Protein AF-0000000075844168 (afdb_homodimer)

Structure (mmCIF, N/CA/C/O backbone):
data_AF-0000000075844168-model_v1
#
loop_
_entity.id
_entity.type
_entity.pdbx_description
1 polymer 'CASTOR ACT domain-containing protein'
#
loop_
_atom_site.group_PDB
_atom_site.id
_atom_site.type_symbol
_atom_site.label_atom_id
_atom_site.label_alt_id
_atom_site.label_comp_id
_atom_site.label_asym_id
_atom_site.label_entity_id
_atom_site.label_seq_id
_atom_site.pdbx_PDB_ins_code
_atom_site.Cartn_x
_atom_site.Cartn_y
_atom_site.Cartn_z
_atom_site.occupancy
_atom_site.B_iso_or_equiv
_atom_site.auth_seq_id
_atom_site.auth_comp_id
_atom_site.auth_asym_id
_atom_site.auth_atom_id
_atom_site.pdbx_PDB_model_num
ATOM 1 N N . MET A 1 1 ? -13.688 19.984 -11.93 1 33.69 1 MET A N 1
ATOM 2 C CA . MET A 1 1 ? -13.883 21.156 -11.07 1 33.69 1 MET A CA 1
ATOM 3 C C . MET A 1 1 ? -12.609 21.984 -10.984 1 33.69 1 MET A C 1
ATOM 5 O O . MET A 1 1 ? -11.508 21.438 -10.867 1 33.69 1 MET A O 1
ATOM 9 N N . ALA A 1 2 ? -12.641 23.25 -11.344 1 37.56 2 ALA A N 1
ATOM 10 C CA . ALA A 1 2 ? -11.586 24.203 -11.688 1 37.56 2 ALA A CA 1
ATOM 11 C C . ALA A 1 2 ? -10.641 24.406 -10.516 1 37.56 2 ALA A C 1
ATOM 13 O O . ALA A 1 2 ? -11.07 24.766 -9.414 1 37.56 2 ALA A O 1
ATOM 14 N N . ALA A 1 3 ? -9.625 23.672 -10.445 1 48 3 ALA A N 1
ATOM 15 C CA . ALA A 1 3 ? -8.531 24.156 -9.609 1 48 3 ALA A CA 1
ATOM 16 C C . ALA A 1 3 ? -8.477 25.688 -9.617 1 48 3 ALA A C 1
ATOM 18 O O . ALA A 1 3 ? -8.578 26.312 -10.672 1 48 3 ALA A O 1
ATOM 19 N N . GLY A 1 4 ? -8.992 26.219 -8.617 1 56.03 4 GLY A N 1
ATOM 20 C CA . GLY A 1 4 ? -8.859 27.672 -8.586 1 56.03 4 GLY A CA 1
ATOM 21 C C . GLY A 1 4 ? -7.461 28.156 -8.938 1 56.03 4 GLY A C 1
ATOM 22 O O . GLY A 1 4 ? -6.57 27.344 -9.195 1 56.03 4 GLY A O 1
ATOM 23 N N . VAL A 1 5 ? -7.297 29.391 -9.391 1 65.75 5 VAL A N 1
ATOM 24 C CA . VAL A 1 5 ? -6.047 30.031 -9.781 1 65.75 5 VAL A CA 1
ATOM 25 C C . VAL A 1 5 ? -5.258 30.438 -8.531 1 65.75 5 VAL A C 1
ATOM 27 O O . VAL A 1 5 ? -5.832 30.938 -7.562 1 65.75 5 VAL A O 1
ATOM 30 N N . GLU A 1 6 ? -4.047 29.875 -8.438 1 76.81 6 GLU A N 1
ATOM 31 C CA . GLU A 1 6 ? -3.125 30.422 -7.441 1 76.81 6 GLU A CA 1
ATOM 32 C C . GLU A 1 6 ? -3.066 31.938 -7.508 1 76.81 6 GLU A C 1
ATOM 34 O O . GLU A 1 6 ? -3.055 32.531 -8.594 1 76.81 6 GLU A O 1
ATOM 39 N N . LEU A 1 7 ? -3.328 32.594 -6.285 1 83.5 7 LEU A N 1
ATOM 40 C CA . LEU A 1 7 ? -3.332 34.031 -6.223 1 83.5 7 LEU A CA 1
ATOM 41 C C . LEU A 1 7 ? -2.174 34.562 -5.371 1 83.5 7 LEU A C 1
ATOM 43 O O . LEU A 1 7 ? -1.967 34.062 -4.25 1 83.5 7 LEU A O 1
ATOM 47 N N . ASP A 1 8 ? -1.427 35.406 -5.941 1 86.12 8 ASP A N 1
ATOM 48 C CA . ASP A 1 8 ? -0.38 36.094 -5.176 1 86.12 8 ASP A CA 1
ATOM 49 C C . ASP A 1 8 ? -0.973 37.125 -4.219 1 86.12 8 ASP A C 1
ATOM 51 O O . ASP A 1 8 ? -1.601 38.094 -4.652 1 86.12 8 ASP A O 1
ATOM 55 N N . ILE A 1 9 ? -0.804 36.938 -2.965 1 89.06 9 ILE A N 1
ATOM 56 C CA . ILE A 1 9 ? -1.38 37.812 -1.95 1 89.06 9 ILE A CA 1
ATOM 57 C C . ILE A 1 9 ? -0.379 38.906 -1.584 1 89.06 9 ILE A C 1
ATOM 59 O O . ILE A 1 9 ? -0.748 40.094 -1.454 1 89.06 9 ILE A O 1
ATOM 63 N N . LEU A 1 10 ? 0.876 38.531 -1.374 1 87.62 10 LEU A N 1
ATOM 64 C CA . LEU A 1 10 ? 1.93 39.438 -0.969 1 87.62 10 LEU A CA 1
ATOM 65 C C . LEU A 1 10 ? 3.299 38.938 -1.395 1 87.62 10 LEU A C 1
ATOM 67 O O . LEU A 1 10 ? 3.617 37.75 -1.188 1 87.62 10 LEU A O 1
ATOM 71 N N . SER A 1 11 ? 4.02 39.719 -2.133 1 85.5 11 SER A N 1
ATOM 72 C CA . SER A 1 11 ? 5.383 39.375 -2.525 1 85.5 11 SER A CA 1
ATOM 73 C C . SER A 1 11 ? 6.355 40.5 -2.174 1 85.5 11 SER A C 1
ATOM 75 O O . SER A 1 11 ? 6.238 41.625 -2.686 1 85.5 11 SER A O 1
ATOM 77 N N . THR A 1 12 ? 7.152 40.188 -1.201 1 80.25 12 THR A N 1
ATOM 78 C CA . THR A 1 12 ? 8.25 41.062 -0.855 1 80.25 12 THR A CA 1
ATOM 79 C C . THR A 1 12 ? 9.602 40.406 -1.098 1 80.25 12 THR A C 1
ATOM 81 O O . THR A 1 12 ? 9.656 39.281 -1.609 1 80.25 12 THR A O 1
ATOM 84 N N . GLU A 1 13 ? 10.695 41.094 -0.83 1 76.5 13 GLU A N 1
ATOM 85 C CA . GLU A 1 13 ? 12.031 40.531 -1.011 1 76.5 13 GLU A CA 1
ATOM 86 C C . GLU A 1 13 ? 12.258 39.344 -0.079 1 76.5 13 GLU A C 1
ATOM 88 O O . GLU A 1 13 ? 13.023 38.438 -0.403 1 76.5 13 GLU A O 1
ATOM 93 N N . LYS A 1 14 ? 11.523 39.312 1.013 1 77.94 14 LYS A N 1
ATOM 94 C CA . LYS A 1 14 ? 11.852 38.312 2.031 1 77.94 14 LYS A CA 1
ATOM 95 C C . LYS A 1 14 ? 10.664 37.375 2.293 1 77.94 14 LYS A C 1
ATOM 97 O O . LYS A 1 14 ? 10.797 36.406 3.01 1 77.94 14 LYS A O 1
ATOM 102 N N . LEU A 1 15 ? 9.539 37.719 1.745 1 83.06 15 LEU A N 1
ATOM 103 C CA . LEU A 1 15 ? 8.336 36.969 2.086 1 83.06 15 LEU A CA 1
ATOM 104 C C . LEU A 1 15 ? 7.422 36.812 0.876 1 83.06 15 LEU A C 1
ATOM 106 O O . LEU A 1 15 ? 7.207 37.781 0.139 1 83.06 15 LEU A O 1
ATOM 110 N N . ASN A 1 16 ? 7.051 35.625 0.581 1 88.62 16 ASN A N 1
ATOM 111 C CA . ASN A 1 16 ? 6.02 35.344 -0.421 1 88.62 16 ASN A CA 1
ATOM 112 C C . ASN A 1 16 ? 4.824 34.625 0.182 1 88.62 16 ASN A C 1
ATOM 114 O O . ASN A 1 16 ? 4.984 33.625 0.853 1 88.62 16 ASN A O 1
ATOM 118 N N . VAL A 1 17 ? 3.689 35.25 0.023 1 92.5 17 VAL A N 1
ATOM 119 C CA . VAL A 1 17 ? 2.449 34.656 0.481 1 92.5 17 VAL A CA 1
ATOM 120 C C . VAL A 1 17 ? 1.527 34.375 -0.709 1 92.5 17 VAL A C 1
ATOM 122 O O . VAL A 1 17 ? 1.179 35.312 -1.443 1 92.5 17 VAL A O 1
ATOM 125 N N . THR A 1 18 ? 1.201 33.156 -0.899 1 94.44 18 THR A N 1
ATOM 126 C CA . THR A 1 18 ? 0.321 32.812 -2.002 1 94.44 18 THR A CA 1
ATOM 127 C C . THR A 1 18 ? -0.897 32.031 -1.489 1 94.44 18 THR A C 1
ATOM 129 O O . THR A 1 18 ? -0.803 31.297 -0.511 1 94.44 18 THR A O 1
ATOM 132 N N . LEU A 1 19 ? -2.004 32.344 -2.072 1 95.56 19 LEU A N 1
ATOM 133 C CA . LEU A 1 19 ? -3.191 31.531 -1.845 1 95.56 19 LEU A CA 1
ATOM 134 C C . LEU A 1 19 ? -3.201 30.312 -2.768 1 95.56 19 LEU A C 1
ATOM 136 O O . LEU A 1 19 ? -3.271 30.453 -3.99 1 95.56 19 LEU A O 1
ATOM 140 N N . VAL A 1 20 ? -3.139 29.141 -2.188 1 94.19 20 VAL A N 1
ATOM 141 C CA . VAL A 1 20 ? -3.105 27.906 -2.955 1 94.19 20 VAL A CA 1
ATOM 142 C C . VAL A 1 20 ? -4.383 27.766 -3.779 1 94.19 20 VAL A C 1
ATOM 144 O O . VAL A 1 20 ? -5.457 28.203 -3.346 1 94.19 20 VAL A O 1
ATOM 147 N N . SER A 1 21 ? -4.312 27.141 -4.91 1 92.19 21 SER A N 1
ATOM 148 C CA . SER A 1 21 ? -5.43 27.062 -5.844 1 92.19 21 SER A CA 1
ATOM 149 C C . SER A 1 21 ? -6.492 26.094 -5.355 1 92.19 21 SER A C 1
ATOM 151 O O . SER A 1 21 ? -7.68 26.266 -5.645 1 92.19 21 SER A O 1
ATOM 153 N N . GLU A 1 22 ? -6.117 25.156 -4.586 1 92.62 22 GLU A N 1
ATOM 154 C CA . GLU A 1 22 ? -7 24.047 -4.211 1 92.62 22 GLU A CA 1
ATOM 155 C C . GLU A 1 22 ? -7.914 24.453 -3.057 1 92.62 22 GLU A C 1
ATOM 157 O O . GLU A 1 22 ? -7.488 25.141 -2.133 1 92.62 22 GLU A O 1
ATOM 162 N N . ARG A 1 23 ? -9.148 24.078 -3.201 1 95.44 23 ARG A N 1
ATOM 163 C CA . ARG A 1 23 ? -10.055 24.062 -2.057 1 95.44 23 ARG A CA 1
ATOM 164 C C . ARG A 1 23 ? -9.883 22.781 -1.245 1 95.44 23 ARG A C 1
ATOM 166 O O . ARG A 1 23 ? -9.758 21.688 -1.812 1 95.44 23 ARG A O 1
ATOM 173 N N . LEU A 1 24 ? -9.93 22.953 0.063 1 97.69 24 LEU A N 1
ATOM 174 C CA . LEU A 1 24 ? -9.492 21.797 0.862 1 97.69 24 LEU A CA 1
ATOM 175 C C . LEU A 1 24 ? -10.641 21.281 1.732 1 97.69 24 LEU A C 1
ATOM 177 O O . LEU A 1 24 ? -11.414 22.078 2.277 1 97.69 24 LEU A O 1
ATOM 181 N N . TRP A 1 25 ? -10.727 20 1.77 1 97.31 25 TRP A N 1
ATOM 182 C CA . TRP A 1 25 ? -11.539 19.281 2.742 1 97.31 25 TRP A CA 1
ATOM 183 C C . TRP A 1 25 ? -10.719 18.906 3.969 1 97.31 25 TRP A C 1
ATOM 185 O O . TRP A 1 25 ? -9.562 18.5 3.846 1 97.31 25 TRP A O 1
ATOM 195 N N . VAL A 1 26 ? -11.297 19.125 5.109 1 97.69 26 VAL A N 1
ATOM 196 C CA . VAL A 1 26 ? -10.68 18.672 6.352 1 97.69 26 VAL A CA 1
ATOM 197 C C . VAL A 1 26 ? -11.523 17.562 6.973 1 97.69 26 VAL A C 1
ATOM 199 O O . VAL A 1 26 ? -12.711 17.766 7.258 1 97.69 26 VAL A O 1
ATOM 202 N N . GLY A 1 27 ? -10.922 16.359 7.133 1 97.25 27 GLY A N 1
ATOM 203 C CA . GLY A 1 27 ? -11.656 15.219 7.664 1 97.25 27 GLY A CA 1
ATOM 204 C C . GLY A 1 27 ? -10.844 14.398 8.656 1 97.25 27 GLY A C 1
ATOM 205 O O . GLY A 1 27 ? -9.664 14.656 8.859 1 97.25 27 GLY A O 1
ATOM 206 N N . ARG A 1 28 ? -11.531 13.484 9.289 1 97.06 28 ARG A N 1
ATOM 207 C CA . ARG A 1 28 ? -10.914 12.617 10.289 1 97.06 28 ARG A CA 1
ATOM 208 C C . ARG A 1 28 ? -11.344 11.164 10.102 1 97.06 28 ARG A C 1
ATOM 210 O O . ARG A 1 28 ? -12.492 10.891 9.75 1 97.06 28 ARG A O 1
ATOM 217 N N . ILE A 1 29 ? -10.383 10.258 10.227 1 97.31 29 ILE A N 1
ATOM 218 C CA . ILE A 1 29 ? -10.633 8.82 10.297 1 97.31 29 ILE A CA 1
ATOM 219 C C . ILE A 1 29 ? -10.242 8.297 11.672 1 97.31 29 ILE A C 1
ATOM 221 O O . ILE A 1 29 ? -9.125 8.531 12.141 1 97.31 29 ILE A O 1
ATOM 225 N N . LEU A 1 30 ? -11.156 7.629 12.344 1 96.44 30 LEU A N 1
ATOM 226 C CA . LEU A 1 30 ? -10.828 7.008 13.617 1 96.44 30 LEU A CA 1
ATOM 227 C C . LEU A 1 30 ? -10.008 5.738 13.414 1 96.44 30 LEU A C 1
ATOM 229 O O . LEU A 1 30 ? -10.125 5.086 12.375 1 96.44 30 LEU A O 1
ATOM 233 N N . PRO A 1 31 ? -9.219 5.324 14.398 1 94.81 31 PRO A N 1
ATOM 234 C CA . PRO A 1 31 ? -8.281 4.207 14.258 1 94.81 31 PRO A CA 1
ATOM 235 C C . PRO A 1 31 ? -8.961 2.908 13.836 1 94.81 31 PRO A C 1
ATOM 237 O O . PRO A 1 31 ? -8.469 2.201 12.961 1 94.81 31 PRO A O 1
ATOM 240 N N . PRO A 1 32 ? -10.133 2.555 14.281 1 92.06 32 PRO A N 1
ATOM 241 C CA . PRO A 1 32 ? -10.758 1.299 13.867 1 92.06 32 PRO A CA 1
ATOM 242 C C . PRO A 1 32 ? -11.188 1.308 12.398 1 92.06 32 PRO A C 1
ATOM 244 O O . PRO A 1 32 ? -11.383 0.246 11.805 1 92.06 32 PRO A O 1
ATOM 247 N N . GLU A 1 33 ? -11.352 2.486 11.852 1 93.38 33 GLU A N 1
ATOM 248 C CA . GLU A 1 33 ? -11.836 2.605 10.484 1 93.38 33 GLU A CA 1
ATOM 249 C C . GLU A 1 33 ? -10.68 2.697 9.492 1 93.38 33 GLU A C 1
ATOM 251 O O . GLU A 1 33 ? -10.891 2.666 8.281 1 93.38 33 GLU A O 1
ATOM 256 N N . LEU A 1 34 ? -9.492 2.768 9.969 1 94.5 34 LEU A N 1
ATOM 257 C CA . LEU A 1 34 ? -8.328 3.035 9.133 1 94.5 34 LEU A CA 1
ATOM 258 C C . LEU A 1 34 ? -8.125 1.928 8.102 1 94.5 34 LEU A C 1
ATOM 260 O O . LEU A 1 34 ? -7.848 2.203 6.938 1 94.5 34 LEU A O 1
ATOM 264 N N . HIS A 1 35 ? -8.359 0.7 8.492 1 92 35 HIS A N 1
ATOM 265 C CA . HIS A 1 35 ? -8.141 -0.436 7.602 1 92 35 HIS A CA 1
ATOM 266 C C . HIS A 1 35 ? -9.062 -0.369 6.391 1 92 35 HIS A C 1
ATOM 268 O O . HIS A 1 35 ? -8.656 -0.703 5.277 1 92 35 HIS A O 1
ATOM 274 N N . GLY A 1 36 ? -10.25 0.09 6.703 1 92.25 36 GLY A N 1
ATOM 275 C CA . GLY A 1 36 ? -11.219 0.205 5.625 1 92.25 36 GLY A CA 1
ATOM 276 C C . GLY A 1 36 ? -10.891 1.303 4.633 1 92.25 36 GLY A C 1
ATOM 277 O O . GLY A 1 36 ? -11.414 1.323 3.52 1 92.25 36 GLY A O 1
ATOM 278 N N . CYS A 1 37 ? -9.945 2.166 4.984 1 95.75 37 CYS A N 1
ATOM 279 C CA . CYS A 1 37 ? -9.602 3.305 4.137 1 95.75 37 CYS A CA 1
ATOM 280 C C . CYS A 1 37 ? -8.25 3.09 3.455 1 95.75 37 CYS A C 1
ATOM 282 O O . CYS A 1 37 ? -7.652 4.039 2.943 1 95.75 37 CYS A O 1
ATOM 284 N N . ALA A 1 38 ? -7.816 1.869 3.412 1 96.5 38 ALA A N 1
ATOM 285 C CA . ALA A 1 38 ? -6.484 1.595 2.875 1 96.5 38 ALA A CA 1
ATOM 286 C C . ALA A 1 38 ? -6.398 1.977 1.399 1 96.5 38 ALA A C 1
ATOM 288 O O . ALA A 1 38 ? -5.457 2.652 0.98 1 96.5 38 ALA A O 1
ATOM 289 N N . TRP A 1 39 ? -7.395 1.633 0.62 1 96.12 39 TRP A N 1
ATOM 290 C CA . TRP A 1 39 ? -7.328 1.838 -0.824 1 96.12 39 TRP A CA 1
ATOM 291 C C . TRP A 1 39 ? -7.277 3.324 -1.16 1 96.12 39 TRP A C 1
ATOM 293 O O . TRP A 1 39 ? -6.383 3.775 -1.877 1 96.12 39 TRP A O 1
ATOM 303 N N . PRO A 1 40 ? -8.242 4.164 -0.66 1 96.69 40 PRO A N 1
ATOM 304 C CA . PRO A 1 40 ? -8.18 5.582 -1.015 1 96.69 40 PRO A CA 1
ATOM 305 C C . PRO A 1 40 ? -6.934 6.277 -0.468 1 96.69 40 PRO A C 1
ATOM 307 O O . PRO A 1 40 ? -6.41 7.199 -1.098 1 96.69 40 PRO A O 1
ATOM 310 N N . LEU A 1 41 ? -6.453 5.883 0.712 1 97.56 41 LEU A N 1
ATOM 311 C CA . LEU A 1 41 ? -5.219 6.441 1.252 1 97.56 41 LEU A CA 1
ATOM 312 C C . LEU A 1 41 ? -4.043 6.168 0.319 1 97.56 41 LEU A C 1
ATOM 314 O O . LEU A 1 41 ? -3.256 7.066 0.023 1 97.56 41 LEU A O 1
ATOM 318 N N . LEU A 1 42 ? -4.016 4.977 -0.168 1 96.81 42 LEU A N 1
ATOM 319 C CA . LEU A 1 42 ? -2.93 4.594 -1.065 1 96.81 42 LEU A CA 1
ATOM 320 C C . LEU A 1 42 ? -3.047 5.324 -2.4 1 96.81 42 LEU A C 1
ATOM 322 O O . LEU A 1 42 ? -2.043 5.77 -2.959 1 96.81 42 LEU A O 1
ATOM 326 N N . LYS A 1 43 ? -4.227 5.355 -2.916 1 95.56 43 LYS A N 1
ATOM 327 C CA . LYS A 1 43 ? -4.445 6.039 -4.188 1 95.56 43 LYS A CA 1
ATOM 328 C C . LYS A 1 43 ? -3.973 7.488 -4.125 1 95.56 43 LYS A C 1
ATOM 330 O O . LYS A 1 43 ? -3.311 7.969 -5.047 1 95.56 43 LYS A O 1
ATOM 335 N N . CYS A 1 44 ? -4.254 8.18 -3.018 1 96.38 44 CYS A N 1
ATOM 336 C CA . CYS A 1 44 ? -3.832 9.562 -2.848 1 96.38 44 CYS A CA 1
ATOM 337 C C . CYS A 1 44 ? -2.326 9.648 -2.627 1 96.38 44 CYS A C 1
ATOM 339 O O . CYS A 1 44 ? -1.655 10.5 -3.223 1 96.38 44 CYS A O 1
ATOM 341 N N . LEU A 1 45 ? -1.814 8.75 -1.82 1 96.06 45 LEU A N 1
ATOM 342 C CA . LEU A 1 45 ? -0.397 8.742 -1.475 1 96.06 45 LEU A CA 1
ATOM 343 C C . LEU A 1 45 ? 0.463 8.516 -2.713 1 96.06 45 LEU A C 1
ATOM 345 O O . LEU A 1 45 ? 1.534 9.117 -2.848 1 96.06 45 LEU A O 1
ATOM 349 N N . MET A 1 46 ? -0.07 7.727 -3.646 1 94.19 46 MET A N 1
ATOM 350 C CA . MET A 1 46 ? 0.728 7.293 -4.789 1 94.19 46 MET A CA 1
ATOM 351 C C . MET A 1 46 ? 0.343 8.062 -6.047 1 94.19 46 MET A C 1
ATOM 353 O O . MET A 1 46 ? 0.8 7.742 -7.145 1 94.19 46 MET A O 1
ATOM 357 N N . SER A 1 47 ? -0.466 9.031 -5.918 1 91.44 47 SER A N 1
ATOM 358 C CA . SER A 1 47 ? -1.039 9.727 -7.066 1 91.44 47 SER A CA 1
ATOM 359 C C . SER A 1 47 ? 0.042 10.422 -7.887 1 91.44 47 SER A C 1
ATOM 361 O O . SER A 1 47 ? -0.095 10.562 -9.102 1 91.44 47 SER A O 1
ATOM 363 N N . SER A 1 48 ? 1.071 10.859 -7.258 1 86.44 48 SER A N 1
ATOM 364 C CA . SER A 1 48 ? 2.102 11.625 -7.957 1 86.44 48 SER A CA 1
ATOM 365 C C . SER A 1 48 ? 2.904 10.727 -8.898 1 86.44 48 SER A C 1
ATOM 367 O O . SER A 1 48 ? 3.604 11.219 -9.789 1 86.44 48 SER A O 1
ATOM 369 N N . THR A 1 49 ? 2.82 9.477 -8.664 1 81.56 49 THR A N 1
ATOM 370 C CA . THR A 1 49 ? 3.598 8.539 -9.469 1 81.56 49 THR A CA 1
ATOM 371 C C . THR A 1 49 ? 2.695 7.797 -10.453 1 81.56 49 THR A C 1
ATOM 373 O O . THR A 1 49 ? 3.162 6.934 -11.195 1 81.56 49 THR A O 1
ATOM 376 N N . ALA A 1 50 ? 1.455 8.164 -10.375 1 76.62 50 ALA A N 1
ATOM 377 C CA . ALA A 1 50 ? 0.516 7.48 -11.258 1 76.62 50 ALA A CA 1
ATOM 378 C C . ALA A 1 50 ? 0.621 8 -12.688 1 76.62 50 ALA A C 1
ATOM 380 O O . ALA A 1 50 ? 0.948 9.172 -12.898 1 76.62 50 ALA A O 1
ATOM 381 N N . ASN A 1 51 ? 0.425 7.164 -13.586 1 68.62 51 ASN A N 1
ATOM 382 C CA . ASN A 1 51 ? 0.507 7.527 -15 1 68.62 51 ASN A CA 1
ATOM 383 C C . ASN A 1 51 ? -0.787 8.172 -15.484 1 68.62 51 ASN A C 1
ATOM 385 O O . ASN A 1 51 ? -0.875 8.594 -16.641 1 68.62 51 ASN A O 1
ATOM 389 N N . SER A 1 52 ? -1.766 8.352 -14.727 1 64.81 52 SER A N 1
ATOM 390 C CA . SER A 1 52 ? -3.098 8.766 -15.148 1 64.81 52 SER A CA 1
ATOM 391 C C . SER A 1 52 ? -3.182 10.281 -15.289 1 64.81 52 SER A C 1
ATOM 393 O O . SER A 1 52 ? -4.148 10.812 -15.844 1 64.81 52 SER A O 1
ATOM 395 N N . GLY A 1 53 ? -2.211 10.945 -14.961 1 71.56 53 GLY A N 1
ATOM 396 C CA . GLY A 1 53 ? -2.264 12.391 -15.039 1 71.56 53 GLY A CA 1
ATOM 397 C C . GLY A 1 53 ? -3.008 13.023 -13.883 1 71.56 53 GLY A C 1
ATOM 398 O O . GLY A 1 53 ? -2.871 14.227 -13.633 1 71.56 53 GLY A O 1
ATOM 399 N N . GLU A 1 54 ? -3.906 12.312 -13.2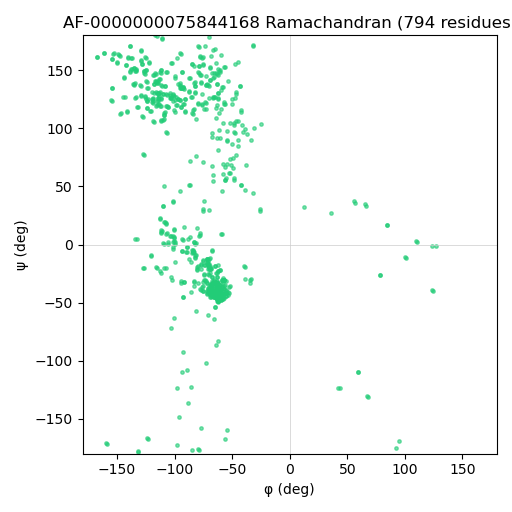89 1 80.06 54 GLU A N 1
ATOM 400 C CA . GLU A 1 54 ? -4.594 12.844 -12.117 1 80.06 54 GLU A CA 1
ATOM 401 C C . GLU A 1 54 ? -3.74 12.703 -10.859 1 80.06 54 GLU A C 1
ATOM 403 O O . GLU A 1 54 ? -3.297 11.602 -10.531 1 80.06 54 GLU A O 1
ATOM 408 N N . ARG A 1 55 ? -3.49 13.852 -10.289 1 84.81 55 ARG A N 1
ATOM 409 C CA . ARG A 1 55 ? -2.652 13.828 -9.094 1 84.81 55 ARG A CA 1
ATOM 410 C C . ARG A 1 55 ? -3.203 14.758 -8.016 1 84.81 55 ARG A C 1
ATOM 412 O O . ARG A 1 55 ? -3.883 15.742 -8.328 1 84.81 55 ARG A O 1
ATOM 419 N N . ALA A 1 56 ? -2.924 14.383 -6.898 1 89.75 56 ALA A N 1
ATOM 420 C CA . ALA A 1 56 ? -3.281 15.234 -5.766 1 89.75 56 ALA A CA 1
ATOM 421 C C . ALA A 1 56 ? -2.494 16.531 -5.785 1 89.75 56 ALA A C 1
ATOM 423 O O . ALA A 1 56 ? -1.274 16.531 -5.969 1 89.75 56 ALA A O 1
ATOM 424 N N . GLY A 1 57 ? -3.232 17.641 -5.707 1 92.12 57 GLY A N 1
ATOM 425 C CA . GLY A 1 57 ? -2.576 18.938 -5.555 1 92.12 57 GLY A CA 1
ATOM 426 C C . GLY A 1 57 ? -2.221 19.25 -4.117 1 92.12 57 GLY A C 1
ATOM 427 O O . GLY A 1 57 ? -1.284 20.016 -3.857 1 92.12 57 GLY A O 1
ATOM 428 N N . PHE A 1 58 ? -2.986 18.797 -3.244 1 96.31 58 PHE A N 1
ATOM 429 C CA . PHE A 1 58 ? -2.797 18.984 -1.811 1 96.31 58 PHE A CA 1
ATOM 430 C C . PHE A 1 58 ? -3.295 17.766 -1.035 1 96.31 58 PHE A C 1
ATOM 432 O O . PHE A 1 58 ? -4.492 17.469 -1.032 1 96.31 58 PHE A O 1
ATOM 439 N N . PHE A 1 59 ? -2.439 17.078 -0.441 1 97.5 59 PHE A N 1
ATOM 440 C CA . PHE A 1 59 ? -2.781 15.93 0.388 1 97.5 59 PHE A CA 1
ATOM 441 C C . PHE A 1 59 ? -1.9 15.875 1.63 1 97.5 59 PHE A C 1
ATOM 443 O O . PHE A 1 59 ? -0.691 15.656 1.53 1 97.5 59 PHE A O 1
ATOM 450 N N . SER A 1 60 ? -2.518 16.047 2.795 1 97.94 60 SER A N 1
ATOM 451 C CA . SER A 1 60 ? -1.819 16.031 4.074 1 97.94 60 SER A CA 1
ATOM 452 C C . SER A 1 60 ? -2.584 15.219 5.113 1 97.94 60 SER A C 1
ATOM 454 O O . SER A 1 60 ? -3.814 15.25 5.148 1 97.94 60 SER A O 1
ATOM 456 N N . PHE A 1 61 ? -1.829 14.445 5.875 1 98.25 61 PHE A N 1
ATOM 457 C CA . PHE A 1 61 ? -2.473 13.797 7.012 1 98.25 61 PHE A CA 1
ATOM 458 C C . PHE A 1 61 ? -1.572 13.828 8.242 1 98.25 61 PHE A C 1
ATOM 460 O O . PHE A 1 61 ? -0.35 13.938 8.117 1 98.25 61 PHE A O 1
ATOM 467 N N . THR A 1 62 ? -2.125 13.891 9.336 1 98.19 62 THR A N 1
ATOM 468 C CA . THR A 1 62 ? -1.489 13.773 10.648 1 98.19 62 THR A CA 1
ATOM 469 C C . THR A 1 62 ? -2.129 12.648 11.461 1 98.19 62 THR A C 1
ATOM 471 O O . THR A 1 62 ? -3.35 12.617 11.633 1 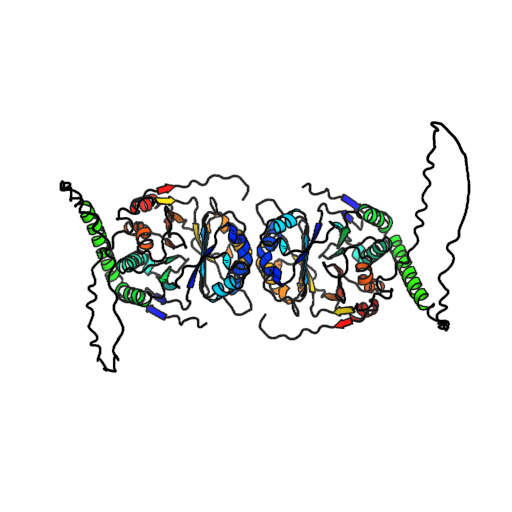98.19 62 THR A O 1
ATOM 474 N N . GLN A 1 63 ? -1.283 11.766 11.891 1 97.88 63 GLN A N 1
ATOM 475 C CA . GLN A 1 63 ? -1.765 10.602 12.625 1 97.88 63 GLN A CA 1
ATOM 476 C C . GLN A 1 63 ? -1.26 10.617 14.07 1 97.88 63 GLN A C 1
ATOM 478 O O . GLN A 1 63 ? -0.063 10.781 14.312 1 97.88 63 GLN A O 1
ATOM 483 N N . ASP A 1 64 ? -2.117 10.57 14.984 1 95.5 64 ASP A N 1
ATOM 484 C CA . ASP A 1 64 ? -1.8 10.305 16.375 1 95.5 64 ASP A CA 1
ATOM 485 C C . ASP A 1 64 ? -2.574 9.094 16.906 1 95.5 64 ASP A C 1
ATOM 487 O O . ASP A 1 64 ? -3.08 8.289 16.109 1 95.5 64 ASP A O 1
ATOM 491 N N . GLU A 1 65 ? -2.584 8.883 18.219 1 93.38 65 GLU A N 1
ATOM 492 C CA . GLU A 1 65 ? -3.174 7.684 18.797 1 93.38 65 GLU A CA 1
ATOM 493 C C . GLU A 1 65 ? -4.691 7.676 18.625 1 93.38 65 GLU A C 1
ATOM 495 O O . GLU A 1 65 ? -5.312 6.609 18.594 1 93.38 65 GLU A O 1
ATOM 500 N N . ASP A 1 66 ? -5.266 8.883 18.391 1 93.56 66 ASP A N 1
ATOM 501 C CA . ASP A 1 66 ? -6.719 8.984 18.484 1 93.56 66 ASP A CA 1
ATOM 502 C C . ASP A 1 66 ? -7.352 9.141 17.094 1 93.56 66 ASP A C 1
ATOM 504 O O . ASP A 1 66 ? -8.539 8.852 16.922 1 93.56 66 ASP A O 1
ATOM 508 N N . GLU A 1 67 ? -6.555 9.57 16.125 1 96 67 GLU A N 1
ATOM 509 C CA . GLU A 1 67 ? -7.199 9.859 14.852 1 96 67 GLU A CA 1
ATOM 510 C C . GLU A 1 67 ? -6.172 10.047 13.734 1 96 67 GLU A C 1
ATOM 512 O O . GLU A 1 67 ? -4.98 10.211 14.008 1 96 67 GLU A O 1
ATOM 517 N N . LEU A 1 68 ? -6.664 9.93 12.555 1 98 68 LEU A N 1
ATOM 518 C CA . LEU A 1 68 ? -5.984 10.406 11.359 1 98 68 LEU A CA 1
ATOM 519 C C . LEU A 1 68 ? -6.691 11.633 10.789 1 98 68 LEU A C 1
ATOM 521 O O . LEU A 1 68 ? -7.836 11.547 10.336 1 98 68 LEU A O 1
ATOM 525 N N . THR A 1 69 ? -6.043 12.781 10.859 1 97.81 69 THR A N 1
ATOM 526 C CA . THR A 1 69 ? -6.57 14.016 10.281 1 97.81 69 THR A CA 1
ATOM 527 C C . THR A 1 69 ? -6.16 14.148 8.82 1 97.81 69 THR A C 1
ATOM 529 O O . THR A 1 69 ? -4.992 13.977 8.477 1 97.81 69 THR A O 1
ATOM 532 N N . LEU A 1 70 ? -7.156 14.453 7.992 1 98.25 70 LEU A N 1
ATOM 533 C CA . LEU A 1 70 ? -6.91 14.617 6.562 1 98.25 70 LEU A CA 1
ATOM 534 C C . LEU A 1 70 ? -7.176 16.047 6.129 1 98.25 70 LEU A C 1
ATOM 536 O O . LEU A 1 70 ? -8.172 16.656 6.539 1 98.25 70 LEU A O 1
ATOM 540 N N . MET A 1 71 ? -6.328 16.656 5.449 1 98.19 71 MET A N 1
ATOM 541 C CA . MET A 1 71 ? -6.5 17.891 4.684 1 98.19 71 MET A CA 1
ATOM 542 C C . MET A 1 71 ? -6.18 17.656 3.207 1 98.19 71 MET A C 1
ATOM 544 O O . MET A 1 71 ? -5.039 17.359 2.854 1 98.19 71 MET A O 1
ATOM 548 N N . MET A 1 72 ? -7.246 17.797 2.387 1 97.81 72 MET A N 1
ATOM 549 C CA . MET A 1 72 ? -7.035 17.297 1.031 1 97.81 72 MET A CA 1
ATOM 550 C C . MET A 1 72 ? -7.867 18.078 0.024 1 97.81 72 MET A C 1
ATOM 552 O O . MET A 1 72 ? -8.875 18.688 0.389 1 97.81 72 MET A O 1
ATOM 556 N N . ASP A 1 73 ? -7.422 18.047 -1.197 1 96.94 73 ASP A N 1
ATOM 557 C CA . ASP A 1 73 ? -8.102 18.766 -2.27 1 96.94 73 ASP A CA 1
ATOM 558 C C . ASP A 1 73 ? -9.32 18 -2.764 1 96.94 73 ASP A C 1
ATOM 560 O O . ASP A 1 73 ? -9.664 16.953 -2.209 1 96.94 73 ASP A O 1
ATOM 564 N N . ASP A 1 74 ? -9.969 18.516 -3.785 1 95.62 74 ASP A N 1
ATOM 565 C CA . ASP A 1 74 ? -11.219 17.969 -4.301 1 95.62 74 ASP A CA 1
ATOM 566 C C . ASP A 1 74 ? -11 16.594 -4.918 1 95.62 74 ASP A C 1
ATOM 568 O O . ASP A 1 74 ? -11.859 15.719 -4.801 1 95.62 74 ASP A O 1
ATOM 572 N N . TRP A 1 75 ? -9.961 16.422 -5.586 1 94.88 75 TRP A N 1
ATOM 573 C CA . TRP A 1 75 ? -9.695 15.141 -6.223 1 94.88 75 TRP A CA 1
ATOM 574 C C . TRP A 1 75 ? -9.57 14.031 -5.184 1 94.88 75 TRP A C 1
ATOM 576 O O . TRP A 1 75 ? -10.18 12.969 -5.312 1 94.88 75 TRP A O 1
ATOM 586 N N . CYS A 1 76 ? -8.773 14.25 -4.172 1 96.5 76 CYS A N 1
ATOM 587 C CA . CYS A 1 76 ? -8.617 13.273 -3.1 1 96.5 76 CYS A CA 1
ATOM 588 C C . CYS A 1 76 ? -9.953 12.984 -2.424 1 96.5 76 CYS A C 1
ATOM 590 O O . CYS A 1 76 ? -10.258 11.836 -2.111 1 96.5 76 CYS A O 1
ATOM 592 N N . HIS A 1 77 ? -10.695 14.07 -2.223 1 96.44 77 HIS A N 1
ATOM 593 C CA . HIS A 1 77 ? -12.016 13.891 -1.633 1 96.44 77 HIS A CA 1
ATOM 594 C C . HIS A 1 77 ? -12.875 12.961 -2.482 1 96.44 77 HIS A C 1
ATOM 596 O O . HIS A 1 77 ? -13.586 12.109 -1.951 1 96.44 77 HIS A O 1
ATOM 602 N N . HIS A 1 78 ? -12.828 13.141 -3.787 1 95.44 78 HIS A N 1
ATOM 603 C CA . HIS A 1 78 ? -13.594 12.297 -4.695 1 95.44 78 HIS A CA 1
ATOM 604 C C . HIS A 1 78 ? -13.141 10.844 -4.602 1 95.44 78 HIS A C 1
ATOM 606 O O . HIS A 1 78 ? -13.969 9.93 -4.645 1 95.44 78 HIS A O 1
ATOM 612 N N . VAL A 1 79 ? -11.859 10.633 -4.461 1 95.19 79 VAL A N 1
ATOM 613 C CA . VAL A 1 79 ? -11.305 9.289 -4.32 1 95.19 79 VAL A CA 1
ATOM 614 C C . VAL A 1 79 ? -11.883 8.625 -3.074 1 95.19 79 VAL A C 1
ATOM 616 O O . VAL A 1 79 ? -12.336 7.477 -3.131 1 95.19 79 VAL A O 1
ATOM 619 N N . PHE A 1 80 ? -11.93 9.305 -1.965 1 95.75 80 PHE A N 1
ATOM 620 C CA . PHE A 1 80 ? -12.484 8.766 -0.727 1 95.75 80 PHE A CA 1
ATOM 621 C C . PHE A 1 80 ? -13.984 8.539 -0.856 1 95.75 80 PHE A C 1
ATOM 623 O O . PHE A 1 80 ? -14.5 7.508 -0.424 1 95.75 80 PHE A O 1
ATOM 630 N N . ALA A 1 81 ? -14.648 9.477 -1.507 1 94.25 81 ALA A N 1
ATOM 631 C CA . ALA A 1 81 ? -16.094 9.406 -1.649 1 94.25 81 ALA A CA 1
ATOM 632 C C . ALA A 1 81 ? -16.5 8.234 -2.543 1 94.25 81 ALA A C 1
ATOM 634 O O . ALA A 1 81 ? -17.594 7.672 -2.383 1 94.25 81 ALA A O 1
ATOM 635 N N . SER A 1 82 ? -15.648 7.828 -3.461 1 90.81 82 SER A N 1
ATOM 636 C CA . SER A 1 82 ? -15.945 6.77 -4.418 1 90.81 82 SER A CA 1
ATOM 637 C C . SER A 1 82 ? -15.547 5.402 -3.869 1 90.81 82 SER A C 1
ATOM 639 O O . SER A 1 82 ? -15.727 4.383 -4.535 1 90.81 82 SER A O 1
ATOM 641 N N . SER A 1 83 ? -15.008 5.379 -2.73 1 88.69 83 SER A N 1
ATOM 642 C CA . SER A 1 83 ? -14.586 4.121 -2.125 1 88.69 83 SER A CA 1
ATOM 643 C C . SER A 1 83 ? -15.664 3.574 -1.19 1 88.69 83 SER A C 1
ATOM 645 O O . SER A 1 83 ? -16.594 4.289 -0.828 1 88.69 83 SER A O 1
ATOM 647 N N . ALA A 1 84 ? -15.547 2.268 -0.815 1 78.75 84 ALA A N 1
ATOM 648 C CA . ALA A 1 84 ? -16.484 1.607 0.087 1 78.75 84 ALA A CA 1
ATOM 649 C C . ALA A 1 84 ? -16.391 2.18 1.498 1 78.75 84 ALA A C 1
ATOM 651 O O . ALA A 1 84 ? -17.234 1.911 2.346 1 78.75 84 ALA A O 1
ATOM 652 N N . SER A 1 85 ? -15.43 3.078 1.705 1 80.25 85 SER A N 1
ATOM 653 C CA . SER A 1 85 ? -15.172 3.582 3.051 1 80.25 85 SER A CA 1
ATOM 654 C C . SER A 1 85 ? -15.625 5.031 3.191 1 80.25 85 SER A C 1
ATOM 656 O O . SER A 1 85 ? -15.156 5.75 4.078 1 80.25 85 SER A O 1
ATOM 658 N N . ALA A 1 86 ? -16.453 5.449 2.33 1 81.69 86 ALA A N 1
ATOM 659 C CA . ALA A 1 86 ? -16.891 6.84 2.332 1 81.69 86 ALA A CA 1
ATOM 660 C C . ALA A 1 86 ? -17.5 7.219 3.676 1 81.69 86 ALA A C 1
ATOM 662 O O . ALA A 1 86 ? -17.312 8.344 4.156 1 81.69 86 ALA A O 1
ATOM 663 N N . SER A 1 87 ? -18.078 6.312 4.309 1 87.06 87 SER A N 1
ATOM 664 C CA . SER A 1 87 ? -18.766 6.598 5.559 1 87.06 87 SER A CA 1
ATOM 665 C C . SER A 1 87 ? -17.812 6.59 6.742 1 87.06 87 SER A C 1
ATOM 667 O O . SER A 1 87 ? -18.188 6.992 7.852 1 87.06 87 SER A O 1
ATOM 669 N N . ALA A 1 88 ? -16.625 6.223 6.516 1 92.25 88 ALA A N 1
ATOM 670 C CA . ALA A 1 88 ? -15.648 6.086 7.602 1 92.25 88 ALA A CA 1
ATOM 671 C C . ALA A 1 88 ? -15 7.426 7.926 1 92.25 88 ALA A C 1
ATOM 673 O O . ALA A 1 88 ? -14.336 7.566 8.953 1 92.25 88 ALA A O 1
ATOM 674 N N . ILE A 1 89 ? -15.281 8.484 7.145 1 95.75 89 ILE A N 1
ATOM 675 C CA . ILE A 1 89 ? -14.617 9.773 7.32 1 95.75 89 ILE A CA 1
ATOM 676 C C . ILE A 1 89 ? -15.625 10.812 7.797 1 95.75 89 ILE A C 1
ATOM 678 O O . ILE A 1 89 ? -16.719 10.922 7.246 1 95.75 89 ILE A O 1
ATOM 682 N N . THR A 1 90 ? -15.305 11.547 8.82 1 95.69 90 THR A N 1
ATOM 683 C CA . THR A 1 90 ? -16.047 12.719 9.266 1 95.69 90 THR A CA 1
ATOM 684 C C . THR A 1 90 ? -15.414 14 8.734 1 95.69 90 THR A C 1
ATOM 686 O O . THR A 1 90 ? -14.219 14.234 8.93 1 95.69 90 THR A O 1
ATOM 689 N N . TYR A 1 91 ? -16.203 14.758 8.086 1 95.56 91 TYR A N 1
ATOM 690 C CA . TYR A 1 91 ? -15.688 15.992 7.504 1 95.56 91 TYR A CA 1
ATOM 691 C C . TYR A 1 91 ? -16.156 17.203 8.289 1 95.56 91 TYR A C 1
ATOM 693 O O . TYR A 1 91 ? -17.266 17.219 8.828 1 95.56 91 TYR A O 1
ATOM 701 N N . MET A 1 92 ? -15.297 18.234 8.297 1 93.62 92 MET A N 1
ATOM 702 C CA . MET A 1 92 ? -15.773 19.562 8.695 1 93.62 92 MET A CA 1
ATOM 703 C C . MET A 1 92 ? -16.766 20.109 7.684 1 93.62 92 MET A C 1
ATOM 705 O O . MET A 1 92 ? -16.641 19.875 6.48 1 93.62 92 MET A O 1
ATOM 709 N N . PRO A 1 93 ? -17.719 20.766 8.133 1 90.62 93 PRO A N 1
ATOM 710 C CA . PRO A 1 93 ? -18.812 21.203 7.258 1 90.62 93 PRO A CA 1
ATOM 711 C C . PRO A 1 93 ? -18.375 22.203 6.199 1 90.62 93 PRO A C 1
ATOM 713 O O . PRO A 1 93 ? -18.875 22.172 5.074 1 90.62 93 PRO A O 1
ATOM 716 N N . ARG A 1 94 ? -17.406 23.047 6.527 1 92.5 94 ARG A N 1
ATOM 717 C CA . ARG A 1 94 ? -16.984 24.094 5.59 1 92.5 94 ARG A CA 1
ATOM 718 C C . ARG A 1 94 ? -15.688 23.703 4.898 1 92.5 94 ARG A C 1
ATOM 720 O O . ARG A 1 94 ? -14.898 22.922 5.438 1 92.5 94 ARG A O 1
ATOM 727 N N . ARG A 1 95 ? -15.516 24.312 3.74 1 95.88 95 ARG A N 1
ATOM 728 C CA . ARG A 1 95 ? -14.266 24.156 3.006 1 95.88 95 ARG A CA 1
ATOM 729 C C . ARG A 1 95 ? -13.219 25.156 3.494 1 95.88 95 ARG A C 1
ATOM 731 O O . ARG A 1 95 ? -13.562 26.203 4.039 1 95.88 95 ARG A O 1
ATOM 738 N N . TRP A 1 96 ? -12.023 24.781 3.291 1 97 96 TRP A N 1
ATOM 739 C CA . TRP A 1 96 ? -10.914 25.609 3.732 1 97 96 TRP A CA 1
ATOM 740 C C . TRP A 1 96 ? -10.008 25.984 2.559 1 97 96 TRP A C 1
ATOM 742 O O . TRP A 1 96 ? -10.039 25.328 1.516 1 97 96 TRP A O 1
ATOM 752 N N . ARG A 1 97 ? -9.305 27.062 2.746 1 97.12 97 ARG A N 1
ATOM 753 C CA . ARG A 1 97 ? -8.266 27.5 1.819 1 97.12 97 ARG A CA 1
ATOM 754 C C . ARG A 1 97 ? -6.938 27.688 2.539 1 97.12 97 ARG A C 1
ATOM 756 O O . ARG A 1 97 ? -6.91 28.047 3.719 1 97.12 97 ARG A O 1
ATOM 763 N N . ALA A 1 98 ? -5.914 27.469 1.754 1 97.38 98 ALA A N 1
ATOM 764 C CA . ALA A 1 98 ? -4.602 27.516 2.395 1 97.38 98 ALA A CA 1
ATOM 765 C C . ALA A 1 98 ? -3.773 28.688 1.856 1 97.38 98 ALA A C 1
ATOM 767 O O . ALA A 1 98 ? -3.668 28.875 0.642 1 97.38 98 ALA A O 1
ATOM 768 N N . PHE A 1 99 ? -3.219 29.484 2.75 1 96.56 99 PHE A N 1
ATOM 769 C CA . PHE A 1 99 ? -2.154 30.422 2.432 1 96.56 99 PHE A CA 1
ATOM 770 C C . PHE A 1 99 ? -0.786 29.781 2.621 1 96.56 99 PHE A C 1
ATOM 772 O O . PHE A 1 99 ? -0.503 29.219 3.678 1 96.56 99 PHE A O 1
ATOM 779 N N . GLU A 1 100 ? -0.024 29.844 1.588 1 95 100 GLU A N 1
ATOM 780 C CA . GLU A 1 100 ? 1.344 29.344 1.663 1 95 100 GLU A CA 1
ATOM 781 C C . GLU A 1 100 ? 2.328 30.469 1.977 1 95 100 GLU A C 1
ATOM 783 O O . GLU A 1 100 ? 2.365 31.484 1.276 1 95 100 GLU A O 1
ATOM 788 N N . PHE A 1 101 ? 3.086 30.281 3.035 1 92.56 101 PHE A N 1
ATOM 789 C CA . PHE A 1 101 ? 4.105 31.234 3.438 1 92.56 101 PHE A CA 1
ATOM 790 C C . PHE A 1 101 ? 5.5 30.703 3.141 1 92.56 101 PHE A C 1
ATOM 792 O O . PHE A 1 101 ? 5.887 29.656 3.645 1 92.56 101 PHE A O 1
ATOM 799 N N . ARG A 1 102 ? 6.156 31.391 2.363 1 88.5 102 ARG A N 1
ATOM 800 C CA . ARG A 1 102 ? 7.582 31.156 2.16 1 88.5 102 ARG A CA 1
ATOM 801 C C . ARG A 1 102 ? 8.414 32.25 2.807 1 88.5 102 ARG A C 1
ATOM 803 O O . ARG A 1 102 ? 8.633 33.312 2.207 1 88.5 102 ARG A O 1
ATOM 810 N N . LEU A 1 103 ? 8.883 31.984 4.004 1 80.56 103 LEU A N 1
ATOM 811 C CA . LEU A 1 103 ? 9.531 33.031 4.797 1 80.56 103 LEU A CA 1
ATOM 812 C C . LEU A 1 103 ? 11.016 33.094 4.465 1 80.56 103 LEU A C 1
ATOM 814 O O . LEU A 1 103 ? 11.648 34.125 4.699 1 80.56 103 LEU A O 1
ATOM 818 N N . GLY A 1 104 ? 11.586 32.188 3.801 1 71.56 104 GLY A N 1
ATOM 819 C CA . GLY A 1 104 ? 13.008 32.25 3.49 1 71.56 104 GLY A CA 1
ATOM 820 C C . GLY A 1 104 ? 13.852 32.719 4.664 1 71.56 104 GLY A C 1
ATOM 821 O O . GLY A 1 104 ? 13.758 32.156 5.758 1 71.56 104 GLY A O 1
ATOM 822 N N . ALA A 1 105 ? 14.648 33.812 4.473 1 67.25 105 ALA A N 1
ATOM 823 C CA . ALA A 1 105 ? 15.531 34.406 5.48 1 67.25 105 ALA A CA 1
ATOM 824 C C . ALA A 1 105 ? 14.727 35.094 6.574 1 67.25 105 ALA A C 1
ATOM 826 O O . ALA A 1 105 ? 15.219 35.281 7.695 1 67.25 105 ALA A O 1
ATOM 827 N N . LEU A 1 106 ? 13.508 35.438 6.285 1 70.75 106 LEU A N 1
ATOM 828 C CA . LEU A 1 106 ? 12.672 36.156 7.242 1 70.75 106 LEU A CA 1
ATOM 829 C C . LEU A 1 106 ? 12.406 35.312 8.484 1 70.75 106 LEU A C 1
ATOM 831 O O . LEU A 1 106 ? 12.273 35.844 9.586 1 70.75 106 LEU A O 1
ATOM 835 N N . ALA A 1 107 ? 12.328 34.062 8.25 1 68.38 107 ALA A N 1
ATOM 836 C CA . ALA A 1 107 ? 12.055 33.156 9.367 1 68.38 107 ALA A CA 1
ATOM 837 C C . ALA A 1 107 ? 13.102 33.312 10.469 1 68.38 107 ALA A C 1
ATOM 839 O O . ALA A 1 107 ? 12.781 33.25 11.656 1 68.38 107 ALA A O 1
ATOM 840 N N . TRP A 1 108 ? 14.242 33.656 10.047 1 69.38 108 TRP A N 1
ATOM 841 C CA . TRP A 1 108 ? 15.344 33.812 10.992 1 69.38 108 TRP A CA 1
ATOM 842 C C . TRP A 1 108 ? 15.43 35.25 11.469 1 69.38 108 TRP A C 1
ATOM 844 O O . TRP A 1 108 ? 15.773 35.531 12.625 1 69.38 108 TRP A O 1
ATOM 854 N N . GLU A 1 109 ? 15.07 36.156 10.578 1 71.5 109 GLU A N 1
ATOM 855 C CA . GLU A 1 109 ? 15.203 37.562 10.891 1 71.5 109 GLU A CA 1
ATOM 856 C C . GLU A 1 109 ? 14.086 38.031 11.812 1 71.5 109 GLU A C 1
ATOM 858 O O . GLU A 1 109 ? 14.297 38.938 12.648 1 71.5 109 GLU A O 1
ATOM 863 N N . VAL A 1 110 ? 12.938 37.531 11.539 1 72.88 110 VAL A N 1
ATOM 864 C CA . VAL A 1 110 ? 11.773 37.906 12.336 1 72.88 110 VAL A CA 1
ATOM 865 C C . VAL A 1 110 ? 11.078 36.656 12.859 1 72.88 110 VAL A C 1
ATOM 867 O O . VAL A 1 110 ? 10 36.281 12.383 1 72.88 110 VAL A O 1
ATOM 870 N N . PRO A 1 111 ? 11.75 36.156 13.891 1 74.12 111 PRO A N 1
ATOM 871 C CA . PRO A 1 111 ? 11.062 35 14.453 1 74.12 111 PRO A CA 1
ATOM 872 C C . PRO A 1 111 ? 9.688 35.312 15.016 1 74.12 111 PRO A C 1
ATOM 874 O O . PRO A 1 111 ? 9.484 36.406 15.562 1 74.12 111 PRO A O 1
ATOM 877 N N . GLY A 1 112 ? 8.664 34.562 14.672 1 79.88 112 GLY A N 1
ATOM 878 C CA . GLY A 1 112 ? 7.359 34.719 15.297 1 79.88 112 GLY A CA 1
ATOM 879 C C . GLY A 1 112 ? 6.324 35.312 14.359 1 79.88 112 GLY A C 1
ATOM 880 O O . GLY A 1 112 ? 5.223 35.656 14.789 1 79.88 112 GLY A O 1
ATOM 881 N N . VAL A 1 113 ? 6.695 35.531 13.172 1 83.88 113 VAL A N 1
ATOM 882 C CA . VAL A 1 113 ? 5.766 36.125 12.219 1 83.88 113 VAL A CA 1
ATOM 883 C C . VAL A 1 113 ? 4.465 35.312 12.195 1 83.88 113 VAL A C 1
ATOM 885 O O . VAL A 1 113 ? 3.373 35.906 12.18 1 83.88 113 VAL A O 1
ATOM 888 N N . MET A 1 114 ? 4.566 34.094 12.227 1 87.62 114 MET A N 1
ATOM 889 C CA . MET A 1 114 ? 3.379 33.219 12.188 1 87.62 114 MET A CA 1
ATOM 890 C C . MET A 1 114 ? 2.58 33.375 13.477 1 87.62 114 MET A C 1
ATOM 892 O O . MET A 1 114 ? 1.349 33.312 13.461 1 87.62 114 MET A O 1
ATOM 896 N N . SER A 1 115 ? 3.281 33.469 14.578 1 87.06 115 SER A N 1
ATOM 897 C CA . SER A 1 115 ? 2.621 33.719 15.859 1 87.06 115 SER A CA 1
ATOM 898 C C . SER A 1 115 ? 1.85 35.031 15.828 1 87.06 115 SER A C 1
ATOM 900 O O . SER A 1 115 ? 0.705 35.094 16.281 1 87.06 115 SER A O 1
ATOM 902 N N . PHE A 1 116 ? 2.492 36 15.305 1 87.62 116 PHE A N 1
ATOM 903 C CA . PHE A 1 116 ? 1.892 37.344 15.164 1 87.62 116 PHE A CA 1
ATOM 904 C C . PHE A 1 116 ? 0.645 37.281 14.289 1 87.62 116 PHE A C 1
ATOM 906 O O . PHE A 1 116 ? -0.412 37.781 14.672 1 87.62 116 PHE A O 1
ATOM 913 N N . LEU A 1 117 ? 0.776 36.625 13.227 1 89.31 117 LEU A N 1
ATOM 914 C CA . LEU A 1 117 ? -0.343 36.5 12.297 1 89.31 117 LEU A CA 1
ATOM 915 C C . LEU A 1 117 ? -1.489 35.719 12.93 1 89.31 117 LEU A C 1
ATOM 917 O O . LEU A 1 117 ? -2.66 36.062 12.727 1 89.31 117 LEU A O 1
ATOM 921 N N . SER A 1 118 ? -1.2 34.688 13.641 1 91.44 118 SER A N 1
ATOM 922 C CA . SER A 1 118 ? -2.225 33.906 14.312 1 91.44 118 SER A CA 1
ATOM 923 C C . SER A 1 118 ? -3.006 34.75 15.312 1 91.44 118 SER A C 1
ATOM 925 O O . SER A 1 118 ? -4.219 34.594 15.453 1 91.44 118 SER A O 1
ATOM 927 N N . THR A 1 119 ? -2.318 35.531 16.016 1 88.44 119 THR A N 1
ATOM 928 C CA . THR A 1 119 ? -2.955 36.438 16.969 1 88.44 119 THR A CA 1
ATOM 929 C C . THR A 1 119 ? -3.887 37.406 16.266 1 88.44 119 THR A C 1
ATOM 931 O O . THR A 1 119 ? -5.012 37.656 16.719 1 88.44 119 THR A O 1
ATOM 934 N N . LEU A 1 120 ? -3.383 37.969 15.203 1 90.5 120 LEU A N 1
ATOM 935 C CA . LEU A 1 120 ? -4.191 38.906 14.43 1 90.5 120 LEU A CA 1
ATOM 936 C C . LEU A 1 120 ? -5.453 38.25 13.906 1 90.5 120 LEU A C 1
ATOM 938 O O . LEU A 1 120 ? -6.535 38.844 13.93 1 90.5 120 LEU A O 1
ATOM 942 N N . MET A 1 121 ? -5.312 37.094 13.422 1 93.44 121 MET A N 1
ATOM 943 C CA . MET A 1 121 ? -6.469 36.344 12.93 1 93.44 121 MET A CA 1
ATOM 944 C C . MET A 1 121 ? -7.477 36.094 14.047 1 93.44 121 MET A C 1
ATOM 946 O O . MET A 1 121 ? -8.68 36.281 13.852 1 93.44 121 MET A O 1
ATOM 950 N N . SER A 1 122 ? -6.984 35.688 15.164 1 90.88 122 SER A N 1
ATOM 951 C CA . SER A 1 122 ? -7.836 35.438 16.328 1 90.88 122 SER A CA 1
ATOM 952 C C . SER A 1 122 ? -8.617 36.688 16.719 1 90.88 122 SER A C 1
ATOM 954 O O . SER A 1 122 ? -9.828 36.625 16.938 1 90.88 122 SER A O 1
ATOM 956 N N . GLU A 1 123 ? -7.953 37.781 16.781 1 89.62 123 GLU A N 1
ATOM 957 C CA . GLU A 1 123 ? -8.57 39.062 17.156 1 89.62 123 GLU A CA 1
ATOM 958 C C . GLU A 1 123 ? -9.633 39.469 16.141 1 89.62 123 GLU A C 1
ATOM 960 O O . GLU A 1 123 ? -10.594 40.188 16.469 1 89.62 123 GLU A O 1
ATOM 965 N N . SER A 1 124 ? -9.438 39.031 14.945 1 91.81 124 SER A N 1
ATOM 966 C CA . SER A 1 124 ? -10.383 39.344 13.883 1 91.81 124 SER A CA 1
ATOM 967 C C . SER A 1 124 ? -11.438 38.25 13.75 1 91.81 124 SER A C 1
ATOM 969 O O . SER A 1 124 ? -12.188 38.219 12.766 1 91.81 124 SER A O 1
ATOM 971 N N . GLN A 1 125 ? -11.414 37.25 14.633 1 92.44 125 GLN A N 1
ATOM 972 C CA . GLN A 1 125 ? -12.383 36.156 14.711 1 92.44 125 GLN A CA 1
ATOM 973 C C . GLN A 1 125 ? -12.32 35.281 13.461 1 92.44 125 GLN A C 1
ATOM 975 O O . GLN A 1 125 ? -13.352 34.875 12.922 1 92.44 125 GLN A O 1
ATOM 980 N N . ILE A 1 126 ? -11.188 35.125 12.953 1 94.44 126 ILE A N 1
ATOM 981 C CA . ILE A 1 126 ? -10.945 34.188 11.852 1 94.44 126 ILE A CA 1
ATOM 982 C C . ILE A 1 126 ? -10.328 32.906 12.391 1 94.44 126 ILE A C 1
ATOM 984 O O . ILE A 1 126 ? -9.25 32.938 12.977 1 94.44 126 ILE A O 1
ATOM 988 N N . SER A 1 127 ? -11.055 31.828 12.25 1 93.81 127 SER A N 1
ATOM 989 C CA . SER A 1 127 ? -10.539 30.531 12.641 1 93.81 127 SER A CA 1
ATOM 990 C C . SER A 1 127 ? -9.461 30.047 11.68 1 93.81 127 SER A C 1
ATOM 992 O O . SER A 1 127 ? -9.586 30.219 10.469 1 93.81 127 SER A O 1
ATOM 994 N N . ILE A 1 128 ? -8.391 29.469 12.266 1 95.69 128 ILE A N 1
ATOM 995 C CA . ILE A 1 128 ? -7.305 29.047 11.391 1 95.69 128 ILE A CA 1
ATOM 996 C C . ILE A 1 128 ? -6.867 27.625 11.766 1 95.69 128 ILE A C 1
ATOM 998 O O . ILE A 1 128 ? -7.078 27.188 12.898 1 95.69 128 ILE A O 1
ATOM 1002 N N . LEU A 1 129 ? -6.395 26.891 10.82 1 96.19 129 LEU A N 1
ATOM 1003 C CA . LEU A 1 129 ? -5.645 25.656 10.984 1 96.19 129 LEU A CA 1
ATOM 1004 C C . LEU A 1 129 ? -4.227 25.797 10.445 1 96.19 129 LEU A C 1
ATOM 1006 O O . LEU A 1 129 ? -3.988 26.562 9.508 1 96.19 129 LEU A O 1
ATOM 1010 N N . LYS A 1 130 ? -3.299 25.141 11.055 1 95.62 130 LYS A N 1
ATOM 1011 C CA . LYS A 1 130 ? -1.896 25.234 10.664 1 95.62 130 LYS A CA 1
ATOM 1012 C C . LYS A 1 130 ? -1.347 23.891 10.203 1 95.62 130 LYS A C 1
ATOM 1014 O O . LYS A 1 130 ? -1.594 22.875 10.844 1 95.62 130 LYS A O 1
ATOM 1019 N N . VAL A 1 131 ? -0.7 23.859 9.078 1 95.25 131 VAL A N 1
ATOM 1020 C CA . VAL A 1 131 ? 0.085 22.719 8.602 1 95.25 131 VAL A CA 1
ATOM 1021 C C . VAL A 1 131 ? 1.563 23.109 8.555 1 95.25 131 VAL A C 1
ATOM 1023 O O . VAL A 1 131 ? 1.939 24.094 7.918 1 95.25 131 VAL A O 1
ATOM 1026 N N . ALA A 1 132 ? 2.334 22.359 9.297 1 90.31 132 ALA A N 1
ATOM 1027 C CA . ALA A 1 132 ? 3.779 22.562 9.258 1 90.31 132 ALA A CA 1
ATOM 1028 C C . ALA A 1 132 ? 4.441 21.641 8.242 1 90.31 132 ALA A C 1
ATOM 1030 O O . ALA A 1 132 ? 4.055 20.469 8.117 1 90.31 132 ALA A O 1
ATOM 1031 N N . SER A 1 133 ? 5.32 22.156 7.457 1 90.19 133 SER A N 1
ATOM 1032 C CA . SER A 1 133 ? 6.117 21.375 6.52 1 90.19 133 SER A CA 1
ATOM 1033 C C . SER A 1 133 ? 7.594 21.734 6.609 1 90.19 133 SER A C 1
ATOM 1035 O O . SER A 1 133 ? 8 22.484 7.5 1 90.19 133 SER A O 1
ATOM 1037 N N . TYR A 1 134 ? 8.422 21.188 5.844 1 88.19 134 TYR A N 1
ATOM 1038 C CA . TYR A 1 134 ? 9.875 21.312 5.895 1 88.19 134 TYR A CA 1
ATOM 1039 C C . TYR A 1 134 ? 10.297 22.75 5.617 1 88.19 134 TYR A C 1
ATOM 1041 O O . TYR A 1 134 ? 11.125 23.312 6.34 1 88.19 134 TYR A O 1
ATOM 1049 N N . ASP A 1 135 ? 9.719 23.344 4.602 1 82.19 135 ASP A N 1
ATOM 1050 C CA . ASP A 1 135 ? 10.25 24.656 4.266 1 82.19 135 ASP A CA 1
ATOM 1051 C C . ASP A 1 135 ? 9.125 25.656 4.039 1 82.19 135 ASP A C 1
ATOM 1053 O O . ASP A 1 135 ? 9.367 26.797 3.609 1 82.19 135 ASP A O 1
ATOM 1057 N N . ARG A 1 136 ? 7.891 25.219 4.27 1 87.06 136 ARG A N 1
ATOM 1058 C CA . ARG A 1 136 ? 6.734 26.078 4.062 1 87.06 136 ARG A CA 1
ATOM 1059 C C . ARG A 1 136 ? 5.77 26 5.238 1 87.06 136 ARG A C 1
ATOM 1061 O O . ARG A 1 136 ? 5.691 24.969 5.914 1 87.06 136 ARG A O 1
ATOM 1068 N N . ASP A 1 137 ? 5.145 27.109 5.41 1 89.12 137 ASP A N 1
ATOM 1069 C CA . ASP A 1 137 ? 4.039 27.156 6.363 1 89.12 137 ASP A CA 1
ATOM 1070 C C . ASP A 1 137 ? 2.703 27.344 5.648 1 89.12 137 ASP A C 1
ATOM 1072 O O . ASP A 1 137 ? 2.607 28.125 4.699 1 89.12 137 ASP A O 1
ATOM 1076 N N . PHE A 1 138 ? 1.779 26.578 6.117 1 95.31 138 PHE A N 1
ATOM 1077 C CA . PHE A 1 138 ? 0.438 26.719 5.562 1 95.31 138 PHE A CA 1
ATOM 1078 C C . PHE A 1 138 ? -0.553 27.141 6.641 1 95.31 138 PHE A C 1
ATOM 1080 O O . PHE A 1 138 ? -0.635 26.5 7.695 1 95.31 138 PHE A O 1
ATOM 1087 N N . LEU A 1 139 ? -1.179 28.219 6.352 1 96.06 139 LEU A N 1
ATOM 1088 C CA . LEU A 1 139 ? -2.275 28.688 7.188 1 96.06 139 LEU A CA 1
ATOM 1089 C C . LEU A 1 139 ? -3.615 28.516 6.484 1 96.06 139 LEU A C 1
ATOM 1091 O O . LEU A 1 139 ? -3.863 29.141 5.449 1 96.06 139 LEU A O 1
ATOM 1095 N N . LEU A 1 140 ? -4.426 27.656 7.031 1 96.94 140 LEU A N 1
ATOM 1096 C CA . LEU A 1 140 ? -5.734 27.406 6.434 1 96.94 140 LEU A CA 1
ATOM 1097 C C . LEU A 1 140 ? -6.801 28.266 7.098 1 96.94 140 LEU A C 1
ATOM 1099 O O . LEU A 1 140 ? -6.816 28.422 8.32 1 96.94 140 LEU A O 1
ATOM 1103 N N . VAL A 1 141 ? -7.676 28.859 6.316 1 96.81 141 VAL A N 1
ATOM 1104 C CA . VAL A 1 141 ? -8.852 29.594 6.773 1 96.81 141 VAL A CA 1
ATOM 1105 C C . VAL A 1 141 ? -10.094 29.078 6.055 1 96.81 141 VAL A C 1
ATOM 1107 O O . VAL A 1 141 ? -9.992 28.484 4.98 1 96.81 141 VAL A O 1
ATOM 1110 N N . GLN A 1 142 ? -11.188 29.266 6.707 1 95.88 142 GLN A N 1
ATOM 1111 C CA . GLN A 1 142 ? -12.43 28.906 6.023 1 95.88 142 GLN A CA 1
ATOM 1112 C C . GLN A 1 142 ? -12.633 29.75 4.77 1 95.88 142 GLN A C 1
ATOM 1114 O O . GLN A 1 142 ? -12.25 30.922 4.734 1 95.88 142 GLN A O 1
ATOM 1119 N N . GLU A 1 143 ? -13.203 29.172 3.789 1 94.38 143 GLU A N 1
ATOM 1120 C CA . GLU A 1 143 ? -13.375 29.828 2.498 1 94.38 143 GLU A CA 1
ATOM 1121 C C . GLU A 1 143 ? -14.047 31.188 2.66 1 94.38 143 GLU A C 1
ATOM 1123 O O . GLU A 1 143 ? -13.711 32.156 1.954 1 94.38 143 GLU A O 1
ATOM 1128 N N . THR A 1 144 ? -14.984 31.375 3.566 1 93.94 144 THR A N 1
ATOM 1129 C CA . THR A 1 144 ? -15.734 32.594 3.777 1 93.94 144 THR A CA 1
ATOM 1130 C C . THR A 1 144 ? -14.836 33.688 4.367 1 93.94 144 THR A C 1
ATOM 1132 O O . THR A 1 144 ? -15.172 34.875 4.316 1 93.94 144 THR A O 1
ATOM 1135 N N . ASP A 1 145 ? -13.711 33.281 4.895 1 95.75 145 ASP A N 1
ATOM 1136 C CA . ASP A 1 145 ? -12.859 34.25 5.605 1 95.75 145 ASP A CA 1
ATOM 1137 C C . ASP A 1 145 ? -11.625 34.594 4.785 1 95.75 145 ASP A C 1
ATOM 1139 O O . ASP A 1 145 ? -10.727 35.281 5.266 1 95.75 145 ASP A O 1
ATOM 1143 N N . VAL A 1 146 ? -11.547 34.188 3.551 1 96.44 146 VAL A N 1
ATOM 1144 C CA . VAL A 1 146 ? -10.352 34.344 2.721 1 96.44 146 VAL A CA 1
ATOM 1145 C C . VAL A 1 146 ? -10.109 35.844 2.486 1 96.44 146 VAL A C 1
ATOM 1147 O O . VAL A 1 146 ? -8.969 36.312 2.576 1 96.44 146 VAL A O 1
ATOM 1150 N N . ALA A 1 147 ? -11.125 36.531 2.197 1 95.88 147 ALA A N 1
ATOM 1151 C CA . ALA A 1 147 ? -10.984 37.969 1.928 1 95.88 147 ALA A CA 1
ATOM 1152 C C . ALA A 1 147 ? -10.453 38.719 3.154 1 95.88 147 ALA A C 1
ATOM 1154 O O . ALA A 1 147 ? -9.539 39.531 3.047 1 95.88 147 ALA A O 1
ATOM 1155 N N . GLY A 1 148 ? -11.078 38.438 4.281 1 95.75 148 GLY A N 1
ATOM 1156 C CA . GLY A 1 148 ? -10.633 39.031 5.52 1 95.75 148 GLY A CA 1
ATOM 1157 C C . GLY A 1 148 ? -9.195 38.719 5.871 1 95.75 148 GLY A C 1
ATOM 1158 O O . GLY A 1 148 ? -8.422 39.594 6.258 1 95.75 148 GLY A O 1
ATOM 1159 N N . ALA A 1 149 ? -8.859 37.469 5.746 1 96.56 149 ALA A N 1
ATOM 1160 C CA . ALA A 1 149 ? -7.496 37.031 6.035 1 96.56 149 ALA A CA 1
ATOM 1161 C C . ALA A 1 149 ? -6.492 37.656 5.082 1 96.56 149 ALA A C 1
ATOM 1163 O O . ALA A 1 149 ? -5.406 38.094 5.5 1 96.56 149 ALA A O 1
ATOM 1164 N N . SER A 1 150 ? -6.844 37.75 3.807 1 95.56 150 SER A N 1
ATOM 1165 C CA . SER A 1 150 ? -5.977 38.344 2.803 1 95.56 150 SER A CA 1
ATOM 1166 C C . SER A 1 150 ? -5.684 39.812 3.137 1 95.56 150 SER A C 1
ATOM 1168 O O . SER A 1 150 ? -4.539 40.25 3.031 1 95.56 150 SER A O 1
ATOM 1170 N N . ARG A 1 151 ? -6.668 40.5 3.5 1 94.5 151 ARG A N 1
ATOM 1171 C CA . ARG A 1 151 ? -6.516 41.906 3.863 1 94.5 151 ARG A CA 1
ATOM 1172 C C . ARG A 1 151 ? -5.582 42.062 5.059 1 94.5 151 ARG A C 1
ATOM 1174 O O . ARG A 1 151 ? -4.711 42.938 5.062 1 94.5 151 ARG A O 1
ATOM 1181 N N . LEU A 1 152 ? -5.809 41.219 5.984 1 92.31 152 LEU A N 1
ATOM 1182 C CA . LEU A 1 152 ? -4.984 41.281 7.188 1 92.31 152 LEU A CA 1
ATOM 1183 C C . LEU A 1 152 ? -3.52 41 6.855 1 92.31 152 LEU A C 1
ATOM 1185 O O . LEU A 1 152 ? -2.631 41.688 7.363 1 92.31 152 LEU A O 1
ATOM 1189 N N . ILE A 1 153 ? -3.23 40.031 6.02 1 92.81 153 ILE A N 1
ATOM 1190 C CA . ILE A 1 153 ? -1.88 39.656 5.617 1 92.81 153 ILE A CA 1
ATOM 1191 C C . ILE A 1 153 ? -1.229 40.812 4.855 1 92.81 153 ILE A C 1
ATOM 1193 O O . ILE A 1 153 ? -0.095 41.188 5.152 1 92.81 153 ILE A O 1
ATOM 1197 N N . GLN A 1 154 ? -1.944 41.375 3.988 1 90.69 154 GLN A N 1
ATOM 1198 C CA . GLN A 1 154 ? -1.418 42.469 3.172 1 90.69 154 GLN A CA 1
ATOM 1199 C C . GLN A 1 154 ? -1.138 43.719 4.02 1 90.69 154 GLN A C 1
ATOM 1201 O O . GLN A 1 154 ? -0.092 44.344 3.871 1 90.69 154 GLN A O 1
ATOM 1206 N N . GLU A 1 155 ? -2.018 44 4.887 1 88.25 155 GLU A N 1
ATOM 1207 C CA . GLU A 1 155 ? -1.911 45.219 5.684 1 88.25 155 GLU A CA 1
ATOM 1208 C C . GLU A 1 155 ? -0.794 45.125 6.719 1 88.25 155 GLU A C 1
ATOM 1210 O O . GLU A 1 155 ? -0.112 46.094 7.012 1 88.25 155 GLU A O 1
ATOM 1215 N N . ARG A 1 156 ? -0.623 43.938 7.172 1 85.56 156 ARG A N 1
ATOM 1216 C CA . ARG A 1 156 ? 0.259 43.812 8.328 1 85.56 156 ARG A CA 1
ATOM 1217 C C . ARG A 1 156 ? 1.63 43.312 7.926 1 85.56 156 ARG A C 1
ATOM 1219 O O . ARG A 1 156 ? 2.633 43.594 8.578 1 85.56 156 ARG A O 1
ATOM 1226 N N . LEU A 1 157 ? 1.715 42.5 6.867 1 84.25 157 LEU A N 1
ATOM 1227 C CA . LEU A 1 157 ? 2.984 41.875 6.527 1 84.25 157 LEU A CA 1
ATOM 1228 C C . LEU A 1 157 ? 3.662 42.594 5.375 1 84.25 157 LEU A C 1
ATOM 1230 O O . LEU A 1 157 ? 4.766 42.219 4.965 1 84.25 157 LEU A O 1
ATOM 1234 N N . HIS A 1 158 ? 3.021 43.594 4.859 1 80.81 158 HIS A N 1
ATOM 1235 C CA . HIS A 1 158 ? 3.652 44.406 3.826 1 80.81 158 HIS A CA 1
ATOM 1236 C C . HIS A 1 158 ? 4.75 45.281 4.41 1 80.81 158 HIS A C 1
ATOM 1238 O O . HIS A 1 158 ? 5.578 45.812 3.674 1 80.81 158 HIS A O 1
ATOM 1244 N N . LEU A 1 159 ? 4.766 45.344 5.688 1 71.31 159 LEU A N 1
ATOM 1245 C CA . LEU A 1 159 ? 5.703 46.188 6.398 1 71.31 159 LEU A CA 1
ATOM 1246 C C . LEU A 1 159 ? 7.133 45.688 6.234 1 71.31 159 LEU A C 1
ATOM 1248 O O . LEU A 1 159 ? 7.359 44.5 6.004 1 71.31 159 LEU A O 1
ATOM 1252 N N . ASP A 1 160 ? 8.016 46.625 6.223 1 74.31 160 ASP A N 1
ATOM 1253 C CA . ASP A 1 160 ? 9.414 46.188 6.234 1 74.31 160 ASP A CA 1
ATOM 1254 C C . ASP A 1 160 ? 9.758 45.5 7.547 1 74.31 160 ASP A C 1
ATOM 1256 O O . ASP A 1 160 ? 8.977 45.5 8.492 1 74.31 160 ASP A O 1
ATOM 1260 N N . VAL A 1 161 ? 10.844 44.875 7.562 1 77.12 161 VAL A N 1
ATOM 1261 C CA . VAL A 1 161 ? 11.258 44.031 8.664 1 77.12 161 VAL A CA 1
ATOM 1262 C C . VAL A 1 161 ? 11.211 44.812 9.977 1 77.12 161 VAL A C 1
ATOM 1264 O O . VAL A 1 161 ? 10.719 44.312 10.984 1 77.12 161 VAL A O 1
ATOM 1267 N N . ASP A 1 162 ? 11.664 45.969 9.93 1 79.69 162 ASP A N 1
ATOM 1268 C CA . ASP A 1 162 ? 11.742 46.781 11.148 1 79.69 162 ASP A CA 1
ATOM 1269 C C . ASP A 1 162 ? 10.352 47.156 11.648 1 79.69 162 ASP A C 1
ATOM 1271 O O . ASP A 1 162 ? 10.078 47.094 12.852 1 79.69 162 ASP A O 1
ATOM 1275 N N . CYS A 1 163 ? 9.547 47.5 10.727 1 77.44 163 CYS A N 1
ATOM 1276 C CA . CYS A 1 163 ? 8.18 47.875 11.094 1 77.44 163 CYS A CA 1
ATOM 1277 C C . CYS A 1 163 ? 7.41 46.656 11.586 1 77.44 163 CYS A C 1
ATOM 1279 O O . CYS A 1 163 ? 6.578 46.781 12.484 1 77.44 163 CYS A O 1
ATOM 1281 N N . LEU A 1 164 ? 7.719 45.625 11.016 1 81.56 164 LEU A N 1
ATOM 1282 C CA . LEU A 1 164 ? 7.059 44.375 11.43 1 81.56 164 LEU A CA 1
ATOM 1283 C C . LEU A 1 164 ? 7.465 44 12.844 1 81.56 164 LEU A C 1
ATOM 1285 O O . LEU A 1 164 ? 6.617 43.594 13.656 1 81.56 164 LEU A O 1
ATOM 1289 N N . LYS A 1 165 ? 8.68 44.125 13.125 1 81.12 165 LYS A N 1
ATOM 1290 C CA . LYS A 1 165 ? 9.172 43.844 14.469 1 81.12 165 LYS A CA 1
ATOM 1291 C C . LYS A 1 165 ? 8.516 44.75 15.5 1 81.12 165 LYS A C 1
ATOM 1293 O O . LYS A 1 165 ? 8.148 44.312 16.594 1 81.12 165 LYS A O 1
ATOM 1298 N N . GLU A 1 166 ? 8.422 45.969 15.109 1 82.69 166 GLU A N 1
ATOM 1299 C CA . GLU A 1 166 ? 7.797 46.969 16 1 82.69 166 GLU A CA 1
ATOM 1300 C C . GLU A 1 166 ? 6.328 46.625 16.25 1 82.69 166 GLU A C 1
ATOM 1302 O O . GLU A 1 166 ? 5.844 46.719 17.375 1 82.69 166 GLU A O 1
ATOM 1307 N N . ALA A 1 167 ? 5.715 46.312 15.172 1 81.94 167 ALA A N 1
ATOM 1308 C CA . ALA A 1 167 ? 4.305 45.938 15.289 1 81.94 167 ALA A CA 1
ATOM 1309 C C . ALA A 1 167 ? 4.125 44.719 16.188 1 81.94 167 ALA A C 1
ATOM 1311 O O . ALA A 1 167 ? 3.18 44.656 16.969 1 81.94 167 ALA A O 1
ATOM 1312 N N . MET A 1 168 ? 5 43.812 16.078 1 82.94 168 MET A N 1
ATOM 1313 C CA . MET A 1 168 ? 4.945 42.594 16.875 1 82.94 168 MET A CA 1
ATOM 1314 C C . MET A 1 168 ? 5.199 42.875 18.344 1 82.94 168 MET A C 1
ATOM 1316 O O . MET A 1 168 ? 4.52 42.344 19.219 1 82.94 168 MET A O 1
ATOM 1320 N N . GLN A 1 169 ? 6.148 43.75 18.594 1 79.5 169 GLN A N 1
ATOM 1321 C CA . GLN A 1 169 ? 6.473 44.156 19.953 1 79.5 169 GLN A CA 1
ATOM 1322 C C . GLN A 1 169 ? 5.32 44.906 20.609 1 79.5 169 GLN A C 1
ATOM 1324 O O . GLN A 1 169 ? 5.035 44.719 21.797 1 79.5 169 GLN A O 1
ATOM 1329 N N . GLU A 1 170 ? 4.715 45.719 19.812 1 79.94 170 GLU A N 1
ATOM 1330 C CA . GLU A 1 170 ? 3.572 46.469 20.328 1 79.94 170 GLU A CA 1
ATOM 1331 C C . GLU A 1 170 ? 2.424 45.531 20.703 1 79.94 170 GLU A C 1
ATOM 1333 O O . GLU A 1 170 ? 1.771 45.75 21.734 1 79.94 170 GLU A O 1
ATOM 1338 N N . LYS A 1 171 ? 2.279 44.625 19.875 1 77.81 171 LYS A N 1
ATOM 1339 C CA . LYS A 1 171 ? 1.203 43.688 20.141 1 77.81 171 LYS A CA 1
ATOM 1340 C C . LYS A 1 171 ? 1.506 42.844 21.375 1 77.81 171 LYS A C 1
ATOM 1342 O O . LYS A 1 171 ? 0.607 42.531 22.172 1 77.81 171 LYS A O 1
ATOM 1347 N N . LEU A 1 172 ? 2.705 42.438 21.531 1 73.88 172 LEU A N 1
ATOM 1348 C CA . LEU A 1 172 ? 3.127 41.656 22.688 1 73.88 172 LEU A CA 1
ATOM 1349 C C . LEU A 1 172 ? 2.957 42.469 23.969 1 73.88 172 LEU A C 1
ATOM 1351 O O . LEU A 1 172 ? 2.516 41.938 24.984 1 73.88 172 LEU A O 1
ATOM 1355 N N . ALA A 1 173 ? 3.211 43.719 23.844 1 71.56 173 ALA A N 1
ATOM 1356 C CA . ALA A 1 173 ? 3.102 44.625 25 1 71.56 173 ALA A CA 1
ATOM 1357 C C . ALA A 1 173 ? 1.643 44.812 25.406 1 71.56 173 ALA A C 1
ATOM 1359 O O . ALA A 1 173 ? 1.321 44.812 26.594 1 71.56 173 ALA A O 1
ATOM 1360 N N . THR A 1 174 ? 0.841 44.906 24.438 1 70.12 174 THR A N 1
ATOM 1361 C CA . THR A 1 174 ? -0.58 45.094 24.703 1 70.12 174 THR A CA 1
ATOM 1362 C C . THR A 1 174 ? -1.184 43.844 25.344 1 70.12 174 THR A C 1
ATOM 1364 O O . THR A 1 174 ? -2.014 43.938 26.25 1 70.12 174 THR A O 1
ATOM 1367 N N . ARG A 1 175 ? -0.721 42.75 24.922 1 66.62 175 ARG A N 1
ATOM 1368 C CA . ARG A 1 175 ? -1.212 41.469 25.469 1 66.62 175 ARG A CA 1
ATOM 1369 C C . ARG A 1 175 ? -0.772 41.281 26.922 1 66.62 175 ARG A C 1
ATOM 1371 O O . ARG A 1 175 ? -1.541 40.812 27.75 1 66.62 175 ARG A O 1
ATOM 1378 N N .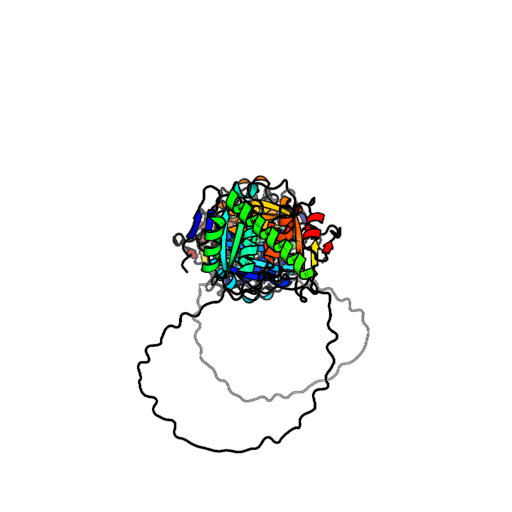 ARG A 1 176 ? 0.421 41.625 27.172 1 62.88 176 ARG A N 1
ATOM 1379 C CA . ARG A 1 176 ? 0.964 41.5 28.516 1 62.88 176 ARG A CA 1
ATOM 1380 C C . ARG A 1 176 ? 0.266 42.469 29.484 1 62.88 176 ARG A C 1
ATOM 1382 O O . ARG A 1 176 ? 0.017 42.125 30.641 1 62.88 176 ARG A O 1
ATOM 1389 N N . MET A 1 177 ? -0.099 43.594 28.906 1 56.56 177 MET A N 1
ATOM 1390 C CA . MET A 1 177 ? -0.795 44.594 29.719 1 56.56 177 MET A CA 1
ATOM 1391 C C . MET A 1 177 ? -2.244 44.188 29.953 1 56.56 177 MET A C 1
ATOM 1393 O O . MET A 1 177 ? -2.785 44.406 31.047 1 56.56 177 MET A O 1
ATOM 1397 N N . GLY A 1 178 ? -2.818 43.594 28.922 1 50.97 178 GLY A N 1
ATOM 1398 C CA . GLY A 1 178 ? -4.184 43.094 29.078 1 50.97 178 GLY A CA 1
ATOM 1399 C C . GLY A 1 178 ? -4.305 41.938 30.047 1 50.97 178 GLY A C 1
ATOM 1400 O O . GLY A 1 178 ? -5.262 41.875 30.828 1 50.97 178 GLY A O 1
ATOM 1401 N N . LEU A 1 179 ? -3.316 41.125 29.984 1 50.28 179 LEU A N 1
ATOM 1402 C CA . LEU A 1 179 ? -3.279 40 30.938 1 50.28 179 LEU A CA 1
ATOM 1403 C C . LEU A 1 179 ? -3.045 40.531 32.344 1 50.28 179 LEU A C 1
ATOM 1405 O O . LEU A 1 179 ? -3.582 39.969 33.312 1 50.28 179 LEU A O 1
ATOM 1409 N N . ALA A 1 180 ? -2.285 41.594 32.562 1 48.19 180 ALA A N 1
ATOM 1410 C CA . ALA A 1 180 ? -2.006 42.219 33.844 1 48.19 180 ALA A CA 1
ATOM 1411 C C . ALA A 1 180 ? -3.236 42.938 34.406 1 48.19 180 ALA A C 1
ATOM 1413 O O . ALA A 1 180 ? -3.492 42.938 35.594 1 48.19 180 ALA A O 1
ATOM 1414 N N . ALA A 1 181 ? -4.008 43.562 33.594 1 47.28 181 ALA A N 1
ATOM 1415 C CA . ALA A 1 181 ? -5.176 44.312 34.031 1 47.28 181 ALA A CA 1
ATOM 1416 C C . ALA A 1 181 ? -6.324 43.375 34.406 1 47.28 181 ALA A C 1
ATOM 1418 O O . ALA A 1 181 ? -7.156 43.719 35.25 1 47.28 181 ALA A O 1
ATOM 1419 N N . GLY A 1 182 ? -6.387 42.25 33.719 1 42.47 182 GLY A N 1
ATOM 1420 C CA . GLY A 1 182 ? -7.422 41.312 34.094 1 42.47 182 GLY A CA 1
ATOM 1421 C C . GLY A 1 182 ? -7.215 40.688 35.438 1 42.47 182 GLY A C 1
ATOM 1422 O O . GLY A 1 182 ? -8.156 40.156 36.062 1 42.47 182 GLY A O 1
ATOM 1423 N N . GLU A 1 183 ? -6.07 40.688 35.906 1 42.34 183 GLU A N 1
ATOM 1424 C CA . GLU A 1 183 ? -5.812 40.125 37.219 1 42.34 183 GLU A CA 1
ATOM 1425 C C . GLU A 1 183 ? -6.219 41.125 38.312 1 42.34 183 GLU A C 1
ATOM 1427 O O . GLU A 1 183 ? -6.375 40.719 39.469 1 42.34 183 GLU A O 1
ATOM 1432 N N . GLY A 1 184 ? -6.375 42.438 38.031 1 36.09 184 GLY A N 1
ATOM 1433 C CA . GLY A 1 184 ? -6.551 43.375 39.094 1 36.09 184 GLY A CA 1
ATOM 1434 C C . GLY A 1 184 ? -7.984 43.469 39.594 1 36.09 184 GLY A C 1
ATOM 1435 O O . GLY A 1 184 ? -8.266 44.156 40.562 1 36.09 184 GLY A O 1
ATOM 1436 N N . GLU A 1 185 ? -8.953 43.344 38.656 1 37.09 185 GLU A N 1
ATOM 1437 C CA . GLU A 1 185 ? -10.25 43.781 39.188 1 37.09 185 GLU A CA 1
ATOM 1438 C C . GLU A 1 185 ? -10.875 42.719 40.094 1 37.09 185 GLU A C 1
ATOM 1440 O O . GLU A 1 185 ? -12.062 42.781 40.406 1 37.09 185 GLU A O 1
ATOM 1445 N N . GLU A 1 186 ? -10.164 41.719 40.438 1 35.84 186 GLU A N 1
ATOM 1446 C CA . GLU A 1 186 ? -10.93 40.75 41.219 1 35.84 186 GLU A CA 1
ATOM 1447 C C . GLU A 1 186 ? -11.438 41.375 42.531 1 35.84 186 GLU A C 1
ATOM 1449 O O . GLU A 1 186 ? -12.031 40.688 43.344 1 35.84 186 GLU A O 1
ATOM 1454 N N . GLY A 1 187 ? -10.867 42.469 42.938 1 28.39 187 GLY A N 1
ATOM 1455 C CA . GLY A 1 187 ? -10.984 42.375 44.406 1 28.39 187 GLY A CA 1
ATOM 1456 C C . GLY A 1 187 ? -12.406 42.562 44.875 1 28.39 187 GLY A C 1
ATOM 1457 O O . GLY A 1 187 ? -12.789 42.031 45.938 1 28.39 187 GLY A O 1
ATOM 1458 N N . GLU A 1 188 ? -13.078 43.781 44.594 1 28.55 188 GLU A N 1
ATOM 1459 C CA . GLU A 1 188 ? -14.008 44.156 45.656 1 28.55 188 GLU A CA 1
ATOM 1460 C C . GLU A 1 188 ? -15.367 43.5 45.438 1 28.55 188 GLU A C 1
ATOM 1462 O O . GLU A 1 188 ? -16.125 43.844 44.531 1 28.55 188 GLU A O 1
ATOM 1467 N N . GLU A 1 189 ? -15.547 42.188 45.625 1 28.55 189 GLU A N 1
ATOM 1468 C CA . GLU A 1 189 ? -16.797 41.438 45.688 1 28.55 189 GLU A CA 1
ATOM 1469 C C . GLU A 1 189 ? -17.828 42.156 46.562 1 28.55 189 GLU A C 1
ATOM 1471 O O . GLU A 1 189 ? -17.625 42.344 47.75 1 28.55 189 GLU A O 1
ATOM 1476 N N . GLY A 1 190 ? -18.609 43.156 45.938 1 22.03 190 GLY A N 1
ATOM 1477 C CA . GLY A 1 190 ? -19.75 43.75 46.625 1 22.03 190 GLY A CA 1
ATOM 1478 C C . GLY A 1 190 ? -20.797 42.75 47.062 1 22.03 190 GLY A C 1
ATOM 1479 O O . GLY A 1 190 ? -20.953 41.688 46.406 1 22.03 190 GLY A O 1
ATOM 1480 N N . SER A 1 191 ? -21.172 42.625 48.281 1 24.14 191 SER A N 1
ATOM 1481 C CA . SER A 1 191 ? -22.109 41.875 49.094 1 24.14 191 SER A CA 1
ATOM 1482 C C . SER A 1 191 ? -23.547 42.031 48.594 1 24.14 191 SER A C 1
ATOM 1484 O O . SER A 1 191 ? -24.156 43.094 48.781 1 24.14 191 SER A O 1
ATOM 1486 N N . PHE A 1 192 ? -23.797 41.656 47.25 1 19.73 192 PHE A N 1
ATOM 1487 C CA . PHE A 1 192 ? -25.141 41.875 46.75 1 19.73 192 PHE A CA 1
ATOM 1488 C C . PHE A 1 192 ? -26.156 41.062 47.562 1 19.73 192 PHE A C 1
ATOM 1490 O O . PHE A 1 192 ? -25.938 39.875 47.844 1 19.73 192 PHE A O 1
ATOM 1497 N N . SER A 1 193 ? -27.031 41.781 48.312 1 20.34 193 SER A N 1
ATOM 1498 C CA . SER A 1 193 ? -28.172 41.438 49.156 1 20.34 193 SER A CA 1
ATOM 1499 C C . SER A 1 193 ? -29.297 40.812 48.344 1 20.34 193 SER A C 1
ATOM 1501 O O . SER A 1 193 ? -29.547 41.188 47.219 1 20.34 193 SER A O 1
ATOM 1503 N N . GLN A 1 194 ? -29.703 39.5 48.594 1 19.52 194 GLN A N 1
ATOM 1504 C CA . GLN A 1 194 ? -30.594 38.438 48.156 1 19.52 194 GLN A CA 1
ATOM 1505 C C . GLN A 1 194 ? -32.062 38.906 48.156 1 19.52 194 GLN A C 1
ATOM 1507 O O . GLN A 1 194 ? -32.75 38.719 49.156 1 19.52 194 GLN A O 1
ATOM 1512 N N . SER A 1 195 ? -32.438 40.031 47.438 1 16.62 195 SER A N 1
ATOM 1513 C CA . SER A 1 195 ? -33.844 40.375 47.688 1 16.62 195 SER A CA 1
ATOM 1514 C C . SER A 1 195 ? -34.781 39.344 47.062 1 16.62 195 SER A C 1
ATOM 1516 O O . SER A 1 195 ? -34.5 38.844 45.969 1 16.62 195 SER A O 1
ATOM 1518 N N . ARG A 1 196 ? -35.688 38.781 47.875 1 19.42 196 ARG A N 1
ATOM 1519 C CA . ARG A 1 196 ? -36.719 37.75 47.906 1 19.42 196 ARG A CA 1
ATOM 1520 C C . ARG A 1 196 ? -37.875 38.156 46.969 1 19.42 196 ARG A C 1
ATOM 1522 O O . ARG A 1 196 ? -38.688 39 47.281 1 19.42 196 ARG A O 1
ATOM 1529 N N . ARG A 1 197 ? -37.531 38.344 45.531 1 16.95 197 ARG A N 1
ATOM 1530 C CA . ARG A 1 197 ? -38.688 38.75 44.719 1 16.95 197 ARG A CA 1
ATOM 1531 C C . ARG A 1 197 ? -39.812 37.719 44.781 1 16.95 197 ARG A C 1
ATOM 1533 O O . ARG A 1 197 ? -39.562 36.5 44.75 1 16.95 197 ARG A O 1
ATOM 1540 N N . ALA A 1 198 ? -41.094 38.188 45 1 19.41 198 ALA A N 1
ATOM 1541 C CA . ALA A 1 198 ? -42.438 37.75 45.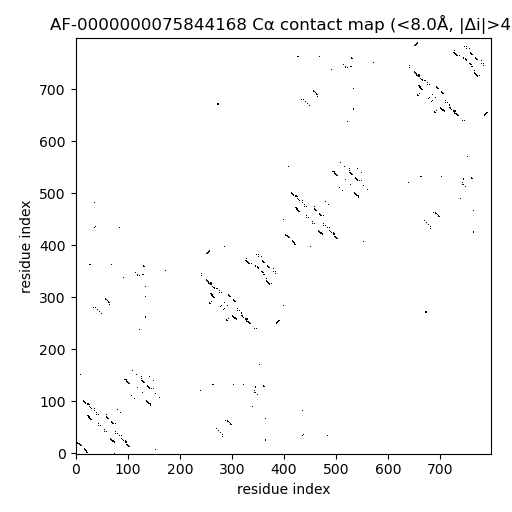312 1 19.41 198 ALA A CA 1
ATOM 1542 C C . ALA A 1 198 ? -43.062 37 44.125 1 19.41 198 ALA A C 1
ATOM 1544 O O . ALA A 1 198 ? -42.75 37.281 42.969 1 19.41 198 ALA A O 1
ATOM 1545 N N . GLU A 1 199 ? -43.719 35.906 44.375 1 18.7 199 GLU A N 1
ATOM 1546 C CA . GLU A 1 199 ? -44.375 34.719 43.812 1 18.7 199 GLU A CA 1
ATOM 1547 C C . GLU A 1 199 ? -45.625 35.094 43 1 18.7 199 GLU A C 1
ATOM 1549 O O . GLU A 1 199 ? -46.688 35.344 43.594 1 18.7 199 GLU A O 1
ATOM 1554 N N . ALA A 1 200 ? -45.469 36 42 1 18.11 200 ALA A N 1
ATOM 1555 C CA . ALA A 1 200 ? -46.781 36.406 41.531 1 18.11 200 ALA A CA 1
ATOM 1556 C C . ALA A 1 200 ? -47.531 35.219 40.906 1 18.11 200 ALA A C 1
ATOM 1558 O O . ALA A 1 200 ? -46.875 34.312 40.375 1 18.11 200 ALA A O 1
ATOM 1559 N N . PRO A 1 201 ? -48.906 35.281 40.875 1 18.28 201 PRO A N 1
ATOM 1560 C CA . PRO A 1 201 ? -50 34.344 40.781 1 18.28 201 PRO A CA 1
ATOM 1561 C C . PRO A 1 201 ? -50.312 33.938 39.344 1 18.28 201 PRO A C 1
ATOM 1563 O O . PRO A 1 201 ? -49.906 34.625 38.406 1 18.28 201 PRO A O 1
ATOM 1566 N N . ASP A 1 202 ? -50.875 32.781 39.094 1 17.83 202 ASP A N 1
ATOM 1567 C CA . ASP A 1 202 ? -51.156 31.734 38.125 1 17.83 202 ASP A CA 1
ATOM 1568 C C . ASP A 1 202 ? -52.25 32.156 37.156 1 17.83 202 ASP A C 1
ATOM 1570 O O . ASP A 1 202 ? -52.844 31.344 36.438 1 17.83 202 ASP A O 1
ATOM 1574 N N . SER A 1 203 ? -52.344 33.531 36.906 1 16.48 203 SER A N 1
ATOM 1575 C CA . SER A 1 203 ? -53.688 33.688 36.375 1 16.48 203 SER A CA 1
ATOM 1576 C C . SER A 1 203 ? -53.906 32.875 35.094 1 16.48 203 SER A C 1
ATOM 1578 O O . SER A 1 203 ? -52.938 32.531 34.406 1 16.48 203 SER A O 1
ATOM 1580 N N . GLU A 1 204 ? -55.25 32.688 34.75 1 17.64 204 GLU A N 1
ATOM 1581 C CA . GLU A 1 204 ? -56.281 31.906 34.094 1 17.64 204 GLU A CA 1
ATOM 1582 C C . GLU A 1 204 ? -56.344 32.188 32.594 1 17.64 204 GLU A C 1
ATOM 1584 O O . GLU A 1 204 ? -56.312 33.344 32.156 1 17.64 204 GLU A O 1
ATOM 1589 N N . TYR A 1 205 ? -55.906 31.234 31.766 1 17.64 205 TYR A N 1
ATOM 1590 C CA . TYR A 1 205 ? -55.688 31.031 30.328 1 17.64 205 TYR A CA 1
ATOM 1591 C C . TYR A 1 205 ? -57 31.234 29.562 1 17.64 205 TYR A C 1
ATOM 1593 O O . TYR A 1 205 ? -57.844 30.344 29.531 1 17.64 205 TYR A O 1
ATOM 1601 N N . GLY A 1 206 ? -57.5 32.469 29.703 1 15.64 206 GLY A N 1
ATOM 1602 C CA . GLY A 1 206 ? -58.781 32.531 29.031 1 15.64 206 GLY A CA 1
ATOM 1603 C C . GLY A 1 206 ? -58.719 32.25 27.547 1 15.64 206 GLY A C 1
ATOM 1604 O O . GLY A 1 206 ? -57.625 32.406 26.938 1 15.64 206 GLY A O 1
ATOM 1605 N N . ASP A 1 207 ? -59.75 31.703 26.938 1 16.55 207 ASP A N 1
ATOM 1606 C CA . ASP A 1 207 ? -60.25 30.859 25.844 1 16.55 207 ASP A CA 1
ATOM 1607 C C . ASP A 1 207 ? -60.344 31.656 24.531 1 16.55 207 ASP A C 1
ATOM 1609 O O . ASP A 1 207 ? -60.562 31.078 23.469 1 16.55 207 ASP A O 1
ATOM 1613 N N . GLY A 1 208 ? -60.375 33.062 24.672 1 14.76 208 GLY A N 1
ATOM 1614 C CA . GLY A 1 208 ? -61.531 33.406 23.828 1 14.76 208 GLY A CA 1
ATOM 1615 C C . GLY A 1 208 ? -61.219 33.25 22.359 1 14.76 208 GLY A C 1
ATOM 1616 O O . GLY A 1 208 ? -61.719 32.312 21.703 1 14.76 208 GLY A O 1
ATOM 1617 N N . ALA A 1 209 ? -60.938 34.406 21.594 1 15.98 209 ALA A N 1
ATOM 1618 C CA . ALA A 1 209 ? -61.812 35 20.578 1 15.98 209 ALA A CA 1
ATOM 1619 C C . ALA A 1 209 ? -61.406 34.562 19.188 1 15.98 209 ALA A C 1
ATOM 1621 O O . ALA A 1 209 ? -60.25 34.156 18.969 1 15.98 209 ALA A O 1
ATOM 1622 N N . SER A 1 210 ? -62.344 34.719 18.297 1 15.82 210 SER A N 1
ATOM 1623 C CA . SER A 1 210 ? -62.938 34.188 17.078 1 15.82 210 SER A CA 1
ATOM 1624 C C . SER A 1 210 ? -62.156 34.625 15.836 1 15.82 210 SER A C 1
ATOM 1626 O O . SER A 1 210 ? -61.906 33.812 14.945 1 15.82 210 SER A O 1
ATOM 1628 N N . SER A 1 211 ? -62 36 15.633 1 15.64 211 SER A N 1
ATOM 1629 C CA . SER A 1 211 ? -62.688 36.438 14.422 1 15.64 211 SER A CA 1
ATOM 1630 C C . SER A 1 211 ? -61.812 36.25 13.188 1 15.64 211 SER A C 1
ATOM 1632 O O . SER A 1 211 ? -60.594 36.094 13.312 1 15.64 211 SER A O 1
ATOM 1634 N N . THR A 1 212 ? -62.406 36.719 12.094 1 16.52 212 THR A N 1
ATOM 1635 C CA . THR A 1 212 ? -62.688 36.375 10.703 1 16.52 212 THR A CA 1
ATOM 1636 C C . THR A 1 212 ? -61.531 36.844 9.805 1 16.52 212 THR A C 1
ATOM 1638 O O . THR A 1 212 ? -60.656 37.594 10.25 1 16.52 212 THR A O 1
ATOM 1641 N N . ASP A 1 213 ? -61.906 37.406 8.742 1 16.11 213 ASP A N 1
ATOM 1642 C CA . ASP A 1 213 ? -61.75 37 7.352 1 16.11 213 ASP A CA 1
ATOM 1643 C C . ASP A 1 213 ? -60.594 37.75 6.68 1 16.11 213 ASP A C 1
ATOM 1645 O O . ASP A 1 213 ? -59.781 37.156 5.984 1 16.11 213 ASP A O 1
ATOM 1649 N N . GLY A 1 214 ? -60.719 39.125 6.57 1 17.66 214 GLY A N 1
ATOM 1650 C CA . GLY A 1 214 ? -60.844 39.625 5.207 1 17.66 214 GLY A CA 1
ATOM 1651 C C . GLY A 1 214 ? -59.531 40.062 4.605 1 17.66 214 GLY A C 1
ATOM 1652 O O . GLY A 1 214 ? -59.5 40.719 3.568 1 17.66 214 GLY A O 1
ATOM 1653 N N . ARG A 1 215 ? -58.531 39.344 4.711 1 17.55 215 ARG A N 1
ATOM 1654 C CA . ARG A 1 215 ? -57.281 40.062 4.496 1 17.55 215 ARG A CA 1
ATOM 1655 C C . ARG A 1 215 ? -57.156 40.531 3.047 1 17.55 215 ARG A C 1
ATOM 1657 O O . ARG A 1 215 ? -57.562 39.812 2.127 1 17.55 215 ARG A O 1
ATOM 1664 N N . GLY A 1 216 ? -56.906 41.875 2.922 1 16.88 216 GLY A N 1
ATOM 1665 C CA . GLY A 1 216 ? -56.656 43 2.029 1 16.88 216 GLY A CA 1
ATOM 1666 C C . GLY A 1 216 ? -55.5 42.719 1.077 1 16.88 216 GLY A C 1
ATOM 1667 O O . GLY A 1 216 ? -54.688 41.844 1.312 1 16.88 216 GLY A O 1
ATOM 1668 N N . GLY A 1 217 ? -55.719 43.188 -0.168 1 18.98 217 GLY A N 1
ATOM 1669 C CA . GLY A 1 217 ? -55.156 43.219 -1.505 1 18.98 217 GLY A CA 1
ATOM 1670 C C . GLY A 1 217 ? -53.875 44.031 -1.585 1 18.98 217 GLY A C 1
ATOM 1671 O O . GLY A 1 217 ? -53.875 45.25 -1.46 1 18.98 217 GLY A O 1
ATOM 1672 N N . ARG A 1 218 ? -52.812 43.531 -0.935 1 18.06 218 ARG A N 1
ATOM 1673 C CA . ARG A 1 218 ? -51.594 44.312 -0.804 1 18.06 218 ARG A CA 1
ATOM 1674 C C . ARG A 1 218 ? -50.969 44.625 -2.172 1 18.06 218 ARG A C 1
ATOM 1676 O O . ARG A 1 218 ? -50.562 43.719 -2.891 1 18.06 218 ARG A O 1
ATOM 1683 N N . ALA A 1 219 ? -51.562 45.656 -2.736 1 17.86 219 ALA A N 1
ATOM 1684 C CA . ALA A 1 219 ? -51 46.094 -4.012 1 17.86 219 ALA A CA 1
ATOM 1685 C C . ALA A 1 219 ? -49.5 46.375 -3.891 1 17.86 219 ALA A C 1
ATOM 1687 O O . ALA A 1 219 ? -48.969 46.469 -2.783 1 17.86 219 ALA A O 1
ATOM 1688 N N . GLY A 1 220 ? -48.906 47.188 -4.848 1 17.47 220 GLY A N 1
ATOM 1689 C CA . GLY A 1 220 ? -47.844 47.219 -5.832 1 17.47 220 GLY A CA 1
ATOM 1690 C C . GLY A 1 220 ? -46.594 47.938 -5.344 1 17.47 220 GLY A C 1
ATOM 1691 O O . GLY A 1 220 ? -45.562 47.938 -6.012 1 17.47 220 GLY A O 1
ATOM 1692 N N . SER A 1 221 ? -46.688 48.781 -4.16 1 16.53 221 SER A N 1
ATOM 1693 C CA . SER A 1 221 ? -45.875 49.969 -4.363 1 16.53 221 SER A CA 1
ATOM 1694 C C . SER A 1 221 ? -44.375 49.625 -4.27 1 16.53 221 SER A C 1
ATOM 1696 O O . SER A 1 221 ? -44 48.656 -3.615 1 16.53 221 SER A O 1
ATOM 1698 N N . SER A 1 222 ? -43.562 50.312 -5.09 1 18.61 222 SER A N 1
ATOM 1699 C CA . SER A 1 222 ? -42.219 50.344 -5.637 1 18.61 222 SER A CA 1
ATOM 1700 C C . SER A 1 222 ? -41.188 50.812 -4.582 1 18.61 222 SER A C 1
ATOM 1702 O O . SER A 1 222 ? -40.031 51.094 -4.898 1 18.61 222 SER A O 1
ATOM 1704 N N . ARG A 1 223 ? -41.344 50.406 -3.229 1 18.55 223 ARG A N 1
ATOM 1705 C CA . ARG A 1 223 ? -40.562 51.219 -2.301 1 18.55 223 ARG A CA 1
ATOM 1706 C C . ARG A 1 223 ? -39.062 51.062 -2.598 1 18.55 223 ARG A C 1
ATOM 1708 O O . ARG A 1 223 ? -38.562 49.969 -2.793 1 18.55 223 ARG A O 1
ATOM 1715 N N . ALA A 1 224 ? -38.406 52.188 -2.918 1 18.52 224 ALA A N 1
ATOM 1716 C CA . ALA A 1 224 ? -37.062 52.688 -3.084 1 18.52 224 ALA A CA 1
ATOM 1717 C C . ALA A 1 224 ? -36.219 52.438 -1.836 1 18.52 224 ALA A C 1
ATOM 1719 O O . ALA A 1 224 ? -36.469 53.031 -0.781 1 18.52 224 ALA A O 1
ATOM 1720 N N . ALA A 1 225 ? -35.875 51.188 -1.527 1 19.36 225 ALA A N 1
ATOM 1721 C CA . ALA A 1 225 ? -35.25 50.812 -0.266 1 19.36 225 ALA A CA 1
ATOM 1722 C C . ALA A 1 225 ? -33.938 51.594 -0.067 1 19.36 225 ALA A C 1
ATOM 1724 O O . ALA A 1 225 ? -33.125 51.688 -0.976 1 19.36 225 ALA A O 1
ATOM 1725 N N . GLU A 1 226 ? -34 52.625 0.843 1 18.16 226 GLU A N 1
ATOM 1726 C CA . GLU A 1 226 ? -32.938 53.438 1.411 1 18.16 226 GLU A CA 1
ATOM 1727 C C . GLU A 1 226 ? -31.859 52.531 2.055 1 18.16 226 GLU A C 1
ATOM 1729 O O . GLU A 1 226 ? -32.156 51.719 2.916 1 18.16 226 GLU A O 1
ATOM 1734 N N . GLU A 1 227 ? -30.734 52.219 1.367 1 20.33 227 GLU A N 1
ATOM 1735 C CA . GLU A 1 227 ? -29.562 51.438 1.747 1 20.33 227 GLU A CA 1
ATOM 1736 C C . GLU A 1 227 ? -28.891 52.031 2.98 1 20.33 227 GLU A C 1
ATOM 1738 O O . GLU A 1 227 ? -28.344 53.156 2.93 1 20.33 227 GLU A O 1
ATOM 1743 N N . SER A 1 228 ? -29.578 51.938 4.199 1 19.92 228 SER A N 1
ATOM 1744 C CA . SER A 1 228 ? -28.922 52.469 5.398 1 19.92 228 SER A CA 1
ATOM 1745 C C . SER A 1 228 ? -27.547 51.812 5.598 1 19.92 228 SER A C 1
ATOM 1747 O O . SER A 1 228 ? -27.375 50.625 5.328 1 19.92 228 SER A O 1
ATOM 1749 N N . GLU A 1 229 ? -26.516 52.656 5.609 1 22.44 229 GLU A N 1
ATOM 1750 C CA . GLU A 1 229 ? -25.078 52.531 5.906 1 22.44 229 GLU A CA 1
ATOM 1751 C C . GLU A 1 229 ? -24.859 51.969 7.309 1 22.44 229 GLU A C 1
ATOM 1753 O O . GLU A 1 229 ? -25.172 52.625 8.297 1 22.44 229 GLU A O 1
ATOM 1758 N N . SER A 1 230 ? -25.25 50.688 7.547 1 23.28 230 SER A N 1
ATOM 1759 C CA . SER A 1 230 ? -25.031 50.125 8.875 1 23.28 230 SER A CA 1
ATOM 1760 C C . SER A 1 230 ? -23.578 50.312 9.32 1 23.28 230 SER A C 1
ATOM 1762 O O . SER A 1 230 ? -22.656 50 8.57 1 23.28 230 SER A O 1
ATOM 1764 N N . ASP A 1 231 ? -23.297 51.219 10.211 1 21.31 231 ASP A N 1
ATOM 1765 C CA . ASP A 1 231 ? -22.109 51.469 11.008 1 21.31 231 ASP A CA 1
ATOM 1766 C C . ASP A 1 231 ? -21.656 50.219 11.734 1 21.31 231 ASP A C 1
ATOM 1768 O O . ASP A 1 231 ? -22.344 49.719 12.641 1 21.31 231 ASP A O 1
ATOM 1772 N N . VAL A 1 232 ? -21.094 49.281 11.078 1 28.02 232 VAL A N 1
ATOM 1773 C CA . VAL A 1 232 ? -20.406 48.188 11.734 1 28.02 232 VAL A CA 1
ATOM 1774 C C . VAL A 1 232 ? -19.438 48.719 12.781 1 28.02 232 VAL A C 1
ATOM 1776 O O . VAL A 1 232 ? -18.438 49.344 12.438 1 28.02 232 VAL A O 1
ATOM 1779 N N . ALA A 1 233 ? -19.938 49.188 13.93 1 25.19 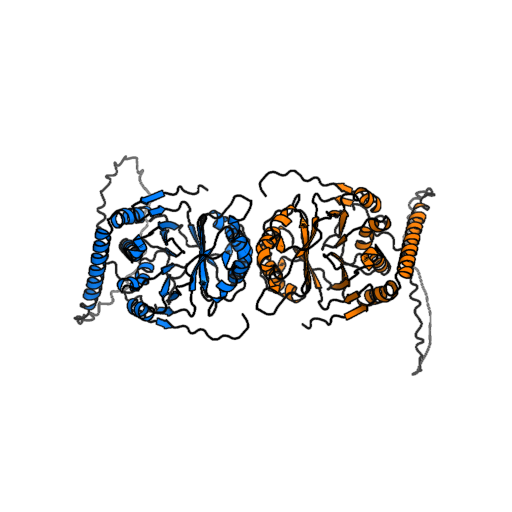233 ALA A N 1
ATOM 1780 C CA . ALA A 1 233 ? -19.078 49.438 15.086 1 25.19 233 ALA A CA 1
ATOM 1781 C C . ALA A 1 233 ? -18.172 48.25 15.375 1 25.19 233 ALA A C 1
ATOM 1783 O O . ALA A 1 233 ? -18.641 47.125 15.57 1 25.19 233 ALA A O 1
ATOM 1784 N N . ALA A 1 234 ? -16.953 48.344 15.008 1 30.59 234 ALA A N 1
ATOM 1785 C CA . ALA A 1 234 ? -15.797 47.5 15.305 1 30.59 234 ALA A CA 1
ATOM 1786 C C . ALA A 1 234 ? -15.594 47.375 16.812 1 30.59 234 ALA A C 1
ATOM 1788 O O . ALA A 1 234 ? -15.062 48.281 17.453 1 30.59 234 ALA A O 1
ATOM 1789 N N . GLY A 1 235 ? -16.625 46.938 17.531 1 26.47 235 GLY A N 1
ATOM 1790 C CA . GLY A 1 235 ? -16.281 46.625 18.922 1 26.47 235 GLY A CA 1
ATOM 1791 C C . GLY A 1 235 ? -14.992 45.844 19.047 1 26.47 235 GLY A C 1
ATOM 1792 O O . GLY A 1 235 ? -14.797 44.844 18.344 1 26.47 235 GLY A O 1
ATOM 1793 N N . ALA A 1 236 ? -13.914 46.438 19.484 1 30.39 236 ALA A N 1
ATOM 1794 C CA . ALA A 1 236 ? -12.625 45.875 19.906 1 30.39 236 ALA A CA 1
ATOM 1795 C C . ALA A 1 236 ? -12.812 44.719 20.875 1 30.39 236 ALA A C 1
ATOM 1797 O O . ALA A 1 236 ? -13.109 44.938 22.062 1 30.39 236 ALA A O 1
ATOM 1798 N N . SER A 1 237 ? -13.547 43.719 20.516 1 32.41 237 SER A N 1
ATOM 1799 C CA . SER A 1 237 ? -13.484 42.594 21.453 1 32.41 237 SER A CA 1
ATOM 1800 C C . SER A 1 237 ? -12.039 42.281 21.828 1 32.41 237 SER A C 1
ATOM 1802 O O . SER A 1 237 ? -11.164 42.219 20.969 1 32.41 237 SER A O 1
ATOM 1804 N N . ASP A 1 238 ? -11.578 42.594 23.016 1 32.97 238 ASP A N 1
ATOM 1805 C CA . ASP A 1 238 ? -10.336 42.188 23.656 1 32.97 238 ASP A CA 1
ATOM 1806 C C . ASP A 1 238 ? -9.992 40.75 23.312 1 32.97 238 ASP A C 1
ATOM 1808 O O . ASP A 1 238 ? -10.828 39.844 23.453 1 32.97 238 ASP A O 1
ATOM 1812 N N . GLY A 1 239 ? -9.258 40.5 22.422 1 37.34 239 GLY A N 1
ATOM 1813 C CA . GLY A 1 239 ? -8.695 39.219 22.016 1 37.34 239 GLY A CA 1
ATOM 1814 C C . GLY A 1 239 ? -8.312 38.344 23.188 1 37.34 239 GLY A C 1
ATOM 1815 O O . GLY A 1 239 ? -7.141 38.25 23.562 1 37.34 239 GLY A O 1
ATOM 1816 N N . ALA A 1 240 ? -9.148 38.156 24.219 1 39.47 240 ALA A N 1
ATOM 1817 C CA . ALA A 1 240 ? -8.906 37.281 25.375 1 39.47 240 ALA A CA 1
ATOM 1818 C C . ALA A 1 240 ? -8.391 35.938 24.953 1 39.47 240 ALA A C 1
ATOM 1820 O O . ALA A 1 240 ? -8.727 35.438 23.875 1 39.47 240 ALA A O 1
ATOM 1821 N N . HIS A 1 241 ? -7.266 35.562 25.625 1 48.81 241 HIS A N 1
ATOM 1822 C CA . HIS A 1 241 ? -6.766 34.188 25.516 1 48.81 241 HIS A CA 1
ATOM 1823 C C . HIS A 1 241 ? -7.906 33.188 25.594 1 48.81 241 HIS A C 1
ATOM 1825 O O . HIS A 1 241 ? -8.797 33.312 26.453 1 48.81 241 HIS A O 1
ATOM 1831 N N . PRO A 1 242 ? -8.109 32.469 24.516 1 45.69 242 PRO A N 1
ATOM 1832 C CA . PRO A 1 242 ? -9.289 31.609 24.5 1 45.69 242 PRO A CA 1
ATOM 1833 C C . PRO A 1 242 ? -9.562 30.953 25.844 1 45.69 242 PRO A C 1
ATOM 1835 O O . PRO A 1 242 ? -10.656 30.438 26.078 1 45.69 242 PRO A O 1
ATOM 1838 N N . TRP A 1 243 ? -8.453 30.703 26.625 1 50.81 243 TRP A N 1
ATOM 1839 C CA . TRP A 1 243 ? -8.805 30.031 27.875 1 50.81 243 TRP A CA 1
ATOM 1840 C C . TRP A 1 243 ? -8.859 31.016 29.031 1 50.81 243 TRP A C 1
ATOM 1842 O O . TRP A 1 243 ? -8.961 30.609 30.203 1 50.81 243 TRP A O 1
ATOM 1852 N N . SER A 1 244 ? -8.625 32.281 28.844 1 44 244 SER A N 1
ATOM 1853 C CA . SER A 1 244 ? -8.75 33.125 30.016 1 44 244 SER A CA 1
ATOM 1854 C C . SER A 1 244 ? -10.141 33 30.641 1 44 244 SER A C 1
ATOM 1856 O O . SER A 1 244 ? -10.383 33.562 31.719 1 44 244 SER A O 1
ATOM 1858 N N . THR A 1 245 ? -11.102 32.75 29.844 1 41.41 245 THR A N 1
ATOM 1859 C CA . THR A 1 245 ? -12.406 32.688 30.5 1 41.41 245 THR A CA 1
ATOM 1860 C C . THR A 1 245 ? -12.57 31.375 31.266 1 41.41 245 THR A C 1
ATOM 1862 O O . THR A 1 245 ? -11.859 30.406 31.016 1 41.41 245 THR A O 1
ATOM 1865 N N . ASP A 1 246 ? -13.516 31.266 32.25 1 43.41 246 ASP A N 1
ATOM 1866 C CA . ASP A 1 246 ? -13.984 30.188 33.125 1 43.41 246 ASP A CA 1
ATOM 1867 C C . ASP A 1 246 ? -14.039 28.859 32.375 1 43.41 246 ASP A C 1
ATOM 1869 O O . ASP A 1 246 ? -14.195 27.797 32.969 1 43.41 246 ASP A O 1
ATOM 1873 N N . ASP A 1 247 ? -14.062 28.844 31.156 1 46.47 247 ASP A N 1
ATOM 1874 C CA . ASP A 1 247 ? -14.336 27.625 30.422 1 46.47 247 ASP A CA 1
ATOM 1875 C C . ASP A 1 247 ? -13.047 26.844 30.141 1 46.47 247 ASP A C 1
ATOM 1877 O O . ASP A 1 247 ? -13.031 25.922 29.312 1 46.47 247 ASP A O 1
ATOM 1881 N N . SER A 1 248 ? -11.914 27.391 30.453 1 53.94 248 SER A N 1
ATOM 1882 C CA . SER A 1 248 ? -10.672 26.641 30.406 1 53.94 248 SER A CA 1
ATOM 1883 C C . SER A 1 248 ? -10.727 25.422 31.328 1 53.94 248 SER A C 1
ATOM 1885 O O . SER A 1 248 ? -9.719 24.75 31.547 1 53.94 248 SER A O 1
ATOM 1887 N N . ASP A 1 249 ? -11.82 25.156 31.828 1 60.75 249 ASP A N 1
ATOM 1888 C CA . ASP A 1 249 ? -11.922 24.078 32.812 1 60.75 249 ASP A CA 1
ATOM 1889 C C . ASP A 1 249 ? -11.664 22.719 32.156 1 60.75 249 ASP A C 1
ATOM 1891 O O . ASP A 1 249 ? -12.375 22.328 31.219 1 60.75 249 ASP A O 1
ATOM 1895 N N . GLY A 1 250 ? -10.367 22.266 32.188 1 82.44 250 GLY A N 1
ATOM 1896 C CA . GLY A 1 250 ? -9.984 20.891 31.922 1 82.44 250 GLY A CA 1
ATOM 1897 C C . GLY A 1 250 ? -8.914 20.766 30.859 1 82.44 250 GLY A C 1
ATOM 1898 O O . GLY A 1 250 ? -8.445 19.672 30.562 1 82.44 250 GLY A O 1
ATOM 1899 N N . LEU A 1 251 ? -8.5 21.984 30.312 1 87.94 251 LEU A N 1
ATOM 1900 C CA . LEU A 1 251 ? -7.461 21.922 29.297 1 87.94 251 LEU A CA 1
ATOM 1901 C C . LEU A 1 251 ? -6.094 21.688 29.922 1 87.94 251 LEU A C 1
ATOM 1903 O O . LEU A 1 251 ? -5.797 22.219 31 1 87.94 251 LEU A O 1
ATOM 1907 N N . TYR A 1 252 ? -5.324 20.906 29.359 1 92.44 252 TYR A N 1
ATOM 1908 C CA . TYR A 1 252 ? -3.943 20.656 29.75 1 92.44 252 TYR A CA 1
ATOM 1909 C C . TYR A 1 252 ? -3.08 20.312 28.547 1 92.44 252 TYR A C 1
ATOM 1911 O O . TYR A 1 252 ? -3.598 20.094 27.453 1 92.44 252 TYR A O 1
ATOM 1919 N N . VAL A 1 253 ? -1.824 20.406 28.75 1 94.75 253 VAL A N 1
ATOM 1920 C CA . VAL A 1 253 ? -0.877 20.094 27.688 1 94.75 253 VAL A CA 1
ATOM 1921 C C . VAL A 1 253 ? -0.261 18.719 27.938 1 94.75 253 VAL A C 1
ATOM 1923 O O . VAL A 1 253 ? 0.233 18.438 29.031 1 94.75 253 VAL A O 1
ATOM 1926 N N . LYS A 1 254 ? -0.326 17.875 26.969 1 95.12 254 LYS A N 1
ATOM 1927 C CA . LYS A 1 254 ? 0.307 16.562 27.016 1 95.12 254 LYS A CA 1
ATOM 1928 C C . LYS A 1 254 ? 1.646 16.578 26.281 1 95.12 254 LYS A C 1
ATOM 1930 O O . LYS A 1 254 ? 1.712 16.922 25.094 1 95.12 254 LYS A O 1
ATOM 1935 N N . VAL A 1 255 ? 2.678 16.266 27 1 96.19 255 VAL A N 1
ATOM 1936 C CA . VAL A 1 255 ? 3.979 16.062 26.375 1 96.19 255 VAL A CA 1
ATOM 1937 C C . VAL A 1 255 ? 4.086 14.641 25.844 1 96.19 255 VAL A C 1
ATOM 1939 O O . VAL A 1 255 ? 4.145 13.688 26.625 1 96.19 255 VAL A O 1
ATOM 1942 N N . LEU A 1 256 ? 4.137 14.445 24.562 1 95.88 256 LEU A N 1
ATOM 1943 C CA . LEU A 1 256 ? 4.129 13.117 23.969 1 95.88 256 LEU A CA 1
ATOM 1944 C C . LEU A 1 256 ? 5.512 12.477 24.047 1 95.88 256 LEU A C 1
ATOM 1946 O O . LEU A 1 256 ? 6.527 13.172 23.953 1 95.88 256 LEU A O 1
ATOM 1950 N N . PRO A 1 257 ? 5.59 11.188 24.172 1 93.81 257 PRO A N 1
ATOM 1951 C CA . PRO A 1 257 ? 6.852 10.477 24.391 1 93.81 257 PRO A CA 1
ATOM 1952 C C . PRO A 1 257 ? 7.566 10.125 23.094 1 93.81 257 PRO A C 1
ATOM 1954 O O . PRO A 1 257 ? 7.898 8.961 22.859 1 93.81 257 PRO A O 1
ATOM 1957 N N . THR A 1 258 ? 7.754 11.031 22.266 1 94.06 258 THR A N 1
ATOM 1958 C CA . THR A 1 258 ? 8.43 10.789 21 1 94.06 258 THR A CA 1
ATOM 1959 C C . THR A 1 258 ? 9.32 11.977 20.625 1 94.06 258 THR A C 1
ATOM 1961 O O . THR A 1 258 ? 9.18 13.062 21.188 1 94.06 258 THR A O 1
ATOM 1964 N N . ASN A 1 259 ? 10.328 11.695 19.844 1 93.56 259 ASN A N 1
ATOM 1965 C CA . ASN A 1 259 ? 11.172 12.695 19.203 1 93.56 259 ASN A CA 1
ATOM 1966 C C . ASN A 1 259 ? 10.977 12.703 17.688 1 93.56 259 ASN A C 1
ATOM 1968 O O . ASN A 1 259 ? 11.109 11.664 17.031 1 93.56 259 ASN A O 1
ATOM 1972 N N . LEU A 1 260 ? 10.672 13.859 17.234 1 95.44 260 LEU A N 1
ATOM 1973 C CA . LEU A 1 260 ? 10.32 13.945 15.82 1 95.44 260 LEU A CA 1
ATOM 1974 C C . LEU A 1 260 ? 11.383 14.711 15.039 1 95.44 260 LEU A C 1
ATOM 1976 O O . LEU A 1 260 ? 12.086 15.555 15.602 1 95.44 260 LEU A O 1
ATOM 1980 N N . VAL A 1 261 ? 11.531 14.391 13.828 1 94.75 261 VAL A N 1
ATOM 1981 C CA . VAL A 1 261 ? 12.336 15.133 12.867 1 94.75 261 VAL A CA 1
ATOM 1982 C C . VAL A 1 261 ? 11.445 15.641 11.734 1 94.75 261 VAL A C 1
ATOM 1984 O O . VAL A 1 261 ? 10.422 15.039 11.422 1 94.75 261 VAL A O 1
ATOM 1987 N N . VAL A 1 262 ? 11.773 16.797 11.219 1 94.06 262 VAL A N 1
ATOM 1988 C CA . VAL A 1 262 ? 11.117 17.344 10.047 1 94.06 262 VAL A CA 1
ATOM 1989 C C . VAL A 1 262 ? 12.031 17.234 8.836 1 94.06 262 VAL A C 1
ATOM 1991 O O . VAL A 1 262 ? 13.109 17.828 8.797 1 94.06 262 VAL A O 1
ATOM 1994 N N . VAL A 1 263 ? 11.57 16.484 7.82 1 95.38 263 VAL A N 1
ATOM 1995 C CA . VAL A 1 263 ? 12.43 16.234 6.668 1 95.38 263 VAL A CA 1
ATOM 1996 C C . VAL A 1 263 ? 11.617 16.359 5.383 1 95.38 263 VAL A C 1
ATOM 1998 O O . VAL A 1 263 ? 10.383 16.344 5.41 1 95.38 263 VAL A O 1
ATOM 2001 N N . ARG A 1 264 ? 12.344 16.547 4.352 1 95.62 264 ARG A N 1
ATOM 2002 C CA . ARG A 1 264 ? 11.75 16.547 3.02 1 95.62 264 ARG A CA 1
ATOM 2003 C C . ARG A 1 264 ? 12.016 15.211 2.316 1 95.62 264 ARG A C 1
ATOM 2005 O O . ARG A 1 264 ? 13.141 14.711 2.324 1 95.62 264 ARG A O 1
ATOM 2012 N N . LEU A 1 265 ? 10.977 14.625 1.801 1 96.44 265 LEU A N 1
ATOM 2013 C CA . LEU A 1 265 ? 11.109 13.422 0.981 1 96.44 265 LEU A CA 1
ATOM 2014 C C . LEU A 1 265 ? 11.211 13.781 -0.497 1 96.44 265 LEU A C 1
ATOM 2016 O O . LEU A 1 265 ? 10.336 14.453 -1.043 1 96.44 265 LEU A O 1
ATOM 2020 N N . GLN A 1 266 ? 12.312 13.375 -1.105 1 95.25 266 GLN A N 1
ATOM 2021 C CA . GLN A 1 266 ? 12.469 13.633 -2.531 1 95.25 266 GLN A CA 1
ATOM 2022 C C . GLN A 1 266 ? 11.383 12.93 -3.342 1 95.25 266 GLN A C 1
ATOM 2024 O O . GLN A 1 266 ? 11.242 11.703 -3.268 1 95.25 266 GLN A O 1
ATOM 2029 N N . LEU A 1 267 ? 10.703 13.711 -4.121 1 93.62 267 LEU A N 1
ATOM 2030 C CA . LEU A 1 267 ? 9.57 13.18 -4.875 1 93.62 267 LEU A CA 1
ATOM 2031 C C . LEU A 1 267 ? 10.023 12.062 -5.812 1 93.62 267 LEU A C 1
ATOM 2033 O O . LEU A 1 267 ? 9.297 11.086 -6.008 1 93.62 267 LEU A O 1
ATOM 2037 N N . ALA A 1 268 ? 11.227 12.156 -6.367 1 92.81 268 ALA A N 1
ATOM 2038 C CA . ALA A 1 268 ? 11.766 11.156 -7.285 1 92.81 268 ALA A CA 1
ATOM 2039 C C . ALA A 1 268 ? 11.969 9.812 -6.578 1 92.81 268 ALA A C 1
ATOM 2041 O O . ALA A 1 268 ? 12.07 8.773 -7.23 1 92.81 268 ALA A O 1
ATOM 2042 N N . MET A 1 269 ? 11.992 9.898 -5.289 1 94.94 269 MET A N 1
ATOM 2043 C CA . MET A 1 269 ? 12.258 8.68 -4.531 1 94.94 269 MET A CA 1
ATOM 2044 C C . MET A 1 269 ? 11.016 8.234 -3.758 1 94.94 269 MET A C 1
ATOM 2046 O O . MET A 1 269 ? 11.109 7.395 -2.863 1 94.94 269 MET A O 1
ATOM 2050 N N . LEU A 1 270 ? 9.906 8.812 -4.066 1 94.88 270 LEU A N 1
ATOM 2051 C CA . LEU A 1 270 ? 8.664 8.445 -3.396 1 94.88 270 LEU A CA 1
ATOM 2052 C C . LEU A 1 270 ? 8.344 6.973 -3.619 1 94.88 270 LEU A C 1
ATOM 2054 O O . LEU A 1 270 ? 7.949 6.27 -2.688 1 94.88 270 LEU A O 1
ATOM 2058 N N . SER A 1 271 ? 8.609 6.48 -4.824 1 94.5 271 SER A N 1
ATOM 2059 C CA . SER A 1 271 ? 8.312 5.086 -5.137 1 94.5 271 SER A CA 1
ATOM 2060 C C . SER A 1 271 ? 9.148 4.141 -4.281 1 94.5 271 SER A C 1
ATOM 2062 O O . SER A 1 271 ? 8.672 3.08 -3.875 1 94.5 271 SER A O 1
ATOM 2064 N N . LEU A 1 272 ? 10.367 4.535 -3.955 1 95.81 272 LEU A N 1
ATOM 2065 C CA . LEU A 1 272 ? 11.266 3.715 -3.152 1 95.81 272 LEU A CA 1
ATOM 2066 C C . LEU A 1 272 ? 10.945 3.85 -1.668 1 95.81 272 LEU A C 1
ATOM 2068 O O . LEU A 1 272 ? 11.469 3.092 -0.845 1 95.81 272 LEU A O 1
ATOM 2072 N N . SER A 1 273 ? 10.047 4.824 -1.335 1 97.25 273 SER A N 1
ATOM 2073 C CA . SER A 1 273 ? 9.727 5.09 0.064 1 97.25 273 SER A CA 1
ATOM 2074 C C . SER A 1 273 ? 8.312 4.641 0.404 1 97.25 273 SER A C 1
ATOM 2076 O O . SER A 1 273 ? 7.863 4.785 1.544 1 97.25 273 SER A O 1
ATOM 2078 N N . THR A 1 274 ? 7.629 4.078 -0.591 1 97.19 274 THR A N 1
ATOM 2079 C CA . THR A 1 274 ? 6.23 3.697 -0.436 1 97.19 274 THR A CA 1
ATOM 2080 C C . THR A 1 274 ? 6.07 2.65 0.663 1 97.19 274 THR A C 1
ATOM 2082 O O . THR A 1 274 ? 5.141 2.725 1.47 1 97.19 274 THR A O 1
ATOM 2085 N N . HIS A 1 275 ? 6.992 1.732 0.713 1 97 275 HIS A N 1
ATOM 2086 C CA . HIS A 1 275 ? 6.934 0.676 1.717 1 97 275 HIS A CA 1
ATOM 2087 C C . HIS A 1 275 ? 6.953 1.255 3.127 1 97 275 HIS A C 1
ATOM 2089 O O . HIS A 1 275 ? 6.133 0.878 3.969 1 97 275 HIS A O 1
ATOM 2095 N N . ALA A 1 276 ? 7.867 2.154 3.375 1 96.62 276 ALA A N 1
ATOM 2096 C CA . ALA A 1 276 ? 8.008 2.775 4.688 1 96.62 276 ALA A CA 1
ATOM 2097 C C . ALA A 1 276 ? 6.766 3.584 5.051 1 96.62 276 ALA A C 1
ATOM 2099 O O . ALA A 1 276 ? 6.301 3.543 6.191 1 96.62 276 ALA A O 1
ATOM 2100 N N . LEU A 1 277 ? 6.242 4.25 4.074 1 97.62 277 LEU A N 1
ATOM 2101 C CA . LEU A 1 277 ? 5.066 5.078 4.301 1 97.62 277 LEU A CA 1
ATOM 2102 C C . LEU A 1 277 ? 3.859 4.223 4.672 1 97.62 277 LEU A C 1
ATOM 2104 O O . LEU A 1 277 ? 3.145 4.527 5.629 1 97.62 277 LEU A O 1
ATOM 2108 N N . ILE A 1 278 ? 3.678 3.154 3.938 1 97.25 278 ILE A N 1
ATOM 2109 C CA . ILE A 1 278 ? 2.527 2.287 4.168 1 97.25 278 ILE A CA 1
ATOM 2110 C C . ILE A 1 278 ? 2.688 1.562 5.504 1 97.25 278 ILE A C 1
ATOM 2112 O O . ILE A 1 278 ? 1.729 1.444 6.27 1 97.25 278 ILE A O 1
ATOM 2116 N N . GLN A 1 279 ? 3.887 1.083 5.754 1 95 279 GLN A N 1
ATOM 2117 C CA . GLN A 1 279 ? 4.156 0.419 7.023 1 95 279 GLN A CA 1
ATOM 2118 C C . GLN A 1 279 ? 3.795 1.321 8.203 1 95 279 GLN A C 1
ATOM 2120 O O . GLN A 1 279 ? 3.152 0.878 9.156 1 95 279 GLN A O 1
ATOM 2125 N N . ARG A 1 280 ? 4.176 2.537 8.102 1 95.75 280 ARG A N 1
ATOM 2126 C CA . ARG A 1 280 ? 3.93 3.484 9.188 1 95.75 280 ARG A CA 1
ATOM 2127 C C . ARG A 1 280 ? 2.447 3.83 9.281 1 95.75 280 ARG A C 1
ATOM 2129 O O . ARG A 1 280 ? 1.896 3.922 10.383 1 95.75 280 ARG A O 1
ATOM 2136 N N . LEU A 1 281 ? 1.811 3.996 8.203 1 96.88 281 LEU A N 1
ATOM 2137 C CA . LEU A 1 281 ? 0.442 4.496 8.133 1 96.88 281 LEU A CA 1
ATOM 2138 C C . LEU A 1 281 ? -0.554 3.418 8.547 1 96.88 281 LEU A C 1
ATOM 2140 O O . LEU A 1 281 ? -1.491 3.689 9.305 1 96.88 281 LEU A O 1
ATOM 2144 N N . LEU A 1 282 ? -0.299 2.148 8.125 1 95.25 282 LEU A N 1
ATOM 2145 C CA . LEU A 1 282 ? -1.362 1.156 8.242 1 95.25 282 LEU A CA 1
ATOM 2146 C C . LEU A 1 282 ? -0.969 0.047 9.211 1 95.25 282 LEU A C 1
ATOM 2148 O O . LEU A 1 282 ? -1.833 -0.657 9.734 1 95.25 282 LEU A O 1
ATOM 2152 N N . PHE A 1 283 ? 0.308 -0.103 9.477 1 92.25 283 PHE A N 1
ATOM 2153 C CA . PHE A 1 283 ? 0.652 -1.35 10.148 1 92.25 283 PHE A CA 1
ATOM 2154 C C . PHE A 1 283 ? 1.458 -1.077 11.414 1 92.25 283 PHE A C 1
ATOM 2156 O O . PHE A 1 283 ? 1.566 -1.941 12.289 1 92.25 283 PHE A O 1
ATOM 2163 N N . SER A 1 284 ? 2.045 0.041 11.523 1 88.69 284 SER A N 1
ATOM 2164 C CA . SER A 1 284 ? 2.787 0.369 12.734 1 88.69 284 SER A CA 1
ATOM 2165 C C . SER A 1 284 ? 1.849 0.793 13.859 1 88.69 284 SER A C 1
ATOM 2167 O O . SER A 1 284 ? 0.778 1.349 13.602 1 88.69 284 SER A O 1
ATOM 2169 N N . SER A 1 285 ? 2.338 0.567 15.008 1 84.31 285 SER A N 1
ATOM 2170 C CA . SER A 1 285 ? 1.612 1.068 16.172 1 84.31 285 SER A CA 1
ATOM 2171 C C . SER A 1 285 ? 1.661 2.592 16.234 1 84.31 285 SER A C 1
ATOM 2173 O O . SER A 1 285 ? 2.672 3.201 15.883 1 84.31 285 SER A O 1
ATOM 2175 N N . SER A 1 286 ? 0.55 3.111 16.625 1 87.19 286 SER A N 1
ATOM 2176 C CA . SER A 1 286 ? 0.515 4.555 16.844 1 87.19 286 SER A CA 1
ATOM 2177 C C . SER A 1 286 ? 0.607 4.887 18.328 1 87.19 286 SER A C 1
ATOM 2179 O O . SER A 1 286 ? -0.057 5.809 18.797 1 87.19 286 SER A O 1
ATOM 2181 N N . ARG A 1 287 ? 1.391 4.117 19.016 1 87.44 287 ARG A N 1
ATOM 2182 C CA . ARG A 1 287 ? 1.614 4.312 20.438 1 87.44 287 ARG A CA 1
ATOM 2183 C C . ARG A 1 287 ? 3.104 4.422 20.75 1 87.44 287 ARG A C 1
ATOM 2185 O O . ARG A 1 287 ? 3.943 4.172 19.891 1 87.44 287 ARG A O 1
ATOM 2192 N N . GLY A 1 288 ? 3.326 4.965 21.891 1 89.38 288 GLY A N 1
ATOM 2193 C CA . GLY A 1 288 ? 4.715 5.07 22.312 1 89.38 288 GLY A CA 1
ATOM 2194 C C . GLY A 1 288 ? 5.523 6.027 21.453 1 89.38 288 GLY A C 1
ATOM 2195 O O . GLY A 1 288 ? 5.109 7.164 21.219 1 89.38 288 GLY A O 1
ATOM 2196 N N . ARG A 1 289 ? 6.691 5.551 21 1 89.19 289 ARG A N 1
ATOM 2197 C CA . ARG A 1 289 ? 7.605 6.41 20.25 1 89.19 289 ARG A CA 1
ATOM 2198 C C . ARG A 1 289 ? 7.066 6.707 18.859 1 89.19 289 ARG A C 1
ATOM 2200 O O . ARG A 1 289 ? 7.566 7.602 18.172 1 89.19 289 ARG A O 1
ATOM 2207 N N . ARG A 1 290 ? 6.023 5.945 18.484 1 91.44 290 ARG A N 1
ATOM 2208 C CA . ARG A 1 290 ? 5.422 6.156 17.172 1 91.44 290 ARG A CA 1
ATOM 2209 C C . ARG A 1 290 ? 4.027 6.766 17.297 1 91.44 290 ARG A C 1
ATOM 2211 O O . ARG A 1 290 ? 3.17 6.547 16.438 1 91.44 290 ARG A O 1
ATOM 2218 N N . CYS A 1 291 ? 3.814 7.602 18.297 1 93.69 291 CYS A N 1
ATOM 2219 C CA . CYS A 1 291 ? 2.475 8.055 18.656 1 93.69 291 CYS A CA 1
ATOM 2220 C C . CYS A 1 291 ? 2.055 9.242 17.797 1 93.69 291 CYS A C 1
ATOM 2222 O O . CYS A 1 291 ? 0.918 9.711 17.891 1 93.69 291 CYS A O 1
ATOM 2224 N N . PHE A 1 292 ? 3.02 9.711 17 1 96.5 292 PHE A N 1
ATOM 2225 C CA . PHE A 1 292 ? 2.668 10.898 16.234 1 96.5 292 PHE A CA 1
ATOM 2226 C C . PHE A 1 292 ? 3.508 10.992 14.969 1 96.5 292 PHE A C 1
ATOM 2228 O O . PHE A 1 292 ? 4.723 10.781 15.008 1 96.5 292 PHE A O 1
ATOM 2235 N N . TRP A 1 293 ? 2.867 11.297 13.812 1 97.44 293 TRP A N 1
ATOM 2236 C CA . TRP A 1 293 ? 3.604 11.648 12.602 1 97.44 293 TRP A CA 1
ATOM 2237 C C . TRP A 1 293 ? 2.703 12.367 11.602 1 97.44 293 TRP A C 1
ATOM 2239 O O . TRP A 1 293 ? 1.482 12.422 11.781 1 97.44 293 TRP A O 1
ATOM 2249 N N . SER A 1 294 ? 3.289 13 10.633 1 97.75 294 SER A N 1
ATOM 2250 C CA . SER A 1 294 ? 2.551 13.781 9.648 1 97.75 294 SER A CA 1
ATOM 2251 C C . SER A 1 294 ? 3.188 13.672 8.266 1 97.75 294 SER A C 1
ATOM 2253 O O . SER A 1 294 ? 4.406 13.531 8.148 1 97.75 294 SER A O 1
ATOM 2255 N N . TYR A 1 295 ? 2.385 13.648 7.254 1 97.94 295 TYR A N 1
ATOM 2256 C CA . TYR A 1 295 ? 2.73 13.633 5.836 1 97.94 295 TYR A CA 1
ATOM 2257 C C . TYR A 1 295 ? 2.043 14.773 5.094 1 97.94 295 TYR A C 1
ATOM 2259 O O . TYR A 1 295 ? 0.827 14.945 5.203 1 97.94 295 TYR A O 1
ATOM 2267 N N . THR A 1 296 ? 2.799 15.562 4.383 1 97.25 296 THR A N 1
ATOM 2268 C CA . THR A 1 296 ? 2.244 16.656 3.598 1 97.25 296 THR A CA 1
ATOM 2269 C C . THR A 1 296 ? 2.807 16.641 2.18 1 97.25 296 THR A C 1
ATOM 2271 O O . THR A 1 296 ? 4.02 16.734 1.985 1 97.25 296 THR A O 1
ATOM 2274 N N . HIS A 1 297 ? 1.947 16.469 1.252 1 96.56 297 HIS A N 1
ATOM 2275 C CA . HIS A 1 297 ? 2.289 16.531 -0.164 1 96.56 297 HIS A CA 1
ATOM 2276 C C . HIS A 1 297 ? 1.541 17.656 -0.87 1 96.56 297 HIS A C 1
ATOM 2278 O O . HIS A 1 297 ? 0.326 17.578 -1.063 1 96.56 297 HIS A O 1
ATOM 2284 N N . VAL A 1 298 ? 2.229 18.703 -1.174 1 93.38 298 VAL A N 1
ATOM 2285 C CA . VAL A 1 298 ? 1.671 19.844 -1.888 1 93.38 298 VAL A CA 1
ATOM 2286 C C . VAL A 1 298 ? 2.486 20.109 -3.148 1 93.38 298 VAL A C 1
ATOM 2288 O O . VAL A 1 298 ? 3.689 20.375 -3.074 1 93.38 298 VAL A O 1
ATOM 2291 N N . GLU A 1 299 ? 1.823 19.984 -4.242 1 87 299 GLU A N 1
ATOM 2292 C CA . GLU A 1 299 ? 2.473 20.172 -5.535 1 87 299 GLU A CA 1
ATOM 2293 C C . GLU A 1 299 ? 3.633 19.203 -5.727 1 87 299 GLU A C 1
ATOM 2295 O O . GLU A 1 299 ? 3.445 17.984 -5.68 1 87 299 GLU A O 1
ATOM 2300 N N . ASP A 1 300 ? 4.879 19.734 -5.707 1 85.88 300 ASP A N 1
ATOM 2301 C CA . ASP A 1 300 ? 6 18.859 -6.016 1 85.88 300 ASP A CA 1
ATOM 2302 C C . ASP A 1 300 ? 6.887 18.641 -4.789 1 85.88 300 ASP A C 1
ATOM 2304 O O . ASP A 1 300 ? 8.055 18.266 -4.918 1 85.88 300 ASP A O 1
ATOM 2308 N N . GLU A 1 301 ? 6.273 18.875 -3.648 1 91.25 301 GLU A N 1
ATOM 2309 C CA . GLU A 1 301 ? 7.074 18.719 -2.438 1 91.25 301 GLU A CA 1
ATOM 2310 C C . GLU A 1 301 ? 6.367 17.828 -1.424 1 91.25 301 GLU A C 1
ATOM 2312 O O . GLU A 1 301 ? 5.152 17.922 -1.241 1 91.25 301 GLU A O 1
ATOM 2317 N N . VAL A 1 302 ? 7.184 16.969 -0.873 1 95.88 302 VAL A N 1
ATOM 2318 C CA . VAL A 1 302 ? 6.68 16.109 0.192 1 95.88 302 VAL A CA 1
ATOM 2319 C C . VAL A 1 302 ? 7.469 16.359 1.476 1 95.88 302 VAL A C 1
ATOM 2321 O O . VAL A 1 302 ? 8.703 16.328 1.472 1 95.88 302 VAL A O 1
ATOM 2324 N N . SER A 1 303 ? 6.754 16.672 2.521 1 96 303 SER A N 1
ATOM 2325 C CA . SER A 1 303 ? 7.348 16.875 3.838 1 96 303 SER A CA 1
ATOM 2326 C C . SER A 1 303 ? 6.875 15.812 4.832 1 96 303 SER A C 1
ATOM 2328 O O . SER A 1 303 ? 5.707 15.422 4.816 1 96 303 SER A O 1
ATOM 2330 N N . LEU A 1 304 ? 7.844 15.359 5.645 1 96.56 304 LEU A N 1
ATOM 2331 C CA . LEU A 1 304 ? 7.535 14.367 6.664 1 96.56 304 LEU A CA 1
ATOM 2332 C C . LEU A 1 304 ? 7.918 14.875 8.047 1 96.56 304 LEU A C 1
ATOM 2334 O O . LEU A 1 304 ? 8.953 15.516 8.219 1 96.56 304 LEU A O 1
ATOM 2338 N N . ILE A 1 305 ? 7.082 14.703 8.953 1 96.5 305 ILE A N 1
ATOM 2339 C CA . ILE A 1 305 ? 7.383 14.773 10.383 1 96.5 305 ILE A CA 1
ATOM 2340 C C . ILE A 1 305 ? 7.254 13.391 11.008 1 96.5 305 ILE A C 1
ATOM 2342 O O . ILE A 1 305 ? 6.148 12.867 11.148 1 96.5 305 ILE A O 1
ATOM 2346 N N . VAL A 1 306 ? 8.383 12.812 11.32 1 95.75 306 VAL A N 1
ATOM 2347 C CA . VAL A 1 306 ? 8.352 11.414 11.75 1 95.75 306 VAL A CA 1
ATOM 2348 C C . VAL A 1 306 ? 9.336 11.203 12.898 1 95.75 306 VAL A C 1
ATOM 2350 O O . VAL A 1 306 ? 10.211 12.039 13.133 1 95.75 306 VAL A O 1
ATOM 2353 N N . ASP A 1 307 ? 9.148 10.141 13.602 1 94.38 307 ASP A N 1
ATOM 2354 C CA . ASP A 1 307 ? 10.031 9.742 14.695 1 94.38 307 ASP A CA 1
ATOM 2355 C C . ASP A 1 307 ? 11.289 9.055 14.156 1 94.38 307 ASP A C 1
ATOM 2357 O O . ASP A 1 307 ? 11.328 8.641 12.992 1 94.38 307 ASP A O 1
ATOM 2361 N N . ASP A 1 308 ? 12.242 8.82 15.016 1 89.06 308 ASP A N 1
ATOM 2362 C CA . ASP A 1 308 ? 13.547 8.273 14.648 1 89.06 308 ASP A CA 1
ATOM 2363 C C . ASP A 1 308 ? 13.422 6.82 14.203 1 89.06 308 ASP A C 1
ATOM 2365 O O . ASP A 1 308 ? 14.164 6.371 13.328 1 89.06 308 ASP A O 1
ATOM 2369 N N . LEU A 1 309 ? 12.531 6.105 14.805 1 90.12 309 LEU A N 1
ATOM 2370 C CA . LEU A 1 309 ? 12.359 4.699 14.461 1 90.12 309 LEU A CA 1
ATOM 2371 C C . LEU A 1 309 ? 11.844 4.551 13.031 1 90.12 309 LEU A C 1
ATOM 2373 O O . LEU A 1 309 ? 12.336 3.717 12.266 1 90.12 309 LEU A O 1
ATOM 2377 N N . THR A 1 310 ? 10.891 5.344 12.727 1 92.5 310 THR A N 1
ATOM 2378 C CA . THR A 1 310 ? 10.297 5.316 11.391 1 92.5 310 THR A CA 1
ATOM 2379 C C . THR A 1 310 ? 11.297 5.805 10.352 1 92.5 310 THR A C 1
ATOM 2381 O O . THR A 1 310 ? 11.305 5.32 9.219 1 92.5 310 THR A O 1
ATOM 2384 N N . LEU A 1 311 ? 12.133 6.727 10.75 1 92 311 LEU A N 1
ATOM 2385 C CA . LEU A 1 311 ? 13.117 7.309 9.844 1 92 311 LEU A CA 1
ATOM 2386 C C . LEU A 1 311 ? 14.031 6.234 9.273 1 92 311 LEU A C 1
ATOM 2388 O O . LEU A 1 311 ? 14.461 6.324 8.117 1 92 311 LEU A O 1
ATOM 2392 N N . GLN A 1 312 ? 14.258 5.23 9.992 1 91.44 312 GLN A N 1
ATOM 2393 C CA . GLN A 1 312 ? 15.188 4.176 9.609 1 91.44 312 GLN A CA 1
ATOM 2394 C C . GLN A 1 312 ? 14.602 3.291 8.516 1 91.44 312 GLN A C 1
ATOM 2396 O O . GLN A 1 312 ? 15.328 2.572 7.828 1 91.44 312 GLN A O 1
ATOM 2401 N N . ASP A 1 313 ? 13.344 3.348 8.344 1 92.81 313 ASP A N 1
ATOM 2402 C CA . ASP A 1 313 ? 12.672 2.5 7.363 1 92.81 313 ASP A CA 1
ATOM 2403 C C . ASP A 1 313 ? 12.766 3.098 5.961 1 92.81 313 ASP A C 1
ATOM 2405 O O . ASP A 1 313 ? 12.484 2.422 4.969 1 92.81 313 ASP A O 1
ATOM 2409 N N . PHE A 1 314 ? 13.227 4.359 5.875 1 95.44 314 PHE A N 1
ATOM 2410 C CA . PHE A 1 314 ? 13.352 5.027 4.586 1 95.44 314 PHE A CA 1
ATOM 2411 C C . PHE A 1 314 ? 14.758 4.863 4.023 1 95.44 314 PHE A C 1
ATOM 2413 O O . PHE A 1 314 ? 15.734 4.789 4.777 1 95.44 314 PHE A O 1
ATOM 2420 N N . PRO A 1 315 ? 14.875 4.82 2.641 1 93.62 315 PRO A N 1
ATOM 2421 C CA . PRO A 1 315 ? 16.219 4.949 2.086 1 93.62 315 PRO A CA 1
ATOM 2422 C C . PRO A 1 315 ? 16.906 6.254 2.494 1 93.62 315 PRO A C 1
ATOM 2424 O O . PRO A 1 315 ? 16.281 7.324 2.428 1 93.62 315 PRO A O 1
ATOM 2427 N N . GLU A 1 316 ? 18.094 6.168 2.85 1 90.38 316 GLU A N 1
ATOM 2428 C CA . GLU A 1 316 ? 18.812 7.336 3.359 1 90.38 316 GLU A CA 1
ATOM 2429 C C . GLU A 1 316 ? 18.844 8.453 2.322 1 90.38 316 GLU A C 1
ATOM 2431 O O . GLU A 1 316 ? 18.719 9.633 2.666 1 90.38 316 GLU A O 1
ATOM 2436 N N . GLU A 1 317 ? 18.953 8.117 1.142 1 93.38 317 GLU A N 1
ATOM 2437 C CA . GLU A 1 317 ? 19.109 9.102 0.075 1 93.38 317 GLU A CA 1
ATOM 2438 C C . GLU A 1 317 ? 17.781 9.797 -0.222 1 93.38 317 GLU A C 1
ATOM 2440 O O . GLU A 1 317 ? 17.75 10.844 -0.876 1 93.38 317 GLU A O 1
ATOM 2445 N N . ALA A 1 318 ? 16.719 9.227 0.282 1 95.81 318 ALA A N 1
ATOM 2446 C CA . ALA A 1 318 ? 15.398 9.766 -0.052 1 95.81 318 ALA A CA 1
ATOM 2447 C C . ALA A 1 318 ? 15.07 10.984 0.799 1 95.81 318 ALA A C 1
ATOM 2449 O O . ALA A 1 318 ? 14.195 11.781 0.443 1 95.81 318 ALA A O 1
ATOM 2450 N N . LEU A 1 319 ? 15.703 11.141 1.915 1 94.38 319 LEU A N 1
ATOM 2451 C CA . LEU A 1 319 ? 15.359 12.18 2.877 1 94.38 319 LEU A CA 1
ATOM 2452 C C . LEU A 1 319 ? 16.422 13.281 2.879 1 94.38 319 LEU A C 1
ATOM 2454 O O . LEU A 1 319 ? 17.609 13 2.869 1 94.38 319 LEU A O 1
ATOM 2458 N N . VAL A 1 320 ? 15.922 14.453 2.754 1 91.94 320 VAL A N 1
ATOM 2459 C CA . VAL A 1 320 ? 16.781 15.633 2.783 1 91.94 320 VAL A CA 1
ATOM 2460 C C . VAL A 1 320 ? 16.453 16.484 4.004 1 91.94 320 VAL A C 1
ATOM 2462 O O . VAL A 1 320 ? 15.281 16.672 4.34 1 91.94 320 VAL A O 1
ATOM 2465 N N . GLY A 1 321 ? 17.516 16.969 4.602 1 79.5 321 GLY A N 1
ATOM 2466 C CA . GLY A 1 321 ? 17.328 17.953 5.652 1 79.5 321 GLY A CA 1
ATOM 2467 C C . GLY A 1 321 ? 17.234 17.344 7.035 1 79.5 321 GLY A C 1
ATOM 2468 O O . GLY A 1 321 ? 17.594 16.172 7.23 1 79.5 321 GLY A O 1
ATOM 2469 N N . GLY A 1 322 ? 16.938 18.297 8.109 1 67.56 322 GLY A N 1
ATOM 2470 C CA . GLY A 1 322 ? 16.422 18.5 9.453 1 67.56 322 GLY A CA 1
ATOM 2471 C C . GLY A 1 322 ? 16.766 17.359 10.398 1 67.56 322 GLY A C 1
ATOM 2472 O O . GLY A 1 322 ? 15.953 16.984 11.25 1 67.56 322 GLY A O 1
ATOM 2473 N N . THR A 1 323 ? 17.859 16.672 10.125 1 64.62 323 THR A N 1
ATOM 2474 C CA . THR A 1 323 ? 18.016 15.531 11.016 1 64.62 323 THR A CA 1
ATOM 2475 C C . THR A 1 323 ? 18.781 15.93 12.273 1 64.62 323 THR A C 1
ATOM 2477 O O . THR A 1 323 ? 18.875 15.141 13.219 1 64.62 323 THR A O 1
ATOM 2480 N N . SER A 1 324 ? 19.016 17.188 12.297 1 77.31 324 SER A N 1
ATOM 2481 C CA . SER A 1 324 ? 19.812 17.531 13.461 1 77.31 324 SER A CA 1
ATOM 2482 C C . SER A 1 324 ? 18.938 17.969 14.633 1 77.31 324 SER A C 1
ATOM 2484 O O . SER A 1 324 ? 19.266 17.688 15.789 1 77.31 324 SER A O 1
ATOM 2486 N N . THR A 1 325 ? 17.828 18.562 14.359 1 86.31 325 THR A N 1
ATOM 2487 C CA . THR A 1 325 ? 16.938 19.031 15.414 1 86.31 325 THR A CA 1
ATOM 2488 C C . THR A 1 325 ? 15.898 17.969 15.75 1 86.31 325 THR A C 1
ATOM 2490 O O . THR A 1 325 ? 15.32 17.359 14.852 1 86.31 325 THR A O 1
ATOM 2493 N N . ARG A 1 326 ? 15.727 17.781 16.984 1 92.12 326 ARG A N 1
ATOM 2494 C CA . ARG A 1 326 ? 14.688 16.891 17.484 1 92.12 326 ARG A CA 1
ATOM 2495 C C . ARG A 1 326 ? 13.57 17.672 18.172 1 92.12 326 ARG A C 1
ATOM 2497 O O . ARG A 1 326 ? 13.828 18.531 19.016 1 92.12 326 ARG A O 1
ATOM 2504 N N . TRP A 1 327 ? 12.383 17.344 17.734 1 94.25 327 TRP A N 1
ATOM 2505 C CA . TRP A 1 327 ? 11.219 18.078 18.219 1 94.25 327 TRP A CA 1
ATOM 2506 C C . TRP A 1 327 ? 10.383 17.219 19.156 1 94.25 327 TRP A C 1
ATOM 2508 O O . TRP A 1 327 ? 10.172 16.031 18.891 1 94.25 327 TRP A O 1
ATOM 2518 N N . ARG A 1 328 ? 9.977 17.812 20.203 1 95.5 328 ARG A N 1
ATOM 2519 C CA . ARG A 1 328 ? 9.031 17.188 21.125 1 95.5 328 ARG A CA 1
ATOM 2520 C C . ARG A 1 328 ? 7.633 17.766 20.953 1 95.5 328 ARG A C 1
ATOM 2522 O O . ARG A 1 328 ? 7.441 18.984 21.047 1 95.5 328 ARG A O 1
ATOM 2529 N N . PRO A 1 329 ? 6.652 16.859 20.734 1 96.88 329 PRO A N 1
ATOM 2530 C CA . PRO A 1 329 ? 5.289 17.359 20.547 1 96.88 329 PRO A CA 1
ATOM 2531 C C . PRO A 1 329 ? 4.566 17.641 21.859 1 96.88 329 PRO A C 1
ATOM 2533 O O . PRO A 1 329 ? 4.574 16.797 22.766 1 96.88 329 PRO A O 1
ATOM 2536 N N . LEU A 1 330 ? 3.977 18.828 21.969 1 96.81 330 LEU A N 1
ATOM 2537 C CA . LEU A 1 330 ? 3.088 19.25 23.047 1 96.81 330 LEU A CA 1
ATOM 2538 C C . LEU A 1 330 ? 1.651 19.375 22.562 1 96.81 330 LEU A C 1
ATOM 2540 O O . LEU A 1 330 ? 1.318 20.312 21.828 1 96.81 330 LEU A O 1
ATOM 2544 N N . MET A 1 331 ? 0.853 18.469 22.984 1 95.81 331 MET A N 1
ATOM 2545 C CA . MET A 1 331 ? -0.511 18.375 22.469 1 95.81 331 MET A CA 1
ATOM 2546 C C . MET A 1 331 ? -1.501 19 23.438 1 95.81 331 MET A C 1
ATOM 2548 O O . MET A 1 331 ? -1.488 18.703 24.641 1 95.81 331 MET A O 1
ATOM 2552 N N . LEU A 1 332 ? -2.332 19.906 22.922 1 94.12 332 LEU A N 1
ATOM 2553 C CA . LEU A 1 332 ? -3.422 20.453 23.734 1 94.12 332 LEU A CA 1
ATOM 2554 C C . LEU A 1 332 ? -4.527 19.422 23.906 1 94.12 332 LEU A C 1
ATOM 2556 O O . LEU A 1 332 ? -5.035 18.875 22.938 1 94.12 332 LEU A O 1
ATOM 2560 N N . ALA A 1 333 ? -4.809 19.125 25.172 1 90.62 333 ALA A N 1
ATOM 2561 C CA . ALA A 1 333 ? -5.781 18.078 25.484 1 90.62 333 ALA A CA 1
ATOM 2562 C C . ALA A 1 333 ? -6.832 18.578 26.469 1 90.62 333 ALA A C 1
ATOM 2564 O O . ALA A 1 333 ? -6.707 19.672 27.016 1 90.62 333 ALA A O 1
ATOM 2565 N N . GLY A 1 334 ? -7.914 17.766 26.594 1 86.56 334 GLY A N 1
ATOM 2566 C CA . GLY A 1 334 ? -8.977 18.078 27.531 1 86.56 334 GLY A CA 1
ATOM 2567 C C . GLY A 1 334 ? -10.344 18.172 26.891 1 86.56 334 GLY A C 1
ATOM 2568 O O . GLY A 1 334 ? -11.352 17.828 27.5 1 86.56 334 GLY A O 1
ATOM 2569 N N . ARG A 1 335 ? -10.383 18.734 25.75 1 79.88 335 ARG A N 1
ATOM 2570 C CA . ARG A 1 335 ? -11.633 18.766 24.984 1 79.88 335 ARG A CA 1
ATOM 2571 C C . ARG A 1 335 ? -11.359 18.859 23.484 1 79.88 335 ARG A C 1
ATOM 2573 O O . ARG A 1 335 ? -10.227 19.125 23.078 1 79.88 335 ARG A O 1
ATOM 2580 N N . SER A 1 336 ? -12.469 18.531 22.781 1 77.69 336 SER A N 1
ATOM 2581 C CA . SER A 1 336 ? -12.383 18.766 21.344 1 77.69 336 SER A CA 1
ATOM 2582 C C . SER A 1 336 ? -12.781 20.203 21 1 77.69 336 SER A C 1
ATOM 2584 O O . SER A 1 336 ? -13.625 20.797 21.672 1 77.69 336 SER A O 1
ATOM 2586 N N . PHE A 1 337 ? -12.117 20.766 20.047 1 79.19 337 PHE A N 1
ATOM 2587 C CA . PHE A 1 337 ? -12.398 22.141 19.641 1 79.19 337 PHE A CA 1
ATOM 2588 C C . PHE A 1 337 ? -13.266 22.156 18.391 1 79.19 337 PHE A C 1
ATOM 2590 O O . PHE A 1 337 ? -13.102 21.328 17.5 1 79.19 337 PHE A O 1
ATOM 2597 N N . ALA A 1 338 ? -14.109 23.141 18.391 1 76.62 338 ALA A N 1
ATOM 2598 C CA . ALA A 1 338 ? -14.953 23.344 17.219 1 76.62 338 ALA A CA 1
ATOM 2599 C C . ALA A 1 338 ? -14.164 24.016 16.094 1 76.62 338 ALA A C 1
ATOM 2601 O O . ALA A 1 338 ? -13.172 24.703 16.344 1 76.62 338 ALA A O 1
ATOM 2602 N N . PHE A 1 339 ? -14.68 23.922 14.922 1 79.62 339 PHE A N 1
ATOM 2603 C CA . PHE A 1 339 ? -13.977 24.391 13.734 1 79.62 339 PHE A CA 1
ATOM 2604 C C . PHE A 1 339 ? -14.055 25.922 13.625 1 79.62 339 PHE A C 1
ATOM 2606 O O . PHE A 1 339 ? -13.25 26.531 12.922 1 79.62 339 PHE A O 1
ATOM 2613 N N . ASN A 1 340 ? -14.992 26.438 14.352 1 79.88 340 ASN A N 1
ATOM 2614 C CA . ASN A 1 340 ? -15.156 27.891 14.289 1 79.88 340 ASN A CA 1
ATOM 2615 C C . ASN A 1 340 ? -14.523 28.578 15.492 1 79.88 340 ASN A C 1
ATOM 2617 O O . ASN A 1 340 ? -14.602 29.797 15.617 1 79.88 340 ASN A O 1
ATOM 2621 N N . GLU A 1 341 ? -13.922 27.75 16.281 1 80.44 341 GLU A N 1
ATOM 2622 C CA . GLU A 1 341 ? -13.25 28.359 17.438 1 80.44 341 GLU A CA 1
ATOM 2623 C C . GLU A 1 341 ? -11.984 29.094 17.016 1 80.44 341 GLU A C 1
ATOM 2625 O O . GLU A 1 341 ? -11.234 28.609 16.156 1 80.44 341 GLU A O 1
ATOM 2630 N N . THR A 1 342 ? -11.828 30.266 17.594 1 82.12 342 THR A N 1
ATOM 2631 C CA . THR A 1 342 ? -10.672 31.094 17.266 1 82.12 342 THR A CA 1
ATOM 2632 C C . THR A 1 342 ? -9.734 31.203 18.469 1 82.12 342 THR A C 1
ATOM 2634 O O . THR A 1 342 ? -10.148 31.016 19.609 1 82.12 342 THR A O 1
ATOM 2637 N N . GLY A 1 343 ? -8.453 31.312 18.156 1 85.12 343 GLY A N 1
ATOM 2638 C CA . GLY A 1 343 ? -7.488 31.609 19.203 1 85.12 343 GLY A CA 1
ATOM 2639 C C . GLY A 1 343 ? -6.73 30.391 19.672 1 85.12 343 GLY A C 1
ATOM 2640 O O . GLY A 1 343 ? -5.77 30.5 20.438 1 85.12 343 GLY A O 1
ATOM 2641 N N . VAL A 1 344 ? -7.148 29.219 19.297 1 84.56 344 VAL A N 1
ATOM 2642 C CA . VAL A 1 344 ? -6.496 28 19.734 1 84.56 344 VAL A CA 1
ATOM 2643 C C . VAL A 1 344 ? -5.055 27.969 19.234 1 84.56 344 VAL A C 1
ATOM 2645 O O . VAL A 1 344 ? -4.121 27.781 20.016 1 84.56 344 VAL A O 1
ATOM 2648 N N . VAL A 1 345 ? -4.875 28.234 17.984 1 86.44 345 VAL A N 1
ATOM 2649 C CA . VAL A 1 345 ? -3.541 28.219 17.391 1 86.44 345 VAL A CA 1
ATOM 2650 C C . VAL A 1 345 ? -2.695 29.328 18 1 86.44 345 VAL A C 1
ATOM 2652 O O . VAL A 1 345 ? -1.527 29.125 18.344 1 86.44 345 VAL A O 1
ATOM 2655 N N . SER A 1 346 ? -3.305 30.469 18.188 1 84.44 346 SER A N 1
ATOM 2656 C CA . SER A 1 346 ? -2.602 31.594 18.781 1 84.44 346 SER A CA 1
ATOM 2657 C C . SER A 1 346 ? -2.113 31.266 20.188 1 84.44 346 SER A C 1
ATOM 2659 O O . SER A 1 346 ? -0.966 31.547 20.531 1 84.44 346 SER A O 1
ATOM 2661 N N . ALA A 1 347 ? -2.943 30.625 20.891 1 83.88 347 ALA A N 1
ATOM 2662 C CA . ALA A 1 347 ? -2.582 30.234 22.25 1 83.88 347 ALA A CA 1
ATOM 2663 C C . ALA A 1 347 ? -1.428 29.234 22.234 1 83.88 347 ALA A C 1
ATOM 2665 O O . ALA A 1 347 ? -0.572 29.25 23.125 1 83.88 347 ALA A O 1
ATOM 2666 N N . MET A 1 348 ? -1.395 28.438 21.219 1 89.56 348 MET A N 1
ATOM 2667 C CA . MET A 1 348 ? -0.38 27.391 21.141 1 89.56 348 MET A CA 1
ATOM 2668 C C . MET A 1 348 ? 0.931 27.938 20.594 1 89.56 348 MET A C 1
ATOM 2670 O O . MET A 1 348 ? 1.934 27.234 20.531 1 89.56 348 MET A O 1
ATOM 2674 N N . PHE A 1 349 ? 0.95 29.219 20.328 1 88.44 349 PHE A N 1
ATOM 2675 C CA . PHE A 1 349 ? 2.166 29.938 19.953 1 88.44 349 PHE A CA 1
ATOM 2676 C C . PHE A 1 349 ? 2.734 30.703 21.141 1 88.44 349 PHE A C 1
ATOM 2678 O O . PHE A 1 349 ? 3.768 31.359 21.031 1 88.44 349 PHE A O 1
ATOM 2685 N N . ALA A 1 350 ? 2.207 30.562 22.312 1 85.31 350 ALA A N 1
ATOM 2686 C CA . ALA A 1 350 ? 2.584 31.344 23.484 1 85.31 350 ALA A CA 1
ATOM 2687 C C . ALA A 1 350 ? 4.082 31.234 23.75 1 85.31 350 ALA A C 1
ATOM 2689 O O . ALA A 1 350 ? 4.727 32.219 24.094 1 85.31 350 ALA A O 1
ATOM 2690 N N . PRO A 1 351 ? 4.715 30.078 23.594 1 88.75 351 PRO A N 1
ATOM 2691 C CA . PRO A 1 351 ? 6.145 29.969 23.875 1 88.75 351 PRO A CA 1
ATOM 2692 C C . PRO A 1 351 ? 6.996 30.859 22.969 1 88.75 351 PRO A C 1
ATOM 2694 O O . PRO A 1 351 ? 8.141 31.188 23.312 1 88.75 351 PRO A O 1
ATOM 2697 N N . TYR A 1 352 ? 6.48 31.188 21.875 1 84.31 352 TYR A N 1
ATOM 2698 C CA . TYR A 1 352 ? 7.227 32.031 20.969 1 84.31 352 TYR A CA 1
ATOM 2699 C C . TYR A 1 352 ? 7.504 33.406 21.594 1 84.31 352 TYR A C 1
ATOM 2701 O O . TYR A 1 352 ? 8.523 34.031 21.312 1 84.31 352 TYR A O 1
ATOM 2709 N N . GLU A 1 353 ? 6.57 33.875 22.344 1 78.12 353 GLU A N 1
ATOM 2710 C CA . GLU A 1 353 ? 6.715 35.156 23.016 1 78.12 353 GLU A CA 1
ATOM 2711 C C . GLU A 1 353 ? 7.906 35.156 23.969 1 78.12 353 GLU A C 1
ATOM 2713 O O . GLU A 1 353 ? 8.484 36.219 24.266 1 78.12 353 GLU A O 1
ATOM 2718 N N . ASP A 1 354 ? 8.305 33.969 24.375 1 81.31 354 ASP A N 1
ATOM 2719 C CA . ASP A 1 354 ? 9.461 33.812 25.266 1 81.31 354 ASP A CA 1
ATOM 2720 C C . ASP A 1 354 ? 10.703 33.406 24.484 1 81.31 354 ASP A C 1
ATOM 2722 O O . ASP A 1 354 ? 11.664 32.906 25.047 1 81.31 354 ASP A O 1
ATOM 2726 N N . GLY A 1 355 ? 10.633 33.5 23.172 1 80.44 355 GLY A N 1
ATOM 2727 C CA . GLY A 1 355 ? 11.789 33.25 22.328 1 80.44 355 GLY A CA 1
ATOM 2728 C C . GLY A 1 355 ? 11.992 31.781 22.016 1 80.44 355 GLY A C 1
ATOM 2729 O O . GLY A 1 355 ? 13.086 31.359 21.625 1 80.44 355 GLY A O 1
ATOM 2730 N N . VAL A 1 356 ? 11.047 30.969 22.203 1 87.56 356 VAL A N 1
ATOM 2731 C CA . VAL A 1 356 ? 11.172 29.547 21.922 1 87.56 356 VAL A CA 1
ATOM 2732 C C . VAL A 1 356 ? 10.742 29.25 20.484 1 87.56 356 VAL A C 1
ATOM 2734 O O . VAL A 1 356 ? 9.57 29.422 20.141 1 87.56 356 VAL A O 1
ATOM 2737 N N . PRO A 1 357 ? 11.703 28.828 19.703 1 85.5 357 PRO A N 1
ATOM 2738 C CA . PRO A 1 357 ? 11.289 28.406 18.375 1 85.5 357 PRO A CA 1
ATOM 2739 C C . PRO A 1 357 ? 10.336 27.203 18.406 1 85.5 357 PRO A C 1
ATOM 2741 O O . PRO A 1 357 ? 10.492 26.312 19.234 1 85.5 357 PRO A O 1
ATOM 2744 N N . LEU A 1 358 ? 9.312 27.281 17.547 1 89.75 358 LEU A N 1
ATOM 2745 C CA . LEU A 1 358 ? 8.359 26.188 17.578 1 89.75 358 LEU A CA 1
ATOM 2746 C C . LEU A 1 358 ? 7.648 26.047 16.234 1 89.75 358 LEU A C 1
ATOM 2748 O O . LEU A 1 358 ? 7.727 26.938 15.391 1 89.75 358 LEU A O 1
ATOM 2752 N N . LEU A 1 359 ? 7.105 24.891 16.016 1 90.31 359 LEU A N 1
ATOM 2753 C CA . LEU A 1 359 ? 6.195 24.609 14.922 1 90.31 359 LEU A CA 1
ATOM 2754 C C . LEU A 1 359 ? 4.816 24.219 15.438 1 90.31 359 LEU A C 1
ATOM 2756 O O . LEU A 1 359 ? 4.699 23.547 16.469 1 90.31 359 LEU A O 1
ATOM 2760 N N . ASN A 1 360 ? 3.809 24.703 14.742 1 93.38 360 ASN A N 1
ATOM 2761 C CA . ASN A 1 360 ? 2.447 24.328 15.117 1 93.38 360 ASN A CA 1
ATOM 2762 C C . ASN A 1 360 ? 1.789 23.469 14.047 1 93.38 360 ASN A C 1
ATOM 2764 O O . ASN A 1 360 ? 1.975 23.703 12.852 1 93.38 360 ASN A O 1
ATOM 2768 N N . ILE A 1 361 ? 1.051 22.547 14.5 1 95.81 361 ILE A N 1
ATOM 2769 C CA . ILE A 1 361 ? 0.291 21.656 13.641 1 95.81 361 ILE A CA 1
ATOM 2770 C C . ILE A 1 361 ? -1.138 21.516 14.164 1 95.81 361 ILE A C 1
ATOM 2772 O O . ILE A 1 361 ? -1.348 21.188 15.336 1 95.81 361 ILE A O 1
ATOM 2776 N N . SER A 1 362 ? -2.086 21.766 13.32 1 95.5 362 SER A N 1
ATOM 2777 C CA . SER A 1 362 ? -3.486 21.562 13.688 1 95.5 362 SER A CA 1
ATOM 2778 C C . SER A 1 362 ? -3.986 20.188 13.227 1 95.5 362 SER A C 1
ATOM 2780 O O . SER A 1 362 ? -3.633 19.734 12.141 1 95.5 362 SER A O 1
ATOM 2782 N N . THR A 1 363 ? -4.723 19.547 14.039 1 95.06 363 THR A N 1
ATOM 2783 C CA . THR A 1 363 ? -5.461 18.344 13.672 1 95.06 363 THR A CA 1
ATOM 2784 C C . THR A 1 363 ? -6.961 18.609 13.648 1 95.06 363 THR A C 1
ATOM 2786 O O . THR A 1 363 ? -7.398 19.75 13.867 1 95.06 363 THR A O 1
ATOM 2789 N N . PHE A 1 364 ? -7.691 17.641 13.289 1 95.56 364 PHE A N 1
ATOM 2790 C CA . PHE A 1 364 ? -9.148 17.75 13.281 1 95.56 364 PHE A CA 1
ATOM 2791 C C . PHE A 1 364 ? -9.664 18.109 14.672 1 95.56 364 PHE A C 1
ATOM 2793 O O . PHE A 1 364 ? -10.625 18.875 14.805 1 95.56 364 PHE A O 1
ATOM 2800 N N . SER A 1 365 ? -9 17.656 15.734 1 92.56 365 SER A N 1
ATOM 2801 C CA . SER A 1 365 ? -9.562 17.75 17.078 1 92.56 365 SER A CA 1
ATOM 2802 C C . SER A 1 365 ? -8.773 18.719 17.938 1 92.56 365 SER A C 1
ATOM 2804 O O . SER A 1 365 ? -9.281 19.219 18.953 1 92.56 365 SER A O 1
ATOM 2806 N N . THR A 1 366 ? -7.531 18.938 17.547 1 93.56 366 THR A N 1
ATOM 2807 C CA . THR A 1 366 ? -6.715 19.719 18.484 1 93.56 366 THR A CA 1
ATOM 2808 C C . THR A 1 366 ? -5.52 20.328 17.766 1 93.56 366 THR A C 1
ATOM 2810 O O . THR A 1 366 ? -5.531 20.469 16.531 1 93.56 366 THR A O 1
ATOM 2813 N N . ASN A 1 367 ? -4.621 20.891 18.578 1 94.44 367 ASN A N 1
ATOM 2814 C CA . ASN A 1 367 ? -3.381 21.484 18.094 1 94.44 367 ASN A CA 1
ATOM 2815 C C . ASN A 1 367 ? -2.164 20.906 18.828 1 94.44 367 ASN A C 1
ATOM 2817 O O . ASN A 1 367 ? -2.244 20.562 20 1 94.44 367 ASN A O 1
ATOM 2821 N N . VAL A 1 368 ? -1.085 20.844 18.062 1 96 368 VAL A N 1
ATOM 2822 C CA . VAL A 1 368 ? 0.169 20.312 18.594 1 96 368 VAL A CA 1
ATOM 2823 C C . VAL A 1 368 ? 1.305 21.281 18.312 1 96 368 VAL A C 1
ATOM 2825 O O . VAL A 1 368 ? 1.47 21.734 17.172 1 96 368 VAL A O 1
ATOM 2828 N N . THR A 1 369 ? 2.027 21.609 19.359 1 95.62 369 THR A N 1
ATOM 2829 C CA . THR A 1 369 ? 3.205 22.453 19.234 1 95.62 369 THR A CA 1
ATOM 2830 C C . THR A 1 369 ? 4.484 21.625 19.328 1 95.62 369 THR A C 1
ATOM 2832 O O . THR A 1 369 ? 4.625 20.797 20.234 1 95.62 369 THR A O 1
ATOM 2835 N N . LEU A 1 370 ? 5.375 21.812 18.406 1 94.94 370 LEU A N 1
ATOM 2836 C CA . LEU A 1 370 ? 6.672 21.141 18.422 1 94.94 370 LEU A CA 1
ATOM 2837 C C . LEU A 1 370 ? 7.758 22.094 18.938 1 94.94 370 LEU A C 1
ATOM 2839 O O . LEU A 1 370 ? 7.945 23.172 18.375 1 94.94 370 LEU A O 1
ATOM 2843 N N . VAL A 1 371 ? 8.438 21.672 19.969 1 94.81 371 VAL A N 1
ATOM 2844 C CA . VAL A 1 371 ? 9.555 22.438 20.516 1 94.81 371 VAL A CA 1
ATOM 2845 C C . VAL A 1 371 ? 10.781 21.547 20.672 1 94.81 371 VAL A C 1
ATOM 2847 O O . VAL A 1 371 ? 10.664 20.312 20.672 1 94.81 371 VAL A O 1
ATOM 2850 N N . GLU A 1 372 ? 11.891 22.203 20.719 1 93.12 372 GLU A N 1
ATOM 2851 C CA . GLU A 1 372 ? 13.102 21.422 20.984 1 93.12 372 GLU A CA 1
ATOM 2852 C C . GLU A 1 372 ? 13.109 20.906 22.422 1 93.12 372 GLU A C 1
ATOM 2854 O O . GLU A 1 372 ? 12.539 21.531 23.328 1 93.12 372 GLU A O 1
ATOM 2859 N N . ASP A 1 373 ? 13.781 19.812 22.609 1 89.38 373 ASP A N 1
ATOM 2860 C CA . ASP A 1 373 ? 13.836 19.172 23.906 1 89.38 373 ASP A CA 1
ATOM 2861 C C . ASP A 1 373 ? 14.375 20.125 24.969 1 89.38 373 ASP A C 1
ATOM 2863 O O . ASP A 1 373 ? 13.906 20.125 26.109 1 89.38 373 ASP A O 1
ATOM 2867 N N . SER A 1 374 ? 15.273 20.953 24.641 1 90.44 374 SER A N 1
ATOM 2868 C CA . SER A 1 374 ? 15.906 21.875 25.578 1 90.44 374 SER A CA 1
ATOM 2869 C C . SER A 1 374 ? 14.945 22.984 26 1 90.44 374 SER A C 1
ATOM 2871 O O . SER A 1 374 ? 15.156 23.641 27.016 1 90.44 374 SER A O 1
ATOM 2873 N N . ASP A 1 375 ? 13.898 23.141 25.297 1 93.56 375 ASP A N 1
ATOM 2874 C CA . ASP A 1 375 ? 13.016 24.281 25.531 1 93.56 375 ASP A CA 1
ATOM 2875 C C . ASP A 1 375 ? 11.68 23.828 26.109 1 93.56 375 ASP A C 1
ATOM 2877 O O . ASP A 1 375 ? 10.758 24.641 26.25 1 93.56 375 ASP A O 1
ATOM 2881 N N . ILE A 1 376 ? 11.508 22.641 26.5 1 94.31 376 ILE A N 1
ATOM 2882 C CA . ILE A 1 376 ? 10.234 22.078 26.922 1 94.31 376 ILE A CA 1
ATOM 2883 C C . ILE A 1 376 ? 9.727 22.812 28.156 1 94.31 376 ILE A C 1
ATOM 2885 O O . ILE A 1 376 ? 8.562 23.219 28.203 1 94.31 376 ILE A O 1
ATOM 2889 N N . GLU A 1 377 ? 10.609 23 29.094 1 93.69 377 GLU A N 1
ATOM 2890 C CA . GLU A 1 377 ? 10.188 23.641 30.344 1 93.69 377 GLU A CA 1
ATOM 2891 C C . GLU A 1 377 ? 9.727 25.078 30.094 1 93.69 377 GLU A C 1
ATOM 2893 O O . GLU A 1 377 ? 8.727 25.516 30.656 1 93.69 377 GLU A O 1
ATOM 2898 N N . ARG A 1 378 ? 10.453 25.75 29.281 1 94 378 ARG A N 1
ATOM 2899 C CA . ARG A 1 378 ? 10.094 27.125 28.938 1 94 378 ARG A CA 1
ATOM 2900 C C . ARG A 1 378 ? 8.758 27.172 28.219 1 94 378 ARG A C 1
ATOM 2902 O O . ARG A 1 378 ? 7.926 28.047 28.469 1 94 378 ARG A O 1
ATOM 2909 N N . ALA A 1 379 ? 8.609 26.25 27.359 1 94.44 379 ALA A N 1
ATOM 2910 C CA . ALA A 1 379 ? 7.367 26.203 26.594 1 94.44 379 ALA A CA 1
ATOM 2911 C C . ALA A 1 379 ? 6.176 25.891 27.5 1 94.44 379 ALA A C 1
ATOM 2913 O O . ALA A 1 379 ? 5.137 26.547 27.406 1 94.44 379 ALA A O 1
ATOM 2914 N N . LEU A 1 380 ? 6.32 24.969 28.406 1 94.38 380 LEU A N 1
ATOM 2915 C CA . LEU A 1 380 ? 5.238 24.562 29.297 1 94.38 380 LEU A CA 1
ATOM 2916 C C . LEU A 1 380 ? 4.855 25.719 30.234 1 94.38 380 LEU A C 1
ATOM 2918 O O . LEU A 1 380 ? 3.674 25.922 30.516 1 94.38 380 LEU A O 1
ATOM 2922 N N . SER A 1 381 ? 5.832 26.422 30.656 1 92.69 381 SER A N 1
ATOM 2923 C CA . SER A 1 381 ? 5.574 27.562 31.516 1 92.69 381 SER A CA 1
ATOM 2924 C C . SER A 1 381 ? 4.805 28.656 30.781 1 92.69 381 SER A C 1
ATOM 2926 O O . SER A 1 381 ? 3.982 29.359 31.375 1 92.69 381 SER A O 1
ATOM 2928 N N . ALA A 1 382 ? 5.035 28.766 29.5 1 90.5 382 ALA A N 1
ATOM 2929 C CA . ALA A 1 382 ? 4.426 29.812 28.688 1 90.5 382 ALA A CA 1
ATOM 2930 C C . ALA A 1 382 ? 2.941 29.531 28.453 1 90.5 382 ALA A C 1
ATOM 2932 O O . ALA A 1 382 ? 2.145 30.469 28.312 1 90.5 382 ALA A O 1
ATOM 2933 N N . PHE A 1 383 ? 2.533 28.312 28.406 1 89.94 383 PHE A N 1
ATOM 2934 C CA . PHE A 1 383 ? 1.146 27.953 28.141 1 89.94 383 PHE A CA 1
ATOM 2935 C C . PHE A 1 383 ? 0.251 28.312 29.312 1 89.94 383 PHE A C 1
ATOM 2937 O O . PHE A 1 383 ? -0.952 28.516 29.156 1 89.94 383 PHE A O 1
ATOM 2944 N N . LYS A 1 384 ? 0.707 28.375 30.484 1 85.69 384 LYS A N 1
ATOM 2945 C CA . LYS A 1 384 ? -0.049 28.625 31.703 1 85.69 384 LYS A CA 1
ATOM 2946 C C . LYS A 1 384 ? -1.185 27.625 31.875 1 85.69 384 LYS A C 1
ATOM 2948 O O . LYS A 1 384 ? -2.312 28 32.188 1 85.69 384 LYS A O 1
ATOM 2953 N N . LEU A 1 385 ? -0.966 26.375 31.516 1 88.62 385 LEU A N 1
ATOM 2954 C CA . LEU A 1 385 ? -1.878 25.234 31.641 1 88.62 385 LEU A CA 1
ATOM 2955 C C . LEU A 1 385 ? -1.203 24.078 32.375 1 88.62 385 LEU A C 1
ATOM 2957 O O . LEU A 1 385 ? 0.022 23.938 32.312 1 88.62 385 LEU A O 1
ATOM 2961 N N . PRO A 1 386 ? -2.086 23.328 33.094 1 90.44 386 PRO A N 1
ATOM 2962 C CA . PRO A 1 386 ? -1.503 22.094 33.594 1 90.44 386 PRO A CA 1
ATOM 2963 C C . PRO A 1 386 ? -0.928 21.219 32.469 1 90.44 386 PRO A C 1
ATOM 2965 O O . PRO A 1 386 ? -1.267 21.391 31.297 1 90.44 386 PRO A O 1
ATOM 2968 N N . HIS A 1 387 ? 0.05 20.438 32.875 1 92.06 387 HIS A N 1
ATOM 2969 C CA . HIS A 1 387 ? 0.646 19.562 31.859 1 92.06 387 HIS A CA 1
ATOM 2970 C C . HIS A 1 387 ? 0.843 18.156 32.375 1 92.06 387 HIS A C 1
ATOM 2972 O O . HIS A 1 387 ? 0.881 17.938 33.594 1 92.06 387 HIS A O 1
ATOM 2978 N N . LYS A 1 388 ? 0.815 17.219 31.516 1 92.12 388 LYS A N 1
ATOM 2979 C CA . LYS A 1 388 ? 1.102 15.812 31.75 1 92.12 388 LYS A CA 1
ATOM 2980 C C . LYS A 1 388 ? 2.207 15.305 30.844 1 92.12 388 LYS A C 1
ATOM 2982 O O . LYS A 1 388 ? 2.164 15.523 29.625 1 92.12 388 LYS A O 1
ATOM 2987 N N . VAL A 1 389 ? 3.232 14.781 31.453 1 89.62 389 VAL A N 1
ATOM 2988 C CA . VAL A 1 389 ? 4.328 14.211 30.672 1 89.62 389 VAL A CA 1
ATOM 2989 C C . VAL A 1 389 ? 4.117 12.711 30.5 1 89.62 389 VAL A C 1
ATOM 2991 O O . VAL A 1 389 ? 4.039 11.977 31.484 1 89.62 389 VAL A O 1
ATOM 2994 N N . LEU A 1 390 ? 3.979 12.32 29.281 1 87.81 390 LEU A N 1
ATOM 2995 C CA . LEU A 1 390 ? 3.828 10.898 29 1 87.81 390 LEU A CA 1
ATOM 2996 C C . LEU A 1 390 ? 5.188 10.219 28.891 1 87.81 390 LEU A C 1
ATOM 2998 O O . LEU A 1 390 ? 6.125 10.789 28.312 1 87.81 390 LEU A O 1
ATOM 3002 N N . GLU A 1 391 ? 5.465 9.164 29.594 1 76.81 391 GLU A N 1
ATOM 3003 C CA . GLU A 1 391 ? 6.711 8.406 29.531 1 76.81 391 GLU A CA 1
ATOM 3004 C C . GLU A 1 391 ? 6.586 7.219 28.578 1 76.81 391 GLU A C 1
ATOM 3006 O O . GLU A 1 391 ? 5.48 6.734 28.328 1 76.81 391 GLU A O 1
ATOM 3011 N N . CYS A 1 392 ? 7.617 7.102 27.781 1 65.38 392 CYS A N 1
ATOM 3012 C CA . CYS A 1 392 ? 7.648 5.949 26.875 1 65.38 392 CYS A CA 1
ATOM 3013 C C . CYS A 1 392 ? 7.477 4.648 27.656 1 65.38 392 CYS A C 1
ATOM 3015 O O . CYS A 1 392 ? 8.227 4.383 28.594 1 65.38 392 CYS A O 1
ATOM 3017 N N . GLU A 1 393 ? 6.34 4.215 27.859 1 54.69 393 GLU A N 1
ATOM 3018 C CA . GLU A 1 393 ? 6.332 2.869 28.438 1 54.69 393 GLU A CA 1
ATOM 3019 C C . GLU A 1 393 ? 7.254 1.938 27.656 1 54.69 393 GLU A C 1
ATOM 3021 O O . GLU A 1 393 ? 7.281 1.972 26.422 1 54.69 393 GLU A O 1
ATOM 3026 N N . GLU A 1 394 ? 8.5 1.743 28.125 1 46.47 394 GLU A N 1
ATOM 3027 C CA . GLU A 1 394 ? 9.32 0.685 27.547 1 46.47 394 GLU A CA 1
ATOM 3028 C C . GLU A 1 394 ? 8.453 -0.422 26.953 1 46.47 394 GLU A C 1
ATOM 3030 O O . GLU A 1 394 ? 8 -1.313 27.672 1 46.47 394 GLU A O 1
ATOM 3035 N N . SER A 1 395 ? 7.352 -0.133 26.5 1 40.81 395 SER A N 1
ATOM 3036 C CA . SER A 1 395 ? 6.711 -1.381 26.094 1 40.81 395 SER A CA 1
ATOM 3037 C C . SER A 1 395 ? 7.684 -2.291 25.359 1 40.81 395 SER A C 1
ATOM 3039 O O . SER A 1 395 ? 8.586 -1.811 24.672 1 40.81 395 SER A O 1
ATOM 3041 N N . ASP A 1 396 ? 7.672 -3.662 25.703 1 39.22 396 ASP A N 1
ATOM 3042 C CA . ASP A 1 396 ? 8.289 -4.852 25.125 1 39.22 396 ASP A CA 1
ATOM 3043 C C . ASP A 1 396 ? 8.422 -4.719 23.609 1 39.22 396 ASP A C 1
ATOM 3045 O O . ASP A 1 396 ? 7.738 -3.898 22.984 1 39.22 396 ASP A O 1
ATOM 3049 N N . GLY A 1 397 ? 9.211 -5.738 22.953 1 37.09 397 GLY A N 1
ATOM 3050 C CA . GLY A 1 397 ? 9.711 -6.316 21.719 1 37.09 397 GLY A CA 1
ATOM 3051 C C . GLY A 1 397 ? 8.727 -6.207 20.562 1 37.09 397 GLY A C 1
ATOM 3052 O O . GLY A 1 397 ? 8.961 -6.75 19.484 1 37.09 397 GLY A O 1
ATOM 3053 N N . GLU A 1 398 ? 7.434 -6.188 20.766 1 38.22 398 GLU A N 1
ATOM 3054 C CA . GLU A 1 398 ? 6.598 -6.652 19.672 1 38.22 398 GLU A CA 1
ATOM 3055 C C . GLU A 1 398 ? 6.457 -5.582 18.594 1 38.22 398 GLU A C 1
ATOM 3057 O O . GLU A 1 398 ? 5.613 -5.695 17.703 1 38.22 398 GLU A O 1
ATOM 3062 N N . ASP A 1 399 ? 7.129 -4.465 18.578 1 34.31 399 ASP A N 1
ATOM 3063 C CA . ASP A 1 399 ? 6.91 -3.758 17.312 1 34.31 399 ASP A CA 1
ATOM 3064 C C . ASP A 1 399 ? 7.398 -4.582 16.125 1 34.31 399 ASP A C 1
ATOM 3066 O O . ASP A 1 399 ? 8.523 -5.094 16.141 1 34.31 399 ASP A O 1
ATOM 3070 N N . MET B 1 1 ? -1.96 -22.391 15.523 1 31.08 1 MET B N 1
ATOM 3071 C CA . MET B 1 1 ? -2.195 -23.625 14.773 1 31.08 1 MET B CA 1
ATOM 3072 C C . MET B 1 1 ? -0.916 -24.109 14.094 1 31.08 1 MET B C 1
ATOM 3074 O O . MET B 1 1 ? -0.211 -23.312 13.461 1 31.08 1 MET B O 1
ATOM 3078 N N . ALA B 1 2 ? -0.398 -25.297 14.43 1 36.78 2 ALA B N 1
ATOM 3079 C CA . ALA B 1 2 ? 0.945 -25.844 14.258 1 36.78 2 ALA B CA 1
ATOM 3080 C C . ALA B 1 2 ? 1.309 -25.969 12.781 1 36.78 2 ALA B C 1
ATOM 3082 O O . ALA B 1 2 ? 0.565 -26.562 12 1 36.78 2 ALA B O 1
ATOM 3083 N N . ALA B 1 3 ? 1.891 -24.984 12.305 1 49.09 3 ALA B N 1
ATOM 3084 C CA . ALA B 1 3 ? 2.525 -25.234 11.016 1 49.09 3 ALA B CA 1
ATOM 3085 C C . ALA B 1 3 ? 2.861 -26.719 10.844 1 49.09 3 ALA B C 1
ATOM 3087 O O . ALA B 1 3 ? 3.381 -27.344 11.766 1 49.09 3 ALA B O 1
ATOM 3088 N N . GLY B 1 4 ? 2.096 -27.297 10.102 1 58.47 4 GLY B N 1
ATOM 3089 C CA . GLY B 1 4 ? 2.486 -28.688 9.883 1 58.47 4 GLY B CA 1
ATOM 3090 C C . GLY B 1 4 ? 3.955 -28.844 9.547 1 58.47 4 GLY B C 1
ATOM 3091 O O . GLY B 1 4 ? 4.688 -27.859 9.461 1 58.47 4 GLY B O 1
ATOM 3092 N N . VAL B 1 5 ? 4.574 -30 9.789 1 66.06 5 VAL B N 1
ATOM 3093 C CA . VAL B 1 5 ? 5.969 -30.344 9.539 1 66.06 5 VAL B CA 1
ATOM 3094 C C . VAL B 1 5 ? 6.18 -30.594 8.047 1 66.06 5 VAL B C 1
ATOM 3096 O O . VAL B 1 5 ? 5.352 -31.25 7.402 1 66.06 5 VAL B O 1
ATOM 3099 N N . GLU B 1 6 ? 7.078 -29.812 7.465 1 76.75 6 GLU B N 1
ATOM 3100 C CA . GLU B 1 6 ? 7.562 -30.172 6.133 1 76.75 6 GLU B CA 1
ATOM 3101 C C . GLU B 1 6 ? 8 -31.625 6.074 1 76.75 6 GLU B C 1
ATOM 3103 O O . GLU B 1 6 ? 8.641 -32.125 7.004 1 76.75 6 GLU B O 1
ATOM 3108 N N . LEU B 1 7 ? 7.387 -32.375 5.066 1 83.56 7 LEU B N 1
ATOM 3109 C CA . LEU B 1 7 ? 7.691 -33.812 4.93 1 83.56 7 LEU B CA 1
ATOM 3110 C C . LEU B 1 7 ? 8.43 -34.062 3.623 1 83.56 7 LEU B C 1
ATOM 3112 O O . LEU B 1 7 ? 7.992 -33.625 2.557 1 83.56 7 LEU B O 1
ATOM 3116 N N . ASP B 1 8 ? 9.523 -34.719 3.766 1 86.56 8 ASP B N 1
ATOM 3117 C CA . ASP B 1 8 ? 10.234 -35.188 2.576 1 86.56 8 ASP B CA 1
ATOM 3118 C C . ASP B 1 8 ? 9.531 -36.375 1.934 1 86.56 8 ASP B C 1
ATOM 3120 O O . ASP B 1 8 ? 9.398 -37.438 2.553 1 86.56 8 ASP B O 1
ATOM 3124 N N . ILE B 1 9 ? 9.07 -36.25 0.748 1 89.5 9 ILE B N 1
ATOM 3125 C CA . ILE B 1 9 ? 8.32 -37.281 0.052 1 89.5 9 ILE B CA 1
ATOM 3126 C C . ILE B 1 9 ? 9.273 -38.125 -0.78 1 89.5 9 ILE B C 1
ATOM 3128 O O . ILE B 1 9 ? 9.164 -39.375 -0.795 1 89.5 9 ILE B O 1
ATOM 3132 N N . LEU B 1 10 ? 10.18 -37.469 -1.495 1 87.62 10 LEU B N 1
ATOM 3133 C CA . LEU B 1 10 ? 11.117 -38.156 -2.377 1 87.62 10 LEU B CA 1
ATOM 3134 C C . LEU B 1 10 ? 12.375 -37.312 -2.58 1 87.62 10 LEU B C 1
ATOM 3136 O O . LEU B 1 10 ? 12.281 -36.094 -2.832 1 87.62 10 LEU B O 1
ATOM 3140 N N . SER B 1 11 ? 13.516 -37.875 -2.285 1 85.5 11 SER B N 1
ATOM 3141 C CA . SER B 1 11 ? 14.789 -37.188 -2.525 1 85.5 11 SER B CA 1
ATOM 3142 C C . SER B 1 11 ? 15.734 -38.094 -3.328 1 85.5 11 SER B C 1
ATOM 3144 O O . SER B 1 11 ? 16.109 -39.156 -2.875 1 85.5 11 SER B O 1
ATOM 3146 N N . THR B 1 12 ? 15.906 -37.625 -4.543 1 80.38 12 THR B N 1
ATOM 3147 C CA . THR B 1 12 ? 16.906 -38.281 -5.383 1 80.38 12 THR B CA 1
ATOM 3148 C C . THR B 1 12 ? 18.031 -37.312 -5.734 1 80.38 12 THR B C 1
ATOM 3150 O O . THR B 1 12 ? 18.047 -36.188 -5.25 1 80.38 12 THR B O 1
ATOM 3153 N N . GLU B 1 13 ? 19.016 -37.75 -6.488 1 76.56 13 GLU B N 1
ATOM 3154 C CA . GLU B 1 13 ? 20.125 -36.875 -6.895 1 76.56 13 GLU B CA 1
ATOM 3155 C C . GLU B 1 13 ? 19.641 -35.719 -7.77 1 76.56 13 GLU B C 1
ATOM 3157 O O . GLU B 1 13 ? 20.234 -34.656 -7.77 1 76.56 13 GLU B O 1
ATOM 3162 N N . LYS B 1 14 ? 18.5 -35.938 -8.422 1 78.06 14 LYS B N 1
ATOM 3163 C CA . LYS B 1 14 ? 18.109 -34.969 -9.422 1 78.06 14 LYS B CA 1
ATOM 3164 C C . LYS B 1 14 ? 16.75 -34.344 -9.078 1 78.06 14 LYS B C 1
ATOM 3166 O O . LYS B 1 14 ? 16.312 -33.375 -9.727 1 78.06 14 LYS B O 1
ATOM 3171 N N . L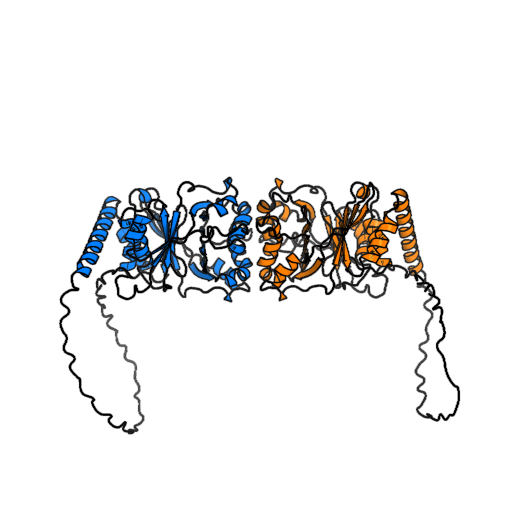EU B 1 15 ? 16.109 -34.875 -8.109 1 83.06 15 LEU B N 1
ATOM 3172 C CA . LEU B 1 15 ? 14.742 -34.438 -7.84 1 83.06 15 LEU B CA 1
ATOM 3173 C C . LEU B 1 15 ? 14.453 -34.438 -6.34 1 83.06 15 LEU B C 1
ATOM 3175 O O . LEU B 1 15 ? 14.82 -35.406 -5.641 1 83.06 15 LEU B O 1
ATOM 3179 N N . ASN B 1 16 ? 13.984 -33.344 -5.844 1 88.56 16 ASN B N 1
ATOM 3180 C CA . ASN B 1 16 ? 13.484 -33.281 -4.477 1 88.56 16 ASN B CA 1
ATOM 3181 C C . ASN B 1 16 ? 12.008 -32.875 -4.441 1 88.56 16 ASN B C 1
ATOM 3183 O O . ASN B 1 16 ? 11.617 -31.891 -5.059 1 88.56 16 ASN B O 1
ATOM 3187 N N . VAL B 1 17 ? 11.25 -33.75 -3.836 1 92.5 17 VAL B N 1
ATOM 3188 C CA . VAL B 1 17 ? 9.828 -33.469 -3.66 1 92.5 17 VAL B CA 1
ATOM 3189 C C . VAL B 1 17 ? 9.508 -33.344 -2.172 1 92.5 17 VAL B C 1
ATOM 3191 O O . VAL B 1 17 ? 9.742 -34.312 -1.412 1 92.5 17 VAL B O 1
ATOM 3194 N N . THR B 1 18 ? 9.023 -32.219 -1.786 1 94.31 18 THR B N 1
ATOM 3195 C CA . THR B 1 18 ? 8.672 -32 -0.388 1 94.31 18 THR B CA 1
ATOM 3196 C C . THR B 1 18 ? 7.211 -31.578 -0.261 1 94.31 18 THR B C 1
ATOM 3198 O O . THR B 1 18 ? 6.688 -30.891 -1.136 1 94.31 18 THR B O 1
ATOM 3201 N N . LEU B 1 19 ? 6.582 -32.094 0.734 1 95.56 19 LEU B N 1
ATOM 3202 C CA . LEU B 1 19 ? 5.266 -31.594 1.105 1 95.56 19 LEU B CA 1
ATOM 3203 C C . LEU B 1 19 ? 5.387 -30.359 2.002 1 95.56 19 LEU B C 1
ATOM 3205 O O . LEU B 1 19 ? 5.906 -30.453 3.115 1 95.56 19 LEU B O 1
ATOM 3209 N N . VAL B 1 20 ? 4.926 -29.25 1.521 1 94.06 20 VAL B N 1
ATOM 3210 C CA . VAL B 1 20 ? 5.008 -27.984 2.264 1 94.06 20 VAL B CA 1
ATOM 3211 C C . VAL B 1 20 ? 4.238 -28.109 3.576 1 94.06 20 VAL B C 1
ATOM 3213 O O . VAL B 1 20 ? 3.213 -28.797 3.641 1 94.06 20 VAL B O 1
ATOM 3216 N N . SER B 1 21 ? 4.656 -27.438 4.59 1 92 21 SER B N 1
ATOM 3217 C CA . SER B 1 21 ? 4.09 -27.578 5.93 1 92 21 SER B CA 1
ATOM 3218 C C . SER B 1 21 ? 2.725 -26.891 6.02 1 92 21 SER B C 1
ATOM 3220 O O . SER B 1 21 ? 1.862 -27.328 6.789 1 92 21 SER B O 1
ATOM 3222 N N . GLU B 1 22 ? 2.492 -25.938 5.223 1 92.44 22 GLU B N 1
ATOM 3223 C CA . GLU B 1 22 ? 1.307 -25.094 5.344 1 92.44 22 GLU B CA 1
ATOM 3224 C C . GLU B 1 22 ? 0.093 -25.75 4.691 1 92.44 22 GLU B C 1
ATOM 3226 O O . GLU B 1 22 ? 0.211 -26.375 3.635 1 92.44 22 GLU B O 1
ATOM 3231 N N . ARG B 1 23 ? -1.001 -25.656 5.402 1 95.44 23 ARG B N 1
ATOM 3232 C CA . ARG B 1 23 ? -2.297 -25.906 4.781 1 95.44 23 ARG B CA 1
ATOM 3233 C C . ARG B 1 23 ? -2.807 -24.672 4.055 1 95.44 23 ARG B C 1
ATOM 3235 O O . ARG B 1 23 ? -2.693 -23.547 4.566 1 95.44 23 ARG B O 1
ATOM 3242 N N . LEU B 1 24 ? -3.387 -24.922 2.881 1 97.69 24 LEU B N 1
ATOM 3243 C CA . LEU B 1 24 ? -3.633 -23.75 2.041 1 97.69 24 LEU B CA 1
ATOM 3244 C C . LEU B 1 24 ? -5.125 -23.562 1.798 1 97.69 24 LEU B C 1
ATOM 3246 O O . LEU B 1 24 ? -5.855 -24.531 1.607 1 97.69 24 LEU B O 1
ATOM 3250 N N . TRP B 1 25 ? -5.512 -22.328 1.871 1 97.25 25 TRP B N 1
ATOM 3251 C CA . TRP B 1 25 ? -6.816 -21.875 1.404 1 97.25 25 TRP B CA 1
ATOM 3252 C C . TRP B 1 25 ? -6.738 -21.391 -0.037 1 97.25 25 TRP B C 1
ATOM 3254 O O . TRP B 1 25 ? -5.777 -20.719 -0.419 1 97.25 25 TRP B O 1
ATOM 3264 N N . VAL B 1 26 ? -7.691 -21.797 -0.813 1 97.62 26 VAL B N 1
ATOM 3265 C CA . VAL B 1 26 ? -7.812 -21.281 -2.172 1 97.62 26 VAL B CA 1
ATOM 3266 C C . VAL B 1 26 ? -9.078 -20.422 -2.291 1 97.62 26 VAL B C 1
ATOM 3268 O O . VAL B 1 26 ? -10.18 -20.906 -2.029 1 97.62 26 VAL B O 1
ATOM 3271 N N . GLY B 1 27 ? -8.898 -19.125 -2.629 1 97.19 27 GLY B N 1
ATOM 3272 C CA . GLY B 1 27 ? -10.031 -18.219 -2.715 1 97.19 27 GLY B CA 1
ATOM 3273 C C . GLY B 1 27 ? -9.961 -17.281 -3.912 1 97.19 27 GLY B C 1
ATOM 3274 O O . GLY B 1 27 ? -8.969 -17.281 -4.641 1 97.19 27 GLY B O 1
ATOM 3275 N N . ARG B 1 28 ? -11.047 -16.578 -4.141 1 97.12 28 ARG B N 1
ATOM 3276 C CA . ARG B 1 28 ? -11.148 -15.656 -5.258 1 97.12 28 ARG B CA 1
ATOM 3277 C C . ARG B 1 28 ? -11.773 -14.336 -4.812 1 97.12 28 ARG B C 1
ATOM 3279 O O . ARG B 1 28 ? -12.68 -14.32 -3.979 1 97.12 28 ARG B O 1
ATOM 3286 N N . ILE B 1 29 ? -11.211 -13.25 -5.305 1 97.31 29 ILE B N 1
ATOM 3287 C CA . ILE B 1 29 ? -11.797 -11.922 -5.176 1 97.31 29 ILE B CA 1
ATOM 3288 C C . ILE B 1 29 ? -12.188 -11.391 -6.551 1 97.31 29 ILE B C 1
ATOM 3290 O O . ILE B 1 29 ? -11.375 -11.391 -7.48 1 97.31 29 ILE B O 1
ATOM 3294 N N . LEU B 1 30 ? -13.422 -10.984 -6.703 1 96.5 30 LEU B N 1
ATOM 3295 C CA . LEU B 1 30 ? -13.859 -10.375 -7.953 1 96.5 30 LEU B CA 1
ATOM 3296 C C . LEU B 1 30 ? -13.344 -8.938 -8.062 1 96.5 30 LEU B C 1
ATOM 3298 O O . LEU B 1 30 ? -13.133 -8.273 -7.051 1 96.5 30 LEU B O 1
ATOM 3302 N N . PRO B 1 31 ? -13.195 -8.414 -9.281 1 94.75 31 PRO B N 1
ATOM 3303 C CA . PRO B 1 31 ? -12.578 -7.109 -9.516 1 94.75 31 PRO B CA 1
ATOM 3304 C C . PRO B 1 31 ? -13.281 -5.98 -8.758 1 94.75 31 PRO B C 1
ATOM 3306 O O . PRO B 1 31 ? -12.617 -5.133 -8.156 1 94.75 31 PRO B O 1
ATOM 3309 N N . PRO B 1 32 ? -14.57 -5.922 -8.609 1 92.06 32 PRO B N 1
ATOM 3310 C CA . PRO B 1 32 ? -15.219 -4.824 -7.895 1 92.06 32 PRO B CA 1
ATOM 3311 C C . PRO B 1 32 ? -14.93 -4.852 -6.395 1 92.06 32 PRO B C 1
ATOM 3313 O O . PRO B 1 32 ? -15.07 -3.828 -5.719 1 92.06 32 PRO B O 1
ATOM 3316 N N . GLU B 1 33 ? -14.555 -6.008 -5.891 1 93.38 33 GLU B N 1
ATOM 3317 C CA . GLU B 1 33 ? -14.336 -6.16 -4.457 1 93.38 33 GLU B CA 1
ATOM 3318 C C . GLU B 1 33 ? -12.875 -5.93 -4.094 1 93.38 33 GLU B C 1
ATOM 3320 O O . GLU B 1 33 ? -12.523 -5.883 -2.912 1 93.38 33 GLU B O 1
ATOM 3325 N N . LEU B 1 34 ? -12.047 -5.754 -5.051 1 94.56 34 LEU B N 1
ATOM 3326 C CA . LEU B 1 34 ? -10.602 -5.699 -4.844 1 94.56 34 LEU B CA 1
ATOM 3327 C C . LEU B 1 34 ? -10.219 -4.52 -3.953 1 94.56 34 LEU B C 1
ATOM 3329 O O . LEU B 1 34 ? -9.391 -4.66 -3.049 1 94.56 34 LEU B O 1
ATOM 3333 N N . HIS B 1 35 ? -10.883 -3.404 -4.141 1 92 35 HIS B N 1
ATOM 3334 C CA . HIS B 1 35 ? -10.555 -2.201 -3.383 1 92 35 HIS B CA 1
ATOM 3335 C C . HIS B 1 35 ? -10.797 -2.408 -1.892 1 92 35 HIS B C 1
ATOM 3337 O O . HIS B 1 35 ? -10.023 -1.93 -1.061 1 92 35 HIS B O 1
ATOM 3343 N N . GLY B 1 36 ? -11.859 -3.135 -1.656 1 92.25 36 GLY B N 1
ATOM 3344 C CA . GLY B 1 36 ? -12.188 -3.41 -0.268 1 92.25 36 GLY B CA 1
ATOM 3345 C C . GLY B 1 36 ? -11.211 -4.348 0.409 1 92.25 36 GLY B C 1
ATOM 3346 O O . GLY B 1 36 ? -11.164 -4.43 1.639 1 92.25 36 GLY B O 1
ATOM 3347 N N . CYS B 1 37 ? -10.344 -4.984 -0.372 1 95.69 37 CYS B N 1
ATOM 3348 C CA . CYS B 1 37 ? -9.406 -5.965 0.169 1 95.69 37 CYS B CA 1
ATOM 3349 C C . CYS B 1 37 ? -7.984 -5.41 0.191 1 95.69 37 CYS B C 1
ATOM 3351 O O . CYS B 1 37 ? -7.023 -6.168 0.323 1 95.69 37 CYS B O 1
ATOM 3353 N N . ALA B 1 38 ? -7.871 -4.121 0.099 1 96.5 38 ALA B N 1
ATOM 3354 C CA . ALA B 1 38 ? -6.543 -3.521 0.003 1 96.5 38 ALA B CA 1
ATOM 3355 C C . ALA B 1 38 ? -5.723 -3.795 1.261 1 96.5 38 ALA B C 1
ATOM 3357 O O . ALA B 1 38 ? -4.566 -4.211 1.178 1 96.5 38 ALA B O 1
ATOM 3358 N N . TRP B 1 39 ? -6.32 -3.646 2.424 1 96.12 39 TRP B N 1
ATOM 3359 C CA . TRP B 1 39 ? -5.574 -3.756 3.672 1 96.12 39 TRP B CA 1
ATOM 3360 C C . TRP B 1 39 ? -5.039 -5.172 3.865 1 96.12 39 TRP B C 1
ATOM 3362 O O . TRP B 1 39 ? -3.842 -5.367 4.082 1 96.12 39 TRP B O 1
ATOM 3372 N N . PRO B 1 40 ? -5.898 -6.234 3.795 1 96.69 40 PRO B N 1
ATOM 3373 C CA . PRO B 1 40 ? -5.367 -7.582 4.008 1 96.69 40 PRO B CA 1
ATOM 3374 C C . PRO B 1 40 ? -4.375 -8 2.926 1 96.69 40 PRO B C 1
ATOM 3376 O O . PRO B 1 40 ? -3.428 -8.742 3.205 1 96.69 40 PRO B O 1
ATOM 3379 N N . LEU B 1 41 ? -4.566 -7.566 1.688 1 97.56 41 LEU B N 1
ATOM 3380 C CA . LEU B 1 41 ? -3.607 -7.855 0.625 1 97.56 41 LEU B CA 1
ATOM 3381 C C . LEU B 1 41 ? -2.238 -7.27 0.952 1 97.56 41 LEU B C 1
ATOM 3383 O O . LEU B 1 41 ? -1.219 -7.949 0.815 1 97.56 41 LEU B O 1
ATOM 3387 N N . LEU B 1 42 ? -2.273 -6.082 1.43 1 96.75 42 LEU B N 1
ATOM 3388 C CA . LEU B 1 42 ? -1.021 -5.414 1.771 1 96.75 42 LEU B CA 1
ATOM 3389 C C . LEU B 1 42 ? -0.362 -6.078 2.975 1 96.75 42 LEU B C 1
ATOM 3391 O O . LEU B 1 42 ? 0.858 -6.258 3 1 96.75 42 LEU B O 1
ATOM 3395 N N . LYS B 1 43 ? -1.146 -6.352 3.973 1 95.56 43 LYS B N 1
ATOM 3396 C CA . LYS B 1 43 ? -0.61 -6.992 5.168 1 95.56 43 LYS B CA 1
ATOM 3397 C C . LYS B 1 43 ? 0.102 -8.297 4.82 1 95.56 43 LYS B C 1
ATOM 3399 O O . LYS B 1 43 ? 1.196 -8.562 5.32 1 95.56 43 LYS B O 1
ATOM 3404 N N . CYS B 1 44 ? -0.484 -9.086 3.914 1 96.38 44 CYS B N 1
ATOM 3405 C CA . CYS B 1 44 ? 0.124 -10.344 3.498 1 96.38 44 CYS B CA 1
ATOM 3406 C C . CYS B 1 44 ? 1.348 -10.102 2.623 1 96.38 44 CYS B C 1
ATOM 3408 O O . CYS B 1 44 ? 2.389 -10.734 2.812 1 96.38 44 CYS B O 1
ATOM 3410 N N . LEU B 1 45 ? 1.229 -9.156 1.725 1 96.12 45 LEU B N 1
ATOM 3411 C CA . LEU B 1 45 ? 2.299 -8.844 0.782 1 96.12 45 LEU B CA 1
ATOM 3412 C C . LEU B 1 45 ? 3.543 -8.359 1.514 1 96.12 45 LEU B C 1
ATOM 3414 O O . LEU B 1 45 ? 4.668 -8.68 1.124 1 96.12 45 LEU B O 1
ATOM 3418 N N . MET B 1 46 ? 3.314 -7.648 2.625 1 94.19 46 MET B N 1
ATOM 3419 C CA . MET B 1 46 ? 4.418 -6.977 3.311 1 94.19 46 MET B CA 1
ATOM 3420 C C . MET B 1 46 ? 4.824 -7.746 4.562 1 94.19 46 MET B C 1
ATOM 3422 O O . MET B 1 46 ? 5.629 -7.266 5.359 1 94.19 46 MET B O 1
ATOM 3426 N N . SER B 1 47 ? 4.301 -8.883 4.766 1 91.44 47 SER B N 1
ATOM 3427 C CA . SER B 1 47 ? 4.477 -9.625 6.008 1 91.44 47 SER B CA 1
ATOM 3428 C C . SER B 1 47 ? 5.938 -10 6.227 1 91.44 47 SER B C 1
ATOM 3430 O O . SER B 1 47 ? 6.395 -10.102 7.367 1 91.44 47 SER B O 1
ATOM 3432 N N . SER B 1 48 ? 6.645 -10.227 5.184 1 86.5 48 SER B N 1
ATOM 3433 C CA . SER B 1 48 ? 8.023 -10.688 5.309 1 86.5 48 SER B CA 1
ATOM 3434 C C . SER B 1 48 ? 8.93 -9.586 5.844 1 86.5 48 SER B C 1
ATOM 3436 O O . SER B 1 48 ? 10.039 -9.859 6.305 1 86.5 48 SER B O 1
ATOM 3438 N N . THR B 1 49 ? 8.469 -8.398 5.734 1 81.69 49 THR B N 1
ATOM 3439 C CA . THR B 1 49 ? 9.289 -7.273 6.172 1 81.69 49 THR B CA 1
ATOM 3440 C C . THR B 1 49 ? 8.766 -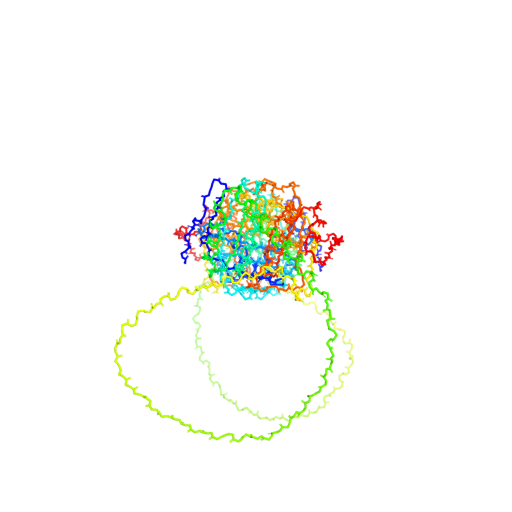6.707 7.488 1 81.69 49 THR B C 1
ATOM 3442 O O . THR B 1 49 ? 9.297 -5.715 7.992 1 81.69 49 THR B O 1
ATOM 3445 N N . ALA B 1 50 ? 7.742 -7.367 7.953 1 76.69 50 ALA B N 1
ATOM 3446 C CA . ALA B 1 50 ? 7.156 -6.863 9.195 1 76.69 50 ALA B CA 1
ATOM 3447 C C . ALA B 1 50 ? 8 -7.262 10.398 1 76.69 50 ALA B C 1
ATOM 3449 O O . ALA B 1 50 ? 8.656 -8.312 10.391 1 76.69 50 ALA B O 1
ATOM 3450 N N . ASN B 1 51 ? 8.039 -6.445 11.328 1 68.44 51 ASN B N 1
ATOM 3451 C CA . ASN B 1 51 ? 8.82 -6.691 12.539 1 68.44 51 ASN B CA 1
ATOM 3452 C C . ASN B 1 51 ? 8.062 -7.586 13.516 1 68.44 51 ASN B C 1
ATOM 3454 O O . ASN B 1 51 ? 8.594 -7.953 14.562 1 68.44 51 ASN B O 1
ATOM 3458 N N . SER B 1 52 ? 6.926 -8.039 13.25 1 64.94 52 SER B N 1
ATOM 3459 C CA . SER B 1 52 ? 6.055 -8.734 14.195 1 64.94 52 SER B CA 1
ATOM 3460 C C . SER B 1 52 ? 6.398 -10.219 14.273 1 64.94 52 SER B C 1
ATOM 3462 O O . SER B 1 52 ? 5.93 -10.922 15.172 1 64.94 52 SER B O 1
ATOM 3464 N N . GLY B 1 53 ? 7.238 -10.641 13.516 1 71.62 53 GLY B N 1
ATOM 3465 C CA . GLY B 1 53 ? 7.559 -12.055 13.523 1 71.62 53 GLY B CA 1
ATOM 3466 C C . GLY B 1 53 ? 6.547 -12.906 12.781 1 71.62 53 GLY B C 1
ATOM 3467 O O . GLY B 1 53 ? 6.828 -14.047 12.422 1 71.62 53 GLY B O 1
ATOM 3468 N N . GLU B 1 54 ? 5.336 -12.453 12.703 1 79.75 54 GLU B N 1
ATOM 3469 C CA . GLU B 1 54 ? 4.344 -13.195 11.93 1 79.75 54 GLU B CA 1
ATOM 3470 C C . GLU B 1 54 ? 4.496 -12.922 10.43 1 79.75 54 GLU B C 1
ATOM 3472 O O . GLU B 1 54 ? 4.484 -11.773 10 1 79.75 54 GLU B O 1
ATOM 3477 N N . ARG B 1 55 ? 4.715 -14.031 9.75 1 84.88 55 ARG B N 1
ATOM 3478 C CA . ARG B 1 55 ? 4.91 -13.883 8.312 1 84.88 55 ARG B CA 1
ATOM 3479 C C . ARG B 1 55 ? 4.164 -14.969 7.547 1 84.88 55 ARG B C 1
ATOM 3481 O O . ARG B 1 55 ? 3.934 -16.062 8.07 1 84.88 55 ARG B O 1
ATOM 3488 N N . ALA B 1 56 ? 3.822 -14.602 6.441 1 89.69 56 ALA B N 1
ATOM 3489 C CA . ALA B 1 56 ? 3.201 -15.562 5.539 1 89.69 56 ALA B CA 1
ATOM 3490 C C . ALA B 1 56 ? 4.191 -16.656 5.137 1 89.69 56 ALA B C 1
ATOM 3492 O O . ALA B 1 56 ? 5.324 -16.359 4.754 1 89.69 56 ALA B O 1
ATOM 3493 N N . GLY B 1 57 ? 3.773 -17.891 5.332 1 92.12 57 GLY B N 1
ATOM 3494 C CA . GLY B 1 57 ? 4.566 -19.016 4.836 1 92.12 57 GLY B CA 1
ATOM 3495 C C . GLY B 1 57 ? 4.309 -19.328 3.373 1 92.12 57 GLY B C 1
ATOM 3496 O O . GLY B 1 57 ? 5.176 -19.859 2.684 1 92.12 57 GLY B O 1
ATOM 3497 N N . PHE B 1 58 ? 3.145 -19.094 2.957 1 96.31 58 PHE B N 1
ATOM 3498 C CA . PHE B 1 58 ? 2.713 -19.312 1.582 1 96.31 58 PHE B CA 1
ATOM 3499 C C . PHE B 1 58 ? 1.656 -18.297 1.177 1 96.31 58 PHE B C 1
ATOM 3501 O O . PHE B 1 58 ? 0.554 -18.281 1.729 1 96.31 58 PHE B O 1
ATOM 3508 N N . PHE B 1 59 ? 1.978 -17.469 0.312 1 97.5 59 PHE B N 1
ATOM 3509 C CA . PHE B 1 59 ? 1.046 -16.484 -0.214 1 97.5 59 PHE B CA 1
ATOM 3510 C C . PHE B 1 59 ? 1.244 -16.281 -1.713 1 97.5 59 PHE B C 1
ATOM 3512 O O . PHE B 1 59 ? 2.285 -15.789 -2.148 1 97.5 59 PHE B O 1
ATOM 3519 N N . SER B 1 60 ? 0.224 -16.672 -2.49 1 97.94 60 SER B N 1
ATOM 3520 C CA . SER B 1 60 ? 0.254 -16.562 -3.945 1 97.94 60 SER B CA 1
ATOM 3521 C C . SER B 1 60 ? -1.057 -15.992 -4.484 1 97.94 60 SER B C 1
ATOM 3523 O O . SER B 1 60 ? -2.133 -16.312 -3.973 1 97.94 60 SER B O 1
ATOM 3525 N N . PHE B 1 61 ? -0.924 -15.109 -5.461 1 98.25 61 PHE B N 1
ATOM 3526 C CA . PHE B 1 61 ? -2.137 -14.688 -6.152 1 98.25 61 PHE B CA 1
ATOM 3527 C C . PHE B 1 61 ? -1.898 -14.586 -7.652 1 98.25 61 PHE B C 1
ATOM 3529 O O . PHE B 1 61 ? -0.762 -14.406 -8.094 1 98.25 61 PHE B O 1
ATOM 3536 N N . THR B 1 62 ? -2.852 -14.82 -8.398 1 98.25 62 THR B N 1
ATOM 3537 C CA . THR B 1 62 ? -2.91 -14.633 -9.844 1 98.25 62 THR B CA 1
ATOM 3538 C C . THR B 1 62 ? -4.086 -13.742 -10.227 1 98.25 62 THR B C 1
ATOM 3540 O O . THR B 1 62 ? -5.223 -14 -9.828 1 98.25 62 THR B O 1
ATOM 3543 N N . GLN B 1 63 ? -3.744 -12.719 -10.93 1 97.88 63 GLN B N 1
ATOM 3544 C CA . GLN B 1 63 ? -4.754 -11.734 -11.312 1 97.88 63 GLN B CA 1
ATOM 3545 C C . GLN B 1 63 ? -4.957 -11.711 -12.82 1 97.88 63 GLN B C 1
ATOM 3547 O O . GLN B 1 63 ? -3.994 -11.609 -13.586 1 97.88 63 GLN B O 1
ATOM 3552 N N . ASP B 1 64 ? -6.121 -11.898 -13.258 1 95.62 64 ASP B N 1
ATOM 3553 C CA . ASP B 1 64 ? -6.531 -11.648 -14.633 1 95.62 64 ASP B CA 1
ATOM 3554 C C . ASP B 1 64 ? -7.711 -10.672 -14.688 1 95.62 64 ASP B C 1
ATOM 3556 O O . ASP B 1 64 ? -7.98 -9.969 -13.711 1 95.62 64 ASP B O 1
ATOM 3560 N N . GLU B 1 65 ? -8.352 -10.562 -15.836 1 93.31 65 GLU B N 1
ATOM 3561 C CA . GLU B 1 65 ? -9.398 -9.555 -16.031 1 93.31 65 GLU B CA 1
ATOM 3562 C C . GLU B 1 65 ? -10.641 -9.891 -15.203 1 93.31 65 GLU B C 1
ATOM 3564 O O . GLU B 1 65 ? -11.398 -8.992 -14.828 1 93.31 65 GLU B O 1
ATOM 3569 N N . ASP B 1 66 ? -10.742 -11.18 -14.781 1 93.56 66 ASP B N 1
ATOM 3570 C CA . ASP B 1 66 ? -12.016 -11.625 -14.227 1 93.56 66 ASP B CA 1
ATOM 3571 C C . ASP B 1 66 ? -11.914 -11.844 -12.719 1 93.56 66 ASP B C 1
ATOM 3573 O O . ASP B 1 66 ? -12.922 -11.836 -12.016 1 93.56 66 ASP B O 1
ATOM 3577 N N . GLU B 1 67 ? -10.688 -12.023 -12.234 1 96 67 GLU B N 1
ATOM 3578 C CA . GLU B 1 67 ? -10.609 -12.383 -10.828 1 96 67 GLU B CA 1
ATOM 3579 C C . GLU B 1 67 ? -9.18 -12.266 -10.305 1 96 67 GLU B C 1
ATOM 3581 O O . GLU B 1 67 ? -8.234 -12.172 -11.086 1 96 67 GLU B O 1
ATOM 3586 N N . LEU B 1 68 ? -9.117 -12.203 -9.023 1 98 68 LEU B N 1
ATOM 3587 C CA . LEU B 1 68 ? -7.883 -12.445 -8.281 1 98 68 LEU B CA 1
ATOM 3588 C C . LEU B 1 68 ? -7.953 -13.773 -7.527 1 98 68 LEU B C 1
ATOM 3590 O O . LEU B 1 68 ? -8.766 -13.922 -6.605 1 98 68 LEU B O 1
ATOM 3594 N N . THR B 1 69 ? -7.164 -14.734 -7.949 1 97.81 69 THR B N 1
ATOM 3595 C CA . THR B 1 69 ? -7.082 -16.031 -7.27 1 97.81 69 THR B CA 1
ATOM 3596 C C . THR B 1 69 ? -6.043 -15.977 -6.148 1 97.81 69 THR B C 1
ATOM 3598 O O . THR B 1 69 ? -4.918 -15.523 -6.359 1 97.81 69 THR B O 1
ATOM 3601 N N . LEU B 1 70 ? -6.465 -16.469 -4.984 1 98.25 70 LEU B N 1
ATOM 3602 C CA . LEU B 1 70 ? -5.578 -16.484 -3.83 1 98.25 70 LEU B CA 1
ATOM 3603 C C . LEU B 1 70 ? -5.281 -17.922 -3.4 1 98.25 70 LEU B C 1
ATOM 3605 O O . LEU B 1 70 ? -6.184 -18.75 -3.352 1 98.25 70 LEU B O 1
ATOM 3609 N N . MET B 1 71 ? -4.109 -18.266 -3.197 1 98.19 71 MET B N 1
ATOM 3610 C CA . MET B 1 71 ? -3.631 -19.453 -2.502 1 98.19 71 MET B CA 1
ATOM 3611 C C . MET B 1 71 ? -2.752 -19.078 -1.314 1 98.19 71 MET B C 1
ATOM 3613 O O . MET B 1 71 ? -1.679 -18.5 -1.489 1 98.19 71 MET B O 1
ATOM 3617 N N . MET B 1 72 ? -3.273 -19.422 -0.114 1 97.75 72 MET B N 1
ATOM 3618 C CA . MET B 1 72 ? -2.604 -18.797 1.031 1 97.75 72 MET B CA 1
ATOM 3619 C C . MET B 1 72 ? -2.691 -19.703 2.258 1 97.75 72 MET B C 1
ATOM 3621 O O . MET B 1 72 ? -3.578 -20.562 2.346 1 97.75 72 MET B O 1
ATOM 3625 N N . ASP B 1 73 ? -1.765 -19.5 3.154 1 96.88 73 ASP B N 1
ATOM 3626 C CA . ASP B 1 73 ? -1.706 -20.297 4.375 1 96.88 73 ASP B CA 1
ATOM 3627 C C . ASP B 1 73 ? -2.723 -19.812 5.402 1 96.88 73 ASP B C 1
ATOM 3629 O O . ASP B 1 73 ? -3.51 -18.906 5.121 1 96.88 73 ASP B O 1
ATOM 3633 N N . ASP B 1 74 ? -2.707 -20.422 6.574 1 95.69 74 ASP B N 1
ATOM 3634 C CA . ASP B 1 74 ? -3.688 -20.141 7.621 1 95.69 74 ASP B CA 1
ATOM 3635 C C . ASP B 1 74 ? -3.543 -18.719 8.156 1 95.69 74 ASP B C 1
ATOM 3637 O O . ASP B 1 74 ? -4.539 -18.078 8.477 1 95.69 74 ASP B O 1
ATOM 3641 N N . TRP B 1 75 ? -2.377 -18.281 8.305 1 94.88 75 TRP B N 1
ATOM 3642 C CA . TRP B 1 75 ? -2.168 -16.938 8.828 1 94.88 75 TRP B CA 1
ATOM 3643 C C . TRP B 1 75 ? -2.771 -15.891 7.902 1 94.88 75 TRP B C 1
ATOM 3645 O O . TRP B 1 75 ? -3.492 -14.992 8.344 1 94.88 75 TRP B O 1
ATOM 3655 N N . CYS B 1 76 ? -2.486 -15.977 6.625 1 96.5 76 CYS B N 1
ATOM 3656 C CA . CYS B 1 76 ? -3.053 -15.055 5.648 1 96.5 76 CYS B CA 1
ATOM 3657 C C . CYS B 1 76 ? -4.574 -15.117 5.656 1 96.5 76 CYS B C 1
ATOM 3659 O O . CYS B 1 76 ? -5.246 -14.086 5.578 1 96.5 76 CYS B O 1
ATOM 3661 N N . HIS B 1 77 ? -5.051 -16.344 5.746 1 96.44 77 HIS B N 1
ATOM 3662 C CA . HIS B 1 77 ? -6.5 -16.5 5.816 1 96.44 77 HIS B CA 1
ATOM 3663 C C . HIS B 1 77 ? -7.082 -15.758 7.012 1 96.44 77 HIS B C 1
ATOM 3665 O O . HIS B 1 77 ? -8.133 -15.125 6.902 1 96.44 77 HIS B O 1
ATOM 3671 N N . HIS B 1 78 ? -6.414 -15.852 8.148 1 95.44 78 HIS B N 1
ATOM 3672 C CA . HIS B 1 78 ? -6.863 -15.156 9.344 1 95.44 78 HIS B CA 1
ATOM 3673 C C . HIS B 1 78 ? -6.848 -13.648 9.141 1 95.44 78 HIS B C 1
ATOM 3675 O O . HIS B 1 78 ? -7.754 -12.945 9.602 1 95.44 78 HIS B O 1
ATOM 3681 N N . VAL B 1 79 ? -5.848 -13.164 8.445 1 95.19 79 VAL B N 1
ATOM 3682 C CA . VAL B 1 79 ? -5.742 -11.742 8.148 1 95.19 79 VAL B CA 1
ATOM 3683 C C . VAL B 1 79 ? -6.953 -11.289 7.336 1 95.19 79 VAL B C 1
ATOM 3685 O O . VAL B 1 79 ? -7.582 -10.281 7.652 1 95.19 79 VAL B O 1
ATOM 3688 N N . PHE B 1 80 ? -7.328 -12.023 6.332 1 95.81 80 PHE B N 1
ATOM 3689 C CA . PHE B 1 80 ? -8.484 -11.695 5.5 1 95.81 80 PHE B CA 1
ATOM 3690 C C . PHE B 1 80 ? -9.773 -11.805 6.301 1 95.81 80 PHE B C 1
ATOM 3692 O O . PHE B 1 80 ? -10.648 -10.945 6.199 1 95.81 80 PHE B O 1
ATOM 3699 N N . ALA B 1 81 ? -9.844 -12.828 7.125 1 94.25 81 ALA B N 1
ATOM 3700 C CA . ALA B 1 81 ? -11.047 -13.086 7.902 1 94.25 81 ALA B CA 1
ATOM 3701 C C . ALA B 1 81 ? -11.273 -11.992 8.945 1 94.25 81 ALA B C 1
ATOM 3703 O O . ALA B 1 81 ? -12.414 -11.695 9.312 1 94.25 81 ALA B O 1
ATOM 3704 N N . SER B 1 82 ? -10.203 -11.344 9.414 1 90.88 82 SER B N 1
ATOM 3705 C CA . SER B 1 82 ? -10.273 -10.328 10.453 1 90.88 82 SER B CA 1
ATOM 3706 C C . SER B 1 82 ? -10.492 -8.945 9.859 1 90.88 82 SER B C 1
ATOM 3708 O O . SER B 1 82 ? -10.602 -7.957 10.594 1 90.88 82 SER B O 1
ATOM 3710 N N . SER B 1 83 ? -10.539 -8.867 8.602 1 88.81 83 SER B N 1
ATOM 3711 C CA . SER B 1 83 ? -10.734 -7.582 7.941 1 88.81 83 SER B CA 1
ATOM 3712 C C . SER B 1 83 ? -12.203 -7.344 7.625 1 88.81 83 SER B C 1
ATOM 3714 O O . SER B 1 83 ? -13.016 -8.266 7.691 1 88.81 83 SER B O 1
ATOM 3716 N N . ALA B 1 84 ? -12.57 -6.07 7.316 1 78.81 84 ALA B N 1
ATOM 3717 C CA . ALA B 1 84 ? -13.945 -5.688 6.973 1 78.81 84 ALA B CA 1
ATOM 3718 C C . ALA B 1 84 ? -14.359 -6.297 5.637 1 78.81 84 ALA B C 1
ATOM 3720 O O . ALA B 1 84 ? -15.539 -6.277 5.285 1 78.81 84 ALA B O 1
ATOM 3721 N N . SER B 1 85 ? -13.414 -6.965 4.965 1 80.44 85 SER B N 1
ATOM 3722 C CA . SER B 1 85 ? -13.688 -7.469 3.623 1 80.44 85 SER B CA 1
ATOM 3723 C C . SER B 1 85 ? -13.805 -8.992 3.617 1 80.44 85 SER B C 1
ATOM 3725 O O . SER B 1 85 ? -13.633 -9.625 2.576 1 80.44 85 SER B O 1
ATOM 3727 N N . ALA B 1 86 ? -14.039 -9.539 4.727 1 81.75 86 ALA B N 1
ATOM 3728 C CA . ALA B 1 86 ? -14.094 -10.992 4.844 1 81.75 86 ALA B CA 1
ATOM 3729 C C . ALA B 1 86 ? -15.141 -11.578 3.896 1 81.75 86 ALA B C 1
ATOM 3731 O O . ALA B 1 86 ? -14.938 -12.656 3.324 1 81.75 86 ALA B O 1
ATOM 3732 N N . SER B 1 87 ? -16.125 -10.867 3.635 1 87.19 87 SER B N 1
ATOM 3733 C CA . SER B 1 87 ? -17.234 -11.375 2.818 1 87.19 87 SER B CA 1
ATOM 3734 C C . SER B 1 87 ? -16.938 -11.211 1.332 1 87.19 87 SER B C 1
ATOM 3736 O O . SER B 1 87 ? -17.656 -11.742 0.488 1 87.19 87 SER B O 1
ATOM 3738 N N . ALA B 1 88 ? -15.891 -10.562 1.021 1 92.31 88 ALA B N 1
ATOM 3739 C CA . ALA B 1 88 ? -15.57 -10.266 -0.372 1 92.31 88 ALA B CA 1
ATOM 3740 C C . ALA B 1 88 ? -14.844 -11.438 -1.028 1 92.31 88 ALA B C 1
ATOM 3742 O O . ALA B 1 88 ? -14.695 -11.477 -2.252 1 92.31 88 ALA B O 1
ATOM 3743 N N . ILE B 1 89 ? -14.492 -12.492 -0.261 1 95.75 89 ILE B N 1
ATOM 3744 C CA . ILE B 1 89 ? -13.695 -13.594 -0.788 1 95.75 89 ILE B CA 1
ATOM 3745 C C . ILE B 1 89 ? -14.539 -14.867 -0.825 1 95.75 89 ILE B C 1
ATOM 3747 O O . ILE B 1 89 ? -15.219 -15.195 0.149 1 95.75 89 ILE B O 1
ATOM 3751 N N . THR B 1 90 ? -14.555 -15.547 -1.919 1 95.69 90 THR B N 1
ATOM 3752 C CA . THR B 1 90 ? -15.125 -16.875 -2.055 1 95.69 90 THR B CA 1
ATOM 3753 C C . THR B 1 90 ? -14.047 -17.953 -1.929 1 95.69 90 THR B C 1
ATOM 3755 O O . THR B 1 90 ? -13.047 -17.922 -2.65 1 95.69 90 THR B O 1
ATOM 3758 N N . TYR B 1 91 ? -14.273 -18.844 -1.041 1 95.5 91 TYR B N 1
ATOM 3759 C CA . TYR B 1 91 ? -13.273 -19.891 -0.822 1 95.5 91 TYR B CA 1
ATOM 3760 C C . TYR B 1 91 ? -13.75 -21.234 -1.379 1 95.5 91 TYR B C 1
ATOM 3762 O O . TYR B 1 91 ? -14.953 -21.516 -1.376 1 95.5 91 TYR B O 1
ATOM 3770 N N . MET B 1 92 ? -12.781 -22.016 -1.822 1 93.62 92 MET B N 1
ATOM 3771 C CA . MET B 1 92 ? -13.062 -23.438 -2.045 1 93.62 92 MET B CA 1
ATOM 3772 C C . MET B 1 92 ? -13.359 -24.141 -0.728 1 93.62 92 MET B C 1
ATOM 3774 O O . MET B 1 92 ? -12.758 -23.828 0.3 1 93.62 92 MET B O 1
ATOM 3778 N N . PRO B 1 93 ? -14.227 -25.047 -0.748 1 90.44 93 PRO B N 1
ATOM 3779 C CA . PRO B 1 93 ? -14.688 -25.656 0.495 1 90.44 93 PRO B CA 1
ATOM 3780 C C . PRO B 1 93 ? -13.602 -26.484 1.188 1 90.44 93 PRO B C 1
ATOM 3782 O O . PRO B 1 93 ? -13.539 -26.516 2.42 1 90.44 93 PRO B O 1
ATOM 3785 N N . ARG B 1 94 ? -12.703 -27.094 0.421 1 92.44 94 ARG B N 1
ATOM 3786 C CA . ARG B 1 94 ? -11.688 -27.953 1.014 1 92.44 94 ARG B CA 1
ATOM 3787 C C . ARG B 1 94 ? -10.336 -27.234 1.071 1 92.44 94 ARG B C 1
ATOM 3789 O O . ARG B 1 94 ? -10.078 -26.328 0.285 1 92.44 94 ARG B O 1
ATOM 3796 N N . ARG B 1 95 ? -9.539 -27.734 2.012 1 95.81 95 ARG B N 1
ATOM 3797 C CA . ARG B 1 95 ? -8.164 -27.25 2.121 1 95.81 95 ARG B CA 1
ATOM 3798 C C . ARG B 1 95 ? -7.242 -28 1.165 1 95.81 95 ARG B C 1
ATOM 3800 O O . ARG B 1 95 ? -7.535 -29.141 0.777 1 95.81 95 ARG B O 1
ATOM 3807 N N . TRP B 1 96 ? -6.211 -27.359 0.837 1 96.94 96 TRP B N 1
ATOM 3808 C CA . TRP B 1 96 ? -5.254 -27.938 -0.101 1 96.94 96 TRP B CA 1
ATOM 3809 C C . TRP B 1 96 ? -3.865 -28.031 0.525 1 96.94 96 TRP B C 1
ATOM 3811 O O . TRP B 1 96 ? -3.568 -27.344 1.499 1 96.94 96 TRP B O 1
ATOM 3821 N N . ARG B 1 97 ? -3.094 -28.938 -0.015 1 97.12 97 ARG B N 1
ATOM 3822 C CA . ARG B 1 97 ? -1.68 -29.062 0.323 1 97.12 97 ARG B CA 1
ATOM 3823 C C . ARG B 1 97 ? -0.808 -28.984 -0.926 1 97.12 97 ARG B C 1
ATOM 3825 O O . ARG B 1 97 ? -1.225 -29.391 -2.008 1 97.12 97 ARG B O 1
ATOM 3832 N N . ALA B 1 98 ? 0.375 -28.484 -0.68 1 97.31 98 ALA B N 1
ATOM 3833 C CA . ALA B 1 98 ? 1.235 -28.266 -1.84 1 97.31 98 ALA B CA 1
ATOM 3834 C C . ALA B 1 98 ? 2.461 -29.172 -1.792 1 97.31 98 ALA B C 1
ATOM 3836 O O . ALA B 1 98 ? 3.139 -29.266 -0.765 1 97.31 98 ALA B O 1
ATOM 3837 N N . PHE B 1 99 ? 2.732 -29.859 -2.875 1 96.5 99 PHE B N 1
ATOM 3838 C CA . PHE B 1 99 ? 4.012 -30.516 -3.115 1 96.5 99 PHE B CA 1
ATOM 3839 C C . PHE B 1 99 ? 4.965 -29.594 -3.857 1 96.5 99 PHE B C 1
ATOM 3841 O O . PHE B 1 99 ? 4.605 -29.016 -4.891 1 96.5 99 PHE B O 1
ATOM 3848 N N . GLU B 1 100 ? 6.09 -29.422 -3.285 1 94.88 100 GLU B N 1
ATOM 3849 C CA . GLU B 1 100 ? 7.125 -28.625 -3.932 1 94.88 100 GLU B CA 1
ATOM 3850 C C . GLU B 1 100 ? 8.102 -29.5 -4.711 1 94.88 100 GLU B C 1
ATOM 3852 O O . GLU B 1 100 ? 8.672 -30.438 -4.16 1 94.88 100 GLU B O 1
ATOM 3857 N N . PHE B 1 101 ? 8.242 -29.203 -5.98 1 92.5 101 PHE B N 1
ATOM 3858 C CA . PHE B 1 101 ? 9.164 -29.938 -6.848 1 92.5 101 PHE B CA 1
ATOM 3859 C C . PHE B 1 101 ? 10.383 -29.078 -7.176 1 92.5 101 PHE B C 1
ATOM 3861 O O . PHE B 1 101 ? 10.242 -27.984 -7.734 1 92.5 101 PHE B O 1
ATOM 3868 N N . ARG B 1 102 ? 11.445 -29.547 -6.805 1 88.5 102 ARG B N 1
ATOM 3869 C CA . ARG B 1 102 ? 12.719 -28.984 -7.246 1 88.5 102 ARG B CA 1
ATOM 3870 C C . ARG B 1 102 ? 13.398 -29.891 -8.258 1 88.5 102 ARG B C 1
ATOM 3872 O O . ARG B 1 102 ? 14.094 -30.844 -7.879 1 88.5 102 ARG B O 1
ATOM 3879 N N . LEU B 1 103 ? 13.195 -29.594 -9.516 1 80.56 103 LEU B N 1
ATOM 3880 C CA . LEU B 1 103 ? 13.633 -30.484 -10.57 1 80.56 103 LEU B CA 1
ATOM 3881 C C . LEU B 1 103 ? 15.094 -30.219 -10.938 1 80.56 103 LEU B C 1
ATOM 3883 O O . LEU B 1 103 ? 15.766 -31.094 -11.492 1 80.56 103 LEU B O 1
ATOM 3887 N N . GLY B 1 104 ? 15.664 -29.141 -10.547 1 71.81 104 GLY B N 1
ATOM 3888 C CA . GLY B 1 104 ? 17.047 -28.875 -10.906 1 71.81 104 GLY B CA 1
ATOM 3889 C C . GLY B 1 104 ? 17.375 -29.188 -12.352 1 71.81 104 GLY B C 1
ATOM 3890 O O . GLY B 1 104 ? 16.688 -28.734 -13.258 1 71.81 104 GLY B O 1
ATOM 3891 N N . ALA B 1 105 ? 18.406 -30.078 -12.586 1 67.38 105 ALA B N 1
ATOM 3892 C CA . ALA B 1 105 ? 18.859 -30.516 -13.906 1 67.38 105 ALA B CA 1
ATOM 3893 C C . ALA B 1 105 ? 17.844 -31.422 -14.57 1 67.38 105 ALA B C 1
ATOM 3895 O O . ALA B 1 105 ? 17.812 -31.547 -15.797 1 67.38 105 ALA B O 1
ATOM 3896 N N . LEU B 1 106 ? 16.969 -32.031 -13.789 1 70.5 106 LEU B N 1
ATOM 3897 C CA . LEU B 1 106 ? 15.984 -32.969 -14.32 1 70.5 106 LEU B CA 1
ATOM 3898 C C . LEU B 1 106 ? 15.016 -32.281 -15.266 1 70.5 106 LEU B C 1
ATOM 3900 O O . LEU B 1 106 ? 14.531 -32.875 -16.219 1 70.5 106 LEU B O 1
ATOM 3904 N N . ALA B 1 107 ? 14.75 -31.047 -14.938 1 68.25 107 ALA B N 1
ATOM 3905 C CA . ALA B 1 107 ? 13.82 -30.281 -15.766 1 68.25 107 ALA B CA 1
ATOM 3906 C C . ALA B 1 107 ? 14.281 -30.266 -17.219 1 68.25 107 ALA B C 1
ATOM 3908 O O . ALA B 1 107 ? 13.453 -30.328 -18.141 1 68.25 107 ALA B O 1
ATOM 3909 N N . TRP B 1 108 ? 15.523 -30.312 -17.391 1 69.38 108 TRP B N 1
ATOM 3910 C CA . TRP B 1 108 ? 16.094 -30.266 -18.719 1 69.38 108 TRP B CA 1
ATOM 3911 C C . TRP B 1 108 ? 16.297 -31.672 -19.281 1 69.38 108 TRP B C 1
ATOM 3913 O O . TRP B 1 108 ? 16.141 -31.891 -20.484 1 69.38 108 TRP B O 1
ATOM 3923 N N . GLU B 1 109 ? 16.578 -32.562 -18.359 1 71.44 109 GLU B N 1
ATOM 3924 C CA . GLU B 1 109 ? 16.891 -33.938 -18.797 1 71.44 109 GLU B CA 1
ATOM 3925 C C . GLU B 1 109 ? 15.617 -34.688 -19.141 1 71.44 109 GLU B C 1
ATOM 3927 O O . GLU B 1 109 ? 15.625 -35.562 -20.031 1 71.44 109 GLU B O 1
ATOM 3932 N N . VAL B 1 110 ? 14.625 -34.438 -18.359 1 72.62 110 VAL B N 1
ATOM 3933 C CA . VAL B 1 110 ? 13.352 -35.125 -18.578 1 72.62 110 VAL B CA 1
ATOM 3934 C C . VAL B 1 110 ? 12.227 -34.094 -18.656 1 72.62 110 VAL B C 1
ATOM 3936 O O . VAL B 1 110 ? 11.43 -33.969 -17.734 1 72.62 110 VAL B O 1
ATOM 3939 N N . PRO B 1 111 ? 12.219 -33.5 -19.844 1 74.06 111 PRO B N 1
ATOM 3940 C CA . PRO B 1 111 ? 11.109 -32.562 -19.984 1 74.06 111 PRO B CA 1
ATOM 3941 C C . PRO B 1 111 ? 9.742 -33.219 -19.891 1 74.06 111 PRO B C 1
ATOM 3943 O O . PRO B 1 111 ? 9.586 -34.344 -20.359 1 74.06 111 PRO B O 1
ATOM 3946 N N . GLY B 1 112 ? 8.844 -32.719 -19.094 1 80.12 112 GLY B N 1
ATOM 3947 C CA . GLY B 1 112 ? 7.48 -33.219 -19.078 1 80.12 112 GLY B CA 1
ATOM 3948 C C . GLY B 1 112 ? 7.141 -33.969 -17.812 1 80.12 112 GLY B C 1
ATOM 3949 O O . GLY B 1 112 ? 6.074 -34.594 -17.719 1 80.12 112 GLY B O 1
ATOM 3950 N N . VAL B 1 113 ? 8.039 -34.031 -16.922 1 84 113 VAL B N 1
ATOM 3951 C CA . VAL B 1 113 ? 7.793 -34.781 -15.688 1 84 113 VAL B CA 1
ATOM 3952 C C . VAL B 1 113 ? 6.496 -34.281 -15.047 1 84 113 VAL B C 1
ATOM 3954 O O . VAL B 1 113 ? 5.691 -35.094 -14.578 1 84 113 VAL B O 1
ATOM 3957 N N . MET B 1 114 ? 6.285 -33.062 -15.055 1 87.69 114 MET B N 1
ATOM 3958 C CA . MET B 1 114 ? 5.078 -32.5 -14.445 1 87.69 114 MET B CA 1
ATOM 3959 C C . MET B 1 114 ? 3.84 -32.875 -15.25 1 87.69 114 MET B C 1
ATOM 3961 O O . MET B 1 114 ? 2.773 -33.125 -14.68 1 87.69 114 MET B O 1
ATOM 3965 N N . SER B 1 115 ? 3.977 -32.875 -16.547 1 87.25 115 SER B N 1
ATOM 3966 C CA . SER B 1 115 ? 2.893 -33.344 -17.406 1 87.25 115 SER B CA 1
ATOM 3967 C C . SER B 1 115 ? 2.537 -34.812 -17.109 1 87.25 115 SER B C 1
ATOM 3969 O O . SER B 1 115 ? 1.359 -35.156 -17.016 1 87.25 115 SER B O 1
ATOM 3971 N N . PHE B 1 116 ? 3.553 -35.562 -16.984 1 87.75 116 PHE B N 1
ATOM 3972 C CA . PHE B 1 116 ? 3.396 -37 -16.672 1 87.75 116 PHE B CA 1
ATOM 3973 C C . PHE B 1 116 ? 2.693 -37.188 -15.336 1 87.75 116 PHE B C 1
ATOM 3975 O O . PHE B 1 116 ? 1.728 -37.938 -15.234 1 87.75 116 PHE B O 1
ATOM 3982 N N . LEU B 1 117 ? 3.146 -36.469 -14.398 1 89.44 117 LEU B N 1
ATOM 3983 C CA . LEU B 1 117 ? 2.562 -36.562 -13.062 1 89.44 117 LEU B CA 1
ATOM 3984 C C . LEU B 1 117 ? 1.107 -36.094 -13.078 1 89.44 117 LEU B C 1
ATOM 3986 O O . LEU B 1 117 ? 0.266 -36.688 -12.383 1 89.44 117 LEU B O 1
ATOM 3990 N N . SER B 1 118 ? 0.815 -35.062 -13.781 1 91.56 118 SER B N 1
ATOM 3991 C CA . SER B 1 118 ? -0.553 -34.562 -13.875 1 91.56 118 SER B CA 1
ATOM 3992 C C . SER B 1 118 ? -1.483 -35.625 -14.477 1 91.56 118 SER B C 1
ATOM 3994 O O . SER B 1 118 ? -2.631 -35.75 -14.047 1 91.56 118 SER B O 1
ATOM 3996 N N . THR B 1 119 ? -1.011 -36.25 -15.461 1 88.5 119 THR B N 1
ATOM 3997 C CA . THR B 1 119 ? -1.78 -37.312 -16.094 1 88.5 119 THR B CA 1
ATOM 3998 C C . THR B 1 119 ? -2.047 -38.469 -15.094 1 88.5 119 THR B C 1
ATOM 4000 O O . THR B 1 119 ? -3.166 -38.969 -15.016 1 88.5 119 THR B O 1
ATOM 4003 N N . LEU B 1 120 ? -1.013 -38.844 -14.398 1 90.75 120 LEU B N 1
ATOM 4004 C CA . LEU B 1 120 ? -1.152 -39.906 -13.398 1 90.75 120 LEU B CA 1
ATOM 4005 C C . LEU B 1 120 ? -2.168 -39.5 -12.328 1 90.75 120 LEU B C 1
ATOM 4007 O O . LEU B 1 120 ? -2.977 -40.312 -11.898 1 90.75 120 LEU B O 1
ATOM 4011 N N . MET B 1 121 ? -2.086 -38.312 -11.898 1 93.62 121 MET B N 1
ATOM 4012 C CA . MET B 1 121 ? -3.039 -37.844 -10.906 1 93.62 121 MET B CA 1
ATOM 4013 C C . MET B 1 121 ? -4.465 -37.906 -11.445 1 93.62 121 MET B C 1
ATOM 4015 O O . MET B 1 121 ? -5.375 -38.344 -10.742 1 93.62 121 MET B O 1
ATOM 4019 N N . SER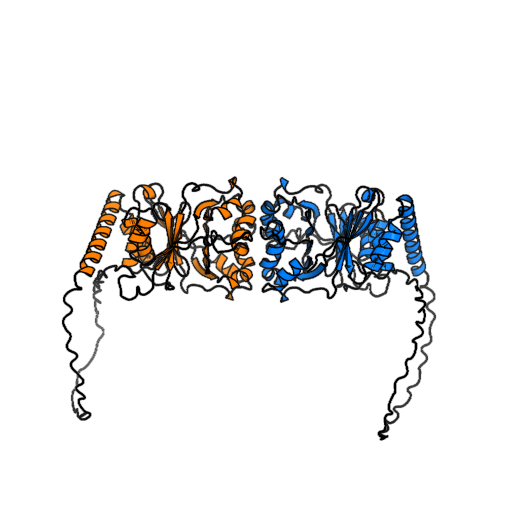 B 1 122 ? -4.641 -37.438 -12.633 1 91 122 SER B N 1
ATOM 4020 C CA . SER B 1 122 ? -5.949 -37.438 -13.273 1 91 122 SER B CA 1
ATOM 4021 C C . SER B 1 122 ? -6.512 -38.875 -13.344 1 91 122 SER B C 1
ATOM 4023 O O . SER B 1 122 ? -7.676 -39.094 -13.008 1 91 122 SER B O 1
ATOM 4025 N N . GLU B 1 123 ? -5.703 -39.781 -13.75 1 89.88 123 GLU B N 1
ATOM 4026 C CA . GLU B 1 123 ? -6.109 -41.188 -13.875 1 89.88 123 GLU B CA 1
ATOM 4027 C C . GLU B 1 123 ? -6.48 -41.781 -12.523 1 89.88 123 GLU B C 1
ATOM 4029 O O . GLU B 1 123 ? -7.305 -42.688 -12.438 1 89.88 123 GLU B O 1
ATOM 4034 N N . SER B 1 124 ? -5.891 -41.25 -11.516 1 91.94 124 SER B N 1
ATOM 4035 C CA . SER B 1 124 ? -6.164 -41.719 -10.164 1 91.94 124 SER B CA 1
ATOM 4036 C C . SER B 1 124 ? -7.266 -40.875 -9.508 1 91.94 124 SER B C 1
ATOM 4038 O O . SER B 1 124 ? -7.48 -40.969 -8.297 1 91.94 124 SER B O 1
ATOM 4040 N N . GLN B 1 125 ? -7.871 -39.938 -10.258 1 92.56 125 GLN B N 1
ATOM 4041 C CA . GLN B 1 125 ? -9 -39.125 -9.828 1 92.56 125 GLN B CA 1
ATOM 4042 C C . GLN B 1 125 ? -8.594 -38.188 -8.703 1 92.56 125 GLN B C 1
ATOM 4044 O O . GLN B 1 125 ? -9.336 -38 -7.73 1 92.56 125 GLN B O 1
ATOM 4049 N N . ILE B 1 126 ? -7.414 -37.75 -8.727 1 94.5 126 ILE B N 1
ATOM 4050 C CA . ILE B 1 126 ? -6.922 -36.75 -7.801 1 94.5 126 ILE B CA 1
ATOM 4051 C C . ILE B 1 126 ? -6.93 -35.375 -8.477 1 94.5 126 ILE B C 1
ATOM 4053 O O . ILE B 1 126 ? -6.246 -35.188 -9.484 1 94.5 126 ILE B O 1
ATOM 4057 N N . SER B 1 127 ? -7.75 -34.5 -7.977 1 93.81 127 SER B N 1
ATOM 4058 C CA . SER B 1 127 ? -7.785 -33.125 -8.492 1 93.81 127 SER B CA 1
ATOM 4059 C C . SER B 1 127 ? -6.535 -32.344 -8.086 1 93.81 127 SER B C 1
ATOM 4061 O O . SER B 1 127 ? -6.059 -32.469 -6.957 1 93.81 127 SER B O 1
ATOM 4063 N N . ILE B 1 128 ? -6.004 -31.578 -9.055 1 95.81 128 ILE B N 1
ATOM 4064 C CA . ILE B 1 128 ? -4.77 -30.859 -8.734 1 95.81 128 ILE B CA 1
ATOM 4065 C C . ILE B 1 128 ? -4.883 -29.406 -9.188 1 95.81 128 ILE B C 1
ATOM 4067 O O . ILE B 1 128 ? -5.676 -29.094 -10.078 1 95.81 128 ILE B O 1
ATOM 4071 N N . LEU B 1 129 ? -4.215 -28.531 -8.523 1 96.19 129 LEU B N 1
ATOM 4072 C CA . LEU B 1 129 ? -3.926 -27.156 -8.938 1 96.19 129 LEU B CA 1
ATOM 4073 C C . LEU B 1 129 ? -2.426 -26.953 -9.102 1 96.19 129 LEU B C 1
ATOM 4075 O O . LEU B 1 129 ? -1.625 -27.594 -8.414 1 96.19 129 LEU B O 1
ATOM 4079 N N . LYS B 1 130 ? -2.055 -26.125 -10 1 95.75 130 LYS B N 1
ATOM 4080 C CA . LYS B 1 130 ? -0.643 -25.875 -10.289 1 95.75 130 LYS B CA 1
ATOM 4081 C C . LYS B 1 130 ? -0.274 -24.422 -10.055 1 95.75 130 LYS B C 1
ATOM 4083 O O . LYS B 1 130 ? -1.009 -23.516 -10.453 1 95.75 130 LYS B O 1
ATOM 4088 N N . VAL B 1 131 ? 0.793 -24.172 -9.344 1 95.38 131 VAL B N 1
ATOM 4089 C CA . VAL B 1 131 ? 1.425 -22.859 -9.203 1 95.38 131 VAL B CA 1
ATOM 4090 C C . VAL B 1 131 ? 2.812 -22.891 -9.844 1 95.38 131 VAL B C 1
ATOM 4092 O O . VAL B 1 131 ? 3.646 -23.734 -9.492 1 95.38 131 VAL B O 1
ATOM 4095 N N . ALA B 1 132 ? 2.98 -22.031 -10.805 1 90.56 132 ALA B N 1
ATOM 4096 C CA . ALA B 1 132 ? 4.297 -21.906 -11.422 1 90.56 132 ALA B CA 1
ATOM 4097 C C . ALA B 1 132 ? 5.105 -20.797 -10.766 1 90.56 132 ALA B C 1
ATOM 4099 O O . ALA B 1 132 ? 4.562 -19.734 -10.414 1 90.56 132 ALA B O 1
ATOM 4100 N N . SER B 1 133 ? 6.336 -21.047 -10.477 1 90.12 133 SER B N 1
ATOM 4101 C CA . SER B 1 133 ? 7.262 -20.062 -9.945 1 90.12 133 SER B CA 1
ATOM 4102 C C . SER B 1 133 ? 8.586 -20.062 -10.703 1 90.12 133 SER B C 1
ATOM 4104 O O . SER B 1 133 ? 8.711 -20.75 -11.727 1 90.12 133 SER B O 1
ATOM 4106 N N . TYR B 1 134 ? 9.508 -19.297 -10.375 1 88.12 134 TYR B N 1
ATOM 4107 C CA . TYR B 1 134 ? 10.773 -19.094 -11.07 1 88.12 134 TYR B CA 1
ATOM 4108 C C . TYR B 1 134 ? 11.594 -20.375 -11.094 1 88.12 134 TYR B C 1
ATOM 4110 O O . TYR B 1 134 ? 12.109 -20.766 -12.141 1 88.12 134 TYR B O 1
ATOM 4118 N N . ASP B 1 135 ? 11.688 -21.016 -9.945 1 82 135 ASP B N 1
ATOM 4119 C CA . ASP B 1 135 ? 12.602 -22.156 -9.953 1 82 135 ASP B CA 1
ATOM 4120 C C . ASP B 1 135 ? 11.961 -23.391 -9.305 1 82 135 ASP B C 1
ATOM 4122 O O . ASP B 1 135 ? 12.617 -24.406 -9.102 1 82 135 ASP B O 1
ATOM 4126 N N . ARG B 1 136 ? 10.688 -23.25 -8.953 1 87 136 ARG B N 1
ATOM 4127 C CA . ARG B 1 136 ? 9.977 -24.344 -8.297 1 87 136 ARG B CA 1
ATOM 4128 C C . ARG B 1 136 ? 8.602 -24.547 -8.914 1 87 136 ARG B C 1
ATOM 4130 O O . ARG B 1 136 ? 7.996 -23.609 -9.43 1 87 136 ARG B O 1
ATOM 4137 N N . ASP B 1 137 ? 8.242 -25.797 -8.844 1 89.25 137 ASP B N 1
ATOM 4138 C CA . ASP B 1 137 ? 6.871 -26.141 -9.203 1 89.25 137 ASP B CA 1
ATOM 4139 C C . ASP B 1 137 ? 6.078 -26.594 -7.984 1 89.25 137 ASP B C 1
ATOM 4141 O O . ASP B 1 137 ? 6.598 -27.328 -7.137 1 89.25 137 ASP B O 1
ATOM 4145 N N . PHE B 1 138 ? 4.887 -26.094 -7.949 1 95.31 138 PHE B N 1
ATOM 4146 C CA . PHE B 1 138 ? 4.008 -26.516 -6.863 1 95.31 138 PHE B CA 1
ATOM 4147 C C . PHE B 1 138 ? 2.766 -27.203 -7.41 1 95.31 138 PHE B C 1
ATOM 4149 O O . PHE B 1 138 ? 2.08 -26.672 -8.281 1 95.31 138 PHE B O 1
ATOM 4156 N N . LEU B 1 139 ? 2.588 -28.359 -6.93 1 96.12 139 LEU B N 1
ATOM 4157 C CA . LEU B 1 139 ? 1.374 -29.125 -7.215 1 96.12 139 LEU B CA 1
ATOM 4158 C C . LEU B 1 139 ? 0.491 -29.219 -5.977 1 96.12 139 LEU B C 1
ATOM 4160 O O . LEU B 1 139 ? 0.883 -29.828 -4.977 1 96.12 139 LEU B O 1
ATOM 4164 N N . LEU B 1 140 ? -0.653 -28.594 -6.059 1 96.94 140 LEU B N 1
ATOM 4165 C CA . LEU B 1 140 ? -1.572 -28.641 -4.926 1 96.94 140 LEU B CA 1
ATOM 4166 C C . LEU B 1 140 ? -2.594 -29.75 -5.09 1 96.94 140 LEU B C 1
ATOM 4168 O O . LEU B 1 140 ? -3.119 -29.969 -6.188 1 96.94 140 LEU B O 1
ATOM 4172 N N . VAL B 1 141 ? -2.867 -30.484 -4.027 1 96.81 141 VAL B N 1
ATOM 4173 C CA . VAL B 1 141 ? -3.92 -31.5 -3.951 1 96.81 141 VAL B CA 1
ATOM 4174 C C . VAL B 1 141 ? -4.793 -31.234 -2.725 1 96.81 141 VAL B C 1
ATOM 4176 O O . VAL B 1 141 ? -4.363 -30.578 -1.775 1 96.81 141 VAL B O 1
ATOM 4179 N N . GLN B 1 142 ? -5.984 -31.719 -2.83 1 95.88 142 GLN B N 1
ATOM 4180 C CA . GLN B 1 142 ? -6.832 -31.609 -1.646 1 95.88 142 GLN B CA 1
ATOM 4181 C C . GLN B 1 142 ? -6.25 -32.406 -0.483 1 95.88 142 GLN B C 1
ATOM 4183 O O . GLN B 1 142 ? -5.633 -33.469 -0.689 1 95.88 142 GLN B O 1
ATOM 4188 N N . GLU B 1 143 ? -6.441 -31.922 0.673 1 94.38 143 GLU B N 1
ATOM 4189 C CA . GLU B 1 143 ? -5.867 -32.531 1.866 1 94.38 143 GLU B CA 1
ATOM 4190 C C . GLU B 1 143 ? -6.203 -34.031 1.939 1 94.38 143 GLU B C 1
ATOM 4192 O O . GLU B 1 143 ? -5.375 -34.844 2.361 1 94.38 143 GLU B O 1
ATOM 4197 N N . THR B 1 144 ? -7.363 -34.469 1.526 1 93.88 144 THR B N 1
ATOM 4198 C CA . THR B 1 144 ? -7.82 -35.844 1.604 1 93.88 144 THR B CA 1
ATOM 4199 C C . THR B 1 144 ? -7.059 -36.719 0.618 1 93.88 144 THR B C 1
ATOM 4201 O O . THR B 1 144 ? -7.055 -37.969 0.744 1 93.88 144 THR B O 1
ATOM 4204 N N . ASP B 1 145 ? -6.418 -36.125 -0.316 1 95.75 145 ASP B N 1
ATOM 4205 C CA . ASP B 1 145 ? -5.781 -36.875 -1.382 1 95.75 145 ASP B CA 1
ATOM 4206 C C . ASP B 1 145 ? -4.262 -36.875 -1.218 1 95.75 145 ASP B C 1
ATOM 4208 O O . ASP B 1 145 ? -3.543 -37.375 -2.084 1 95.75 145 ASP B O 1
ATOM 4212 N N . VAL B 1 146 ? -3.73 -36.406 -0.135 1 96.5 146 VAL B N 1
ATOM 4213 C CA . VAL B 1 146 ? -2.295 -36.25 0.068 1 96.5 146 VAL B CA 1
ATOM 4214 C C . VAL B 1 146 ? -1.629 -37.625 0.087 1 96.5 146 VAL B C 1
ATOM 4216 O O . VAL B 1 146 ? -0.579 -37.812 -0.529 1 96.5 146 VAL B O 1
ATOM 4219 N N . ALA B 1 147 ? -2.229 -38.531 0.766 1 95.94 147 ALA B N 1
ATOM 4220 C CA . ALA B 1 147 ? -1.653 -39.875 0.864 1 95.94 147 ALA B CA 1
ATOM 4221 C C . ALA B 1 147 ? -1.573 -40.531 -0.508 1 95.94 147 ALA B C 1
ATOM 4223 O O . ALA B 1 147 ? -0.544 -41.125 -0.865 1 95.94 147 ALA B O 1
ATOM 4224 N N . GLY B 1 148 ? -2.672 -40.469 -1.232 1 95.81 148 GLY B N 1
ATOM 4225 C CA . GLY B 1 148 ? -2.697 -41.031 -2.574 1 95.81 148 GLY B CA 1
ATOM 4226 C C . GLY B 1 148 ? -1.688 -40.375 -3.508 1 95.81 148 GLY B C 1
ATOM 4227 O O . GLY B 1 148 ? -0.983 -41.094 -4.242 1 95.81 148 GLY B O 1
ATOM 4228 N N . ALA B 1 149 ? -1.631 -39.094 -3.488 1 96.56 149 ALA B N 1
ATOM 4229 C CA . ALA B 1 149 ? -0.688 -38.375 -4.328 1 96.56 149 ALA B CA 1
ATOM 4230 C C . ALA B 1 149 ? 0.754 -38.719 -3.959 1 96.56 149 ALA B C 1
ATOM 4232 O O . ALA B 1 149 ? 1.602 -38.875 -4.836 1 96.56 149 ALA B O 1
ATOM 4233 N N . SER B 1 150 ? 1.038 -38.781 -2.66 1 95.56 150 SER B N 1
ATOM 4234 C CA . SER B 1 150 ? 2.375 -39.125 -2.18 1 95.56 150 SER B CA 1
ATOM 4235 C C . SER B 1 150 ? 2.82 -40.5 -2.689 1 95.56 150 SER B C 1
ATOM 4237 O O . SER B 1 150 ? 3.961 -40.656 -3.131 1 95.56 150 SER B O 1
ATOM 4239 N N . ARG B 1 151 ? 1.968 -41.406 -2.609 1 94.5 151 ARG B N 1
ATOM 4240 C CA . ARG B 1 151 ? 2.266 -42.75 -3.08 1 94.5 151 ARG B CA 1
ATOM 4241 C C . ARG B 1 151 ? 2.576 -42.75 -4.574 1 94.5 151 ARG B C 1
ATOM 4243 O O . ARG B 1 151 ? 3.531 -43.406 -5.016 1 94.5 151 ARG B O 1
ATOM 4250 N N . LEU B 1 152 ? 1.757 -42.031 -5.246 1 92.31 152 LEU B N 1
ATOM 4251 C CA . LEU B 1 152 ? 1.947 -41.969 -6.691 1 92.31 152 LEU B CA 1
ATOM 4252 C C . LEU B 1 152 ? 3.301 -41.375 -7.031 1 92.31 152 LEU B C 1
ATOM 4254 O O . LEU B 1 152 ? 4.004 -41.844 -7.914 1 92.31 152 LEU B O 1
ATOM 4258 N N . ILE B 1 153 ? 3.715 -40.281 -6.367 1 92.81 153 ILE B N 1
ATOM 4259 C CA . ILE B 1 153 ? 4.977 -39.562 -6.582 1 92.81 153 ILE B CA 1
ATOM 4260 C C . ILE B 1 153 ? 6.145 -40.5 -6.258 1 92.81 153 ILE B C 1
ATOM 4262 O O . ILE B 1 153 ? 7.086 -40.625 -7.043 1 92.81 153 ILE B O 1
ATOM 4266 N N . GLN B 1 154 ? 6.035 -41.219 -5.203 1 90.69 154 GLN B N 1
ATOM 4267 C CA . GLN B 1 154 ? 7.105 -42.094 -4.766 1 90.69 154 GLN B CA 1
ATOM 4268 C C . GLN B 1 154 ? 7.258 -43.281 -5.719 1 90.69 154 GLN B C 1
ATOM 4270 O O . GLN B 1 154 ? 8.375 -43.656 -6.09 1 90.69 154 GLN B O 1
ATOM 4275 N N . GLU B 1 155 ? 6.164 -43.812 -6.117 1 88.31 155 GLU B N 1
ATOM 4276 C CA . GLU B 1 155 ? 6.184 -45.031 -6.949 1 88.31 155 GLU B CA 1
ATOM 4277 C C . GLU B 1 155 ? 6.664 -44.719 -8.359 1 88.31 155 GLU B C 1
ATOM 4279 O O . GLU B 1 155 ? 7.355 -45.531 -8.984 1 88.31 155 GLU B O 1
ATOM 4284 N N . ARG B 1 156 ? 6.324 -43.562 -8.773 1 85.62 156 ARG B N 1
ATOM 4285 C CA . ARG B 1 156 ? 6.543 -43.312 -10.188 1 85.62 156 ARG B CA 1
ATOM 4286 C C . ARG B 1 156 ? 7.785 -42.438 -10.414 1 85.62 156 ARG B C 1
ATOM 4288 O O . ARG B 1 156 ? 8.438 -42.531 -11.453 1 85.62 156 ARG B O 1
ATOM 4295 N N . LEU B 1 157 ? 8.148 -41.594 -9.469 1 84.12 157 LEU B N 1
ATOM 4296 C CA . LEU B 1 157 ? 9.25 -40.656 -9.695 1 84.12 157 LEU B CA 1
ATOM 4297 C C . LEU B 1 157 ? 10.523 -41.156 -9.008 1 84.12 157 LEU B C 1
ATOM 4299 O O . LEU B 1 157 ? 11.57 -40.5 -9.117 1 84.12 157 LEU B O 1
ATOM 4303 N N . HIS B 1 158 ? 10.43 -42.219 -8.305 1 80.62 158 HIS B N 1
ATOM 4304 C CA . HIS B 1 158 ? 11.625 -42.812 -7.703 1 80.62 158 HIS B CA 1
ATOM 4305 C C . HIS B 1 158 ? 12.516 -43.438 -8.766 1 80.62 158 HIS B C 1
ATOM 4307 O O . HIS B 1 158 ? 13.688 -43.75 -8.508 1 80.62 158 HIS B O 1
ATOM 4313 N N . LEU B 1 159 ? 11.953 -43.594 -9.914 1 71.12 159 LEU B N 1
ATOM 4314 C CA . LEU B 1 159 ? 12.641 -44.25 -11.008 1 71.12 159 LEU B CA 1
ATOM 4315 C C . LEU B 1 159 ? 13.844 -43.438 -11.477 1 71.12 159 LEU B C 1
ATOM 4317 O O . LEU B 1 159 ? 13.867 -42.219 -11.312 1 71.12 159 LEU B O 1
ATOM 4321 N N . ASP B 1 160 ? 14.812 -44.125 -11.914 1 74.31 160 ASP B N 1
ATOM 4322 C CA . ASP B 1 160 ? 15.922 -43.406 -12.531 1 74.31 160 ASP B CA 1
ATOM 4323 C C . ASP B 1 160 ? 15.469 -42.688 -13.812 1 74.31 160 ASP B C 1
ATOM 4325 O O . ASP B 1 160 ? 14.375 -42.938 -14.305 1 74.31 160 ASP B O 1
ATOM 4329 N N . VAL B 1 161 ? 16.266 -41.875 -14.281 1 77 161 VAL B N 1
ATOM 4330 C CA . VAL B 1 161 ? 15.938 -41 -15.398 1 77 161 VAL B CA 1
ATOM 4331 C C . VAL B 1 161 ? 15.492 -41.844 -16.594 1 77 161 VAL B C 1
ATOM 4333 O O . VAL B 1 161 ? 14.5 -41.5 -17.25 1 77 161 VAL B O 1
ATOM 4336 N N . ASP B 1 162 ? 16.156 -42.875 -16.812 1 79.62 162 ASP B N 1
ATOM 4337 C CA . ASP B 1 162 ? 15.867 -43.688 -17.969 1 79.62 162 ASP B CA 1
ATOM 4338 C C . ASP B 1 162 ? 14.523 -44.406 -17.828 1 79.62 162 ASP B C 1
ATOM 4340 O O . ASP B 1 162 ? 13.734 -44.438 -18.781 1 79.62 162 ASP B O 1
ATOM 4344 N N . CYS B 1 163 ? 14.336 -44.875 -16.672 1 77.38 163 CYS B N 1
ATOM 4345 C CA . CYS B 1 163 ? 13.07 -45.562 -16.406 1 77.38 163 CYS B CA 1
ATOM 4346 C C . CYS B 1 163 ? 11.906 -44.594 -16.438 1 77.38 163 CYS B C 1
ATOM 4348 O O . CYS B 1 163 ? 10.812 -44.938 -16.891 1 77.38 163 CYS B O 1
ATOM 4350 N N . LEU B 1 164 ? 12.18 -43.469 -16 1 81.56 164 LEU B N 1
ATOM 4351 C CA . LEU B 1 164 ? 11.141 -42.438 -16.016 1 81.56 164 LEU B CA 1
ATOM 4352 C C . LEU B 1 164 ? 10.773 -42.031 -17.438 1 81.56 164 LEU B C 1
ATOM 4354 O O . LEU B 1 164 ? 9.594 -41.906 -17.766 1 81.56 164 LEU B O 1
ATOM 4358 N N . LYS B 1 165 ? 11.727 -41.906 -18.25 1 81.19 165 LYS B N 1
ATOM 4359 C CA . LYS B 1 165 ? 11.492 -41.594 -19.641 1 81.19 165 LYS B CA 1
ATOM 4360 C C . LYS B 1 165 ? 10.672 -42.688 -20.328 1 81.19 165 LYS B C 1
ATOM 4362 O O . LYS B 1 165 ? 9.766 -42.406 -21.109 1 81.19 165 LYS B O 1
ATOM 4367 N N . GLU B 1 166 ? 11.055 -43.875 -20 1 82.69 166 GLU B N 1
ATOM 4368 C CA . GLU B 1 166 ? 10.336 -45.031 -20.578 1 82.69 166 GLU B CA 1
ATOM 4369 C C . GLU B 1 166 ? 8.883 -45.031 -20.125 1 82.69 166 GLU B C 1
ATOM 4371 O O . GLU B 1 166 ? 7.98 -45.281 -20.922 1 82.69 166 GLU B O 1
ATOM 4376 N N . ALA B 1 167 ? 8.75 -44.844 -18.875 1 82.31 167 ALA B N 1
ATOM 4377 C CA . ALA B 1 167 ? 7.395 -44.812 -18.328 1 82.31 167 ALA B CA 1
ATOM 4378 C C . ALA B 1 167 ? 6.562 -43.719 -18.984 1 82.31 167 ALA B C 1
ATOM 4380 O O . ALA B 1 167 ? 5.379 -43.906 -19.266 1 82.31 167 ALA B O 1
ATOM 4381 N N . MET B 1 168 ? 7.164 -42.625 -19.234 1 82.88 168 MET B N 1
ATOM 4382 C CA . MET B 1 168 ? 6.484 -41.5 -19.859 1 82.88 168 MET B CA 1
ATOM 4383 C C . MET B 1 168 ? 6.113 -41.812 -21.297 1 82.88 168 MET B C 1
ATOM 4385 O O . MET B 1 168 ? 5.016 -41.469 -21.75 1 82.88 168 MET B O 1
ATOM 4389 N N . GLN B 1 169 ? 7.02 -42.438 -21.984 1 79.5 169 GLN B N 1
ATOM 4390 C CA . GLN B 1 169 ? 6.781 -42.812 -23.375 1 79.5 169 GLN B CA 1
ATOM 4391 C C . GLN B 1 169 ? 5.66 -43.844 -23.484 1 79.5 169 GLN B C 1
ATOM 4393 O O . GLN B 1 169 ? 4.848 -43.812 -24.406 1 79.5 169 GLN B O 1
ATOM 4398 N N . GLU B 1 170 ? 5.672 -44.75 -22.562 1 80.12 170 GLU B N 1
ATOM 4399 C CA . GLU B 1 170 ? 4.625 -45.75 -22.547 1 80.12 170 GLU B CA 1
ATOM 4400 C C . GLU B 1 170 ? 3.25 -45.125 -22.328 1 80.12 170 GLU B C 1
ATOM 4402 O O . GLU B 1 170 ? 2.275 -45.531 -22.969 1 80.12 170 GLU B O 1
ATOM 4407 N N . LYS B 1 171 ? 3.287 -44.219 -21.469 1 77.69 171 LYS B N 1
ATOM 4408 C CA . LYS B 1 171 ? 2.023 -43.562 -21.172 1 77.69 171 LYS B CA 1
ATOM 4409 C C . LYS B 1 171 ? 1.545 -42.75 -22.359 1 77.69 171 LYS B C 1
ATOM 4411 O O . LYS B 1 171 ? 0.348 -42.688 -22.656 1 77.69 171 LYS B O 1
ATOM 4416 N N . LEU B 1 172 ? 2.434 -42.062 -23.016 1 74 172 LEU B N 1
ATOM 4417 C CA . LEU B 1 172 ? 2.107 -41.281 -24.203 1 74 172 LEU B CA 1
ATOM 4418 C C . LEU B 1 172 ? 1.576 -42.188 -25.312 1 74 172 LEU B C 1
ATOM 4420 O O . LEU B 1 172 ? 0.613 -41.812 -26 1 74 172 LEU B O 1
ATOM 4424 N N . ALA B 1 173 ? 2.135 -43.344 -25.391 1 71.56 173 ALA B N 1
ATOM 4425 C CA . ALA B 1 173 ? 1.733 -44.281 -26.422 1 71.56 173 ALA B CA 1
ATOM 4426 C C . ALA B 1 173 ? 0.333 -44.844 -26.141 1 71.56 173 ALA B C 1
ATOM 4428 O O . ALA B 1 173 ? -0.473 -44.969 -27.062 1 71.56 173 ALA B O 1
ATOM 4429 N N . THR B 1 174 ? 0.087 -45.062 -24.938 1 69.88 174 THR B N 1
ATOM 4430 C CA . THR B 1 174 ? -1.219 -45.594 -24.562 1 69.88 174 THR B CA 1
ATOM 4431 C C . THR B 1 174 ? -2.311 -44.562 -24.797 1 69.88 174 THR B C 1
ATOM 4433 O O . THR B 1 174 ? -3.408 -44.875 -25.234 1 69.88 174 THR B O 1
ATOM 4436 N N . ARG B 1 175 ? -1.975 -43.344 -24.547 1 66.75 175 ARG B N 1
ATOM 4437 C CA . ARG B 1 175 ? -2.928 -42.25 -24.75 1 66.75 175 ARG B CA 1
ATOM 4438 C C . ARG B 1 175 ? -3.232 -42.062 -26.219 1 66.75 175 ARG B C 1
ATOM 4440 O O . ARG B 1 175 ? -4.379 -41.781 -26.594 1 66.75 175 ARG B O 1
ATOM 4447 N N . ARG B 1 176 ? -2.248 -42.094 -27.016 1 62.88 176 ARG B N 1
ATOM 4448 C CA . ARG B 1 176 ? -2.404 -41.938 -28.453 1 62.88 176 ARG B CA 1
ATOM 4449 C C . ARG B 1 176 ? -3.217 -43.062 -29.062 1 62.88 176 ARG B C 1
ATOM 4451 O O . ARG B 1 176 ? -4.023 -42.844 -29.969 1 62.88 176 ARG B O 1
ATOM 4458 N N . MET B 1 177 ? -2.998 -44.219 -28.438 1 56.47 177 MET B N 1
ATOM 4459 C CA . MET B 1 177 ? -3.734 -45.406 -28.922 1 56.47 177 MET B CA 1
ATOM 4460 C C . MET B 1 177 ? -5.191 -45.344 -28.469 1 56.47 177 MET B C 1
ATOM 4462 O O . MET B 1 177 ? -6.094 -45.719 -29.203 1 56.47 177 MET B O 1
ATOM 4466 N N . GLY B 1 178 ? -5.375 -44.812 -27.266 1 50.97 178 GLY B N 1
ATOM 4467 C CA . GLY B 1 178 ? -6.738 -44.688 -26.781 1 50.97 178 GLY B CA 1
ATOM 4468 C C . GLY B 1 178 ? -7.527 -43.625 -27.531 1 50.97 178 GLY B C 1
ATOM 4469 O O . GLY B 1 178 ? -8.719 -43.812 -27.797 1 50.97 178 GLY B O 1
ATOM 4470 N N . LEU B 1 179 ? -6.82 -42.562 -27.875 1 50.5 179 LEU B N 1
ATOM 4471 C CA . LEU B 1 179 ? -7.453 -41.531 -28.688 1 50.5 179 LEU B CA 1
ATOM 4472 C C . LEU B 1 179 ? -7.754 -42.062 -30.094 1 50.5 179 LEU B C 1
ATOM 4474 O O . LEU B 1 179 ? -8.773 -41.688 -30.688 1 50.5 179 LEU B O 1
ATOM 4478 N N . ALA B 1 180 ? -6.922 -42.906 -30.688 1 48.06 180 ALA B N 1
ATOM 4479 C CA . ALA B 1 180 ? -7.105 -43.5 -32 1 48.06 180 ALA B CA 1
ATOM 4480 C C . ALA B 1 180 ? -8.242 -44.5 -32 1 48.06 180 ALA B C 1
ATOM 4482 O O . ALA B 1 180 ? -9 -44.625 -32.969 1 48.06 180 ALA B O 1
ATOM 4483 N N . ALA B 1 181 ? -8.398 -45.25 -31 1 47.06 181 ALA B N 1
ATOM 4484 C CA . ALA B 1 181 ? -9.438 -46.25 -30.922 1 47.06 181 ALA B CA 1
ATOM 4485 C C . ALA B 1 181 ? -10.812 -45.625 -30.719 1 47.06 181 ALA B C 1
ATOM 4487 O O . ALA B 1 181 ? -11.82 -46.188 -31.141 1 47.06 181 ALA B O 1
ATOM 4488 N N . GLY B 1 182 ? -10.805 -44.5 -30.031 1 42.53 182 GLY B N 1
ATOM 4489 C CA . GLY B 1 182 ? -12.078 -43.812 -29.844 1 42.53 182 GLY B CA 1
ATOM 4490 C C . GLY B 1 182 ? -12.625 -43.219 -31.125 1 42.53 182 GLY B C 1
ATOM 4491 O O . GLY B 1 182 ? -13.82 -42.938 -31.234 1 42.53 182 GLY B O 1
ATOM 4492 N N . GLU B 1 183 ? -11.781 -42.938 -32.062 1 42.25 183 GLU B N 1
ATOM 4493 C CA . GLU B 1 183 ? -12.25 -42.406 -33.312 1 42.25 183 GLU B CA 1
ATOM 4494 C C . GLU B 1 183 ? -12.859 -43.5 -34.219 1 42.25 183 GLU B C 1
ATOM 4496 O O . GLU B 1 183 ? -13.586 -43.188 -35.156 1 42.25 183 GLU B O 1
ATOM 4501 N N . GLY B 1 184 ? -12.523 -44.781 -34 1 35.97 184 GLY B N 1
ATOM 4502 C CA . GLY B 1 184 ? -12.93 -45.781 -35 1 35.97 184 GLY B CA 1
ATOM 4503 C C . GLY B 1 184 ? -14.375 -46.188 -34.844 1 35.97 184 GLY B C 1
ATOM 4504 O O . GLY B 1 184 ? -14.891 -46.938 -35.656 1 35.97 184 GLY B O 1
ATOM 4505 N N . GLU B 1 185 ? -14.875 -46.219 -33.625 1 36.69 185 GLU B N 1
ATOM 4506 C CA . GLU B 1 185 ? -16.156 -46.938 -33.594 1 36.69 185 GLU B CA 1
ATOM 4507 C C . GLU B 1 185 ? -17.297 -46.031 -34.062 1 36.69 185 GLU B C 1
ATOM 4509 O O . GLU B 1 185 ? -18.469 -46.375 -33.875 1 36.69 185 GLU B O 1
ATOM 4514 N N . GLU B 1 186 ? -16.953 -44.906 -34.688 1 36.53 186 GLU B N 1
ATOM 4515 C CA . GLU B 1 186 ? -18.141 -44.156 -35 1 36.53 186 GLU B CA 1
ATOM 4516 C C . GLU B 1 186 ? -18.953 -44.812 -36.094 1 36.53 186 GLU B C 1
ATOM 4518 O O . GLU B 1 186 ? -19.938 -44.25 -36.594 1 36.53 186 GLU B O 1
ATOM 4523 N N . GLY B 1 187 ? -18.359 -45.719 -36.844 1 28.17 187 GLY B N 1
ATOM 4524 C CA . GLY B 1 187 ? -19.016 -45.719 -38.125 1 28.17 187 GLY B CA 1
ATOM 4525 C C . GLY B 1 187 ? -20.453 -46.188 -38.062 1 28.17 187 GLY B C 1
ATOM 4526 O O . GLY B 1 187 ? -21.281 -45.781 -38.906 1 28.17 187 GLY B O 1
ATOM 4527 N N . GLU B 1 188 ? -20.75 -47.5 -37.688 1 28.55 188 GLU B N 1
ATOM 4528 C CA . GLU B 1 188 ? -21.922 -48.062 -38.344 1 28.55 188 GLU B CA 1
ATOM 4529 C C . GLU B 1 188 ? -23.203 -47.625 -37.656 1 28.55 188 GLU B C 1
ATOM 4531 O O . GLU B 1 188 ? -23.469 -48 -36.531 1 28.55 188 GLU B O 1
ATOM 4536 N N . GLU B 1 189 ? -23.656 -46.344 -37.875 1 28.59 189 GLU B N 1
ATOM 4537 C CA . GLU B 1 189 ? -24.953 -45.781 -37.5 1 28.59 189 GLU B CA 1
ATOM 4538 C C . GLU B 1 189 ? -26.094 -46.719 -37.875 1 28.59 189 GLU B C 1
ATOM 4540 O O . GLU B 1 189 ? -26.344 -46.938 -39.062 1 28.59 189 GLU B O 1
ATOM 4545 N N . GLY B 1 190 ? -26.344 -47.812 -37.094 1 22.58 190 GLY B N 1
ATOM 4546 C CA . GLY B 1 190 ? -27.531 -48.594 -37.375 1 22.58 190 GLY B CA 1
ATOM 4547 C C . GLY B 1 190 ? -28.812 -47.781 -37.312 1 22.58 190 GLY B C 1
ATOM 4548 O O . GLY B 1 190 ? -28.891 -46.812 -36.531 1 22.58 190 GLY B O 1
ATOM 4549 N N . SER B 1 191 ? -29.578 -47.688 -38.344 1 24.28 191 SER B N 1
ATOM 4550 C CA . SER B 1 191 ? -30.859 -47.094 -38.688 1 24.28 191 SER B CA 1
ATOM 4551 C C . SER B 1 191 ? -31.938 -47.5 -37.688 1 24.28 191 SER B C 1
ATOM 4553 O O . SER B 1 191 ? -32.344 -48.688 -37.656 1 24.28 191 SER B O 1
ATOM 4555 N N . PHE B 1 192 ? -31.75 -46.938 -36.406 1 20.47 192 PHE B N 1
ATOM 4556 C CA . PHE B 1 192 ? -32.719 -47.25 -35.375 1 20.47 192 PHE B CA 1
ATOM 4557 C C . PHE B 1 192 ? -34.125 -46.75 -35.781 1 20.47 192 PHE B C 1
ATOM 4559 O O . PHE B 1 192 ? -34.281 -45.562 -36.062 1 20.47 192 PHE B O 1
ATOM 4566 N N . SER B 1 193 ? -34.906 -47.719 -36.312 1 20.69 193 SER B N 1
ATOM 4567 C CA . SER B 1 193 ? -36.312 -47.625 -36.656 1 20.69 193 SER B CA 1
ATOM 4568 C C . SER B 1 193 ? -37.188 -47.281 -35.438 1 20.69 193 SER B C 1
ATOM 4570 O O . SER B 1 193 ? -36.906 -47.781 -34.344 1 20.69 193 SER B O 1
ATOM 4572 N N . GLN B 1 194 ? -37.844 -46.156 -35.438 1 19.31 194 GLN B N 1
ATOM 4573 C CA . GLN B 1 194 ? -38.688 -45.344 -34.562 1 19.31 194 GLN B CA 1
ATOM 4574 C C . GLN B 1 194 ? -39.938 -46.125 -34.125 1 19.31 194 GLN B C 1
ATOM 4576 O O . GLN B 1 194 ? -41.031 -45.875 -34.594 1 19.31 194 GLN B O 1
ATOM 4581 N N . SER B 1 195 ? -39.75 -47.438 -33.688 1 16.66 195 SER B N 1
ATOM 4582 C CA . SER B 1 195 ? -41.062 -48.031 -33.469 1 16.66 195 SER B CA 1
ATOM 4583 C C . SER B 1 195 ? -41.812 -47.344 -32.344 1 16.66 195 SER B C 1
ATOM 4585 O O . SER B 1 195 ? -41.25 -47 -31.297 1 16.66 195 SER B O 1
ATOM 4587 N N . ARG B 1 196 ? -43.031 -46.906 -32.594 1 19.38 196 ARG B N 1
ATOM 4588 C CA . ARG B 1 196 ? -44.156 -46.188 -31.953 1 19.38 196 ARG B CA 1
ATOM 4589 C C . ARG B 1 196 ? -44.594 -46.906 -30.672 1 19.38 196 ARG B C 1
ATOM 4591 O O . ARG B 1 196 ? -44.25 -48.062 -30.453 1 19.38 196 ARG B O 1
ATOM 4598 N N . ARG B 1 197 ? -45.688 -46.688 -29.984 1 17.2 197 ARG B N 1
ATOM 4599 C CA . ARG B 1 197 ? -46.125 -46.375 -28.625 1 17.2 197 ARG B CA 1
ATOM 4600 C C . ARG B 1 197 ? -46.438 -47.656 -27.844 1 17.2 197 ARG B C 1
ATOM 4602 O O . ARG B 1 197 ? -46.406 -47.688 -26.609 1 17.2 197 ARG B O 1
ATOM 4609 N N . ALA B 1 198 ? -46.344 -49 -27.734 1 17.05 198 ALA B N 1
ATOM 4610 C CA . ALA B 1 198 ? -47.688 -49.562 -27.422 1 17.05 198 ALA B CA 1
ATOM 4611 C C . ALA B 1 198 ? -48.062 -49.344 -25.969 1 17.05 198 ALA B C 1
ATOM 4613 O O . ALA B 1 198 ? -47.188 -49.406 -25.078 1 17.05 198 ALA B O 1
ATOM 4614 N N . GLU B 1 199 ? -49.375 -48.75 -25.562 1 18.84 199 GLU B N 1
ATOM 4615 C CA . GLU B 1 199 ? -50.219 -48.219 -24.484 1 18.84 199 GLU B CA 1
ATOM 4616 C C . GLU B 1 199 ? -50.656 -49.344 -23.547 1 18.84 199 GLU B C 1
ATOM 4618 O O . GLU B 1 199 ? -51.5 -49.094 -22.656 1 18.84 199 GLU B O 1
ATOM 4623 N N . ALA B 1 200 ? -50 -50.406 -23.297 1 17.89 200 ALA B N 1
ATOM 4624 C CA . ALA B 1 200 ? -50.875 -51.406 -22.703 1 17.89 200 ALA B CA 1
ATOM 4625 C C . ALA B 1 200 ? -51.406 -50.938 -21.328 1 17.89 200 ALA B C 1
ATOM 4627 O O . ALA B 1 200 ? -50.719 -50.188 -20.641 1 17.89 200 ALA B O 1
ATOM 4628 N N . PRO B 1 201 ? -52.688 -51.312 -20.859 1 19.41 201 PRO B N 1
ATOM 4629 C CA . PRO B 1 201 ? -53.781 -51.094 -19.938 1 19.41 201 PRO B CA 1
ATOM 4630 C C . PRO B 1 201 ? -53.438 -51.469 -18.5 1 19.41 201 PRO B C 1
ATOM 4632 O O . PRO B 1 201 ? -52.438 -52.125 -18.25 1 19.41 201 PRO B O 1
ATOM 4635 N N . ASP B 1 202 ? -54.375 -51.281 -17.5 1 18.44 202 ASP B N 1
ATOM 4636 C CA . ASP B 1 202 ? -54.719 -50.938 -16.125 1 18.44 202 ASP B CA 1
ATOM 4637 C C . ASP B 1 202 ? -54.625 -52.156 -15.211 1 18.44 202 ASP B C 1
ATOM 4639 O O . ASP B 1 202 ? -54.625 -52.031 -13.992 1 18.44 202 ASP B O 1
ATOM 4643 N N . SER B 1 203 ? -55.094 -53.375 -15.703 1 16.31 203 SER B N 1
ATOM 4644 C CA . SER B 1 203 ? -56 -54 -14.758 1 16.31 203 SER B CA 1
ATOM 4645 C C . SER B 1 203 ? -55.281 -54.312 -13.438 1 16.31 203 SER B C 1
ATOM 4647 O O . SER B 1 203 ? -55.781 -54 -12.359 1 16.31 203 SER B O 1
ATOM 4649 N N . GLU B 1 204 ? -54.562 -55.406 -13.297 1 15.23 204 GLU B N 1
ATOM 4650 C CA . GLU B 1 204 ? -54.906 -56.719 -12.711 1 15.23 204 GLU B CA 1
ATOM 4651 C C . GLU B 1 204 ? -54.188 -56.938 -11.383 1 15.23 204 GLU B C 1
ATOM 4653 O O . GLU B 1 204 ? -53.25 -57.719 -11.297 1 15.23 204 GLU B O 1
ATOM 4658 N N . TYR B 1 205 ? -54.188 -56.062 -10.383 1 16.72 205 TYR B N 1
ATOM 4659 C CA . TYR B 1 205 ? -53.25 -56.406 -9.328 1 16.72 205 TYR B CA 1
ATOM 4660 C C . TYR B 1 205 ? -53.781 -57.562 -8.461 1 16.72 205 TYR B C 1
ATOM 4662 O O . TYR B 1 205 ? -54.688 -57.344 -7.648 1 16.72 205 TYR B O 1
ATOM 4670 N N . GLY B 1 206 ? -53.844 -58.781 -8.93 1 14.59 206 GLY B N 1
ATOM 4671 C CA . GLY B 1 206 ? -54.406 -59.875 -8.133 1 14.59 206 GLY B CA 1
ATOM 4672 C C . GLY B 1 206 ? -53.531 -60.188 -6.914 1 14.59 206 GLY B C 1
ATOM 4673 O O . GLY B 1 206 ? -54.031 -60.781 -5.949 1 14.59 206 GLY B O 1
ATOM 4674 N N . ASP B 1 207 ? -52.25 -60.25 -7.047 1 14.83 207 ASP B N 1
ATOM 4675 C CA . ASP B 1 207 ? -51.688 -61.469 -6.5 1 14.83 207 ASP B CA 1
ATOM 4676 C C . ASP B 1 207 ? -51.938 -61.562 -4.992 1 14.83 207 ASP B C 1
ATOM 4678 O O . ASP B 1 207 ? -52.062 -60.531 -4.32 1 14.83 207 ASP B O 1
ATOM 4682 N N . GLY B 1 208 ? -52 -62.75 -4.633 1 14.22 208 GLY B N 1
ATOM 4683 C CA . GLY B 1 208 ? -52.281 -63.875 -3.75 1 14.22 208 GLY B CA 1
ATOM 4684 C C . GLY B 1 208 ? -51.438 -63.875 -2.492 1 14.22 208 GLY B C 1
ATOM 4685 O O . GLY B 1 208 ? -51.969 -63.938 -1.38 1 14.22 208 GLY B O 1
ATOM 4686 N N . ALA B 1 209 ? -50.281 -64.5 -2.746 1 15.29 209 ALA B N 1
ATOM 4687 C CA . ALA B 1 209 ? -50 -65.75 -2.043 1 15.29 209 ALA B CA 1
ATOM 4688 C C . ALA B 1 209 ? -49.562 -65.5 -0.598 1 15.29 209 ALA B C 1
ATOM 4690 O O . ALA B 1 209 ? -49.219 -64.375 -0.242 1 15.29 209 ALA B O 1
ATOM 4691 N N . SER B 1 210 ? -48.938 -66.5 -0.269 1 14.14 210 SER B N 1
ATOM 4692 C CA . SER B 1 210 ? -48.938 -67.562 0.741 1 14.14 210 SER B CA 1
ATOM 4693 C C . SER B 1 210 ? -48.062 -67.188 1.923 1 14.14 210 SER B C 1
ATOM 4695 O O . SER B 1 210 ? -48.5 -67.25 3.072 1 14.14 210 SER B O 1
ATOM 4697 N N . SER B 1 211 ? -46.844 -67.688 1.69 1 14.21 211 SER B N 1
ATOM 4698 C CA . SER B 1 211 ? -46.438 -68.875 2.496 1 14.21 211 SER B CA 1
ATOM 4699 C C . SER B 1 211 ? -45.844 -68.438 3.834 1 14.21 211 SER B C 1
ATOM 4701 O O . SER B 1 211 ? -45.688 -67.188 4.07 1 14.21 211 SER B O 1
ATOM 4703 N N . THR B 1 212 ? -44.719 -68.875 3.969 1 14.48 212 THR B N 1
ATOM 4704 C CA . THR B 1 212 ? -44.188 -69.938 4.824 1 14.48 212 THR B CA 1
ATOM 4705 C C . THR B 1 212 ? -43.562 -69.375 6.086 1 14.48 212 THR B C 1
ATOM 4707 O O . THR B 1 212 ? -43.25 -68.188 6.137 1 14.48 212 THR B O 1
ATOM 4710 N N . ASP B 1 213 ? -42.938 -70.312 6.801 1 14.7 213 ASP B N 1
ATOM 4711 C CA . ASP B 1 213 ? -42.812 -70.938 8.102 1 14.7 213 ASP B CA 1
ATOM 4712 C C . ASP B 1 213 ? -41.719 -70.312 8.938 1 14.7 213 ASP B C 1
ATOM 4714 O O . ASP B 1 213 ? -42 -69.688 9.969 1 14.7 213 ASP B O 1
ATOM 4718 N N . GLY B 1 214 ? -40.656 -71.062 9.125 1 13.67 214 GLY B N 1
ATOM 4719 C CA . GLY B 1 214 ? -40.219 -71.812 10.289 1 13.67 214 GLY B CA 1
ATOM 4720 C C . GLY B 1 214 ? -39.094 -71.125 11.055 1 13.67 214 GLY B C 1
ATOM 4721 O O . GLY B 1 214 ? -39.094 -71.062 12.281 1 13.67 214 GLY B O 1
ATOM 4722 N N . ARG B 1 215 ? -37.906 -71.125 10.469 1 14.85 215 ARG B N 1
ATOM 4723 C CA . ARG B 1 215 ? -36.844 -71.75 11.242 1 14.85 215 ARG B CA 1
ATOM 4724 C C . ARG B 1 215 ? -36.406 -70.875 12.414 1 14.85 215 ARG B C 1
ATOM 4726 O O . ARG B 1 215 ? -36.562 -69.625 12.375 1 14.85 215 ARG B O 1
ATOM 4733 N N . GLY B 1 216 ? -35.531 -71.375 13.398 1 15.14 216 GLY B N 1
ATOM 4734 C CA . GLY B 1 216 ? -35.031 -71.625 14.734 1 15.14 216 GLY B CA 1
ATOM 4735 C C . GLY B 1 216 ? -33.969 -70.625 15.164 1 15.14 216 GLY B C 1
ATOM 4736 O O . GLY B 1 216 ? -33.562 -69.812 14.375 1 15.14 216 GLY B O 1
ATOM 4737 N N . GLY B 1 217 ? -32.906 -71.062 16.078 1 15.32 217 GLY B N 1
ATOM 4738 C CA . GLY B 1 217 ? -32.281 -70.75 17.359 1 15.32 217 GLY B CA 1
ATOM 4739 C C . GLY B 1 217 ? -31 -69.938 17.219 1 15.32 217 GLY B C 1
ATOM 4740 O O . GLY B 1 217 ? -30.672 -69.5 16.125 1 15.32 217 GLY B O 1
ATOM 4741 N N . ARG B 1 218 ? -29.703 -70.5 17.828 1 17.64 218 ARG B N 1
ATOM 4742 C CA . ARG B 1 218 ? -29.141 -70.125 19.125 1 17.64 218 ARG B CA 1
ATOM 4743 C C . ARG B 1 218 ? -28.203 -68.938 18.969 1 17.64 218 ARG B C 1
ATOM 4745 O O . ARG B 1 218 ? -28.359 -67.938 19.656 1 17.64 218 ARG B O 1
ATOM 4752 N N . ALA B 1 219 ? -26.562 -69.188 19.109 1 17.69 219 ALA B N 1
ATOM 4753 C CA . ALA B 1 219 ? -25.297 -69.438 19.781 1 17.69 219 ALA B CA 1
ATOM 4754 C C . ALA B 1 219 ? -24.141 -68.75 19.062 1 17.69 219 ALA B C 1
ATOM 4756 O O . ALA B 1 219 ? -24.219 -68.438 17.875 1 17.69 219 ALA B O 1
ATOM 4757 N N . GLY B 1 220 ? -22.828 -68.5 19.672 1 18.28 220 GLY B N 1
ATOM 4758 C CA . GLY B 1 220 ? -21.797 -67.562 20.062 1 18.28 220 GLY B CA 1
ATOM 4759 C C . GLY B 1 220 ? -20.625 -67.5 19.109 1 18.28 220 GLY B C 1
ATOM 4760 O O . GLY B 1 220 ? -19.625 -66.875 19.391 1 18.28 220 GLY B O 1
ATOM 4761 N N . SER B 1 221 ? -20.625 -68.188 17.891 1 15.25 221 SER B N 1
ATOM 4762 C CA . SER B 1 221 ? -19.438 -68.75 17.203 1 15.25 221 SER B CA 1
ATOM 4763 C C . SER B 1 221 ? -18.547 -67.625 16.703 1 15.25 221 SER B C 1
ATOM 4765 O O . SER B 1 221 ? -19 -66.5 16.484 1 15.25 221 SER B O 1
ATOM 4767 N N . SER B 1 222 ? -17.203 -68.062 16.391 1 17.64 222 SER B N 1
ATOM 4768 C CA . SER B 1 222 ? -15.812 -67.688 16.156 1 17.64 222 SER B CA 1
ATOM 4769 C C . SER B 1 222 ? -15.633 -67.062 14.781 1 17.64 222 SER B C 1
ATOM 4771 O O . SER B 1 222 ? -14.508 -66.875 14.32 1 17.64 222 SER B O 1
ATOM 4773 N N . ARG B 1 223 ? -16.547 -66.375 14.18 1 18.11 223 ARG B N 1
ATOM 4774 C CA . ARG B 1 223 ? -16.391 -66.188 12.742 1 18.11 223 ARG B CA 1
ATOM 4775 C C . ARG B 1 223 ? -15.141 -65.375 12.43 1 18.11 223 ARG B C 1
ATOM 4777 O O . ARG B 1 223 ? -14.977 -64.25 12.938 1 18.11 223 ARG B O 1
ATOM 4784 N N . ALA B 1 224 ? -14.133 -66.125 11.859 1 17.3 224 ALA B N 1
ATOM 4785 C CA . ALA B 1 224 ? -12.867 -65.875 11.188 1 17.3 224 ALA B CA 1
ATOM 4786 C C . ALA B 1 224 ? -13.047 -64.875 10.062 1 17.3 224 ALA B C 1
ATOM 4788 O O . ALA B 1 224 ? -13.68 -65.125 9.047 1 17.3 224 ALA B O 1
ATOM 4789 N N . ALA B 1 225 ? -13.438 -63.719 10.305 1 18.62 225 ALA B N 1
ATOM 4790 C CA . ALA B 1 225 ? -13.805 -62.812 9.203 1 18.62 225 ALA B CA 1
ATOM 4791 C C . ALA B 1 225 ? -12.695 -62.781 8.156 1 18.62 225 ALA B C 1
ATOM 4793 O O . ALA B 1 225 ? -11.539 -62.5 8.477 1 18.62 225 ALA B O 1
ATOM 4794 N N . GLU B 1 226 ? -12.875 -63.812 7.242 1 16.78 226 GLU B N 1
ATOM 4795 C CA . GLU B 1 226 ? -11.945 -63.75 6.117 1 16.78 226 GLU B CA 1
ATOM 4796 C C . GLU B 1 226 ? -11.875 -62.375 5.512 1 16.78 226 GLU B C 1
ATOM 4798 O O . GLU B 1 226 ? -12.914 -61.75 5.262 1 16.78 226 GLU B O 1
ATOM 4803 N N . GLU B 1 227 ? -10.867 -61.625 5.742 1 20 227 GLU B N 1
ATOM 4804 C CA . GLU B 1 227 ? -10.383 -60.375 5.188 1 20 227 GLU B CA 1
ATOM 4805 C C . GLU B 1 227 ? -10.367 -60.406 3.664 1 20 227 GLU B C 1
ATOM 4807 O O . GLU B 1 227 ? -9.516 -61.062 3.062 1 20 227 GLU B O 1
ATOM 4812 N N . SER B 1 228 ? -11.617 -60.688 3.105 1 19.47 228 SER B N 1
ATOM 4813 C CA . SER B 1 228 ? -11.523 -60.75 1.65 1 19.47 228 SER B CA 1
ATOM 4814 C C . SER B 1 228 ? -10.797 -59.5 1.111 1 19.47 228 SER B C 1
ATOM 4816 O O . SER B 1 228 ? -10.93 -58.406 1.657 1 19.47 228 SER B O 1
ATOM 4818 N N . GLU B 1 229 ? -9.742 -59.75 0.451 1 21.27 229 GLU B N 1
ATOM 4819 C CA . GLU B 1 229 ? -8.875 -58.969 -0.427 1 21.27 229 GLU B CA 1
ATOM 4820 C C . GLU B 1 229 ? -9.672 -58.281 -1.525 1 21.27 229 GLU B C 1
ATOM 4822 O O . GLU B 1 229 ? -10.258 -58.938 -2.387 1 21.27 229 GLU B O 1
ATOM 4827 N N . SER B 1 230 ? -10.594 -57.406 -1.064 1 22.59 230 SER B N 1
ATOM 4828 C CA . SER B 1 230 ? -11.344 -56.719 -2.107 1 22.59 230 SER B CA 1
ATOM 4829 C C . SER B 1 230 ? -10.445 -56.312 -3.264 1 22.59 230 SER B C 1
ATOM 4831 O O . SER B 1 230 ? -9.391 -55.719 -3.051 1 22.59 230 SER B O 1
ATOM 4833 N N . ASP B 1 231 ? -10.438 -57.125 -4.254 1 20.44 231 ASP B N 1
ATOM 4834 C CA . ASP B 1 231 ? -9.859 -56.781 -5.555 1 20.44 231 ASP B CA 1
ATOM 4835 C C . ASP B 1 231 ? -10.359 -55.438 -6.047 1 20.44 231 ASP B C 1
ATOM 4837 O O . ASP B 1 231 ? -11.547 -55.281 -6.367 1 20.44 231 ASP B O 1
ATOM 4841 N N . VAL B 1 232 ? -10.031 -54.375 -5.398 1 26.3 232 VAL B N 1
ATOM 4842 C CA . VAL B 1 232 ? -10.164 -53.094 -6.098 1 26.3 232 VAL B CA 1
ATOM 4843 C C . VAL B 1 232 ? -9.758 -53.25 -7.562 1 26.3 232 VAL B C 1
ATOM 4845 O O . VAL B 1 232 ? -8.594 -53.5 -7.867 1 26.3 232 VAL B O 1
ATOM 4848 N N . ALA B 1 233 ? -10.625 -54 -8.266 1 24.02 233 ALA B N 1
ATOM 4849 C CA . ALA B 1 233 ? -10.43 -53.906 -9.711 1 24.02 233 ALA B CA 1
ATOM 4850 C C . ALA B 1 233 ? -10.227 -52.438 -10.148 1 24.02 233 ALA B C 1
ATOM 4852 O O . ALA B 1 233 ? -11.07 -51.594 -9.898 1 24.02 233 ALA B O 1
ATOM 4853 N N . ALA B 1 234 ? -9.023 -52.031 -10.164 1 28.62 234 ALA B N 1
ATOM 4854 C CA . ALA B 1 234 ? -8.531 -50.844 -10.859 1 28.62 234 ALA B CA 1
ATOM 4855 C C . ALA B 1 234 ? -9.148 -50.719 -12.242 1 28.62 234 ALA B C 1
ATOM 4857 O O . ALA B 1 234 ? -8.742 -51.406 -13.18 1 28.62 234 ALA B O 1
ATOM 4858 N N . GLY B 1 235 ? -10.492 -50.812 -12.281 1 25.75 235 GLY B N 1
ATOM 4859 C CA . GLY B 1 235 ? -10.945 -50.438 -13.609 1 25.75 235 GLY B CA 1
ATOM 4860 C C . GLY B 1 235 ? -10.18 -49.281 -14.203 1 25.75 235 GLY B C 1
ATOM 4861 O O . GLY B 1 235 ? -9.984 -48.25 -13.539 1 25.75 235 GLY B O 1
ATOM 4862 N N . ALA B 1 236 ? -9.25 -49.531 -15.047 1 29.5 236 ALA B N 1
ATOM 4863 C CA . ALA B 1 236 ? -8.555 -48.594 -15.922 1 29.5 236 ALA B CA 1
ATOM 4864 C C . ALA B 1 236 ? -9.539 -47.594 -16.547 1 29.5 236 ALA B C 1
ATOM 4866 O O . ALA B 1 236 ? -10.266 -47.938 -17.469 1 29.5 236 ALA B O 1
ATOM 4867 N N . SER B 1 237 ? -10.344 -46.969 -15.711 1 31.67 237 SER B N 1
ATOM 4868 C CA . SER B 1 237 ? -11.016 -45.906 -16.453 1 31.67 237 SER B CA 1
ATOM 4869 C C . SER B 1 237 ? -10.055 -45.188 -17.406 1 31.67 237 SER B C 1
ATOM 4871 O O . SER B 1 237 ? -8.93 -44.875 -17.031 1 31.67 237 SER B O 1
ATOM 4873 N N . ASP B 1 238 ? -10.109 -45.469 -18.656 1 32.53 238 ASP B N 1
ATOM 4874 C CA . ASP B 1 238 ? -9.445 -44.75 -19.734 1 32.53 238 ASP B CA 1
ATOM 4875 C C . ASP B 1 238 ? -9.359 -43.25 -19.422 1 32.53 238 ASP B C 1
ATOM 4877 O O . ASP B 1 238 ? -10.367 -42.625 -19.094 1 32.53 238 ASP B O 1
ATOM 4881 N N . GLY B 1 239 ? -8.398 -42.812 -18.828 1 37 239 GLY B N 1
ATOM 4882 C CA . GLY B 1 239 ? -8.055 -41.406 -18.641 1 37 239 GLY B CA 1
ATOM 4883 C C . GLY B 1 239 ? -8.484 -40.531 -19.781 1 37 239 GLY B C 1
ATOM 4884 O O . GLY B 1 239 ? -7.664 -40.156 -20.625 1 37 239 GLY B O 1
ATOM 4885 N N . ALA B 1 240 ? -9.719 -40.688 -20.312 1 39.09 240 ALA B N 1
ATOM 4886 C CA . ALA B 1 240 ? -10.219 -39.844 -21.391 1 39.09 240 ALA B CA 1
ATOM 4887 C C . ALA B 1 240 ? -9.945 -38.375 -21.094 1 39.09 240 ALA B C 1
ATOM 4889 O O . ALA B 1 240 ? -9.883 -37.938 -19.938 1 39.09 240 ALA B O 1
ATOM 4890 N N . HIS B 1 241 ? -9.383 -37.75 -22.141 1 48.44 241 HIS B N 1
ATOM 4891 C CA . HIS B 1 241 ? -9.25 -36.312 -22.125 1 48.44 241 HIS B CA 1
ATOM 4892 C C . HIS B 1 241 ? -10.516 -35.656 -21.578 1 48.44 241 HIS B C 1
ATOM 4894 O O . HIS B 1 241 ? -11.625 -36.031 -21.953 1 48.44 241 HIS B O 1
ATOM 4900 N N . PRO B 1 242 ? -10.383 -35.031 -20.438 1 45.47 242 PRO B N 1
ATOM 4901 C CA . PRO B 1 242 ? -11.594 -34.5 -19.812 1 45.47 242 PRO B CA 1
ATOM 4902 C C . PRO B 1 242 ? -12.609 -34 -20.828 1 45.47 242 PRO B C 1
ATOM 4904 O O . PRO B 1 242 ? -13.781 -33.781 -20.484 1 45.47 242 PRO B O 1
ATOM 4907 N N . TRP B 1 243 ? -12.086 -33.5 -22 1 50.41 243 TRP B N 1
ATOM 4908 C CA . TRP B 1 243 ? -13.133 -33 -22.875 1 50.41 243 TRP B CA 1
ATOM 4909 C C . TRP B 1 243 ? -13.477 -34.031 -23.953 1 50.41 243 TRP B C 1
ATOM 4911 O O . TRP B 1 243 ? -14.18 -33.719 -24.922 1 50.41 243 TRP B O 1
ATOM 4921 N N . SER B 1 244 ? -12.883 -35.188 -23.969 1 44.19 244 SER B N 1
ATOM 4922 C CA . SER B 1 244 ? -13.336 -36.094 -25.031 1 44.19 244 SER B CA 1
ATOM 4923 C C . SER B 1 244 ? -14.836 -36.344 -24.922 1 44.19 244 SER B C 1
ATOM 4925 O O . SER B 1 244 ? -15.422 -37 -25.797 1 44.19 244 SER B O 1
ATOM 4927 N N . THR B 1 245 ? -15.367 -36.281 -23.75 1 41.69 245 THR B N 1
ATOM 4928 C CA . THR B 1 245 ? -16.797 -36.562 -23.75 1 41.69 245 THR B CA 1
ATOM 4929 C C . THR B 1 245 ? -17.578 -35.375 -24.297 1 41.69 245 THR B C 1
ATOM 4931 O O . THR B 1 245 ? -17.062 -34.25 -24.359 1 41.69 245 THR B O 1
ATOM 4934 N N . ASP B 1 246 ? -18.875 -35.562 -24.734 1 43.41 246 ASP B N 1
ATOM 4935 C CA . ASP B 1 246 ? -19.922 -34.656 -25.219 1 43.41 246 ASP B CA 1
ATOM 4936 C C . ASP B 1 246 ? -19.938 -33.375 -24.438 1 43.41 246 ASP B C 1
ATOM 4938 O O . ASP B 1 246 ? -20.594 -32.406 -24.844 1 43.41 246 ASP B O 1
ATOM 4942 N N . ASP B 1 247 ? -19.406 -33.281 -23.344 1 46.62 247 ASP B N 1
ATOM 4943 C CA . ASP B 1 247 ? -19.594 -32.125 -22.484 1 46.62 247 ASP B CA 1
ATOM 4944 C C . ASP B 1 247 ? -18.547 -31.062 -22.766 1 46.62 247 ASP B C 1
ATOM 4946 O O . ASP B 1 247 ? -18.375 -30.125 -21.984 1 46.62 247 ASP B O 1
ATOM 4950 N N . SER B 1 248 ? -17.578 -31.344 -23.594 1 54.06 248 SER B N 1
ATOM 4951 C CA . SER B 1 248 ? -16.672 -30.312 -24.078 1 54.06 248 SER B CA 1
ATOM 4952 C C . SER B 1 248 ? -17.438 -29.219 -24.812 1 54.06 248 SER B C 1
ATOM 4954 O O . SER B 1 248 ? -16.828 -28.328 -25.406 1 54.06 248 SER B O 1
ATOM 4956 N N . ASP B 1 249 ? -18.656 -29.266 -24.75 1 60.88 249 ASP B N 1
ATOM 4957 C CA . ASP B 1 249 ? -19.438 -28.281 -25.516 1 60.88 249 ASP B CA 1
ATOM 4958 C C . ASP B 1 249 ? -19.234 -26.875 -24.953 1 60.88 249 ASP B C 1
ATOM 4960 O O . ASP B 1 249 ? -19.516 -26.609 -23.797 1 60.88 249 ASP B O 1
ATOM 4964 N N . GLY B 1 250 ? -18.266 -26.094 -25.594 1 82.5 250 GLY B N 1
ATOM 4965 C CA . GLY B 1 250 ? -18.141 -24.656 -25.422 1 82.5 250 GLY B CA 1
ATOM 4966 C C . GLY B 1 250 ? -16.766 -24.234 -24.938 1 82.5 250 GLY B C 1
ATOM 4967 O O . GLY B 1 250 ? -16.484 -23.047 -24.828 1 82.5 250 GLY B O 1
ATOM 4968 N N . LEU B 1 251 ? -15.867 -25.312 -24.719 1 88 251 LEU B N 1
ATOM 4969 C CA . LEU B 1 251 ? -14.523 -24.953 -24.266 1 88 251 LEU B CA 1
ATOM 4970 C C . LEU B 1 251 ? -13.688 -24.438 -25.422 1 88 251 LEU B C 1
ATOM 4972 O O . LEU B 1 251 ? -13.781 -24.938 -26.547 1 88 251 LEU B O 1
ATOM 4976 N N . TYR B 1 252 ? -12.938 -23.469 -25.219 1 92.5 252 TYR B N 1
ATOM 4977 C CA . TYR B 1 252 ? -11.977 -22.938 -26.172 1 92.5 252 TYR B CA 1
ATOM 4978 C C . TYR B 1 252 ? -10.773 -22.344 -25.469 1 92.5 252 TYR B C 1
ATOM 4980 O O . TYR B 1 252 ? -10.781 -22.172 -24.25 1 92.5 252 TYR B O 1
ATOM 4988 N N . VAL B 1 253 ? -9.75 -22.156 -26.203 1 94.81 253 VAL B N 1
ATOM 4989 C CA . VAL B 1 253 ? -8.531 -21.578 -25.672 1 94.81 253 VAL B CA 1
ATOM 4990 C C . VAL B 1 253 ? -8.422 -20.109 -26.094 1 94.81 253 VAL B C 1
ATOM 4992 O O . VAL B 1 253 ? -8.555 -19.781 -27.266 1 94.81 253 VAL B O 1
ATOM 4995 N N . LYS B 1 254 ? -8.25 -19.25 -25.156 1 95.12 254 LYS B N 1
ATOM 4996 C CA . LYS B 1 254 ? -8.023 -17.828 -25.406 1 95.12 254 LYS B CA 1
ATOM 4997 C C . LYS B 1 254 ? -6.535 -17.484 -25.344 1 95.12 254 LYS B C 1
ATOM 4999 O O . LYS B 1 254 ? -5.875 -17.75 -24.328 1 95.12 254 LYS B O 1
ATOM 5004 N N . VAL B 1 255 ? -6.035 -16.984 -26.438 1 96.25 255 VAL B N 1
ATOM 5005 C CA . VAL B 1 255 ? -4.672 -16.469 -26.438 1 96.25 255 VAL B CA 1
ATOM 5006 C C . VAL B 1 255 ? -4.668 -15.023 -25.938 1 96.25 255 VAL B C 1
ATOM 5008 O O . VAL B 1 255 ? -5.188 -14.125 -26.609 1 96.25 255 VAL B O 1
ATOM 5011 N N . LEU B 1 256 ? -4.094 -14.773 -24.812 1 95.88 256 LEU B N 1
ATOM 5012 C CA . LEU B 1 256 ? -4.137 -13.445 -24.203 1 95.88 256 LEU B CA 1
ATOM 5013 C C . LEU B 1 256 ? -3.125 -12.516 -24.859 1 95.88 256 LEU B C 1
ATOM 5015 O O . LEU B 1 256 ? -2.043 -12.945 -25.25 1 95.88 256 LEU B O 1
ATOM 5019 N N . PRO B 1 257 ? -3.412 -11.242 -24.938 1 93.81 257 PRO B N 1
ATOM 5020 C CA . PRO B 1 257 ? -2.584 -10.273 -25.656 1 93.81 257 PRO B CA 1
ATOM 5021 C C . PRO B 1 257 ? -1.464 -9.703 -24.797 1 93.81 257 PRO B C 1
ATOM 5023 O O . PRO B 1 257 ? -1.345 -8.477 -24.656 1 93.81 257 PRO B O 1
ATOM 5026 N N . THR B 1 258 ? -0.722 -10.492 -24.188 1 94.19 258 THR B N 1
ATOM 5027 C CA . THR B 1 258 ? 0.373 -10.039 -23.344 1 94.19 258 THR B CA 1
ATOM 5028 C C . THR B 1 258 ? 1.579 -10.969 -23.469 1 94.19 258 THR B C 1
ATOM 5030 O O . THR B 1 258 ? 1.458 -12.086 -23.969 1 94.19 258 THR B O 1
ATOM 5033 N N . ASN B 1 259 ? 2.74 -10.406 -23.203 1 93.56 259 ASN B N 1
ATOM 5034 C CA . ASN B 1 259 ? 3.982 -11.156 -23.062 1 93.56 259 ASN B CA 1
ATOM 5035 C C . ASN B 1 259 ? 4.488 -11.125 -21.625 1 93.56 259 ASN B C 1
ATOM 5037 O O . ASN B 1 259 ? 4.656 -10.047 -21.047 1 93.56 259 ASN B O 1
ATOM 5041 N N . LEU B 1 260 ? 4.695 -12.297 -21.141 1 95.44 260 LEU B N 1
ATOM 5042 C CA . LEU B 1 260 ? 5.035 -12.391 -19.734 1 95.44 260 LEU B CA 1
ATOM 5043 C C . LEU B 1 260 ? 6.48 -12.844 -19.547 1 95.44 260 LEU B C 1
ATOM 5045 O O . LEU B 1 260 ? 7.035 -13.523 -20.406 1 95.44 260 LEU B O 1
ATOM 5049 N N . VAL B 1 261 ? 7.07 -12.43 -18.5 1 94.62 261 VAL B N 1
ATOM 5050 C CA . VAL B 1 261 ? 8.367 -12.914 -18.047 1 94.62 261 VAL B CA 1
ATOM 5051 C C . VAL B 1 261 ? 8.227 -13.555 -16.672 1 94.62 261 VAL B C 1
ATOM 5053 O O . VAL B 1 261 ? 7.344 -13.18 -15.891 1 94.62 261 VAL B O 1
ATOM 5056 N N . VAL B 1 262 ? 9.008 -14.57 -16.422 1 94 262 VAL B N 1
ATOM 5057 C CA . VAL B 1 262 ? 9.094 -15.203 -15.109 1 94 262 VAL B CA 1
ATOM 5058 C C . VAL B 1 262 ? 10.406 -14.805 -14.43 1 94 262 VAL B C 1
ATOM 5060 O O . VAL B 1 262 ? 11.484 -15.133 -14.914 1 94 262 VAL B O 1
ATOM 5063 N N . VAL B 1 263 ? 10.273 -14.125 -13.281 1 95.31 263 VAL B N 1
ATOM 5064 C CA . VAL B 1 263 ? 11.477 -13.617 -12.617 1 95.31 263 VAL B CA 1
ATOM 5065 C C . VAL B 1 263 ? 11.375 -13.859 -11.117 1 95.31 263 VAL B C 1
ATOM 5067 O O . VAL B 1 263 ? 10.289 -14.125 -10.594 1 95.31 263 VAL B O 1
ATOM 5070 N N . ARG B 1 264 ? 12.5 -13.82 -10.531 1 95.56 264 ARG B N 1
ATOM 5071 C CA . ARG B 1 264 ? 12.578 -13.867 -9.078 1 95.56 264 ARG B CA 1
ATOM 5072 C C . ARG B 1 264 ? 12.82 -12.484 -8.492 1 95.56 264 ARG B C 1
ATOM 5074 O O . ARG B 1 264 ? 13.688 -11.742 -8.961 1 95.56 264 ARG B O 1
ATOM 5081 N N . LEU B 1 265 ? 12.023 -12.117 -7.551 1 96.44 265 LEU B N 1
ATOM 5082 C CA . LEU B 1 265 ? 12.227 -10.883 -6.809 1 96.44 265 LEU B CA 1
ATOM 5083 C C . LEU B 1 265 ? 13.055 -11.125 -5.555 1 96.44 265 LEU B C 1
ATOM 5085 O O . LEU B 1 265 ? 12.688 -11.945 -4.711 1 96.44 265 LEU B O 1
ATOM 5089 N N . GLN B 1 266 ? 14.195 -10.438 -5.473 1 95.19 266 GLN B N 1
ATOM 5090 C CA . GLN B 1 266 ? 15.023 -10.586 -4.281 1 95.19 266 GLN B CA 1
ATOM 5091 C C . GLN B 1 266 ? 14.281 -10.102 -3.035 1 95.19 266 GLN B C 1
ATOM 5093 O O . GLN B 1 266 ? 13.852 -8.945 -2.975 1 95.19 266 GLN B O 1
ATOM 5098 N N . LEU B 1 267 ? 14.227 -10.977 -2.076 1 93.62 267 LEU B N 1
ATOM 5099 C CA . LEU B 1 267 ? 13.461 -10.68 -0.871 1 93.62 267 LEU B CA 1
ATOM 5100 C C . LEU B 1 267 ? 14 -9.438 -0.174 1 93.62 267 LEU B C 1
ATOM 5102 O O . LEU B 1 267 ? 13.234 -8.641 0.371 1 93.62 267 LEU B O 1
ATOM 5106 N N . ALA B 1 268 ? 15.312 -9.219 -0.213 1 92.69 268 ALA B N 1
ATOM 5107 C CA . ALA B 1 268 ? 15.953 -8.07 0.42 1 92.69 268 ALA B CA 1
ATOM 5108 C C . ALA B 1 268 ? 15.508 -6.762 -0.234 1 92.69 268 ALA B C 1
ATOM 5110 O O . ALA B 1 268 ? 15.648 -5.688 0.355 1 92.69 268 ALA B O 1
ATOM 5111 N N . MET B 1 269 ? 14.977 -6.906 -1.41 1 94.94 269 MET B N 1
ATOM 5112 C CA . MET B 1 269 ? 14.594 -5.707 -2.145 1 94.94 269 MET B CA 1
ATOM 5113 C C . MET B 1 269 ? 13.07 -5.602 -2.256 1 94.94 269 MET B C 1
ATOM 5115 O O . MET B 1 269 ? 12.555 -4.809 -3.045 1 94.94 269 MET B O 1
ATOM 5119 N N . LEU B 1 270 ? 12.375 -6.402 -1.52 1 94.88 270 LEU B N 1
ATOM 5120 C CA . LEU B 1 270 ? 10.922 -6.359 -1.542 1 94.88 270 LEU B CA 1
ATOM 5121 C C . LEU B 1 270 ? 10.406 -4.988 -1.119 1 94.88 270 LEU B C 1
ATOM 5123 O O . LEU B 1 270 ? 9.484 -4.445 -1.738 1 94.88 270 LEU B O 1
ATOM 5127 N N . SER B 1 271 ? 11.062 -4.387 -0.121 1 94.5 271 SER B N 1
ATOM 5128 C CA . SER B 1 271 ? 10.633 -3.082 0.365 1 94.5 271 SER B CA 1
ATOM 5129 C C . SER B 1 271 ? 10.75 -2.02 -0.722 1 94.5 271 SER B C 1
ATOM 5131 O O . SER B 1 271 ? 9.914 -1.119 -0.814 1 94.5 271 SER B O 1
ATOM 5133 N N . LEU B 1 272 ? 11.742 -2.143 -1.585 1 95.81 272 LEU B N 1
ATOM 5134 C CA . LEU B 1 272 ? 11.977 -1.181 -2.658 1 95.81 272 LEU B CA 1
ATOM 5135 C C . LEU B 1 272 ? 11.07 -1.468 -3.852 1 95.81 272 LEU B C 1
ATOM 5137 O O . LEU B 1 272 ? 10.984 -0.66 -4.777 1 95.81 272 LEU B O 1
ATOM 5141 N N . SER B 1 273 ? 10.367 -2.633 -3.803 1 97.25 273 SER B N 1
ATOM 5142 C CA . SER B 1 273 ? 9.523 -3.041 -4.926 1 97.25 273 SER B CA 1
ATOM 5143 C C . SER B 1 273 ? 8.047 -2.943 -4.57 1 97.25 273 SER B C 1
ATOM 5145 O O . SER B 1 273 ? 7.184 -3.252 -5.395 1 97.25 273 SER B O 1
ATOM 5147 N N . THR B 1 274 ? 7.777 -2.5 -3.342 1 97.19 274 THR B N 1
ATOM 5148 C CA . THR B 1 274 ? 6.41 -2.459 -2.834 1 97.19 274 THR B CA 1
ATOM 5149 C C . THR B 1 274 ? 5.543 -1.542 -3.689 1 97.19 274 THR B C 1
ATOM 5151 O O . THR B 1 274 ? 4.398 -1.872 -3.996 1 97.19 274 THR B O 1
ATOM 5154 N N . HIS B 1 275 ? 6.105 -0.448 -4.094 1 97.06 275 HIS B N 1
ATOM 5155 C CA . HIS B 1 275 ? 5.363 0.509 -4.906 1 97.06 275 HIS B CA 1
ATOM 5156 C C . HIS B 1 275 ? 4.887 -0.129 -6.207 1 97.06 275 HIS B C 1
ATOM 5158 O O . HIS B 1 275 ? 3.715 0.001 -6.57 1 97.06 275 HIS B O 1
ATOM 5164 N N . ALA B 1 276 ? 5.777 -0.803 -6.879 1 96.69 276 ALA B N 1
ATOM 5165 C CA . ALA B 1 276 ? 5.457 -1.447 -8.148 1 96.69 276 ALA B CA 1
ATOM 5166 C C . ALA B 1 276 ? 4.406 -2.537 -7.965 1 96.69 276 ALA B C 1
ATOM 5168 O O . ALA B 1 276 ? 3.488 -2.672 -8.781 1 96.69 276 ALA B O 1
ATOM 5169 N N . LEU B 1 277 ? 4.539 -3.258 -6.902 1 97.56 277 LEU B N 1
ATOM 5170 C CA . LEU B 1 277 ? 3.607 -4.348 -6.625 1 97.56 277 LEU B CA 1
ATOM 5171 C C . LEU B 1 277 ? 2.203 -3.809 -6.367 1 97.56 277 LEU B C 1
ATOM 5173 O O . LEU B 1 277 ? 1.227 -4.32 -6.922 1 97.56 277 LEU B O 1
ATOM 5177 N N . ILE B 1 278 ? 2.127 -2.77 -5.574 1 97.25 278 ILE B N 1
ATOM 5178 C CA . ILE B 1 278 ? 0.829 -2.205 -5.219 1 97.25 278 ILE B CA 1
ATOM 5179 C C . ILE B 1 278 ? 0.206 -1.536 -6.441 1 97.25 278 ILE B C 1
ATOM 5181 O O . ILE B 1 278 ? -0.992 -1.682 -6.691 1 97.25 278 ILE B O 1
ATOM 5185 N N . GLN B 1 279 ? 1.029 -0.812 -7.176 1 95.12 279 GLN B N 1
ATOM 5186 C CA . GLN B 1 279 ? 0.543 -0.174 -8.398 1 95.12 279 GLN B CA 1
ATOM 5187 C C . GLN B 1 279 ? -0.088 -1.196 -9.336 1 95.12 279 GLN B C 1
ATOM 5189 O O . GLN B 1 279 ? -1.171 -0.964 -9.875 1 95.12 279 GLN B O 1
ATOM 5194 N N . ARG B 1 280 ? 0.56 -2.291 -9.477 1 95.81 280 ARG B N 1
ATOM 5195 C CA . ARG B 1 280 ? 0.078 -3.326 -10.391 1 95.81 280 ARG B CA 1
ATOM 5196 C C . ARG B 1 280 ? -1.168 -4.008 -9.828 1 95.81 280 ARG B C 1
ATOM 5198 O O . ARG B 1 280 ? -2.117 -4.277 -10.57 1 95.81 280 ARG B O 1
ATOM 5205 N N . LEU B 1 281 ? -1.202 -4.262 -8.594 1 96.88 281 LEU B N 1
ATOM 5206 C CA . LEU B 1 281 ? -2.24 -5.059 -7.949 1 96.88 281 LEU B CA 1
ATOM 5207 C C . LEU B 1 281 ? -3.533 -4.258 -7.816 1 96.88 281 LEU B C 1
ATOM 5209 O O . LEU B 1 281 ? -4.617 -4.777 -8.086 1 96.88 281 LEU B O 1
ATOM 5213 N N . LEU B 1 282 ? -3.402 -2.945 -7.477 1 95.31 282 LEU B N 1
ATOM 5214 C CA . LEU B 1 282 ? -4.598 -2.23 -7.047 1 95.31 282 LEU B CA 1
ATOM 5215 C C . LEU B 1 282 ? -4.949 -1.118 -8.031 1 95.31 282 LEU B C 1
ATOM 5217 O O . LEU B 1 282 ? -6.094 -0.664 -8.078 1 95.31 282 LEU B O 1
ATOM 5221 N N . PHE B 1 283 ? -4.004 -0.683 -8.828 1 92.25 283 PHE B N 1
ATOM 5222 C CA . PHE B 1 283 ? -4.297 0.571 -9.516 1 92.25 283 PHE B CA 1
ATOM 5223 C C . PHE B 1 283 ? -4.102 0.423 -11.016 1 92.25 283 PHE B C 1
ATOM 5225 O O . PHE B 1 283 ? -4.605 1.236 -11.797 1 92.25 283 PHE B O 1
ATOM 5232 N N . SER B 1 284 ? -3.385 -0.529 -11.438 1 88.75 284 SER B N 1
ATOM 5233 C CA . SER B 1 284 ? -3.211 -0.742 -12.875 1 88.75 284 SER B CA 1
ATOM 5234 C C . SER B 1 284 ? -4.426 -1.438 -13.484 1 88.75 284 SER B C 1
ATOM 5236 O O . SER B 1 284 ? -5.102 -2.215 -12.805 1 88.75 284 SER B O 1
ATOM 5238 N N . SER B 1 285 ? -4.578 -1.174 -14.703 1 84.56 285 SER B N 1
ATOM 5239 C CA . SER B 1 285 ? -5.609 -1.893 -15.445 1 84.56 285 SER B CA 1
ATOM 5240 C C . SER B 1 285 ? -5.242 -3.361 -15.617 1 84.56 285 SER B C 1
ATOM 5242 O O . SER B 1 285 ? -4.07 -3.695 -15.805 1 84.56 285 SER B O 1
ATOM 5244 N N . SER B 1 286 ? -6.254 -4.152 -15.5 1 87 286 SER B N 1
ATOM 5245 C CA . SER B 1 286 ? -6.051 -5.57 -15.766 1 87 286 SER B CA 1
ATOM 5246 C C . SER B 1 286 ? -6.559 -5.953 -17.156 1 87 286 SER B C 1
ATOM 5248 O O . SER B 1 286 ? -7.152 -7.02 -17.328 1 87 286 SER B O 1
ATOM 5250 N N . ARG B 1 287 ? -6.367 -5.043 -18.062 1 87.69 287 ARG B N 1
ATOM 5251 C CA . ARG B 1 287 ? -6.762 -5.258 -19.453 1 87.69 287 ARG B CA 1
ATOM 5252 C C . ARG B 1 287 ? -5.586 -5.039 -20.406 1 87.69 287 ARG B C 1
ATOM 5254 O O . ARG B 1 287 ? -4.531 -4.551 -19.984 1 87.69 287 ARG B O 1
ATOM 5261 N N . GLY B 1 288 ? -5.766 -5.582 -21.547 1 89.5 288 GLY B N 1
ATOM 5262 C CA . GLY B 1 288 ? -4.723 -5.383 -22.531 1 89.5 288 GLY B CA 1
ATOM 5263 C C . GLY B 1 288 ? -3.426 -6.09 -22.188 1 89.5 288 GLY B C 1
ATOM 5264 O O . GLY B 1 288 ? -3.428 -7.281 -21.875 1 89.5 288 GLY B O 1
ATOM 5265 N N . ARG B 1 289 ? -2.311 -5.355 -22.266 1 89.44 289 ARG B N 1
ATOM 5266 C CA . ARG B 1 289 ? -0.993 -5.949 -22.062 1 89.44 289 ARG B CA 1
ATOM 5267 C C . ARG B 1 289 ? -0.773 -6.289 -20.594 1 89.44 289 ARG B C 1
ATOM 5269 O O . ARG B 1 289 ? 0.163 -7.012 -20.25 1 89.44 289 ARG B O 1
ATOM 5276 N N . ARG B 1 290 ? -1.677 -5.75 -19.766 1 91.62 290 ARG B N 1
ATOM 5277 C CA . ARG B 1 290 ? -1.564 -6.027 -18.328 1 91.62 290 ARG B CA 1
ATOM 5278 C C . ARG B 1 290 ? -2.689 -6.941 -17.859 1 91.62 290 ARG B C 1
ATOM 5280 O O . ARG B 1 290 ? -3.1 -6.883 -16.703 1 91.62 290 ARG B O 1
ATOM 5287 N N . CYS B 1 291 ? -3.141 -7.844 -18.703 1 93.69 291 CYS B N 1
ATOM 5288 C CA . CYS B 1 291 ? -4.355 -8.609 -18.453 1 93.69 291 CYS B CA 1
ATOM 5289 C C . CYS B 1 291 ? -4.062 -9.812 -17.562 1 93.69 291 CYS B C 1
ATOM 5291 O O . CYS B 1 291 ? -4.98 -10.531 -17.172 1 93.69 291 CYS B O 1
ATOM 5293 N N . PHE B 1 292 ? -2.766 -10.008 -17.312 1 96.5 292 PHE B N 1
ATOM 5294 C CA . PHE B 1 292 ? -2.457 -11.203 -16.531 1 96.5 292 PHE B CA 1
ATOM 5295 C C . PHE B 1 292 ? -1.142 -11.031 -15.789 1 96.5 292 PHE B C 1
ATOM 5297 O O . PHE B 1 292 ? -0.155 -10.555 -16.344 1 96.5 292 PHE B O 1
ATOM 5304 N N . TRP B 1 293 ? -1.12 -11.414 -14.477 1 97.5 293 TRP B N 1
ATOM 5305 C CA . TRP B 1 293 ? 0.138 -11.516 -13.742 1 97.5 293 TRP B CA 1
ATOM 5306 C C . TRP B 1 293 ? -0.031 -12.367 -12.492 1 97.5 293 TRP B C 1
ATOM 5308 O O . TRP B 1 293 ? -1.153 -12.703 -12.109 1 97.5 293 TRP B O 1
ATOM 5318 N N . SER B 1 294 ? 1.063 -12.797 -11.914 1 97.75 294 SER B N 1
ATOM 5319 C CA . SER B 1 294 ? 1.045 -13.664 -10.75 1 97.75 294 SER B CA 1
ATOM 5320 C C . SER B 1 294 ? 2.188 -13.336 -9.789 1 97.75 294 SER B C 1
ATOM 5322 O O . SER B 1 294 ? 3.262 -12.914 -10.227 1 97.75 294 SER B O 1
ATOM 5324 N N . TYR B 1 295 ? 1.927 -13.445 -8.539 1 97.94 295 TYR B N 1
ATOM 5325 C CA . TYR B 1 295 ? 2.855 -13.273 -7.426 1 97.94 295 TYR B CA 1
ATOM 5326 C C . TYR B 1 295 ? 2.852 -14.5 -6.52 1 97.94 295 TYR B C 1
ATOM 5328 O O . TYR B 1 295 ? 1.792 -14.953 -6.086 1 97.94 295 TYR B O 1
ATOM 5336 N N . THR B 1 296 ? 4.008 -15.047 -6.254 1 97.25 296 THR B N 1
ATOM 5337 C CA . THR B 1 296 ? 4.129 -16.188 -5.363 1 97.25 296 THR B CA 1
ATOM 5338 C C . THR B 1 296 ? 5.246 -15.969 -4.348 1 97.25 296 THR B C 1
ATOM 5340 O O . THR B 1 296 ? 6.406 -15.781 -4.723 1 97.25 296 THR B O 1
ATOM 5343 N N . HIS B 1 297 ? 4.879 -15.961 -3.139 1 96.56 297 HIS B N 1
ATOM 5344 C CA . HIS B 1 297 ? 5.82 -15.859 -2.027 1 96.56 297 HIS B CA 1
ATOM 5345 C C . HIS B 1 297 ? 5.746 -17.078 -1.128 1 96.56 297 HIS B C 1
ATOM 5347 O O . HIS B 1 297 ? 4.762 -17.281 -0.409 1 96.56 297 HIS B O 1
ATOM 5353 N N . VAL B 1 298 ? 6.719 -17.922 -1.21 1 93.31 298 VAL B N 1
ATOM 5354 C CA . VAL B 1 298 ? 6.82 -19.125 -0.389 1 93.31 298 VAL B CA 1
ATOM 5355 C C . VAL B 1 298 ? 8.148 -19.125 0.359 1 93.31 298 VAL B C 1
ATOM 5357 O O . VAL B 1 298 ? 9.219 -19.125 -0.26 1 93.31 298 VAL B O 1
ATOM 5360 N N . GLU B 1 299 ? 8.031 -19.094 1.64 1 86.69 299 GLU B N 1
ATOM 5361 C CA . GLU B 1 299 ? 9.211 -19.062 2.494 1 86.69 299 GLU B CA 1
ATOM 5362 C C . GLU B 1 299 ? 10.078 -17.844 2.199 1 86.69 299 GLU B C 1
ATOM 5364 O O . GLU B 1 299 ? 9.617 -16.719 2.309 1 86.69 299 GLU B O 1
ATOM 5369 N N . ASP B 1 300 ? 11.273 -18.078 1.593 1 85.44 300 ASP B N 1
ATOM 5370 C CA . ASP B 1 300 ? 12.18 -16.953 1.418 1 85.44 300 ASP B CA 1
ATOM 5371 C C . ASP B 1 300 ? 12.352 -16.609 -0.061 1 85.44 300 ASP B C 1
ATOM 5373 O O . ASP B 1 300 ? 13.328 -15.953 -0.444 1 85.44 300 ASP B O 1
ATOM 5377 N N . GLU B 1 301 ? 11.352 -17.031 -0.814 1 91.12 301 GLU B N 1
ATOM 5378 C CA . GLU B 1 301 ? 11.469 -16.75 -2.244 1 91.12 301 GLU B CA 1
ATOM 5379 C C . GLU B 1 301 ? 10.195 -16.109 -2.783 1 91.12 301 GLU B C 1
ATOM 5381 O O . GLU B 1 301 ? 9.086 -16.5 -2.412 1 91.12 301 GLU B O 1
ATOM 5386 N N . VAL B 1 302 ? 10.469 -15.117 -3.592 1 95.81 302 VAL B N 1
ATOM 5387 C CA . VAL B 1 302 ? 9.359 -14.453 -4.273 1 95.81 302 VAL B CA 1
ATOM 5388 C C . VAL B 1 302 ? 9.523 -14.594 -5.785 1 95.81 302 VAL B C 1
ATOM 5390 O O . VAL B 1 302 ? 10.586 -14.273 -6.328 1 95.81 302 VAL B O 1
ATOM 5393 N N . SER B 1 303 ? 8.508 -15.102 -6.414 1 95.94 303 SER B N 1
ATOM 5394 C CA . SER B 1 303 ? 8.484 -15.242 -7.867 1 95.94 303 SER B CA 1
ATOM 5395 C C . SER B 1 303 ? 7.387 -14.375 -8.484 1 95.94 303 SER B C 1
ATOM 5397 O O . SER B 1 303 ? 6.293 -14.266 -7.93 1 95.94 303 SER B O 1
ATOM 5399 N N . LEU B 1 304 ? 7.766 -13.773 -9.617 1 96.56 304 LEU B N 1
ATOM 5400 C CA . LEU B 1 304 ? 6.816 -12.938 -10.336 1 96.56 304 LEU B CA 1
ATOM 5401 C C . LEU B 1 304 ? 6.645 -13.414 -11.773 1 96.56 304 LEU B C 1
ATOM 5403 O O . LEU B 1 304 ? 7.617 -13.812 -12.422 1 96.56 304 LEU B O 1
ATOM 5407 N N . ILE B 1 305 ? 5.469 -13.484 -12.203 1 96.5 305 ILE B N 1
ATOM 5408 C CA . ILE B 1 305 ? 5.109 -13.562 -13.609 1 96.5 305 ILE B CA 1
ATOM 5409 C C . ILE B 1 305 ? 4.402 -12.281 -14.039 1 96.5 305 ILE B C 1
ATOM 5411 O O . ILE B 1 305 ? 3.262 -12.031 -13.641 1 96.5 305 ILE B O 1
ATOM 5415 N N . VAL B 1 306 ? 5.109 -11.484 -14.797 1 95.69 306 VAL B N 1
ATOM 5416 C CA . VAL B 1 306 ? 4.574 -10.156 -15.086 1 95.69 306 VAL B CA 1
ATOM 5417 C C . VAL B 1 306 ? 4.859 -9.789 -16.531 1 95.69 306 VAL B C 1
ATOM 5419 O O . VAL B 1 306 ? 5.707 -10.406 -17.188 1 95.69 306 VAL B O 1
ATOM 5422 N N . ASP B 1 307 ? 4.121 -8.844 -17.016 1 94.38 307 ASP B N 1
ATOM 5423 C CA . ASP B 1 307 ? 4.312 -8.312 -18.359 1 94.38 307 ASP B CA 1
ATOM 5424 C C . ASP B 1 307 ? 5.48 -7.328 -18.406 1 94.38 307 ASP B C 1
ATOM 5426 O O . ASP B 1 307 ? 5.938 -6.855 -17.359 1 94.38 307 ASP B O 1
ATOM 5430 N N . ASP B 1 308 ? 5.871 -6.934 -19.578 1 89.12 308 ASP B N 1
ATOM 5431 C CA . ASP B 1 308 ? 7.039 -6.086 -19.812 1 89.12 308 ASP B CA 1
ATOM 5432 C C . ASP B 1 308 ? 6.801 -4.672 -19.281 1 89.12 308 ASP B C 1
ATOM 5434 O O . ASP B 1 308 ? 7.73 -4.016 -18.812 1 89.12 308 ASP B O 1
ATOM 5438 N N . LEU B 1 309 ? 5.609 -4.211 -19.391 1 90.12 309 LEU B N 1
ATOM 5439 C CA . LEU B 1 309 ? 5.293 -2.863 -18.922 1 90.12 309 LEU B CA 1
ATOM 5440 C C . LEU B 1 309 ? 5.445 -2.762 -17.406 1 90.12 309 LEU B C 1
ATOM 5442 O O . LEU B 1 309 ? 6.023 -1.797 -16.906 1 90.12 309 LEU B O 1
ATOM 5446 N N . THR B 1 310 ? 4.941 -3.734 -16.75 1 92.56 310 THR B N 1
ATOM 5447 C CA . THR B 1 310 ? 5.016 -3.771 -15.297 1 92.56 310 THR B CA 1
ATOM 5448 C C . THR B 1 310 ? 6.457 -3.961 -14.836 1 92.56 310 THR B C 1
ATOM 5450 O O . THR B 1 310 ? 6.855 -3.424 -13.797 1 92.56 310 THR B O 1
ATOM 5453 N N . LEU B 1 311 ? 7.207 -4.68 -15.617 1 92 311 LEU B N 1
ATOM 5454 C CA . LEU B 1 311 ? 8.594 -4.973 -15.281 1 92 311 LEU B CA 1
ATOM 5455 C C . LEU B 1 311 ? 9.398 -3.686 -15.117 1 92 311 LEU B C 1
ATOM 5457 O O . LEU B 1 311 ? 10.305 -3.615 -14.281 1 92 311 LEU B O 1
ATOM 5461 N N . GLN B 1 312 ? 9.047 -2.697 -15.812 1 91.38 312 GLN B N 1
ATOM 5462 C CA . GLN B 1 312 ? 9.781 -1.436 -15.836 1 91.38 312 GLN B CA 1
ATOM 5463 C C . GLN B 1 312 ? 9.562 -0.651 -14.547 1 91.38 312 GLN B C 1
ATOM 5465 O O . GLN B 1 312 ? 10.336 0.25 -14.219 1 91.38 312 GLN B O 1
ATOM 5470 N N . ASP B 1 313 ? 8.57 -0.986 -13.828 1 92.81 313 ASP B N 1
ATOM 5471 C CA . ASP B 1 313 ? 8.234 -0.262 -12.602 1 92.81 313 ASP B CA 1
ATOM 5472 C C . ASP B 1 313 ? 9.086 -0.744 -11.43 1 92.81 313 ASP B C 1
ATOM 5474 O O . ASP B 1 313 ? 9.133 -0.095 -10.383 1 92.81 313 ASP B O 1
ATOM 5478 N N . PHE B 1 314 ? 9.805 -1.87 -11.633 1 95.5 314 PHE B N 1
ATOM 5479 C CA . PHE B 1 314 ? 10.641 -2.422 -10.57 1 95.5 314 PHE B CA 1
ATOM 5480 C C . PHE B 1 314 ? 12.07 -1.908 -10.688 1 95.5 314 PHE B C 1
ATOM 5482 O O . PHE B 1 314 ? 12.555 -1.654 -11.797 1 95.5 314 PHE B O 1
ATOM 5489 N N . PRO B 1 315 ? 12.781 -1.758 -9.5 1 93.62 315 PRO B N 1
ATOM 5490 C CA . PRO B 1 315 ? 14.227 -1.547 -9.609 1 93.62 315 PRO B CA 1
ATOM 5491 C C . PRO B 1 315 ? 14.93 -2.684 -10.352 1 93.62 315 PRO B C 1
ATOM 5493 O O . PRO B 1 315 ? 14.672 -3.857 -10.078 1 93.62 315 PRO B O 1
ATOM 5496 N N . GLU B 1 316 ? 15.781 -2.344 -11.203 1 90.31 316 GLU B N 1
ATOM 5497 C CA . GLU B 1 316 ? 16.438 -3.342 -12.031 1 90.31 316 GLU B CA 1
ATOM 5498 C C . GLU B 1 316 ? 17.188 -4.363 -11.188 1 90.31 316 GLU B C 1
ATOM 5500 O O . GLU B 1 316 ? 17.188 -5.559 -11.492 1 90.31 316 GLU B O 1
ATOM 5505 N N . GLU B 1 317 ? 17.734 -3.939 -10.156 1 93.38 317 GLU B N 1
ATOM 5506 C CA . GLU B 1 317 ? 18.562 -4.809 -9.32 1 93.38 317 GLU B CA 1
ATOM 5507 C C . GLU B 1 317 ? 17.703 -5.766 -8.5 1 93.38 317 GLU B C 1
ATOM 5509 O O . GLU B 1 317 ? 18.219 -6.754 -7.961 1 93.38 317 GLU B O 1
ATOM 5514 N N . ALA B 1 318 ? 16.438 -5.488 -8.453 1 95.81 318 ALA B N 1
ATOM 5515 C CA . ALA B 1 318 ? 15.57 -6.289 -7.598 1 95.81 318 ALA B CA 1
ATOM 5516 C C . ALA B 1 318 ? 15.188 -7.602 -8.273 1 95.81 318 ALA B C 1
ATOM 5518 O O . ALA B 1 318 ? 14.773 -8.555 -7.609 1 95.81 318 ALA B O 1
ATOM 5519 N N . LEU B 1 319 ? 15.266 -7.668 -9.555 1 94.31 319 LEU B N 1
ATOM 5520 C CA . LEU B 1 319 ? 14.781 -8.812 -10.32 1 94.31 319 LEU B CA 1
ATOM 5521 C C . LEU B 1 319 ? 15.945 -9.648 -10.852 1 94.31 319 LEU B C 1
ATOM 5523 O O . LEU B 1 319 ? 16.922 -9.102 -11.359 1 94.31 319 LEU B O 1
ATOM 5527 N N . VAL B 1 320 ? 15.844 -10.891 -10.578 1 91.88 320 VAL B N 1
ATOM 5528 C CA . VAL B 1 320 ? 16.844 -11.836 -11.062 1 91.88 320 VAL B CA 1
ATOM 5529 C C . VAL B 1 320 ? 16.203 -12.805 -12.055 1 91.88 320 VAL B C 1
ATOM 5531 O O . VAL B 1 320 ? 15.078 -13.266 -11.844 1 91.88 320 VAL B O 1
ATOM 5534 N N . GLY B 1 321 ? 16.969 -13.094 -13.062 1 79.62 321 GLY B N 1
ATOM 5535 C CA . GLY B 1 321 ? 16.547 -14.148 -13.969 1 79.62 321 GLY B CA 1
ATOM 5536 C C . GLY B 1 321 ? 15.812 -13.625 -15.188 1 79.62 321 GLY B C 1
ATOM 5537 O O . GLY B 1 321 ? 15.969 -12.461 -15.562 1 79.62 321 GLY B O 1
ATOM 5538 N N . GLY B 1 322 ? 15.164 -14.648 -15.992 1 67.38 322 GLY B N 1
ATOM 5539 C CA . GLY B 1 322 ? 14.281 -15.078 -17.062 1 67.38 322 GLY B CA 1
ATOM 5540 C C . GLY B 1 322 ? 13.867 -13.945 -17.984 1 67.38 322 GLY B C 1
ATOM 5541 O O . GLY B 1 322 ? 12.719 -13.875 -18.422 1 67.38 322 GLY B O 1
ATOM 5542 N N . THR B 1 323 ? 14.742 -12.977 -18.172 1 64.31 323 THR B N 1
ATOM 5543 C CA . THR B 1 323 ? 14.195 -11.883 -18.984 1 64.31 323 THR B CA 1
ATOM 5544 C C . THR B 1 323 ? 14.391 -12.164 -20.469 1 64.31 323 THR B C 1
ATOM 5546 O O . THR B 1 323 ? 13.867 -11.438 -21.312 1 64.31 323 THR B O 1
ATOM 5549 N N . SER B 1 324 ? 14.859 -13.336 -20.656 1 77 324 SER B N 1
ATOM 5550 C CA . SER B 1 324 ? 15.125 -13.562 -22.078 1 77 324 SER B CA 1
ATOM 5551 C C . SER B 1 324 ? 13.938 -14.242 -22.75 1 77 324 SER B C 1
ATOM 5553 O O . SER B 1 324 ? 13.641 -13.969 -23.922 1 77 324 SER B O 1
ATOM 5555 N N . THR B 1 325 ? 13.242 -15.07 -22.047 1 86.25 325 THR B N 1
ATOM 5556 C CA . THR B 1 325 ? 12.102 -15.789 -22.609 1 86.25 325 THR B CA 1
ATOM 5557 C C . THR B 1 325 ? 10.812 -15.016 -22.375 1 86.25 325 THR B C 1
ATOM 5559 O O . THR B 1 325 ? 10.57 -14.5 -21.281 1 86.25 325 THR B O 1
ATOM 5562 N N . ARG B 1 326 ? 10.062 -14.93 -23.406 1 92.06 326 ARG B N 1
ATOM 5563 C CA . ARG B 1 326 ? 8.734 -14.328 -23.328 1 92.06 326 ARG B CA 1
ATOM 5564 C C . ARG B 1 326 ? 7.648 -15.383 -23.484 1 92.06 326 ARG B C 1
ATOM 5566 O O . ARG B 1 326 ? 7.695 -16.203 -24.406 1 92.06 326 ARG B O 1
ATOM 5573 N N . TRP B 1 327 ? 6.75 -15.312 -22.547 1 94.31 327 TRP B N 1
ATOM 5574 C CA . TRP B 1 327 ? 5.695 -16.328 -22.5 1 94.31 327 TRP B CA 1
ATOM 5575 C C . TRP B 1 327 ? 4.355 -15.727 -22.922 1 94.31 327 TRP B C 1
ATOM 5577 O O . TRP B 1 327 ? 4.012 -14.609 -22.516 1 94.31 327 TRP B O 1
ATOM 5587 N N . ARG B 1 328 ? 3.658 -16.453 -23.719 1 95.5 328 ARG B N 1
ATOM 5588 C CA . ARG B 1 328 ? 2.289 -16.109 -24.078 1 95.5 328 ARG B CA 1
ATOM 5589 C C . ARG B 1 328 ? 1.286 -16.984 -23.328 1 95.5 328 ARG B C 1
ATOM 5591 O O . ARG B 1 328 ? 1.36 -18.219 -23.391 1 95.5 328 ARG B O 1
ATOM 5598 N N . PRO B 1 329 ? 0.338 -16.328 -22.641 1 96.94 329 PRO B N 1
ATOM 5599 C CA . PRO B 1 329 ? -0.642 -17.125 -21.891 1 96.94 329 PRO B CA 1
ATOM 5600 C C . PRO B 1 329 ? -1.79 -17.625 -22.766 1 96.94 329 PRO B C 1
ATOM 5602 O O . PRO B 1 329 ? -2.377 -16.859 -23.531 1 96.94 329 PRO B O 1
ATOM 5605 N N . LEU B 1 330 ? -2.072 -18.906 -22.656 1 96.94 330 LEU B N 1
ATOM 5606 C CA . LEU B 1 330 ? -3.223 -19.594 -23.25 1 96.94 330 LEU B CA 1
ATOM 5607 C C . LEU B 1 330 ? -4.219 -20.016 -22.172 1 96.94 330 LEU B C 1
ATOM 5609 O O . LEU B 1 330 ? -3.961 -20.953 -21.422 1 96.94 330 LEU B O 1
ATOM 5613 N N . MET B 1 331 ? -5.305 -19.328 -22.141 1 95.88 331 MET B N 1
ATOM 5614 C CA . MET B 1 331 ? -6.277 -19.516 -21.078 1 95.88 331 MET B CA 1
ATOM 5615 C C . MET B 1 331 ? -7.422 -20.422 -21.531 1 95.88 331 MET B C 1
ATOM 5617 O O . MET B 1 331 ? -8.016 -20.188 -22.594 1 95.88 331 MET B O 1
ATOM 5621 N N . LEU B 1 332 ? -7.695 -21.469 -20.75 1 94.12 332 LEU B N 1
ATOM 5622 C CA . LEU B 1 332 ? -8.875 -22.281 -21.016 1 94.12 332 LEU B CA 1
ATOM 5623 C C . LEU B 1 332 ? -10.148 -21.547 -20.625 1 94.12 332 LEU B C 1
ATOM 5625 O O . LEU B 1 332 ? -10.273 -21.062 -19.5 1 94.12 332 LEU B O 1
ATOM 5629 N N . ALA B 1 333 ? -11.016 -21.391 -21.609 1 90.69 333 ALA B N 1
ATOM 5630 C CA . ALA B 1 333 ? -12.234 -20.609 -21.391 1 90.69 333 ALA B CA 1
ATOM 5631 C C . ALA B 1 333 ? -13.469 -21.391 -21.844 1 90.69 333 ALA B C 1
ATOM 5633 O O . ALA B 1 333 ? -13.344 -22.453 -22.453 1 90.69 333 ALA B O 1
ATOM 5634 N N . GLY B 1 334 ? -14.656 -20.859 -21.406 1 86.62 334 GLY B N 1
ATOM 5635 C CA . GLY B 1 334 ? -15.922 -21.469 -21.797 1 86.62 334 GLY B CA 1
ATOM 5636 C C . GLY B 1 334 ? -16.797 -21.844 -20.625 1 86.62 334 GLY B C 1
ATOM 5637 O O . GLY B 1 334 ? -18.016 -21.766 -20.703 1 86.62 334 GLY B O 1
ATOM 5638 N N . ARG B 1 335 ? -16.203 -22.344 -19.625 1 79.94 335 ARG B N 1
ATOM 5639 C CA . ARG B 1 335 ? -16.938 -22.609 -18.391 1 79.94 335 ARG B CA 1
ATOM 5640 C C . ARG B 1 335 ? -16 -22.547 -17.172 1 79.94 335 ARG B C 1
ATOM 5642 O O . ARG B 1 335 ? -14.781 -22.531 -17.328 1 79.94 335 ARG B O 1
ATOM 5649 N N . SER B 1 336 ? -16.719 -22.453 -16.031 1 77.44 336 SER B N 1
ATOM 5650 C CA . SER B 1 336 ? -15.945 -22.594 -14.797 1 77.44 336 SER B CA 1
ATOM 5651 C C . SER B 1 336 ? -15.805 -24.047 -14.383 1 77.44 336 SER B C 1
ATOM 5653 O O . SER B 1 336 ? -16.703 -24.859 -14.633 1 77.44 336 SER B O 1
ATOM 5655 N N . PHE B 1 337 ? -14.68 -24.391 -13.859 1 78.88 337 PHE B N 1
ATOM 5656 C CA . PHE B 1 337 ? -14.414 -25.766 -13.453 1 78.88 337 PHE B CA 1
ATOM 5657 C C . PHE B 1 337 ? -14.609 -25.922 -11.945 1 78.88 337 PHE B C 1
ATOM 5659 O O . PHE B 1 337 ? -14.258 -25.031 -11.172 1 78.88 337 PHE B O 1
ATOM 5666 N N . ALA B 1 338 ? -15.125 -27.078 -11.625 1 76.94 338 ALA B N 1
ATOM 5667 C CA . ALA B 1 338 ? -15.281 -27.406 -10.211 1 76.94 338 ALA B CA 1
ATOM 5668 C C . ALA B 1 338 ? -13.945 -27.828 -9.594 1 76.94 338 ALA B C 1
ATOM 5670 O O . ALA B 1 338 ? -13.039 -28.281 -10.297 1 76.94 338 ALA B O 1
ATOM 5671 N N . PHE B 1 339 ? -13.883 -27.781 -8.32 1 79.75 339 PHE B N 1
ATOM 5672 C CA . PHE B 1 339 ? -12.633 -28.016 -7.598 1 79.75 339 PHE B CA 1
ATOM 5673 C C . PHE B 1 339 ? -12.305 -29.5 -7.535 1 79.75 339 PHE B C 1
ATOM 5675 O O . PHE B 1 339 ? -11.156 -29.875 -7.297 1 79.75 339 PHE B O 1
ATOM 5682 N N . ASN B 1 340 ? -13.32 -30.266 -7.809 1 79.88 340 ASN B N 1
ATOM 5683 C CA . ASN B 1 340 ? -13.102 -31.703 -7.754 1 79.88 340 ASN B CA 1
ATOM 5684 C C . ASN B 1 340 ? -12.922 -32.312 -9.148 1 79.88 340 ASN B C 1
ATOM 5686 O O . ASN B 1 340 ? -12.75 -33.5 -9.297 1 79.88 340 ASN B O 1
ATOM 5690 N N . GLU B 1 341 ? -12.953 -31.406 -10.078 1 80.44 341 GLU B N 1
ATOM 5691 C CA . GLU B 1 341 ? -12.742 -31.891 -11.438 1 80.44 341 GLU B CA 1
ATOM 5692 C C . GLU B 1 341 ? -11.289 -32.281 -11.656 1 80.44 341 GLU B C 1
ATOM 5694 O O . GLU B 1 341 ? -10.375 -31.609 -11.195 1 80.44 341 GLU B O 1
ATOM 5699 N N . THR B 1 342 ? -11.156 -33.406 -12.328 1 82.19 342 THR B N 1
ATOM 5700 C CA . THR B 1 342 ? -9.82 -33.938 -12.602 1 82.19 342 THR B CA 1
ATOM 5701 C C . THR B 1 342 ? -9.508 -33.875 -14.094 1 82.19 342 THR B C 1
ATOM 5703 O O . THR B 1 342 ? -10.422 -33.844 -14.922 1 82.19 342 THR B O 1
ATOM 5706 N N . GLY B 1 343 ? -8.25 -33.688 -14.391 1 85.44 343 GLY B N 1
ATOM 5707 C CA . GLY B 1 343 ? -7.812 -33.812 -15.766 1 85.44 343 GLY B CA 1
ATOM 5708 C C . GLY B 1 343 ? -7.648 -32.469 -16.469 1 85.44 343 GLY B C 1
ATOM 5709 O O . GLY B 1 343 ? -7.133 -32.406 -17.578 1 85.44 343 GLY B O 1
ATOM 5710 N N . VAL B 1 344 ? -8.109 -31.422 -15.875 1 84.88 344 VAL B N 1
ATOM 5711 C CA . VAL B 1 344 ? -8.023 -30.109 -16.5 1 84.88 344 VAL B CA 1
ATOM 5712 C C . VAL B 1 344 ? -6.559 -29.719 -16.688 1 84.88 344 VAL B C 1
ATOM 5714 O O . VAL B 1 344 ? -6.145 -29.359 -17.797 1 84.88 344 VAL B O 1
ATOM 5717 N N . VAL B 1 345 ? -5.781 -29.859 -15.672 1 87 345 VAL B N 1
ATOM 5718 C CA . VAL B 1 345 ? -4.367 -29.5 -15.727 1 87 345 VAL B CA 1
ATOM 5719 C C . VAL B 1 345 ? -3.645 -30.422 -16.703 1 87 345 VAL B C 1
ATOM 5721 O O . VAL B 1 345 ? -2.836 -29.969 -17.516 1 87 345 VAL B O 1
ATOM 5724 N N . SER B 1 346 ? -3.994 -31.688 -16.672 1 84.69 346 SER B N 1
ATOM 5725 C CA . SER B 1 346 ? -3.389 -32.656 -17.578 1 84.69 346 SER B CA 1
ATOM 5726 C C . SER B 1 346 ? -3.668 -32.281 -19.031 1 84.69 346 SER B C 1
ATOM 5728 O O . SER B 1 346 ? -2.764 -32.312 -19.875 1 84.69 346 SER B O 1
ATOM 5730 N N . ALA B 1 347 ? -4.863 -31.906 -19.266 1 84.12 347 ALA B N 1
ATOM 5731 C CA . ALA B 1 347 ? -5.246 -31.516 -20.609 1 84.12 347 ALA B CA 1
ATOM 5732 C C . ALA B 1 347 ? -4.473 -30.281 -21.062 1 84.12 347 ALA B C 1
ATOM 5734 O O . ALA B 1 347 ? -4.121 -30.141 -22.234 1 84.12 347 ALA B O 1
ATOM 5735 N N . MET B 1 348 ? -4.176 -29.438 -20.125 1 89.75 348 MET B N 1
ATOM 5736 C CA . MET B 1 348 ? -3.504 -28.188 -20.453 1 89.75 348 MET B CA 1
ATOM 5737 C C . MET B 1 348 ? -1.999 -28.391 -20.578 1 89.75 348 MET B C 1
ATOM 5739 O O . MET B 1 348 ? -1.267 -27.453 -20.922 1 89.75 348 MET B O 1
ATOM 5743 N N . PHE B 1 349 ? -1.579 -29.625 -20.422 1 88.5 349 PHE B N 1
ATOM 5744 C CA . PHE B 1 349 ? -0.195 -30 -20.672 1 88.5 349 PHE B CA 1
ATOM 5745 C C . PHE B 1 349 ? -0.056 -30.688 -22.031 1 88.5 349 PHE B C 1
ATOM 5747 O O . PHE B 1 349 ? 1.044 -31.078 -22.422 1 88.5 349 PHE B O 1
ATOM 5754 N N . ALA B 1 350 ? -1.061 -30.734 -22.812 1 85.69 350 ALA B N 1
ATOM 5755 C CA . ALA B 1 350 ? -1.084 -31.469 -24.078 1 85.69 350 ALA B CA 1
ATOM 5756 C C . ALA B 1 350 ? 0.067 -31.031 -24.969 1 85.69 350 ALA B C 1
ATOM 5758 O O . ALA B 1 350 ? 0.708 -31.875 -25.625 1 85.69 350 ALA B O 1
ATOM 5759 N N . PRO B 1 351 ? 0.411 -29.75 -25.047 1 89 351 PRO B N 1
ATOM 5760 C CA . PRO B 1 351 ? 1.498 -29.328 -25.938 1 89 351 PRO B CA 1
ATOM 5761 C C . PRO B 1 351 ? 2.842 -29.953 -25.562 1 89 351 PRO B C 1
ATOM 5763 O O . PRO B 1 351 ? 3.752 -30.016 -26.391 1 89 351 PRO B O 1
ATOM 5766 N N . TYR B 1 352 ? 2.955 -30.344 -24.375 1 84.44 352 TYR B N 1
ATOM 5767 C CA . TYR B 1 352 ? 4.207 -30.953 -23.938 1 84.44 352 TYR B CA 1
ATOM 5768 C C . TYR B 1 352 ? 4.477 -32.25 -24.703 1 84.44 352 TYR B C 1
ATOM 5770 O O . TYR B 1 352 ? 5.633 -32.594 -24.938 1 84.44 352 TYR B O 1
ATOM 5778 N N . GLU B 1 353 ? 3.445 -32.969 -24.984 1 78.19 353 GLU B N 1
ATOM 5779 C CA . GLU B 1 353 ? 3.564 -34.219 -25.719 1 78.19 353 GLU B CA 1
ATOM 5780 C C . GLU B 1 353 ? 4.172 -33.969 -27.109 1 78.19 353 GLU B C 1
ATOM 5782 O O . GLU B 1 353 ? 4.781 -34.875 -27.672 1 78.19 353 GLU B O 1
ATOM 5787 N N . ASP B 1 354 ? 4.059 -32.75 -27.578 1 81.56 354 ASP B N 1
ATOM 5788 C CA . ASP B 1 354 ? 4.629 -32.406 -28.875 1 81.56 354 ASP B CA 1
ATOM 5789 C C . ASP B 1 354 ? 5.961 -31.672 -28.703 1 81.56 354 ASP B C 1
ATOM 5791 O O . ASP B 1 354 ? 6.414 -30.984 -29.609 1 81.56 354 ASP B O 1
ATOM 5795 N N . GLY B 1 355 ? 6.508 -31.703 -27.5 1 80.75 355 GLY B N 1
ATOM 5796 C CA . GLY B 1 355 ? 7.824 -31.141 -27.25 1 80.75 355 GLY B CA 1
ATOM 5797 C C . GLY B 1 355 ? 7.801 -29.641 -26.984 1 80.75 355 GLY B C 1
ATOM 5798 O O . GLY B 1 355 ? 8.828 -28.969 -27.094 1 80.75 355 GLY B O 1
ATOM 5799 N N . VAL B 1 356 ? 6.719 -29.078 -26.688 1 87.62 356 VAL B N 1
ATOM 5800 C CA . VAL B 1 356 ? 6.617 -27.656 -26.422 1 87.62 356 VAL B CA 1
ATOM 5801 C C . VAL B 1 356 ? 6.82 -27.406 -24.922 1 87.62 356 VAL B C 1
ATOM 5803 O O . VAL B 1 356 ? 6.008 -27.828 -24.094 1 87.62 356 VAL B O 1
ATOM 5806 N N . PRO B 1 357 ? 7.906 -26.719 -24.641 1 85.56 357 PRO B N 1
ATOM 5807 C CA . PRO B 1 357 ? 8.047 -26.328 -23.234 1 85.56 357 PRO B CA 1
ATOM 5808 C C . PRO B 1 357 ? 6.934 -25.391 -22.766 1 85.56 357 PRO B C 1
ATOM 5810 O O . PRO B 1 357 ? 6.484 -24.531 -23.531 1 85.56 357 PRO B O 1
ATOM 5813 N N . LEU B 1 358 ? 6.457 -25.656 -21.562 1 89.75 358 LEU B N 1
ATOM 5814 C CA . LEU B 1 358 ? 5.359 -24.812 -21.094 1 89.75 358 LEU B CA 1
ATOM 5815 C C . LEU B 1 358 ? 5.316 -24.766 -19.578 1 89.75 358 LEU B C 1
ATOM 5817 O O . LEU B 1 358 ? 5.977 -25.562 -18.906 1 89.75 358 LEU B O 1
ATOM 5821 N N . LEU B 1 359 ? 4.676 -23.766 -19.078 1 90.5 359 LEU B N 1
ATOM 5822 C CA . LEU B 1 359 ? 4.312 -23.625 -17.672 1 90.5 359 LEU B CA 1
ATOM 5823 C C . LEU B 1 359 ? 2.799 -23.609 -17.5 1 90.5 359 LEU B C 1
ATOM 5825 O O . LEU B 1 359 ? 2.086 -23.031 -18.328 1 90.5 359 LEU B O 1
ATOM 5829 N N . ASN B 1 360 ? 2.361 -24.266 -16.453 1 93.56 360 ASN B N 1
ATOM 5830 C CA . ASN B 1 360 ? 0.933 -24.234 -16.156 1 93.56 360 ASN B CA 1
ATOM 5831 C C . ASN B 1 360 ? 0.641 -23.5 -14.859 1 93.56 360 ASN B C 1
ATOM 5833 O O . ASN B 1 360 ? 1.386 -23.625 -13.891 1 93.56 360 ASN B O 1
ATOM 5837 N N . ILE B 1 361 ? -0.414 -22.797 -14.891 1 95.88 361 ILE B N 1
ATOM 5838 C CA . ILE B 1 361 ? -0.894 -22.047 -13.734 1 95.88 361 ILE B CA 1
ATOM 5839 C C . ILE B 1 361 ? -2.393 -22.281 -13.555 1 95.88 361 ILE B C 1
ATOM 5841 O O . ILE B 1 361 ? -3.172 -22.078 -14.484 1 95.88 361 ILE B O 1
ATOM 5845 N N . SER B 1 362 ? -2.777 -22.672 -12.391 1 95.56 362 SER B N 1
ATOM 5846 C CA . SER B 1 362 ? -4.195 -22.812 -12.086 1 95.56 362 SER B CA 1
ATOM 5847 C C . SER B 1 362 ? -4.742 -21.578 -11.375 1 95.56 362 SER B C 1
ATOM 5849 O O . SER B 1 362 ? -4.059 -20.984 -10.539 1 95.56 362 SER B O 1
ATOM 5851 N N . THR B 1 363 ? -5.891 -21.172 -11.742 1 95.12 363 THR B N 1
ATOM 5852 C CA . THR B 1 363 ? -6.641 -20.156 -11.016 1 95.12 363 THR B CA 1
ATOM 5853 C C . THR B 1 363 ? -7.871 -20.766 -10.352 1 95.12 363 THR B C 1
ATOM 5855 O O . THR B 1 363 ? -8.086 -21.969 -10.414 1 95.12 363 THR B O 1
ATOM 5858 N N . PHE B 1 364 ? -8.57 -19.969 -9.641 1 95.62 364 PHE B N 1
ATOM 5859 C CA . PHE B 1 364 ? -9.797 -20.422 -8.992 1 95.62 364 PHE B CA 1
ATOM 5860 C C . PHE B 1 364 ? -10.789 -20.953 -10.023 1 95.62 364 PHE B C 1
ATOM 5862 O O . PHE B 1 364 ? -11.492 -21.938 -9.758 1 95.62 364 PHE B O 1
ATOM 5869 N N . SER B 1 365 ? -10.789 -20.422 -11.242 1 92.5 365 SER B N 1
ATOM 5870 C CA . SER B 1 365 ? -11.852 -20.703 -12.203 1 92.5 365 SER B CA 1
ATOM 5871 C C . SER B 1 365 ? -11.328 -21.531 -13.375 1 92.5 365 SER B C 1
ATOM 5873 O O . SER B 1 365 ? -12.102 -22.172 -14.078 1 92.5 365 SER B O 1
ATOM 5875 N N . THR B 1 366 ? -10.023 -21.422 -13.594 1 93.5 366 THR B N 1
ATOM 5876 C CA . THR B 1 366 ? -9.555 -22.031 -14.828 1 93.5 366 THR B CA 1
ATOM 5877 C C . THR B 1 366 ? -8.055 -22.328 -14.75 1 93.5 366 THR B C 1
ATOM 5879 O O . THR B 1 366 ? -7.488 -22.391 -13.656 1 93.5 366 THR B O 1
ATOM 5882 N N . ASN B 1 367 ? -7.523 -22.719 -15.922 1 94.44 367 ASN B N 1
ATOM 5883 C CA . ASN B 1 367 ? -6.098 -22.984 -16.078 1 94.44 367 ASN B CA 1
ATOM 5884 C C . ASN B 1 367 ? -5.496 -22.172 -17.234 1 94.44 367 ASN B C 1
ATOM 5886 O O . ASN B 1 367 ? -6.176 -21.922 -18.219 1 94.44 367 ASN B O 1
ATOM 5890 N N . VAL B 1 368 ? -4.25 -21.812 -17.031 1 96.06 368 VAL B N 1
ATOM 5891 C CA . VAL B 1 368 ? -3.525 -21.047 -18.031 1 96.06 368 VAL B CA 1
ATOM 5892 C C . VAL B 1 368 ? -2.186 -21.719 -18.328 1 96.06 368 VAL B C 1
ATOM 5894 O O . VAL B 1 368 ? -1.429 -22.047 -17.422 1 96.06 368 VAL B O 1
ATOM 5897 N N . THR B 1 369 ? -1.965 -21.922 -19.609 1 95.69 369 THR B N 1
ATOM 5898 C CA . THR B 1 369 ? -0.692 -22.469 -20.078 1 95.69 369 THR B CA 1
ATOM 5899 C C . THR B 1 369 ? 0.179 -21.375 -20.688 1 95.69 369 THR B C 1
ATOM 5901 O O . THR B 1 369 ? -0.292 -20.578 -21.5 1 95.69 369 THR B O 1
ATOM 5904 N N . LEU B 1 370 ? 1.409 -21.281 -20.25 1 95.06 370 LEU B N 1
ATOM 5905 C CA . LEU B 1 370 ? 2.367 -20.344 -20.828 1 95.06 370 LEU B CA 1
ATOM 5906 C C . LEU B 1 370 ? 3.299 -21.047 -21.812 1 95.06 370 LEU B C 1
ATOM 5908 O O . LEU B 1 370 ? 3.957 -22.016 -21.469 1 95.06 370 LEU B O 1
ATOM 5912 N N . VAL B 1 371 ? 3.32 -20.531 -23.016 1 94.81 371 VAL B N 1
ATOM 5913 C CA . VAL B 1 371 ? 4.211 -21.062 -24.047 1 94.81 371 VAL B CA 1
ATOM 5914 C C . VAL B 1 371 ? 5.004 -19.922 -24.688 1 94.81 371 VAL B C 1
ATOM 5916 O O . VAL B 1 371 ? 4.617 -18.75 -24.562 1 94.81 371 VAL B O 1
ATOM 5919 N N . GLU B 1 372 ? 6.098 -20.297 -25.266 1 93.06 372 GLU B N 1
ATOM 5920 C CA . GLU B 1 372 ? 6.844 -19.281 -26 1 93.06 372 GLU B CA 1
ATOM 5921 C C . GLU B 1 372 ? 6.098 -18.859 -27.25 1 93.06 372 GLU B C 1
ATOM 5923 O O . GLU B 1 372 ? 5.352 -19.641 -27.844 1 93.06 372 GLU B O 1
ATOM 5928 N N . ASP B 1 373 ? 6.34 -17.641 -27.641 1 89.31 373 ASP B N 1
ATOM 5929 C CA . ASP B 1 373 ? 5.652 -17.078 -28.797 1 89.31 373 ASP B CA 1
ATOM 5930 C C . ASP B 1 373 ? 5.871 -17.953 -30.047 1 89.31 373 ASP B C 1
ATOM 5932 O O . ASP B 1 373 ? 4.957 -18.125 -30.859 1 89.31 373 ASP B O 1
ATOM 5936 N N . SER B 1 374 ? 6.988 -18.531 -30.188 1 90.44 374 SER B N 1
ATOM 5937 C CA . SER B 1 374 ? 7.332 -19.328 -31.359 1 90.44 374 SER B CA 1
ATOM 5938 C C . SER B 1 374 ? 6.566 -20.641 -31.375 1 90.44 374 SER B C 1
ATOM 5940 O O . SER B 1 374 ? 6.445 -21.281 -32.406 1 90.44 374 SER B O 1
ATOM 5942 N N . ASP B 1 375 ? 6.008 -21 -30.281 1 93.62 375 ASP B N 1
ATOM 5943 C CA . ASP B 1 375 ? 5.41 -22.312 -30.172 1 93.62 375 ASP B CA 1
ATOM 5944 C C . ASP B 1 375 ? 3.889 -22.234 -30.062 1 93.62 375 ASP B C 1
ATOM 5946 O O . ASP B 1 375 ? 3.215 -23.234 -29.812 1 93.62 375 ASP B O 1
ATOM 5950 N N . ILE B 1 376 ? 3.291 -21.125 -30.281 1 94.44 376 ILE B N 1
ATOM 5951 C CA . ILE B 1 376 ? 1.867 -20.906 -30.047 1 94.44 376 ILE B CA 1
ATOM 5952 C C . ILE B 1 376 ? 1.048 -21.797 -30.969 1 94.44 376 ILE B C 1
ATOM 5954 O O . ILE B 1 376 ? 0.118 -22.484 -30.516 1 94.44 376 ILE B O 1
ATOM 5958 N N . GLU B 1 377 ? 1.432 -21.844 -32.219 1 93.75 377 GLU B N 1
ATOM 5959 C CA . GLU B 1 377 ? 0.659 -22.625 -33.188 1 93.75 377 GLU B CA 1
ATOM 5960 C C . GLU B 1 377 ? 0.7 -24.109 -32.844 1 93.75 377 GLU B C 1
ATOM 5962 O O . GLU B 1 377 ? -0.319 -24.812 -32.906 1 93.75 377 GLU B O 1
ATOM 5967 N N . ARG B 1 378 ? 1.86 -24.547 -32.469 1 94.19 378 ARG B N 1
ATOM 5968 C CA . ARG B 1 378 ? 2.01 -25.953 -32.062 1 94.19 378 ARG B CA 1
ATOM 5969 C C . ARG B 1 378 ? 1.19 -26.266 -30.828 1 94.19 378 ARG B C 1
ATOM 5971 O O . ARG B 1 378 ? 0.56 -27.312 -30.734 1 94.19 378 ARG B O 1
ATOM 5978 N N . ALA B 1 379 ? 1.229 -25.359 -29.953 1 94.5 379 ALA B N 1
ATOM 5979 C CA . ALA B 1 379 ? 0.488 -25.562 -28.703 1 94.5 379 ALA B CA 1
ATOM 5980 C C . ALA B 1 379 ? -1.016 -25.578 -28.969 1 94.5 379 ALA B C 1
ATOM 5982 O O . ALA B 1 379 ? -1.722 -26.453 -28.453 1 94.5 379 ALA B O 1
ATOM 5983 N N . LEU B 1 380 ? -1.519 -24.688 -29.781 1 94.5 380 LEU B N 1
ATOM 5984 C CA . LEU B 1 380 ? -2.943 -24.609 -30.078 1 94.5 380 LEU B CA 1
ATOM 5985 C C . LEU B 1 380 ? -3.424 -25.859 -30.797 1 94.5 380 LEU B C 1
ATOM 5987 O O . LEU B 1 380 ? -4.527 -26.344 -30.547 1 94.5 380 LEU B O 1
ATOM 5991 N N . SER B 1 381 ? -2.598 -26.344 -31.656 1 92.69 381 SER B N 1
ATOM 5992 C CA . SER B 1 381 ? -2.945 -27.562 -32.375 1 92.69 381 SER B CA 1
ATOM 5993 C C . SER B 1 381 ? -3.033 -28.766 -31.438 1 92.69 381 SER B C 1
ATOM 5995 O O . SER B 1 381 ? -3.854 -29.656 -31.641 1 92.69 381 SER B O 1
ATOM 5997 N N . ALA B 1 382 ? -2.244 -28.734 -30.391 1 90.69 382 ALA B N 1
ATOM 5998 C CA . ALA B 1 382 ? -2.17 -29.859 -29.453 1 90.69 382 ALA B CA 1
ATOM 5999 C C . ALA B 1 382 ? -3.416 -29.906 -28.578 1 90.69 382 ALA B C 1
ATOM 6001 O O . ALA B 1 382 ? -3.836 -31 -28.156 1 90.69 382 ALA B O 1
ATOM 6002 N N . PHE B 1 383 ? -4.031 -28.797 -28.281 1 89.88 383 PHE B N 1
ATOM 6003 C CA . PHE B 1 383 ? -5.191 -28.766 -27.406 1 89.88 383 PHE B CA 1
ATOM 6004 C C . PHE B 1 383 ? -6.406 -29.375 -28.078 1 89.88 383 PHE B C 1
ATOM 6006 O O . PHE B 1 383 ? -7.324 -29.859 -27.406 1 89.88 383 PHE B O 1
ATOM 6013 N N . LYS B 1 384 ? -6.516 -29.391 -29.328 1 85.94 384 LYS B N 1
ATOM 6014 C CA . LYS B 1 384 ? -7.656 -29.891 -30.094 1 85.94 384 LYS B CA 1
ATOM 6015 C C . LYS B 1 384 ? -8.945 -29.172 -29.688 1 85.94 384 LYS B C 1
ATOM 6017 O O . LYS B 1 384 ? -9.977 -29.812 -29.5 1 85.94 384 LYS B O 1
ATOM 6022 N N . LEU B 1 385 ? -8.867 -27.891 -29.375 1 88.69 385 LEU B N 1
ATOM 6023 C CA . LEU B 1 385 ? -9.977 -27.016 -29.031 1 88.69 385 LEU B CA 1
ATOM 6024 C C . LEU B 1 385 ? -9.977 -25.766 -29.906 1 88.69 385 LEU B C 1
ATOM 6026 O O . LEU B 1 385 ? -8.93 -25.344 -30.406 1 88.69 385 LEU B O 1
ATOM 6030 N N . PRO B 1 386 ? -11.234 -25.281 -30.125 1 90.5 386 PRO B N 1
ATOM 6031 C CA . PRO B 1 386 ? -11.242 -23.969 -30.766 1 90.5 386 PRO B CA 1
ATOM 6032 C C . PRO B 1 386 ? -10.453 -22.922 -29.984 1 90.5 386 PRO B C 1
ATOM 6034 O O . PRO B 1 386 ? -10.18 -23.109 -28.797 1 90.5 386 PRO B O 1
ATOM 6037 N N . HIS B 1 387 ? -9.961 -21.969 -30.719 1 92.19 387 HIS B N 1
ATOM 6038 C CA . HIS B 1 387 ? -9.195 -20.938 -30.031 1 92.19 387 HIS B CA 1
ATOM 6039 C C . HIS B 1 387 ? -9.586 -19.547 -30.516 1 92.19 387 HIS B C 1
ATOM 6041 O O . HIS B 1 387 ? -10.141 -19.406 -31.609 1 92.19 387 HIS B O 1
ATOM 6047 N N . LYS B 1 388 ? -9.438 -18.594 -29.688 1 92.06 388 LYS B N 1
ATOM 6048 C CA . LYS B 1 388 ? -9.617 -17.172 -29.953 1 92.06 388 LYS B CA 1
ATOM 6049 C C . LYS B 1 388 ? -8.367 -16.375 -29.594 1 92.06 388 LYS B C 1
ATOM 6051 O O . LYS B 1 388 ? -7.816 -16.531 -28.5 1 92.06 388 LYS B O 1
ATOM 6056 N N . VAL B 1 389 ? -7.879 -15.664 -30.578 1 89.81 389 VAL B N 1
ATOM 6057 C CA . VAL B 1 389 ? -6.711 -14.82 -30.344 1 89.81 389 VAL B CA 1
ATOM 6058 C C . VAL B 1 389 ? -7.164 -13.406 -30.016 1 89.81 389 VAL B C 1
ATOM 6060 O O . VAL B 1 389 ? -7.832 -12.75 -30.812 1 89.81 389 VAL B O 1
ATOM 6063 N N . LEU B 1 390 ? -6.82 -12.992 -28.828 1 88.06 390 LEU B N 1
ATOM 6064 C CA . LEU B 1 390 ? -7.148 -11.625 -28.438 1 88.06 390 LEU B CA 1
ATOM 6065 C C . LEU B 1 390 ? -6.078 -10.648 -28.906 1 88.06 390 LEU B C 1
ATOM 6067 O O . LEU B 1 390 ? -4.883 -10.961 -28.859 1 88.06 390 LEU B O 1
ATOM 6071 N N . GLU B 1 391 ? -6.387 -9.602 -29.609 1 77.25 391 GLU B N 1
ATOM 6072 C CA . GLU B 1 391 ? -5.457 -8.57 -30.062 1 77.25 391 GLU B CA 1
ATOM 6073 C C . GLU B 1 391 ? -5.418 -7.395 -29.094 1 77.25 391 GLU B C 1
ATOM 6075 O O . GLU B 1 391 ? -6.371 -7.164 -28.359 1 77.25 391 GLU B O 1
ATOM 6080 N N . CYS B 1 392 ? -4.195 -6.992 -28.828 1 66.31 392 CYS B N 1
ATOM 6081 C CA . CYS B 1 392 ? -4.043 -5.816 -27.969 1 66.31 392 CYS B CA 1
ATOM 6082 C C . CYS B 1 392 ? -4.84 -4.641 -28.531 1 66.31 392 CYS B C 1
ATOM 6084 O O . CYS B 1 392 ? -4.672 -4.262 -29.688 1 66.31 392 CYS B O 1
ATOM 6086 N N . GLU B 1 393 ? -6.012 -4.488 -28.188 1 55 393 GLU B N 1
ATOM 6087 C CA . GLU B 1 393 ? -6.582 -3.215 -28.609 1 55 393 GLU B CA 1
ATOM 6088 C C . GLU B 1 393 ? -5.656 -2.051 -28.281 1 55 393 GLU B C 1
ATOM 6090 O O . GLU B 1 393 ? -5.066 -2.014 -27.188 1 55 393 GLU B O 1
ATOM 6095 N N . GLU B 1 394 ? -4.832 -1.601 -29.266 1 46.5 394 GLU B N 1
ATOM 6096 C CA . GLU B 1 394 ? -4.113 -0.349 -29.047 1 46.5 394 GLU B CA 1
ATOM 6097 C C . GLU B 1 394 ? -4.855 0.555 -28.062 1 46.5 394 GLU B C 1
ATOM 6099 O O . GLU B 1 394 ? -5.766 1.289 -28.453 1 46.5 394 GLU B O 1
ATOM 6104 N N . SER B 1 395 ? -5.551 0.052 -27.203 1 40.59 395 SER B N 1
ATOM 6105 C CA . SER B 1 395 ? -6.211 1.141 -26.484 1 40.59 395 SER B CA 1
ATOM 6106 C C . SER B 1 395 ? -5.234 2.275 -26.188 1 40.59 395 SER B C 1
ATOM 6108 O O . SER B 1 395 ? -4.035 2.045 -26.031 1 40.59 395 SER B O 1
ATOM 6110 N N . ASP B 1 396 ? -5.699 3.586 -26.406 1 39.38 396 ASP B N 1
ATOM 6111 C CA . ASP B 1 396 ? -5.164 4.91 -26.109 1 39.38 396 ASP B CA 1
ATOM 6112 C C . ASP B 1 396 ? -4.332 4.895 -24.828 1 39.38 396 ASP B C 1
ATOM 6114 O O . ASP B 1 396 ? -4.449 3.973 -24.016 1 39.38 396 ASP B O 1
ATOM 6118 N N . GLY B 1 397 ? -3.59 6.125 -24.547 1 36.88 397 GLY B N 1
ATOM 6119 C CA . GLY B 1 397 ? -2.736 6.875 -23.641 1 36.88 397 GLY B CA 1
ATOM 6120 C C . GLY B 1 397 ? -3.035 6.602 -22.172 1 36.88 397 GLY B C 1
ATOM 6121 O O . GLY B 1 397 ? -2.445 7.223 -21.281 1 36.88 397 GLY B O 1
ATOM 6122 N N . GLU B 1 398 ? -4.254 6.34 -21.766 1 38.19 398 GLU B N 1
ATOM 6123 C CA . GLU B 1 398 ? -4.594 6.688 -20.391 1 38.19 398 GLU B CA 1
ATOM 6124 C C . GLU B 1 398 ? -4.059 5.645 -19.406 1 38.19 398 GLU B C 1
ATOM 6126 O O . GLU B 1 398 ? -4.418 5.648 -18.234 1 38.19 398 GLU B O 1
ATOM 6131 N N . ASP B 1 399 ? -3.275 4.652 -19.734 1 34.34 399 ASP B N 1
ATOM 6132 C CA . ASP B 1 399 ? -2.84 3.955 -18.531 1 34.34 399 ASP B CA 1
ATOM 6133 C C . ASP B 1 399 ? -1.986 4.863 -17.641 1 34.34 399 ASP B C 1
ATOM 6135 O O . ASP B 1 399 ? -1.05 5.504 -18.125 1 34.34 399 ASP B O 1
#

Radius of gyration: 38.23 Å; Cα contacts (8 Å, |Δi|>4): 1369; chains: 2; bounding box: 83×125×88 Å

Secondary structure (DSSP, 8-state):
------EEEEE-SS-EEEEEEEEEEEEEE-GGGTGGGHHHHHHHHTGGG-TTS---SEEEEEE-SS-EEEEE-HHHHHHHHTSTTGGGEEE-SS-EEEEEEE-TTHHHHSTTHHHHHHHHHHHTT--EEEEE-SS-EEEEEEGGGHHHHHHHHHHHHSS-HHHHHHHHHHHHHHHHHHHHHHTGGG-------------------------------------------------------TTTSGGGTT-EEEE-S--EEEEEEPGGGHHHHHHHHHIIIIIS--SGGGS-EEEEEETTEEEEEEEHHHHTTS-GGGEES--S--EEEEEEESSPPPTT--SHHHHTTHHHHTT--EEEEE-SS-EEEEEEGGGHHHHHHHHTS-EEEPP-----S--/---PPPEEEEE-SS-EEEEEEEEEEEEEE-GGGTGGGHHHHHHHHTGGG-TTS---SEEEEEE-SS-EEEEE-HHHHHHHHTSTTGGGEEE-SS-EEEEEEE-TTHHHHSTTHHHHHHHHHHHTT--EEEEE-SS-EEEEEEGGGHHHHHHHHHHHHSS-HHHHHHHHHHHHHHHHHHHHHHHHTT-------------------------------------------------------TTTSGGGTT-EEEE-S--EEEEEEPGGGHHHHHHHHHIIIIIS--SGGGS-EEEEEETTEEEEEEEHHHHTTS-GGGEES--S--EEEEEEESSPPPTT--SHHHHTTHHHHTT--EEEEE-SS-EEEEEEGGGHHHHHHHHTS-EEEPP-----S--

Nearest PDB structures (foldseek):
  5gt7-assembly1_A  TM=8.047E-01  e=1.624E-19  Homo sapiens
  5gt7-assembly1_B  TM=8.185E-01  e=1.252E-18  Homo sapiens
  5i2c-assembly2_D  TM=8.320E-01  e=1.252E-18  Homo sapiens
  5gs9-assembly2_C  TM=8.165E-01  e=4.312E-18  Homo sapiens
  5gv2-assembly1_C  TM=8.005E-01  e=3.123E-18  Homo sapiens

pLDDT: mean 77.0, std 26.31, range [13.67, 98.25]

Organism: Prymnesium parvum (NCBI:txid97485)

Foldseek 3Di:
DDQADWAWLDDDPQKTKIWGSFKKWKKKAFQVLLVQCLVLVLCQLCQVVDPPPDHWQKWKWKFFQGIIIIIGGPVSLVSCCPGPSVVRMGIDPFIKIKMKMQRHCVCVLPPCLVLQLQLVCLQVLWFWFWDDADGIIIIMTTPVCVVVSSVSCCVQVVDPSVSNNVVSVVVLVVVVVVVVVVVPPPPDPPPPDPPPPDDDDDDDPDDDDDDDDDDDDPDDDPDPPDPPPPPPPPPSPPSPQVLPDPVVPFKAKEWAQEWKWKWKFQLVCSVVCVVLVSCLSRPDNCDFHNRIKMWIDHHRIIMIIGGPVSVVSHDPVRIDDGPVFIWIKIWIDGFFDDSSDGNQQSLLCQLVSVVWDWDWGDGNGTIIIIGTPVCVVSSNVRSVGHYHYDHRPPPDDDD/DDQADWAWLDDDPQKTKIWGSFKKWKKKAFQVLLVQCLVLVLCQLCQVVDPPPDHWQKWKWKFFQGIIIIIGGPVSLVSCCPGPSVVRMGIDPFIKIKMKMQRHCVCVLPPCLVLQLQLVCLQVLWFWFWDDADGIIIIMTTPVCVVVSSVSCCVQVVDDSVSNNVVSVVVLVVLVVVVVVVVPPPPDPPPPDPDDDPPDDDDDPDDDDDDDDDDDDDDDDDPPPPPPPPPPVSPSPPSPQVLPDPVVPFKAKEWAQEWKWKWKFQLVCSVVCVVLVSCLSRPDNCDFHNRIKMWIDHHRIIMIIGGPVSVVSHDPVRIDDGPVFIWIKIWIDGFFDHSSNGNQQSLLCQLVSVVWDWDWGDGNGTIIIIGTPVCVVSSNVRSVGHYHYDHRPPPDDDD

Sequence (798 aa):
MAAGVELDILSTEKLNVTLVSERLWVGRILPPELHGCAWPLLKCLMSSTANSGERAGFFSFTQDEDELTLMMDDWCHHVFASSASASAITYMPRRWRAFEFRLGALAWEVPGVMSFLSTLMSESQISILKVASYDRDFLLVQETDVAGASRLIQERLHLDVDCLKEAMQEKLATRRMGLAAGEGEEGEEGSFSQSRRAEAPDSEYGDGASSTDGRGGRAGSSRAAEESESDVAAGASDGAHPWSTDDSDGLYVKVLPTNLVVVRLQLAMLSLSTHALIQRLLFSSSRGRRCFWSYTHVEDEVSLIVDDLTLQDFPEEALVGGTSTRWRPLMLAGRSFAFNETGVVSAMFAPYEDGVPLLNISTFSTNVTLVEDSDIERALSAFKLPHKVLECEESDGEDMAAGVELDILSTEKLNVTLVSERLWVGRILPPELHGCAWPLLKCLMSSTANSGERAGFFSFTQDEDELTLMMDDWCHHVFASSASASAITYMPRRWRAFEFRLGALAWEVPGVMSFLSTLMSESQISILKVASYDRDFLLVQETDVAGASRLIQERLHLDVDCLKEAMQEKLATRRMGLAAGEGEEGEEGSFSQSRRAEAPDSEYGDGASSTDGRGGRAGSSRAAEESESDVAAGASDGAHPWSTDDSDGLYVKVLPTNLVVVRLQLAMLSLSTHALIQRLLFSSSRGRRCFWSYTHVEDEVSLIVDDLTLQDFPEEALVGGTSTRWRPLMLAGRSFAFNETGVVSAMFAPYEDGVPLLNISTFSTNVTLVEDSDIERALSAFKLPHKVLECEESDGED

Solvent-accessible surface area (backbone atoms only — not comparable to full-atom values): 44241 Å² total; per-residue (Å²): 131,79,65,45,71,68,39,83,68,40,80,56,97,48,37,39,33,30,35,52,29,52,53,28,44,40,28,34,32,42,65,89,42,45,58,64,39,35,38,45,52,47,53,52,72,46,15,81,74,44,62,62,75,62,52,56,59,33,42,30,37,38,38,39,69,71,32,35,21,36,41,24,19,62,64,47,49,49,46,37,59,73,38,98,36,39,82,50,51,50,63,55,92,63,51,30,33,37,34,38,37,37,35,73,68,35,52,73,73,44,68,50,56,66,44,50,49,35,42,52,33,25,54,68,67,39,29,66,43,34,47,67,49,62,78,41,40,34,45,29,29,41,58,90,43,46,67,62,51,49,51,50,49,42,70,57,64,67,45,53,72,68,54,36,51,48,52,48,50,51,50,52,50,51,50,55,48,51,58,54,53,66,66,60,70,68,65,83,78,75,83,79,80,83,78,81,83,80,84,79,81,81,80,79,84,76,78,79,89,83,84,86,78,78,82,78,83,80,75,82,80,77,78,78,77,78,81,74,80,76,76,78,74,78,71,78,63,74,65,63,57,65,52,73,50,89,76,42,75,62,51,28,35,35,35,50,37,38,48,28,29,48,25,29,42,42,64,91,34,42,53,52,31,36,35,39,51,48,41,55,73,73,68,44,66,40,50,48,53,43,27,50,37,35,43,37,34,46,69,85,42,31,21,35,35,35,18,67,75,63,55,67,58,38,56,72,86,32,53,43,75,44,75,81,56,50,28,31,42,36,32,53,38,67,62,76,54,60,83,75,52,42,29,61,65,30,52,63,34,37,26,41,82,76,70,41,72,69,47,52,35,46,51,71,49,40,44,32,28,30,28,39,71,91,42,46,66,61,35,51,62,47,57,75,47,55,69,46,77,49,71,54,63,80,65,79,83,69,89,130,77,68,45,71,68,40,83,66,42,80,56,98,49,36,38,34,33,33,52,29,52,52,26,46,41,29,34,30,43,65,88,43,46,59,64,38,37,39,46,51,47,53,52,74,46,15,82,76,44,62,63,75,62,54,54,60,33,43,28,38,39,39,41,68,71,33,35,20,36,41,24,18,62,67,47,48,49,46,36,59,74,38,99,36,40,83,50,49,50,64,54,91,62,48,28,33,36,34,38,38,40,34,73,69,35,51,74,75,44,68,50,55,65,44,49,50,35,41,53,32,26,58,67,66,41,29,67,46,33,48,67,49,61,79,42,41,33,46,29,30,40,58,90,42,46,66,61,51,51,49,51,48,45,71,56,64,66,45,53,72,65,55,37,52,49,53,48,50,50,52,52,50,51,50,54,50,52,58,55,56,64,62,59,71,67,66,84,74,72,84,77,74,81,80,77,78,87,80,84,86,82,77,78,84,67,90,76,87,78,82,85,87,79,89,85,89,99,88,90,79,80,79,71,74,74,76,72,75,74,73,74,72,73,68,75,63,73,68,61,53,66,51,71,49,88,77,41,74,64,51,28,34,35,34,50,38,36,49,28,31,46,25,30,40,42,64,93,34,43,54,50,30,37,35,39,51,48,42,54,72,74,68,46,66,40,50,50,53,43,27,51,38,37,42,37,35,48,68,85,42,32,21,37,35,36,19,66,75,62,53,68,57,39,56,71,85,32,53,43,75,43,76,80,55,49,27,31,44,37,32,55,38,69,65,77,54,62,84,74,52,44,29,63,66,30,51,64,33,38,26,42,82,76,70,42,72,69,46,51,35,47,50,70,48,41,44,33,28,32,28,38,69,90,44,46,67,60,36,51,62,46,57,74,48,56,71,44,78,49,70,54,64,79,65,77,83,69,92

InterPro domains:
  IPR027795 CASTOR, ACT domain [PF13840] (93-153)
  IPR027795 CASTOR, ACT domain [PF13840] (325-382)
  IPR045865 ACT-like domain [SSF55021] (96-155)
  IPR051719 Cytosolic arginine sensor for mTORC1 [PTHR31131] (16-382)